Protein 7O6Q (pdb70)

Foldseek 3Di:
DQQALAEEEQEPQLDFLNVLLLVVCLVVHYQYEYEYQPVVSQQVSQVVRDDSYYYDYAQLLDLVRLLVSQVVSCVPSVAHAEYELEWADFFWADDPVPDDPVVLVVRLSTLAVSLVSSLVNNCVGVLVVLHHEYEYEAACLCQADRTGYPSNSVSSVNNLVVQQVCQVVSVVSQYAGEYEHEDQCVSVVVCCVQAPAHPDHHHSNVSSVVVVCCSGCVCSPPHSYHHYHGNCNSVDDCPVVVVVVVVD/DQQALAEEEQEPQLDFLNVLLLVVCLVVHYQYEYEYQPVVSQQVSQVVRDDSYYYDYAQLLDLVRLLVSQVVSCVVSVAHAEYELEWADFFWADDPVPDDPVVLVVRLSGLAVSLVSSLVNNCVGVLVVLHHEYEYEAALLCQADRGGYPSNSVSSVNNLVVQQVCQVVSVVSQYAGEYEHEDQCVSQVVCCVQAPAHPDHHHSNVSSVVVVCCSGCVCSPPHSYHHYDGNCNSVDDCPVVVVVVVVD/DQQALAEEEQEPQLDFLNVLLLVVCLVVHYQYEYEYQPVVSQQVSQVVSDDSYYYDYAQLLDLVRLLVSQVVSCVPSVAHAEYELEWADFFWADDPVPDDPVVLVVRLSGLAVSLVSSLVNNCVGCLVVLHHEYEYEAACLCQAPRTGYPSNSVSSVNNLVVQQVCQVVSVVSQYAGEYEHEDLSVVVCSVVVCCVQAPAHPDHDGSNVSSVVVVCCSGCVCSPPHSYHHYDGNCNSVDDCPVVVVVVVVD/DQQALAEEEQEPQLDFLNVLLLVVCLVVHYQYEYEYQPVVSQQVSQVVRDDSYYYDYAQLLDLVRLLVSQVVSCVPSVAHAEYELEWADFFWADDPVPDDPVVLVVRLSTLAVSLVSSLVNNCVGVLVVLHHEYEYEAACLCQAPRGGYPSNSVSSVNNLVVQQVCQVVSVVSQYAGEYEHEDQQPPVSQVVCCVQAPAHPDHHHSNVSSVVVVCCSGCVCSPPHSYHHYDGNCNSVDDCPVVVVVVVVD

Radius of gyration: 27.56 Å; Cα contacts (8 Å, |Δi|>4): 2451; chains: 4; bounding box: 62×74×65 Å

Structure (mmCIF, N/CA/C/O backbone):
data_7O6Q
#
_entry.id   7O6Q
#
_cell.length_a   1.00
_cell.length_b   1.00
_cell.length_c   1.00
_cell.angle_alpha   90.00
_cell.angle_beta   90.00
_cell.angle_gamma   90.00
#
_symmetry.space_group_name_H-M   'P 1'
#
loop_
_entity.id
_entity.type
_entity.pdbx_description
1 polymer 'borneol dehydrogenase'
2 water water
#
loop_
_atom_site.group_PDB
_atom_site.id
_atom_site.type_symbol
_atom_site.label_atom_id
_atom_site.label_alt_id
_atom_site.label_comp_id
_atom_site.label_asym_id
_atom_site.label_entity_id
_atom_site.label_seq_id
_atom_site.pdbx_PDB_ins_code
_atom_site.Cartn_x
_atom_site.Cartn_y
_atom_site.Cartn_z
_atom_site.occupancy
_atom_site.B_iso_or_equiv
_atom_site.auth_seq_id
_atom_site.auth_comp_id
_atom_site.auth_asym_id
_atom_site.auth_atom_id
_atom_site.pdbx_PDB_model_num
ATOM 1 N N . ARG A 1 29 ? 128.114 160.628 121.446 1.00 18.46 8 ARG A N 1
ATOM 2 C CA . ARG A 1 29 ? 128.660 160.085 120.210 1.00 18.46 8 ARG A CA 1
ATOM 3 C C . ARG A 1 29 ? 129.768 159.098 120.518 1.00 18.46 8 ARG A C 1
ATOM 4 O O . ARG A 1 29 ? 130.905 159.475 120.801 1.00 18.46 8 ARG A O 1
ATOM 12 N N . ARG A 1 30 ? 129.415 157.822 120.465 1.00 16.67 9 ARG A N 1
ATOM 13 C CA . ARG A 1 30 ? 130.286 156.773 120.954 1.00 16.67 9 ARG A CA 1
ATOM 14 C C . ARG A 1 30 ? 131.143 156.138 119.876 1.00 16.67 9 ARG A C 1
ATOM 15 O O . ARG A 1 30 ? 131.765 155.111 120.151 1.00 16.67 9 ARG A O 1
ATOM 23 N N . LEU A 1 31 ? 131.201 156.697 118.673 1.00 16.62 10 LEU A N 1
ATOM 24 C CA . LEU A 1 31 ? 132.049 156.135 117.624 1.00 16.62 10 LEU A CA 1
ATOM 25 C C . LEU A 1 31 ? 132.590 157.223 116.728 1.00 16.62 10 LEU A C 1
ATOM 26 O O . LEU A 1 31 ? 132.753 157.021 115.524 1.00 16.62 10 LEU A O 1
ATOM 31 N N . GLU A 1 32 ? 132.858 158.394 117.287 1.00 17.82 11 GLU A N 1
ATOM 32 C CA . GLU A 1 32 ? 133.272 159.517 116.462 1.00 17.82 11 GLU A CA 1
ATOM 33 C C . GLU A 1 32 ? 134.559 159.167 115.737 1.00 17.82 11 GLU A C 1
ATOM 34 O O . GLU A 1 32 ? 135.544 158.762 116.357 1.00 17.82 11 GLU A O 1
ATOM 40 N N . GLY A 1 33 ? 134.540 159.290 114.414 1.00 16.85 12 GLY A N 1
ATOM 41 C CA . GLY A 1 33 ? 135.682 158.923 113.609 1.00 16.85 12 GLY A CA 1
ATOM 42 C C . GLY A 1 33 ? 135.687 157.506 113.077 1.00 16.85 12 GLY A C 1
ATOM 43 O O . GLY A 1 33 ? 136.399 157.238 112.106 1.00 16.85 12 GLY A O 1
ATOM 44 N N . LYS A 1 34 ? 134.917 156.594 113.661 1.00 15.73 13 LYS A N 1
ATOM 45 C CA . LYS A 1 34 ? 134.935 155.210 113.222 1.00 15.73 13 LYS A CA 1
ATOM 46 C C . LYS A 1 34 ? 134.285 155.059 111.847 1.00 15.73 13 LYS A C 1
ATOM 47 O O . LYS A 1 34 ? 133.487 155.885 111.410 1.00 15.73 13 LYS A O 1
ATOM 53 N N . VAL A 1 35 ? 134.643 153.977 111.166 1.00 15.55 14 VAL A N 1
ATOM 54 C CA . VAL A 1 35 ? 134.139 153.667 109.832 1.00 15.55 14 VAL A CA 1
ATOM 55 C C . VAL A 1 35 ? 133.436 152.322 109.905 1.00 15.55 14 VAL A C 1
ATOM 56 O O . VAL A 1 35 ? 134.017 151.341 110.376 1.00 15.55 14 VAL A O 1
ATOM 60 N N . ALA A 1 36 ? 132.182 152.282 109.458 1.00 15.35 15 ALA A N 1
ATOM 61 C CA . ALA A 1 36 ? 131.344 151.100 109.566 1.00 15.35 15 ALA A CA 1
ATOM 62 C C . ALA A 1 36 ? 130.761 150.702 108.217 1.00 15.35 15 ALA A C 1
ATOM 63 O O . ALA A 1 36 ? 130.279 151.549 107.467 1.00 15.35 15 ALA A O 1
ATOM 65 N N . ILE A 1 37 ? 130.781 149.403 107.933 1.00 14.66 16 ILE A N 1
ATOM 66 C CA . ILE A 1 37 ? 130.086 148.825 106.794 1.00 14.66 16 ILE A CA 1
ATOM 67 C C . ILE A 1 37 ? 128.913 148.029 107.327 1.00 14.66 16 ILE A C 1
ATOM 68 O O . ILE A 1 37 ? 129.074 147.231 108.256 1.00 14.66 16 ILE A O 1
ATOM 73 N N . VAL A 1 38 ? 127.739 148.239 106.752 1.00 15.36 17 VAL A N 1
ATOM 74 C CA . VAL A 1 38 ? 126.536 147.542 107.179 1.00 15.36 17 VAL A CA 1
ATOM 75 C C . VAL A 1 38 ? 125.944 146.847 105.961 1.00 15.36 17 VAL A C 1
ATOM 76 O O . VAL A 1 38 ? 125.303 147.482 105.120 1.00 15.36 17 VAL A O 1
ATOM 80 N N . THR A 1 39 ? 126.137 145.540 105.870 1.00 13.81 18 THR A N 1
ATOM 81 C CA . THR A 1 39 ? 125.548 144.787 104.782 1.00 13.81 18 THR A CA 1
ATOM 82 C C . THR A 1 39 ? 124.120 144.413 105.130 1.00 13.81 18 THR A C 1
ATOM 83 O O . THR A 1 39 ? 123.831 143.980 106.246 1.00 13.81 18 THR A O 1
ATOM 87 N N . GLY A 1 40 ? 123.224 144.581 104.171 1.00 13.74 19 GLY A N 1
ATOM 88 C CA . GLY A 1 40 ? 121.824 144.364 104.454 1.00 13.74 19 GLY A CA 1
ATOM 89 C C . GLY A 1 40 ? 121.236 145.464 105.296 1.00 13.74 19 GLY A C 1
ATOM 90 O O . GLY A 1 40 ? 120.385 145.197 106.144 1.00 13.74 19 GLY A O 1
ATOM 91 N N . GLY A 1 41 ? 121.671 146.697 105.084 1.00 14.53 20 GLY A N 1
ATOM 92 C CA . GLY A 1 41 ? 121.315 147.788 105.957 1.00 14.53 20 GLY A CA 1
ATOM 93 C C . GLY A 1 41 ? 120.326 148.788 105.410 1.00 14.53 20 GLY A C 1
ATOM 94 O O . GLY A 1 41 ? 120.231 149.900 105.927 1.00 14.53 20 GLY A O 1
ATOM 95 N N . ALA A 1 42 ? 119.583 148.428 104.380 1.00 14.44 21 ALA A N 1
ATOM 96 C CA . ALA A 1 42 ? 118.582 149.332 103.841 1.00 14.44 21 ALA A CA 1
ATOM 97 C C . ALA A 1 42 ? 117.204 149.108 104.443 1.00 14.44 21 ALA A C 1
ATOM 98 O O . ALA A 1 42 ? 116.322 149.951 104.264 1.00 14.44 21 ALA A O 1
ATOM 100 N N . SER A 1 43 ? 116.997 148.000 105.144 1.00 15.08 22 SER A N 1
ATOM 101 C CA . SER A 1 43 ? 115.751 147.748 105.840 1.00 15.08 22 SER A CA 1
ATOM 102 C C . SER A 1 43 ? 116.050 147.099 107.183 1.00 15.08 22 SER A C 1
ATOM 103 O O . SER A 1 43 ? 117.170 146.666 107.452 1.00 15.08 22 SER A O 1
ATOM 106 N N . GLY A 1 44 ? 115.029 147.049 108.034 1.00 14.20 23 GLY A N 1
ATOM 107 C CA . GLY A 1 44 ? 115.064 146.175 109.194 1.00 14.20 23 GLY A CA 1
ATOM 108 C C . GLY A 1 44 ? 116.114 146.553 110.216 1.00 14.20 23 GLY A C 1
ATOM 109 O O . GLY A 1 44 ? 116.373 147.727 110.473 1.00 14.20 23 GLY A O 1
ATOM 110 N N . ILE A 1 45 ? 116.723 145.532 110.813 1.00 14.80 24 ILE A N 1
ATOM 111 C CA . ILE A 1 45 ? 117.771 145.741 111.807 1.00 14.80 24 ILE A CA 1
ATOM 112 C C . ILE A 1 45 ? 118.917 146.549 111.218 1.00 14.80 24 ILE A C 1
ATOM 113 O O . ILE A 1 45 ? 119.452 147.454 111.864 1.00 14.80 24 ILE A O 1
ATOM 118 N N . GLY A 1 46 ? 119.300 146.245 109.982 1.00 13.72 25 GLY A N 1
ATOM 119 C CA . GLY A 1 46 ? 120.400 146.950 109.365 1.00 13.72 25 GLY A CA 1
ATOM 120 C C . GLY A 1 46 ? 120.146 148.435 109.224 1.00 13.72 25 GLY A C 1
ATOM 121 O O . GLY A 1 46 ? 121.048 149.244 109.436 1.00 13.72 25 GLY A O 1
ATOM 122 N N . ALA A 1 47 ? 118.910 148.815 108.906 1.00 14.47 26 ALA A N 1
ATOM 123 C CA . ALA A 1 47 ? 118.600 150.220 108.683 1.00 14.47 26 ALA A CA 1
ATOM 124 C C . ALA A 1 47 ? 118.580 151.016 109.971 1.00 14.47 26 ALA A C 1
ATOM 125 O O . ALA A 1 47 ? 118.917 152.200 109.970 1.00 14.47 26 ALA A O 1
ATOM 127 N N . SER A 1 48 ? 118.159 150.401 111.066 1.00 15.67 27 SER A N 1
ATOM 128 C CA . SER A 1 48 ? 118.160 151.116 112.325 1.00 15.67 27 SER A CA 1
ATOM 129 C C . SER A 1 48 ? 119.556 151.210 112.906 1.00 15.67 27 SER A C 1
ATOM 130 O O . SER A 1 48 ? 119.890 152.208 113.545 1.00 15.67 27 SER A O 1
ATOM 133 N N . THR A 1 49 ? 120.390 150.212 112.656 1.00 15.54 28 THR A N 1
ATOM 134 C CA . THR A 1 49 ? 121.786 150.314 113.050 1.00 15.54 28 THR A CA 1
ATOM 135 C C . THR A 1 49 ? 122.498 151.411 112.279 1.00 15.54 28 THR A C 1
ATOM 136 O O . THR A 1 49 ? 123.326 152.130 112.842 1.00 15.54 28 THR A O 1
ATOM 140 N N . VAL A 1 50 ? 122.190 151.552 110.993 1.00 17.80 29 VAL A N 1
ATOM 141 C CA . VAL A 1 50 ? 122.762 152.628 110.191 1.00 17.80 29 VAL A CA 1
ATOM 142 C C . VAL A 1 50 ? 122.397 153.988 110.775 1.00 17.80 29 VAL A C 1
ATOM 143 O O . VAL A 1 50 ? 123.257 154.861 110.943 1.00 17.80 29 VAL A O 1
ATOM 147 N N . ARG A 1 51 ? 121.104 154.191 111.070 1.00 16.09 30 ARG A N 1
ATOM 148 C CA . ARG A 1 51 ? 120.662 155.444 111.674 1.00 16.09 30 ARG A CA 1
ATOM 149 C C . ARG A 1 51 ? 121.346 155.681 113.011 1.00 16.09 30 ARG A C 1
ATOM 150 O O . ARG A 1 51 ? 121.780 156.796 113.303 1.00 16.09 30 ARG A O 1
ATOM 158 N N . LEU A 1 52 ? 121.453 154.639 113.830 1.00 15.32 31 LEU A N 1
ATOM 159 C CA . LEU A 1 52 ? 122.058 154.771 115.146 1.00 15.32 31 LEU A CA 1
ATOM 160 C C . LEU A 1 52 ? 123.545 155.052 115.028 1.00 15.32 31 LEU A C 1
ATOM 161 O O . LEU A 1 52 ? 124.046 156.037 115.569 1.00 15.32 31 LEU A O 1
ATOM 166 N N . PHE A 1 53 ? 124.260 154.194 114.310 1.00 14.89 32 PHE A N 1
ATOM 167 C CA . PHE A 1 53 ? 125.652 154.410 113.943 1.00 14.89 32 PHE A CA 1
ATOM 168 C C . PHE A 1 53 ? 125.886 155.840 113.484 1.00 14.89 32 PHE A C 1
ATOM 169 O O . PHE A 1 53 ? 126.951 156.410 113.728 1.00 14.89 32 PHE A O 1
ATOM 177 N N . HIS A 1 54 ? 124.900 156.430 112.825 1.00 16.27 33 HIS A N 1
ATOM 178 C CA . HIS A 1 54 ? 125.039 157.785 112.310 1.00 16.27 33 HIS A CA 1
ATOM 179 C C . HIS A 1 54 ? 124.878 158.828 113.411 1.00 16.27 33 HIS A C 1
ATOM 180 O O . HIS A 1 54 ? 125.665 159.772 113.498 1.00 16.27 33 HIS A O 1
ATOM 187 N N . ASP A 1 55 ? 123.858 158.672 114.254 1.00 17.62 34 ASP A N 1
ATOM 188 C CA . ASP A 1 55 ? 123.647 159.592 115.364 1.00 17.62 34 ASP A CA 1
ATOM 189 C C . ASP A 1 55 ? 124.850 159.651 116.289 1.00 17.62 34 ASP A C 1
ATOM 190 O O . ASP A 1 55 ? 125.136 160.704 116.861 1.00 17.62 34 ASP A O 1
ATOM 195 N N . HIS A 1 56 ? 125.563 158.548 116.447 1.00 15.18 35 HIS A N 1
ATOM 196 C CA . HIS A 1 56 ? 126.735 158.503 117.306 1.00 15.18 35 HIS A CA 1
ATOM 197 C C . HIS A 1 56 ? 128.045 158.804 116.580 1.00 15.18 35 HIS A C 1
ATOM 198 O O . HIS A 1 56 ? 129.109 158.527 117.127 1.00 15.18 35 HIS A O 1
ATOM 205 N N . GLY A 1 57 ? 127.989 159.353 115.373 1.00 14.92 36 GLY A N 1
ATOM 206 C CA . GLY A 1 57 ? 129.149 159.931 114.733 1.00 14.92 36 GLY A CA 1
ATOM 207 C C . GLY A 1 57 ? 129.979 159.028 113.852 1.00 14.92 36 GLY A C 1
ATOM 208 O O . GLY A 1 57 ? 131.092 159.418 113.485 1.00 14.92 36 GLY A O 1
ATOM 209 N N . ALA A 1 58 ? 129.494 157.843 113.501 1.00 14.77 37 ALA A N 1
ATOM 210 C CA . ALA A 1 58 ? 130.263 156.984 112.618 1.00 14.77 37 ALA A CA 1
ATOM 211 C C . ALA A 1 58 ? 130.086 157.386 111.157 1.00 14.77 37 ALA A C 1
ATOM 212 O O . ALA A 1 58 ? 129.074 157.965 110.761 1.00 14.77 37 ALA A O 1
ATOM 214 N N . LYS A 1 59 ? 131.112 157.105 110.368 1.00 16.93 38 LYS A N 1
ATOM 215 C CA . LYS A 1 59 ? 130.965 157.017 108.922 1.00 16.93 38 LYS A CA 1
ATOM 216 C C . LYS A 1 59 ? 130.479 155.618 108.574 1.00 16.93 38 LYS A C 1
ATOM 217 O O . LYS A 1 59 ? 130.998 154.629 109.093 1.00 16.93 38 LYS A O 1
ATOM 223 N N . VAL A 1 60 ? 129.443 155.534 107.746 1.00 15.38 39 VAL A N 1
ATOM 224 C CA . VAL A 1 60 ? 128.780 154.269 107.468 1.00 15.38 39 VAL A CA 1
ATOM 225 C C . VAL A 1 60 ? 128.620 154.116 105.968 1.00 15.38 39 VAL A C 1
ATOM 226 O O . VAL A 1 60 ? 128.198 155.053 105.286 1.00 15.38 39 VAL A O 1
ATOM 230 N N . VAL A 1 61 ? 128.944 152.930 105.463 1.00 14.36 40 VAL A N 1
ATOM 231 C CA . VAL A 1 61 ? 128.684 152.529 104.089 1.00 14.36 40 VAL A CA 1
ATOM 232 C C . VAL A 1 61 ? 127.575 151.496 104.124 1.00 14.36 40 VAL A C 1
ATOM 233 O O . VAL A 1 61 ? 127.716 150.457 104.779 1.00 14.36 40 VAL A O 1
ATOM 237 N N . ILE A 1 62 ? 126.483 151.771 103.421 1.00 14.82 41 ILE A N 1
ATOM 238 C CA . ILE A 1 62 ? 125.364 150.841 103.319 1.00 14.82 41 ILE A CA 1
ATOM 239 C C . ILE A 1 62 ? 125.601 149.934 102.126 1.00 14.82 41 ILE A C 1
ATOM 240 O O . ILE A 1 62 ? 125.899 150.415 101.029 1.00 14.82 41 ILE A O 1
ATOM 245 N N . ALA A 1 63 ? 125.487 148.629 102.338 1.00 14.05 42 ALA A N 1
ATOM 246 C CA . ALA A 1 63 ? 125.683 147.631 101.292 1.00 14.05 42 ALA A CA 1
ATOM 247 C C . ALA A 1 63 ? 124.434 146.773 101.189 1.00 14.05 42 ALA A C 1
ATOM 248 O O . ALA A 1 63 ? 124.125 146.022 102.115 1.00 14.05 42 ALA A O 1
ATOM 250 N N . ASP A 1 64 ? 123.724 146.865 100.071 1.00 16.39 43 ASP A N 1
ATOM 251 C CA . ASP A 1 64 ? 122.483 146.121 99.933 1.00 16.39 43 ASP A CA 1
ATOM 252 C C . ASP A 1 64 ? 122.141 145.932 98.462 1.00 16.39 43 ASP A C 1
ATOM 253 O O . ASP A 1 64 ? 122.688 146.590 97.582 1.00 16.39 43 ASP A O 1
ATOM 258 N N . ILE A 1 65 ? 121.208 145.011 98.216 1.00 18.52 44 ILE A N 1
ATOM 259 C CA . ILE A 1 65 ? 120.608 144.822 96.898 1.00 18.52 44 ILE A CA 1
ATOM 260 C C . ILE A 1 65 ? 119.311 145.597 96.734 1.00 18.52 44 ILE A C 1
ATOM 261 O O . ILE A 1 65 ? 118.808 145.711 95.607 1.00 18.52 44 ILE A O 1
ATOM 266 N N . GLN A 1 66 ? 118.754 146.124 97.813 1.00 19.30 45 GLN A N 1
ATOM 267 C CA . GLN A 1 66 ? 117.597 147.008 97.762 1.00 19.30 45 GLN A CA 1
ATOM 268 C C . GLN A 1 66 ? 118.087 148.405 97.412 1.00 19.30 45 GLN A C 1
ATOM 269 O O . GLN A 1 66 ? 118.260 149.260 98.273 1.00 19.30 45 GLN A O 1
ATOM 275 N N . ASP A 1 67 ? 118.286 148.641 96.116 1.00 19.69 46 ASP A N 1
ATOM 276 C CA . ASP A 1 67 ? 118.971 149.847 95.667 1.00 19.69 46 ASP A CA 1
ATOM 277 C C . ASP A 1 67 ? 118.142 151.093 95.923 1.00 19.69 46 ASP A C 1
ATOM 278 O O . ASP A 1 67 ? 118.686 152.188 96.089 1.00 19.69 46 ASP A O 1
ATOM 283 N N . ASP A 1 68 ? 116.820 150.943 95.977 1.00 19.83 47 ASP A N 1
ATOM 284 C CA . ASP A 1 68 ? 115.943 152.099 96.118 1.00 19.83 47 ASP A CA 1
ATOM 285 C C . ASP A 1 68 ? 115.873 152.568 97.566 1.00 19.83 47 ASP A C 1
ATOM 286 O O . ASP A 1 68 ? 116.029 153.759 97.853 1.00 19.83 47 ASP A O 1
ATOM 291 N N . LEU A 1 69 ? 115.637 151.642 98.496 1.00 18.83 48 LEU A N 1
ATOM 292 C CA . LEU A 1 69 ? 115.699 151.977 99.913 1.00 18.83 48 LEU A CA 1
ATOM 293 C C . LEU A 1 69 ? 117.101 152.414 100.305 1.00 18.83 48 LEU A C 1
ATOM 294 O O . LEU A 1 69 ? 117.283 153.445 100.960 1.00 18.83 48 LEU A O 1
ATOM 299 N N . GLY A 1 70 ? 118.107 151.642 99.888 1.00 17.48 49 GLY A N 1
ATOM 300 C CA . GLY A 1 70 ? 119.475 151.931 100.284 1.00 17.48 49 GLY A CA 1
ATOM 301 C C . GLY A 1 70 ? 119.915 153.331 99.920 1.00 17.48 49 GLY A C 1
ATOM 302 O O . GLY A 1 70 ? 120.538 154.025 100.721 1.00 17.48 49 GLY A O 1
ATOM 303 N N . GLN A 1 71 ? 119.598 153.769 98.708 1.00 18.66 50 GLN A N 1
ATOM 304 C CA . GLN A 1 71 ? 120.081 155.072 98.278 1.00 18.66 50 GLN A CA 1
ATOM 305 C C . GLN A 1 71 ? 119.272 156.196 98.912 1.00 18.66 50 GLN A C 1
ATOM 306 O O . GLN A 1 71 ? 119.827 157.241 99.264 1.00 18.66 50 GLN A O 1
ATOM 312 N N . THR A 1 72 ? 117.963 155.992 99.074 1.00 19.73 51 THR A N 1
ATOM 313 C CA . THR A 1 72 ? 117.120 156.980 99.742 1.00 19.73 51 THR A CA 1
ATOM 314 C C . THR A 1 72 ? 117.555 157.188 101.186 1.00 19.73 51 THR A C 1
ATOM 315 O O . THR A 1 72 ? 117.603 158.318 101.676 1.00 19.73 51 THR A O 1
ATOM 319 N N . LEU A 1 73 ? 117.846 156.101 101.890 1.00 17.11 52 LEU A N 1
ATOM 320 C CA . LEU A 1 73 ? 118.295 156.199 103.272 1.00 17.11 52 LEU A CA 1
ATOM 321 C C . LEU A 1 73 ? 119.633 156.912 103.360 1.00 17.11 52 LEU A C 1
ATOM 322 O O . LEU A 1 73 ? 119.835 157.778 104.211 1.00 17.11 52 LEU A O 1
ATOM 327 N N . ALA A 1 74 ? 120.560 156.560 102.473 1.00 18.67 53 ALA A N 1
ATOM 328 C CA . ALA A 1 74 ? 121.866 157.191 102.492 1.00 18.67 53 ALA A CA 1
ATOM 329 C C . ALA A 1 74 ? 121.768 158.666 102.163 1.00 18.67 53 ALA A C 1
ATOM 330 O O . ALA A 1 74 ? 122.541 159.469 102.693 1.00 18.67 53 ALA A O 1
ATOM 332 N N . ASP A 1 75 ? 120.825 159.051 101.305 1.00 19.71 54 ASP A N 1
ATOM 333 C CA . ASP A 1 75 ? 120.697 160.461 100.965 1.00 19.71 54 ASP A CA 1
ATOM 334 C C . ASP A 1 75 ? 120.040 161.260 102.077 1.00 19.71 54 ASP A C 1
ATOM 335 O O . ASP A 1 75 ? 120.301 162.455 102.214 1.00 19.71 54 ASP A O 1
ATOM 340 N N . ARG A 1 76 ? 119.191 160.620 102.873 1.00 19.44 55 ARG A N 1
ATOM 341 C CA . ARG A 1 76 ? 118.475 161.327 103.923 1.00 19.44 55 ARG A CA 1
ATOM 342 C C . ARG A 1 76 ? 119.375 161.629 105.115 1.00 19.44 55 ARG A C 1
ATOM 343 O O . ARG A 1 76 ? 119.118 162.582 105.852 1.00 19.44 55 ARG A O 1
ATOM 351 N N . LEU A 1 77 ? 120.436 160.852 105.303 1.00 17.07 56 LEU A N 1
ATOM 352 C CA . LEU A 1 77 ? 121.236 160.904 106.517 1.00 17.07 56 LEU A CA 1
ATOM 353 C C . LEU A 1 77 ? 122.443 161.832 106.434 1.00 17.07 56 LEU A C 1
ATOM 354 O O . LEU A 1 77 ? 122.925 162.279 107.474 1.00 17.07 56 LEU A O 1
ATOM 359 N N . GLY A 1 78 ? 122.937 162.139 105.256 1.00 18.41 57 GLY A N 1
ATOM 360 C CA . GLY A 1 78 ? 123.984 163.124 105.127 1.00 18.41 57 GLY A CA 1
ATOM 361 C C . GLY A 1 78 ? 125.222 162.571 104.463 1.00 18.41 57 GLY A C 1
ATOM 362 O O . GLY A 1 78 ? 125.232 161.473 103.905 1.00 18.41 57 GLY A O 1
ATOM 363 N N A ARG A 1 79 ? 126.295 163.364 104.538 0.50 19.63 58 ARG A N 1
ATOM 364 N N B ARG A 1 79 ? 126.301 163.349 104.545 0.50 19.63 58 ARG A N 1
ATOM 365 C CA A ARG A 1 79 ? 127.501 163.077 103.771 0.50 19.63 58 ARG A CA 1
ATOM 366 C CA B ARG A 1 79 ? 127.476 163.044 103.739 0.50 19.63 58 ARG A CA 1
ATOM 367 C C A ARG A 1 79 ? 128.220 161.832 104.265 0.50 19.63 58 ARG A C 1
ATOM 368 C C B ARG A 1 79 ? 128.257 161.849 104.268 0.50 19.63 58 ARG A C 1
ATOM 369 O O A ARG A 1 79 ? 128.805 161.105 103.460 0.50 19.63 58 ARG A O 1
ATOM 370 O O B ARG A 1 79 ? 128.924 161.169 103.487 0.50 19.63 58 ARG A O 1
ATOM 385 N N . ASN A 1 80 ? 128.185 161.555 105.565 1.00 18.95 59 ASN A N 1
ATOM 386 C CA . ASN A 1 80 ? 128.937 160.421 106.094 1.00 18.95 59 ASN A CA 1
ATOM 387 C C . ASN A 1 80 ? 128.258 159.088 105.860 1.00 18.95 59 ASN A C 1
ATOM 388 O O . ASN A 1 80 ? 128.772 158.067 106.316 1.00 18.95 59 ASN A O 1
ATOM 393 N N . ILE A 1 81 ? 127.111 159.065 105.207 1.00 18.28 60 ILE A N 1
ATOM 394 C CA . ILE A 1 81 ? 126.387 157.834 104.961 1.00 18.28 60 ILE A CA 1
ATOM 395 C C . ILE A 1 81 ? 126.223 157.704 103.463 1.00 18.28 60 ILE A C 1
ATOM 396 O O . ILE A 1 81 ? 125.526 158.505 102.830 1.00 18.28 60 ILE A O 1
ATOM 401 N N A SER A 1 82 ? 126.863 156.702 102.891 0.50 16.70 61 SER A N 1
ATOM 402 N N B SER A 1 82 ? 126.872 156.696 102.898 0.50 16.70 61 SER A N 1
ATOM 403 C CA A SER A 1 82 ? 126.801 156.457 101.463 0.50 16.70 61 SER A CA 1
ATOM 404 C CA B SER A 1 82 ? 126.876 156.413 101.474 0.50 16.70 61 SER A CA 1
ATOM 405 C C A SER A 1 82 ? 126.400 155.019 101.209 0.50 16.70 61 SER A C 1
ATOM 406 C C B SER A 1 82 ? 126.377 155.003 101.225 0.50 16.70 61 SER A C 1
ATOM 407 O O A SER A 1 82 ? 126.635 154.136 102.034 0.50 16.70 61 SER A O 1
ATOM 408 O O B SER A 1 82 ? 126.535 154.119 102.067 0.50 16.70 61 SER A O 1
ATOM 413 N N . TYR A 1 83 ? 125.774 154.802 100.058 1.00 16.72 62 TYR A N 1
ATOM 414 C CA . TYR A 1 83 ? 125.247 153.511 99.665 1.00 16.72 62 TYR A CA 1
ATOM 415 C C . TYR A 1 83 ? 126.086 152.923 98.547 1.00 16.72 62 TYR A C 1
ATOM 416 O O . TYR A 1 83 ? 126.526 153.637 97.648 1.00 16.72 62 TYR A O 1
ATOM 425 N N . THR A 1 84 ? 126.288 151.615 98.604 1.00 16.17 63 THR A N 1
ATOM 426 C CA . THR A 1 84 ? 127.000 150.889 97.568 1.00 16.17 63 THR A CA 1
ATOM 427 C C . THR A 1 84 ? 126.291 149.572 97.342 1.00 16.17 63 THR A C 1
ATOM 428 O O . THR A 1 84 ? 126.109 148.801 98.284 1.00 16.17 63 THR A O 1
ATOM 432 N N . HIS A 1 85 ? 125.904 149.313 96.099 1.00 17.67 64 HIS A N 1
ATOM 433 C CA . HIS A 1 85 ? 125.238 148.063 95.762 1.00 17.67 64 HIS A CA 1
ATOM 434 C C . HIS A 1 85 ? 126.195 146.897 95.922 1.00 17.67 64 HIS A C 1
ATOM 435 O O . HIS A 1 85 ? 127.245 146.857 95.278 1.00 17.67 64 HIS A O 1
ATOM 442 N N . CYS A 1 86 ? 125.841 145.938 96.763 1.00 16.41 65 CYS A N 1
ATOM 443 C CA . CYS A 1 86 ? 126.679 144.766 96.937 1.00 16.41 65 CYS A CA 1
ATOM 444 C C . CYS A 1 86 ? 125.817 143.542 97.156 1.00 16.41 65 CYS A C 1
ATOM 445 O O . CYS A 1 86 ? 125.085 143.464 98.142 1.00 16.41 65 CYS A O 1
ATOM 448 N N . ASP A 1 87 ? 125.914 142.591 96.245 1.00 17.72 66 ASP A N 1
ATOM 449 C CA . ASP A 1 87 ? 125.407 141.255 96.503 1.00 17.72 66 ASP A CA 1
ATOM 450 C C . ASP A 1 87 ? 126.471 140.481 97.264 1.00 17.72 66 ASP A C 1
ATOM 451 O O . ASP A 1 87 ? 127.584 140.299 96.764 1.00 17.72 66 ASP A O 1
ATOM 456 N N . VAL A 1 88 ? 126.144 140.032 98.474 1.00 16.53 67 VAL A N 1
ATOM 457 C CA . VAL A 1 88 ? 127.146 139.441 99.353 1.00 16.53 67 VAL A CA 1
ATOM 458 C C . VAL A 1 88 ? 127.360 137.970 99.024 1.00 16.53 67 VAL A C 1
ATOM 459 O O . VAL A 1 88 ? 128.092 137.269 99.724 1.00 16.53 67 VAL A O 1
ATOM 463 N N . THR A 1 89 ? 126.725 137.487 97.973 1.00 16.67 68 THR A N 1
ATOM 464 C CA . THR A 1 89 ? 127.086 136.181 97.457 1.00 16.67 68 THR A CA 1
ATOM 465 C C . THR A 1 89 ? 128.211 136.263 96.440 1.00 16.67 68 THR A C 1
ATOM 466 O O . THR A 1 89 ? 128.758 135.229 96.056 1.00 16.67 68 THR A O 1
ATOM 470 N N . ASP A 1 90 ? 128.574 137.468 96.018 1.00 17.84 69 ASP A N 1
ATOM 471 C CA . ASP A 1 90 ? 129.550 137.705 94.963 1.00 17.84 69 ASP A CA 1
ATOM 472 C C . ASP A 1 90 ? 130.811 138.290 95.587 1.00 17.84 69 ASP A C 1
ATOM 473 O O . ASP A 1 90 ? 130.825 139.459 95.975 1.00 17.84 69 ASP A O 1
ATOM 478 N N . GLU A 1 91 ? 131.882 137.493 95.649 1.00 18.00 70 GLU A N 1
ATOM 479 C CA . GLU A 1 91 ? 133.087 137.952 96.334 1.00 18.00 70 GLU A CA 1
ATOM 480 C C . GLU A 1 91 ? 133.691 139.179 95.669 1.00 18.00 70 GLU A C 1
ATOM 481 O O . GLU A 1 91 ? 134.337 139.989 96.341 1.00 18.00 70 GLU A O 1
ATOM 487 N N A ASP A 1 92 ? 133.489 139.350 94.362 0.50 17.11 71 ASP A N 1
ATOM 488 N N B ASP A 1 92 ? 133.476 139.349 94.367 0.50 17.11 71 ASP A N 1
ATOM 489 C CA A ASP A 1 92 ? 134.068 140.506 93.688 0.50 17.11 71 ASP A CA 1
ATOM 490 C CA B ASP A 1 92 ? 134.055 140.495 93.681 0.50 17.11 71 ASP A CA 1
ATOM 491 C C A ASP A 1 92 ? 133.409 141.800 94.145 0.50 17.11 71 ASP A C 1
ATOM 492 C C B ASP A 1 92 ? 133.407 141.795 94.135 0.50 17.11 71 ASP A C 1
ATOM 493 O O A ASP A 1 92 ? 134.088 142.811 94.337 0.50 17.11 71 ASP A O 1
ATOM 494 O O B ASP A 1 92 ? 134.092 142.804 94.318 0.50 17.11 71 ASP A O 1
ATOM 503 N N . GLN A 1 93 ? 132.089 141.782 94.335 1.00 17.20 72 GLN A N 1
ATOM 504 C CA . GLN A 1 93 ? 131.400 142.961 94.837 1.00 17.20 72 GLN A CA 1
ATOM 505 C C . GLN A 1 93 ? 131.771 143.242 96.285 1.00 17.20 72 GLN A C 1
ATOM 506 O O . GLN A 1 93 ? 131.911 144.402 96.677 1.00 17.20 72 GLN A O 1
ATOM 512 N N . VAL A 1 94 ? 131.933 142.195 97.091 1.00 15.82 73 VAL A N 1
ATOM 513 C CA . VAL A 1 94 ? 132.332 142.380 98.483 1.00 15.82 73 VAL A CA 1
ATOM 514 C C . VAL A 1 94 ? 133.719 142.996 98.550 1.00 15.82 73 VAL A C 1
ATOM 515 O O . VAL A 1 94 ? 133.965 143.940 99.305 1.00 15.82 73 VAL A O 1
ATOM 519 N N A ARG A 1 95 ? 134.647 142.464 97.754 0.50 15.22 74 ARG A N 1
ATOM 520 N N B ARG A 1 95 ? 134.647 142.465 97.753 0.50 15.22 74 ARG A N 1
ATOM 521 C CA A ARG A 1 95 ? 135.999 142.998 97.705 0.50 15.22 74 ARG A CA 1
ATOM 522 C CA B ARG A 1 95 ? 135.999 142.998 97.708 0.50 15.22 74 ARG A CA 1
ATOM 523 C C A ARG A 1 95 ? 135.991 144.450 97.269 0.50 15.22 74 ARG A C 1
ATOM 524 C C B ARG A 1 95 ? 135.995 144.449 97.266 0.50 15.22 74 ARG A C 1
ATOM 525 O O A ARG A 1 95 ? 136.724 145.272 97.823 0.50 15.22 74 ARG A O 1
ATOM 526 O O B ARG A 1 95 ? 136.732 145.271 97.815 0.50 15.22 74 ARG A O 1
ATOM 541 N N . ALA A 1 96 ? 135.140 144.793 96.303 1.00 16.01 75 ALA A N 1
ATOM 542 C CA . ALA A 1 96 ? 135.052 146.179 95.861 1.00 16.01 75 ALA A CA 1
ATOM 543 C C . ALA A 1 96 ? 134.478 147.069 96.954 1.00 16.01 75 ALA A C 1
ATOM 544 O O . ALA A 1 96 ? 134.925 148.202 97.138 1.00 16.01 75 ALA A O 1
ATOM 546 N N . LEU A 1 97 ? 133.494 146.564 97.693 1.00 15.25 76 LEU A N 1
ATOM 547 C CA . LEU A 1 97 ? 132.879 147.338 98.761 1.00 15.25 76 LEU A CA 1
ATOM 548 C C . LEU A 1 97 ? 133.894 147.706 99.835 1.00 15.25 76 LEU A C 1
ATOM 549 O O . LEU A 1 97 ? 133.962 148.854 100.271 1.00 15.25 76 LEU A O 1
ATOM 554 N N . VAL A 1 98 ? 134.708 146.744 100.261 1.00 15.49 77 VAL A N 1
ATOM 555 C CA . VAL A 1 98 ? 135.703 147.032 101.286 1.00 15.49 77 VAL A CA 1
ATOM 556 C C . VAL A 1 98 ? 136.821 147.901 100.732 1.00 15.49 77 VAL A C 1
ATOM 557 O O . VAL A 1 98 ? 137.318 148.797 101.417 1.00 15.49 77 VAL A O 1
ATOM 561 N N . ASP A 1 99 ? 137.233 147.661 99.490 1.00 18.01 78 ASP A N 1
ATOM 562 C CA . ASP A 1 99 ? 138.305 148.455 98.910 1.00 18.01 78 ASP A CA 1
ATOM 563 C C . ASP A 1 99 ? 137.906 149.913 98.761 1.00 18.01 78 ASP A C 1
ATOM 564 O O . ASP A 1 99 ? 138.749 150.806 98.907 1.00 18.01 78 ASP A O 1
ATOM 569 N N . ALA A 1 100 ? 136.627 150.175 98.488 1.00 16.41 79 ALA A N 1
ATOM 570 C CA . ALA A 1 100 ? 136.185 151.535 98.231 1.00 16.41 79 ALA A CA 1
ATOM 571 C C . ALA A 1 100 ? 135.999 152.313 99.524 1.00 16.41 79 ALA A C 1
ATOM 572 O O . ALA A 1 100 ? 136.289 153.510 99.575 1.00 16.41 79 ALA A O 1
ATOM 574 N N . ALA A 1 101 ? 135.526 151.654 100.577 1.00 14.70 80 ALA A N 1
ATOM 575 C CA . ALA A 1 101 ? 135.476 152.302 101.879 1.00 14.70 80 ALA A CA 1
ATOM 576 C C . ALA A 1 101 ? 136.875 152.616 102.396 1.00 14.70 80 ALA A C 1
ATOM 577 O O . ALA A 1 101 ? 137.099 153.660 103.008 1.00 14.70 80 ALA A O 1
ATOM 579 N N . VAL A 1 102 ? 137.842 151.744 102.127 1.00 15.94 81 VAL A N 1
ATOM 580 C CA . VAL A 1 102 ? 139.215 152.053 102.500 1.00 15.94 81 VAL A CA 1
ATOM 581 C C . VAL A 1 102 ? 139.796 153.131 101.599 1.00 15.94 81 VAL A C 1
ATOM 582 O O . VAL A 1 102 ? 140.659 153.903 102.026 1.00 15.94 81 VAL A O 1
ATOM 586 N N . ALA A 1 103 ? 139.329 153.231 100.357 1.00 16.84 82 ALA A N 1
ATOM 587 C CA . ALA A 1 103 ? 139.786 154.328 99.512 1.00 16.84 82 ALA A CA 1
ATOM 588 C C . ALA A 1 103 ? 139.214 155.657 99.972 1.00 16.84 82 ALA A C 1
ATOM 589 O O . ALA A 1 103 ? 139.880 156.690 99.864 1.00 16.84 82 ALA A O 1
ATOM 591 N N . LYS A 1 104 ? 138.005 155.640 100.521 1.00 17.82 83 LYS A N 1
ATOM 592 C CA . LYS A 1 104 ? 137.234 156.837 100.811 1.00 17.82 83 LYS A CA 1
ATOM 593 C C . LYS A 1 104 ? 137.387 157.335 102.241 1.00 17.82 83 LYS A C 1
ATOM 594 O O . LYS A 1 104 ? 137.438 158.544 102.460 1.00 17.82 83 LYS A O 1
ATOM 600 N N . HIS A 1 105 ? 137.455 156.439 103.224 1.00 16.22 84 HIS A N 1
ATOM 601 C CA . HIS A 1 105 ? 137.551 156.840 104.618 1.00 16.22 84 HIS A CA 1
ATOM 602 C C . HIS A 1 105 ? 138.825 156.366 105.302 1.00 16.22 84 HIS A C 1
ATOM 603 O O . HIS A 1 105 ? 139.001 156.636 106.492 1.00 16.22 84 HIS A O 1
ATOM 610 N N . GLY A 1 106 ? 139.704 155.653 104.605 1.00 16.16 85 GLY A N 1
ATOM 611 C CA . GLY A 1 106 ? 141.013 155.313 105.120 1.00 16.16 85 GLY A CA 1
ATOM 612 C C . GLY A 1 106 ? 141.124 154.024 105.905 1.00 16.16 85 GLY A C 1
ATOM 613 O O . GLY A 1 106 ? 142.214 153.711 106.390 1.00 16.16 85 GLY A O 1
ATOM 614 N N . GLY A 1 107 ? 140.047 153.278 106.065 1.00 15.40 86 GLY A N 1
ATOM 615 C CA . GLY A 1 107 ? 140.091 152.064 106.852 1.00 15.40 86 GLY A CA 1
ATOM 616 C C . GLY A 1 107 ? 138.700 151.664 107.261 1.00 15.40 86 GLY A C 1
ATOM 617 O O . GLY A 1 107 ? 137.743 152.409 107.091 1.00 15.40 86 GLY A O 1
ATOM 618 N N . VAL A 1 108 ? 138.593 150.453 107.796 1.00 16.29 87 VAL A N 1
ATOM 619 C CA . VAL A 1 108 ? 137.313 149.923 108.249 1.00 16.29 87 VAL A CA 1
ATOM 620 C C . VAL A 1 108 ? 137.448 149.482 109.695 1.00 16.29 87 VAL A C 1
ATOM 621 O O . VAL A 1 108 ? 138.183 148.536 109.995 1.00 16.29 87 VAL A O 1
ATOM 625 N N . ASP A 1 109 ? 136.728 150.152 110.586 1.00 15.49 88 ASP A N 1
ATOM 626 C CA . ASP A 1 109 ? 136.713 149.799 111.997 1.00 15.49 88 ASP A CA 1
ATOM 627 C C . ASP A 1 109 ? 135.635 148.796 112.347 1.00 15.49 88 ASP A C 1
ATOM 628 O O . ASP A 1 109 ? 135.883 147.901 113.152 1.00 15.49 88 ASP A O 1
ATOM 633 N N . ILE A 1 110 ? 134.447 148.910 111.754 1.00 13.98 89 ILE A N 1
ATOM 634 C CA . ILE A 1 110 ? 133.324 148.040 112.081 1.00 13.98 89 ILE A CA 1
ATOM 635 C C . ILE A 1 110 ? 132.770 147.400 110.817 1.00 13.98 89 ILE A C 1
ATOM 636 O O . ILE A 1 110 ? 132.360 148.100 109.886 1.00 13.98 89 ILE A O 1
ATOM 641 N N . MET A 1 111 ? 132.699 146.080 110.808 1.00 14.44 90 MET A N 1
ATOM 642 C CA . MET A 1 111 ? 131.928 145.354 109.815 1.00 14.44 90 MET A CA 1
ATOM 643 C C . MET A 1 111 ? 130.708 144.754 110.500 1.00 14.44 90 MET A C 1
ATOM 644 O O . MET A 1 111 ? 130.851 143.918 111.394 1.00 14.44 90 MET A O 1
ATOM 649 N N . PHE A 1 112 ? 129.517 145.197 110.106 1.00 15.00 91 PHE A N 1
ATOM 650 C CA . PHE A 1 112 ? 128.255 144.626 110.584 1.00 15.00 91 PHE A CA 1
ATOM 651 C C . PHE A 1 112 ? 127.659 143.775 109.466 1.00 15.00 91 PHE A C 1
ATOM 652 O O . PHE A 1 112 ? 126.964 144.284 108.589 1.00 15.00 91 PHE A O 1
ATOM 660 N N . SER A 1 113 ? 127.921 142.476 109.513 1.00 14.38 92 SER A N 1
ATOM 661 C CA . SER A 1 113 ? 127.410 141.541 108.519 1.00 14.38 92 SER A CA 1
ATOM 662 C C . SER A 1 113 ? 125.978 141.188 108.892 1.00 14.38 92 SER A C 1
ATOM 663 O O . SER A 1 113 ? 125.724 140.295 109.693 1.00 14.38 92 SER A O 1
ATOM 666 N N . ASN A 1 114 ? 125.026 141.901 108.296 1.00 13.74 93 ASN A N 1
ATOM 667 C CA . ASN A 1 114 ? 123.617 141.781 108.634 1.00 13.74 93 ASN A CA 1
ATOM 668 C C . ASN A 1 114 ? 122.758 141.231 107.500 1.00 13.74 93 ASN A C 1
ATOM 669 O O . ASN A 1 114 ? 121.574 140.972 107.714 1.00 13.74 93 ASN A O 1
ATOM 674 N N . ALA A 1 115 ? 123.310 141.035 106.309 1.00 12.88 94 ALA A N 1
ATOM 675 C CA . ALA A 1 115 ? 122.511 140.538 105.192 1.00 12.88 94 ALA A CA 1
ATOM 676 C C . ALA A 1 115 ? 122.058 139.103 105.429 1.00 12.88 94 ALA A C 1
ATOM 677 O O . ALA A 1 115 ? 122.805 138.277 105.953 1.00 12.88 94 ALA A O 1
ATOM 679 N N . GLY A 1 116 ? 120.823 138.811 105.038 1.00 13.72 95 GLY A N 1
ATOM 680 C CA . GLY A 1 116 ? 120.280 137.476 105.180 1.00 13.72 95 GLY A CA 1
ATOM 681 C C . GLY A 1 116 ? 118.806 137.454 104.849 1.00 13.72 95 GLY A C 1
ATOM 682 O O . GLY A 1 116 ? 118.156 138.492 104.722 1.00 13.72 95 GLY A O 1
ATOM 683 N N . ILE A 1 117 ? 118.284 136.234 104.706 1.00 13.66 96 ILE A N 1
ATOM 684 C CA . ILE A 1 117 ? 116.871 135.999 104.438 1.00 13.66 96 ILE A CA 1
ATOM 685 C C . ILE A 1 117 ? 116.311 135.058 105.497 1.00 13.66 96 ILE A C 1
ATOM 686 O O . ILE A 1 117 ? 117.022 134.204 106.031 1.00 13.66 96 ILE A O 1
ATOM 691 N N . VAL A 1 118 ? 115.016 135.199 105.779 1.00 14.90 97 VAL A N 1
ATOM 692 C CA . VAL A 1 118 ? 114.413 134.563 106.941 1.00 14.90 97 VAL A CA 1
ATOM 693 C C . VAL A 1 118 ? 113.473 133.439 106.531 1.00 14.90 97 VAL A C 1
ATOM 694 O O . VAL A 1 118 ? 112.918 133.418 105.430 1.00 14.90 97 VAL A O 1
ATOM 698 N N A GLU A 1 119 ? 113.287 132.505 107.461 0.50 15.61 98 GLU A N 1
ATOM 699 N N B GLU A 1 119 ? 113.309 132.478 107.435 0.50 15.61 98 GLU A N 1
ATOM 700 C CA A GLU A 1 119 ? 112.387 131.367 107.313 0.50 15.61 98 GLU A CA 1
ATOM 701 C CA B GLU A 1 119 ? 112.345 131.396 107.263 0.50 15.61 98 GLU A CA 1
ATOM 702 C C A GLU A 1 119 ? 111.710 131.097 108.644 0.50 15.61 98 GLU A C 1
ATOM 703 C C B GLU A 1 119 ? 111.710 131.087 108.609 0.50 15.61 98 GLU A C 1
ATOM 704 O O A GLU A 1 119 ? 112.386 130.759 109.618 0.50 15.61 98 GLU A O 1
ATOM 705 O O B GLU A 1 119 ? 112.413 130.743 109.560 0.50 15.61 98 GLU A O 1
ATOM 716 N N . GLY A 1 120 ? 110.387 131.190 108.682 1.00 15.40 99 GLY A N 1
ATOM 717 C CA . GLY A 1 120 ? 109.658 130.810 109.865 1.00 15.40 99 GLY A CA 1
ATOM 718 C C . GLY A 1 120 ? 109.661 129.307 110.053 1.00 15.40 99 GLY A C 1
ATOM 719 O O . GLY A 1 120 ? 110.111 128.557 109.186 1.00 15.40 99 GLY A O 1
ATOM 720 N N . PRO A 1 121 ? 109.137 128.837 111.184 1.00 16.54 100 PRO A N 1
ATOM 721 C CA . PRO A 1 121 ? 109.202 127.404 111.485 1.00 16.54 100 PRO A CA 1
ATOM 722 C C . PRO A 1 121 ? 108.533 126.586 110.397 1.00 16.54 100 PRO A C 1
ATOM 723 O O . PRO A 1 121 ? 107.473 126.946 109.886 1.00 16.54 100 PRO A O 1
ATOM 727 N N . ASN A 1 122 ? 109.179 125.491 110.027 1.00 16.15 101 ASN A N 1
ATOM 728 C CA . ASN A 1 122 ? 108.684 124.666 108.947 1.00 16.15 101 ASN A CA 1
ATOM 729 C C . ASN A 1 122 ? 109.027 123.216 109.247 1.00 16.15 101 ASN A C 1
ATOM 730 O O . ASN A 1 122 ? 109.396 122.859 110.367 1.00 16.15 101 ASN A O 1
ATOM 735 N N . SER A 1 123 ? 108.883 122.382 108.238 1.00 17.15 102 SER A N 1
ATOM 736 C CA . SER A 1 123 ? 109.118 120.957 108.332 1.00 17.15 102 SER A CA 1
ATOM 737 C C . SER A 1 123 ? 110.384 120.607 107.565 1.00 17.15 102 SER A C 1
ATOM 738 O O . SER A 1 123 ? 110.757 121.303 106.618 1.00 17.15 102 SER A O 1
ATOM 741 N N . ILE A 1 124 ? 111.050 119.525 107.981 1.00 15.82 103 ILE A N 1
ATOM 742 C CA . ILE A 1 124 ? 112.155 118.985 107.198 1.00 15.82 103 ILE A CA 1
ATOM 743 C C . ILE A 1 124 ? 111.647 118.484 105.860 1.00 15.82 103 ILE A C 1
ATOM 744 O O . ILE A 1 124 ? 112.420 118.348 104.909 1.00 15.82 103 ILE A O 1
ATOM 749 N N A PHE A 1 125 ? 110.351 118.207 105.763 0.50 16.88 104 PHE A N 1
ATOM 750 N N B PHE A 1 125 ? 110.351 118.207 105.763 0.50 16.88 104 PHE A N 1
ATOM 751 C CA A PHE A 1 125 ? 109.761 117.824 104.490 0.50 16.88 104 PHE A CA 1
ATOM 752 C CA B PHE A 1 125 ? 109.761 117.824 104.490 0.50 16.88 104 PHE A CA 1
ATOM 753 C C A PHE A 1 125 ? 109.668 119.013 103.546 0.50 16.88 104 PHE A C 1
ATOM 754 C C B PHE A 1 125 ? 109.667 119.013 103.546 0.50 16.88 104 PHE A C 1
ATOM 755 O O A PHE A 1 125 ? 109.678 118.835 102.326 0.50 16.88 104 PHE A O 1
ATOM 756 O O B PHE A 1 125 ? 109.678 118.835 102.326 0.50 16.88 104 PHE A O 1
ATOM 771 N N . ASP A 1 126 ? 109.582 120.225 104.091 1.00 18.53 105 ASP A N 1
ATOM 772 C CA . ASP A 1 126 ? 109.495 121.424 103.278 1.00 18.53 105 ASP A CA 1
ATOM 773 C C . ASP A 1 126 ? 110.807 121.797 102.612 1.00 18.53 105 ASP A C 1
ATOM 774 O O . ASP A 1 126 ? 110.802 122.660 101.731 1.00 18.53 105 ASP A O 1
ATOM 779 N N . VAL A 1 127 ? 111.920 121.185 103.001 1.00 15.56 106 VAL A N 1
ATOM 780 C CA . VAL A 1 127 ? 113.235 121.676 102.609 1.00 15.56 106 VAL A CA 1
ATOM 781 C C . VAL A 1 127 ? 113.556 121.232 101.189 1.00 15.56 106 VAL A C 1
ATOM 782 O O . VAL A 1 127 ? 113.638 120.036 100.903 1.00 15.56 106 VAL A O 1
ATOM 786 N N . ASP A 1 128 ? 113.753 122.202 100.303 1.00 18.57 107 ASP A N 1
ATOM 787 C CA . ASP A 1 128 ? 114.159 121.955 98.928 1.00 18.57 107 ASP A CA 1
ATOM 788 C C . ASP A 1 128 ? 115.632 122.306 98.773 1.00 18.57 107 ASP A C 1
ATOM 789 O O . ASP A 1 128 ? 116.064 123.377 99.207 1.00 18.57 107 ASP A O 1
ATOM 794 N N . LYS A 1 129 ? 116.396 121.405 98.155 1.00 16.38 108 LYS A N 1
ATOM 795 C CA . LYS A 1 129 ? 117.843 121.584 98.074 1.00 16.38 108 LYS A CA 1
ATOM 796 C C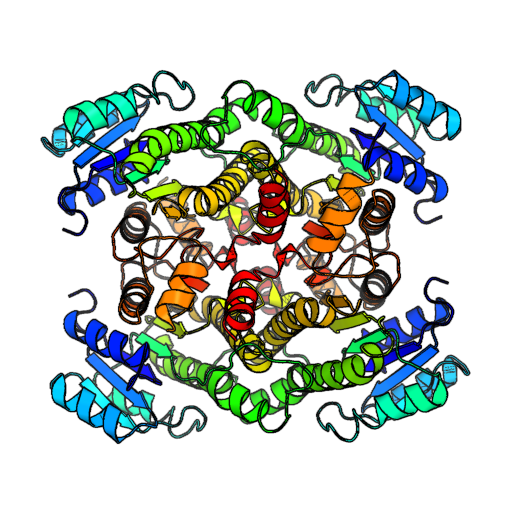 . LYS A 1 129 ? 118.216 122.915 97.436 1.00 16.38 108 LYS A C 1
ATOM 797 O O . LYS A 1 129 ? 119.145 123.588 97.892 1.00 16.38 108 LYS A O 1
ATOM 803 N N . ASP A 1 130 ? 117.505 123.316 96.385 1.00 17.82 109 ASP A N 1
ATOM 804 C CA . ASP A 1 130 ? 117.821 124.580 95.735 1.00 17.82 109 ASP A CA 1
ATOM 805 C C . ASP A 1 130 ? 117.603 125.753 96.678 1.00 17.82 109 ASP A C 1
ATOM 806 O O . ASP A 1 130 ? 118.436 126.661 96.749 1.00 17.82 109 ASP A O 1
ATOM 811 N N . GLU A 1 131 ? 116.488 125.749 97.411 1.00 17.38 110 GLU A N 1
ATOM 812 C CA . GLU A 1 131 ? 116.220 126.815 98.365 1.00 17.38 110 GLU A CA 1
ATOM 813 C C . GLU A 1 131 ? 117.225 126.798 99.502 1.00 17.38 110 GLU A C 1
ATOM 814 O O . GLU A 1 131 ? 117.661 127.855 99.966 1.00 17.38 110 GLU A O 1
ATOM 820 N N . LEU A 1 132 ? 117.603 125.609 99.960 1.00 14.81 111 LEU A N 1
ATOM 821 C CA . LEU A 1 132 ? 118.599 125.487 101.014 1.00 14.81 111 LEU A CA 1
ATOM 822 C C . LEU A 1 132 ? 119.921 126.116 100.594 1.00 14.81 111 LEU A C 1
ATOM 823 O O . LEU A 1 132 ? 120.525 126.878 101.351 1.00 14.81 111 LEU A O 1
ATOM 828 N N . GLU A 1 133 ? 120.375 125.817 99.379 1.00 17.04 112 GLU A N 1
ATOM 829 C CA . GLU A 1 133 ? 121.637 126.361 98.903 1.00 17.04 112 GLU A CA 1
ATOM 830 C C . GLU A 1 133 ? 121.545 127.855 98.638 1.00 17.04 112 GLU A C 1
ATOM 831 O O . GLU A 1 133 ? 122.535 128.568 98.796 1.00 17.04 112 GLU A O 1
ATOM 837 N N . ARG A 1 134 ? 120.378 128.343 98.236 1.00 15.87 113 ARG A N 1
ATOM 838 C CA . ARG A 1 134 ? 120.215 129.781 98.076 1.00 15.87 113 ARG A CA 1
ATOM 839 C C . ARG A 1 134 ? 120.303 130.488 99.418 1.00 15.87 113 ARG A C 1
ATOM 840 O O . ARG A 1 134 ? 120.888 131.569 99.520 1.00 15.87 113 ARG A O 1
ATOM 848 N N . LEU A 1 135 ? 119.741 129.882 100.457 1.00 14.89 114 LEU A N 1
ATOM 849 C CA . LEU A 1 135 ? 119.768 130.481 101.780 1.00 14.89 114 LEU A CA 1
ATOM 850 C C . LEU A 1 135 ? 121.160 130.396 102.397 1.00 14.89 114 LEU A C 1
ATOM 851 O O . LEU A 1 135 ? 121.653 131.371 102.967 1.00 14.89 114 LEU A O 1
ATOM 856 N N . MET A 1 136 ? 121.803 129.236 102.298 1.00 16.92 115 MET A N 1
ATOM 857 C CA . MET A 1 136 ? 123.177 129.104 102.774 1.00 16.92 115 MET A CA 1
ATOM 858 C C . MET A 1 136 ? 124.098 130.119 102.114 1.00 16.92 115 MET A C 1
ATOM 859 O O . MET A 1 136 ? 125.009 130.646 102.754 1.00 16.92 115 MET A O 1
ATOM 864 N N . GLY A 1 137 ? 123.861 130.419 100.839 1.00 14.54 116 GLY A N 1
ATOM 865 C CA . GLY A 1 137 ? 124.727 131.337 100.126 1.00 14.54 116 GLY A CA 1
ATOM 866 C C . GLY A 1 137 ? 124.602 132.768 100.607 1.00 14.54 116 GLY A C 1
ATOM 867 O O . GLY A 1 137 ? 125.588 133.501 100.651 1.00 14.54 116 GLY A O 1
ATOM 868 N N . ILE A 1 138 ? 123.396 133.183 100.981 1.00 14.15 117 ILE A N 1
ATOM 869 C CA . ILE A 1 138 ? 123.190 134.552 101.433 1.00 14.15 117 ILE A CA 1
ATOM 870 C C . ILE A 1 138 ? 123.535 134.689 102.903 1.00 14.15 117 ILE A C 1
ATOM 871 O O . ILE A 1 138 ? 124.232 135.622 103.308 1.00 14.15 117 ILE A O 1
ATOM 876 N N . ASN A 1 139 ? 123.043 133.769 103.725 1.00 13.57 118 ASN A N 1
ATOM 877 C CA . ASN A 1 139 ? 123.215 133.913 105.159 1.00 13.57 118 ASN A CA 1
ATOM 878 C C . ASN A 1 139 ? 124.640 133.586 105.579 1.00 13.57 118 ASN A C 1
ATOM 879 O O . ASN A 1 139 ? 125.300 134.397 106.232 1.00 13.57 118 ASN A O 1
ATOM 884 N N . LEU A 1 140 ? 125.145 132.432 105.170 1.00 13.43 119 LEU A N 1
ATOM 885 C CA . LEU A 1 140 ? 126.401 131.917 105.687 1.00 13.43 119 LEU A CA 1
ATOM 886 C C . LEU A 1 140 ? 127.597 132.305 104.826 1.00 13.43 119 LEU A C 1
ATOM 887 O O . LEU A 1 140 ? 128.550 132.894 105.327 1.00 13.43 119 LEU A O 1
ATOM 892 N N . VAL A 1 141 ? 127.555 132.008 103.528 1.00 13.47 120 VAL A N 1
ATOM 893 C CA . VAL A 1 141 ? 128.676 132.333 102.658 1.00 13.47 120 VAL A CA 1
ATOM 894 C C . VAL A 1 141 ? 128.855 133.846 102.535 1.00 13.47 120 VAL A C 1
ATOM 895 O O . VAL A 1 141 ? 129.982 134.331 102.425 1.00 13.47 120 VAL A O 1
ATOM 899 N N . GLY A 1 142 ? 127.774 134.615 102.594 1.00 12.53 121 GLY A N 1
ATOM 900 C CA . GLY A 1 142 ? 127.911 136.058 102.637 1.00 12.53 121 GLY A CA 1
ATOM 901 C C . GLY A 1 142 ? 128.650 136.552 103.865 1.00 12.53 121 GLY A C 1
ATOM 902 O O . GLY A 1 142 ? 129.352 137.556 103.806 1.00 12.53 121 GLY A O 1
ATOM 903 N N . ALA A 1 143 ? 128.511 135.846 104.987 1.00 12.38 122 ALA A N 1
ATOM 904 C CA . ALA A 1 143 ? 129.202 136.238 106.207 1.00 12.38 122 ALA A CA 1
ATOM 905 C C . ALA A 1 143 ? 130.691 135.925 106.132 1.00 12.38 122 ALA A C 1
ATOM 906 O O . ALA A 1 143 ? 131.516 136.713 106.594 1.00 12.38 122 ALA A O 1
ATOM 908 N N . PHE A 1 144 ? 131.050 134.785 105.548 1.00 12.75 123 PHE A N 1
ATOM 909 C CA . PHE A 1 144 ? 132.455 134.471 105.309 1.00 12.75 123 PHE A CA 1
ATOM 910 C C . PHE A 1 144 ? 133.135 135.555 104.493 1.00 12.75 123 PHE A C 1
ATOM 911 O O . PHE A 1 144 ? 134.235 135.999 104.828 1.00 12.75 123 PHE A O 1
ATOM 919 N N . LEU A 1 145 ? 132.496 135.991 103.414 1.00 13.31 124 LEU A N 1
ATOM 920 C CA . LEU A 1 145 ? 133.127 136.958 102.530 1.00 13.31 124 LEU A CA 1
ATOM 921 C C . LEU A 1 145 ? 133.223 138.320 103.192 1.00 13.31 124 LEU A C 1
ATOM 922 O O . LEU A 1 145 ? 134.246 138.999 103.079 1.00 13.31 124 LEU A O 1
ATOM 927 N N . ALA A 1 146 ? 132.163 138.733 103.886 1.00 12.63 125 ALA A N 1
ATOM 928 C CA . ALA A 1 146 ? 132.217 139.948 104.689 1.00 12.63 125 ALA A CA 1
ATOM 929 C C . ALA A 1 146 ? 133.371 139.892 105.682 1.00 12.63 125 ALA A C 1
ATOM 930 O O . ALA A 1 146 ? 134.172 140.824 105.777 1.00 12.63 125 ALA A O 1
ATOM 932 N N . ALA A 1 147 ? 133.484 138.783 106.408 1.00 12.79 126 ALA A N 1
ATOM 933 C CA . ALA A 1 147 ? 134.565 138.627 107.373 1.00 12.79 126 ALA A CA 1
ATOM 934 C C . ALA A 1 147 ? 135.925 138.627 106.688 1.00 12.79 126 ALA A C 1
ATOM 935 O O . ALA A 1 147 ? 136.833 139.353 107.091 1.00 12.79 126 ALA A O 1
ATOM 937 N N . LYS A 1 148 ? 136.069 137.829 105.634 1.00 14.71 127 LYS A N 1
ATOM 938 C CA . LYS A 1 148 ? 137.363 137.663 104.987 1.00 14.71 127 LYS A CA 1
ATOM 939 C C . LYS A 1 148 ? 137.914 138.980 104.465 1.00 14.71 127 LYS A C 1
ATOM 940 O O . LYS A 1 148 ? 139.125 139.206 104.504 1.00 14.71 127 LYS A O 1
ATOM 946 N N . HIS A 1 149 ? 137.053 139.858 103.974 1.00 15.01 128 HIS A N 1
ATOM 947 C CA . HIS A 1 149 ? 137.539 141.100 103.396 1.00 15.01 128 HIS A CA 1
ATOM 948 C C . HIS A 1 149 ? 137.667 142.217 104.417 1.00 15.01 128 HIS A C 1
ATOM 949 O O . HIS A 1 149 ? 138.551 143.063 104.277 1.00 15.01 128 HIS A O 1
ATOM 956 N N . ALA A 1 150 ? 136.854 142.217 105.469 1.00 13.37 129 ALA A N 1
ATOM 957 C CA . ALA A 1 150 ? 137.109 143.133 106.573 1.00 13.37 129 ALA A CA 1
ATOM 958 C C . ALA A 1 150 ? 138.433 142.803 107.259 1.00 13.37 129 ALA A C 1
ATOM 959 O O . ALA A 1 150 ? 139.264 143.685 107.478 1.00 13.37 129 ALA A O 1
ATOM 961 N N . ALA A 1 151 ? 138.640 141.534 107.609 1.00 13.43 130 ALA A N 1
ATOM 962 C CA . ALA A 1 151 ? 139.907 141.110 108.199 1.00 13.43 130 ALA A CA 1
ATOM 963 C C . ALA A 1 151 ? 141.095 141.527 107.341 1.00 13.43 130 ALA A C 1
ATOM 964 O O . ALA A 1 151 ? 142.141 141.912 107.861 1.00 13.43 130 ALA A O 1
ATOM 966 N N . ARG A 1 152 ? 140.933 141.483 106.022 1.00 15.12 131 ARG A N 1
ATOM 967 C CA . ARG A 1 152 ? 142.014 141.830 105.115 1.00 15.12 131 ARG A CA 1
ATOM 968 C C . ARG A 1 152 ? 142.451 143.270 105.288 1.00 15.12 131 ARG A C 1
ATOM 969 O O . ARG A 1 152 ? 143.632 143.579 105.115 1.00 15.12 131 ARG A O 1
ATOM 977 N N . VAL A 1 153 ? 141.532 144.160 105.643 1.00 15.23 132 VAL A N 1
ATOM 978 C CA . VAL A 1 153 ? 141.902 145.552 105.850 1.00 15.23 132 VAL A CA 1
ATOM 979 C C . VAL A 1 153 ? 142.171 145.873 107.315 1.00 15.23 132 VAL A C 1
ATOM 980 O O . VAL A 1 153 ? 142.921 146.815 107.594 1.00 15.23 132 VAL A O 1
ATOM 984 N N . MET A 1 154 ? 141.624 145.105 108.252 1.00 14.24 133 MET A N 1
ATOM 985 C CA . MET A 1 154 ? 141.777 145.411 109.668 1.00 14.24 133 MET A CA 1
ATOM 986 C C . MET A 1 154 ? 143.073 144.879 110.264 1.00 14.24 133 MET A C 1
ATOM 987 O O . MET A 1 154 ? 143.701 145.565 111.070 1.00 14.24 133 MET A O 1
ATOM 992 N N . VAL A 1 155 ? 143.489 143.680 109.884 1.00 14.04 134 VAL A N 1
ATOM 993 C CA . VAL A 1 155 ? 144.682 143.043 110.436 1.00 14.04 134 VAL A CA 1
ATOM 994 C C . VAL A 1 155 ? 145.910 143.945 110.330 1.00 14.04 134 VAL A C 1
ATOM 995 O O . VAL A 1 155 ? 146.572 144.162 111.348 1.00 14.04 134 VAL A O 1
ATOM 999 N N . PRO A 1 156 ? 146.259 144.506 109.156 1.00 14.11 135 PRO A N 1
ATOM 1000 C CA . PRO A 1 156 ? 147.372 145.461 109.112 1.00 14.11 135 PRO A CA 1
ATOM 1001 C C . PRO A 1 156 ? 147.153 146.748 109.897 1.00 14.11 135 PRO A C 1
ATOM 1002 O O . PRO A 1 156 ? 148.120 147.459 110.181 1.00 14.11 135 PRO A O 1
ATOM 1006 N N . ALA A 1 157 ? 145.914 147.074 110.255 1.00 13.83 136 ALA A N 1
ATOM 1007 C CA . ALA A 1 157 ? 145.674 148.240 111.098 1.00 13.83 136 ALA A CA 1
ATOM 1008 C C . ALA A 1 157 ? 145.701 147.898 112.575 1.00 13.83 136 ALA A C 1
ATOM 1009 O O . ALA A 1 157 ? 145.832 148.795 113.409 1.00 13.83 136 ALA A O 1
ATOM 1011 N N A LYS A 1 158 ? 145.570 146.618 112.905 0.50 14.02 137 LYS A N 1
ATOM 1012 N N B LYS A 1 158 ? 145.558 146.617 112.895 0.50 14.02 137 LYS A N 1
ATOM 1013 C CA A LYS A 1 158 ? 145.666 146.097 114.259 0.50 14.02 137 LYS A CA 1
ATOM 1014 C CA B LYS A 1 158 ? 145.646 146.072 114.239 0.50 14.02 137 LYS A CA 1
ATOM 1015 C C A LYS A 1 158 ? 144.493 146.520 115.129 0.50 14.02 137 LYS A C 1
ATOM 1016 C C B LYS A 1 158 ? 144.498 146.531 115.122 0.50 14.02 137 LYS A C 1
ATOM 1017 O O A LYS A 1 158 ? 144.601 146.524 116.357 0.50 14.02 137 LYS A O 1
ATOM 1018 O O B LYS A 1 158 ? 144.630 146.570 116.347 0.50 14.02 137 LYS A O 1
ATOM 1029 N N . LYS A 1 159 ? 143.365 146.856 114.517 1.00 13.36 138 LYS A N 1
ATOM 1030 C CA . LYS A 1 159 ? 142.155 147.168 115.244 1.00 13.36 138 LYS A CA 1
ATOM 1031 C C . LYS A 1 159 ? 140.959 146.808 114.383 1.00 13.36 138 LYS A C 1
ATOM 1032 O O . LYS A 1 159 ? 141.055 146.717 113.164 1.00 13.36 138 LYS A O 1
ATOM 1038 N N . GLY A 1 160 ? 139.827 146.599 115.025 1.00 12.51 139 GLY A N 1
ATOM 1039 C CA . GLY A 1 160 ? 138.568 146.518 114.318 1.00 12.51 139 GLY A CA 1
ATOM 1040 C C . GLY A 1 160 ? 137.573 145.655 115.058 1.00 12.51 139 GLY A C 1
ATOM 1041 O O . GLY A 1 160 ? 137.912 144.930 115.982 1.00 12.51 139 GLY A O 1
ATOM 1042 N N . CYS A 1 161 ? 136.326 145.735 114.604 1.00 15.95 140 CYS A N 1
ATOM 1043 C CA . CYS A 1 161 ? 135.241 144.920 115.128 1.00 15.95 140 CYS A CA 1
ATOM 1044 C C . CYS A 1 161 ? 134.433 144.307 113.991 1.00 15.95 140 CYS A C 1
ATOM 1045 O O . CYS A 1 161 ? 134.028 145.010 113.063 1.00 15.95 140 CYS A O 1
ATOM 1048 N N . ILE A 1 162 ? 134.176 143.005 114.075 1.00 12.92 141 ILE A N 1
ATOM 1049 C CA . ILE A 1 162 ? 133.230 142.341 113.190 1.00 12.92 141 ILE A CA 1
ATOM 1050 C C . ILE A 1 162 ? 132.037 141.886 114.023 1.00 12.92 141 ILE A C 1
ATOM 1051 O O . ILE A 1 162 ? 132.208 141.186 115.025 1.00 12.92 141 ILE A O 1
ATOM 1056 N N . ILE A 1 163 ? 130.832 142.283 113.621 1.00 13.28 142 ILE A N 1
ATOM 1057 C CA . ILE A 1 163 ? 129.598 141.851 114.274 1.00 13.28 142 ILE A CA 1
ATOM 1058 C C . ILE A 1 163 ? 128.724 141.132 113.258 1.00 13.28 142 ILE A C 1
ATOM 1059 O O . ILE A 1 163 ? 128.520 141.627 112.147 1.00 13.28 142 ILE A O 1
ATOM 1064 N N . PHE A 1 164 ? 128.202 139.972 113.635 1.00 13.26 143 PHE A N 1
ATOM 1065 C CA . PHE A 1 164 ? 127.240 139.248 112.821 1.00 13.26 143 PHE A CA 1
ATOM 1066 C C . PHE A 1 164 ? 125.858 139.284 113.461 1.00 13.26 143 PHE A C 1
ATOM 1067 O O . PHE A 1 164 ? 125.724 139.298 114.685 1.00 13.26 143 PHE A O 1
ATOM 1075 N N . THR A 1 165 ? 124.830 139.290 112.625 1.00 13.23 144 THR A N 1
ATOM 1076 C CA . THR A 1 165 ? 123.463 139.057 113.073 1.00 13.23 144 THR A CA 1
ATOM 1077 C C . THR A 1 165 ? 123.169 137.569 112.964 1.00 13.23 144 THR A C 1
ATOM 1078 O O . THR A 1 165 ? 123.064 137.030 111.864 1.00 13.23 144 THR A O 1
ATOM 1082 N N . ALA A 1 166 ? 123.057 136.904 114.102 1.00 12.18 145 ALA A N 1
ATOM 1083 C CA . ALA A 1 166 ? 122.640 135.511 114.169 1.00 12.18 145 ALA A CA 1
ATOM 1084 C C . ALA A 1 166 ? 121.134 135.482 114.452 1.00 12.18 145 ALA A C 1
ATOM 1085 O O . ALA A 1 166 ? 120.410 136.235 113.800 1.00 12.18 145 ALA A O 1
ATOM 1087 N N . SER A 1 167 ? 120.640 134.691 115.393 1.00 12.58 146 SER A N 1
ATOM 1088 C CA . SER A 1 167 ? 119.229 134.720 115.739 1.00 12.58 146 SER A CA 1
ATOM 1089 C C . SER A 1 167 ? 119.052 133.965 117.038 1.00 12.58 146 SER A C 1
ATOM 1090 O O . SER A 1 167 ? 119.852 133.088 117.366 1.00 12.58 146 SER A O 1
ATOM 1093 N N . ALA A 1 168 ? 117.990 134.300 117.765 1.00 12.97 147 ALA A N 1
ATOM 1094 C CA . ALA A 1 168 ? 117.685 133.562 118.981 1.00 12.97 147 ALA A CA 1
ATOM 1095 C C . ALA A 1 168 ? 117.536 132.073 118.725 1.00 12.97 147 ALA A C 1
ATOM 1096 O O . ALA A 1 168 ? 117.612 131.284 119.665 1.00 12.97 147 ALA A O 1
ATOM 1098 N N . CYS A 1 169 ? 117.320 131.673 117.476 1.00 13.45 148 CYS A N 1
ATOM 1099 C CA . CYS A 1 169 ? 117.215 130.261 117.160 1.00 13.45 148 CYS A CA 1
ATOM 1100 C C . CYS A 1 169 ? 118.517 129.518 117.412 1.00 13.45 148 CYS A C 1
ATOM 1101 O O . CYS A 1 169 ? 118.495 128.293 117.545 1.00 13.45 148 CYS A O 1
ATOM 1104 N N . THR A 1 170 ? 119.645 130.225 117.491 1.00 13.59 149 THR A N 1
ATOM 1105 C CA . THR A 1 170 ? 120.909 129.573 117.815 1.00 13.59 149 THR A CA 1
ATOM 1106 C C . THR A 1 170 ? 120.962 129.093 119.254 1.00 13.59 149 THR A C 1
ATOM 1107 O O . THR A 1 170 ? 121.913 128.405 119.622 1.00 13.59 149 THR A O 1
ATOM 1111 N N . GLU A 1 171 ? 119.970 129.429 120.062 1.00 16.61 150 GLU A N 1
ATOM 1112 C CA . GLU A 1 171 ? 119.927 129.032 121.455 1.00 16.61 150 GLU A CA 1
ATOM 1113 C C . GLU A 1 171 ? 118.743 128.159 121.803 1.00 16.61 150 GLU A C 1
ATOM 1114 O O . GLU A 1 171 ? 118.852 127.351 122.721 1.00 16.61 150 GLU A O 1
ATOM 1120 N N . ILE A 1 172 ? 117.624 128.289 121.099 1.00 15.01 151 ILE A N 1
ATOM 1121 C CA . ILE A 1 172 ? 116.440 127.490 121.374 1.00 15.01 151 ILE A CA 1
ATOM 1122 C C . ILE A 1 172 ? 115.756 127.146 120.060 1.00 15.01 151 ILE A C 1
ATOM 1123 O O . ILE A 1 172 ? 115.742 127.946 119.121 1.00 15.01 151 ILE A O 1
ATOM 1128 N N . ALA A 1 173 ? 115.214 125.940 119.987 1.00 15.69 152 ALA A N 1
ATOM 1129 C CA . ALA A 1 173 ? 114.474 125.509 118.820 1.00 15.69 152 ALA A CA 1
ATOM 1130 C C . ALA A 1 173 ? 113.048 126.055 118.839 1.00 15.69 152 ALA A C 1
ATOM 1131 O O . ALA A 1 173 ? 112.579 126.630 119.820 1.00 15.69 152 ALA A O 1
ATOM 1133 N N . GLY A 1 174 ? 112.361 125.870 117.715 1.00 18.67 153 GLY A N 1
ATOM 1134 C CA . GLY A 1 174 ? 110.958 126.200 117.607 1.00 18.67 153 GLY A CA 1
ATOM 1135 C C . GLY A 1 174 ? 110.628 127.630 117.257 1.00 18.67 153 GLY A C 1
ATOM 1136 O O . GLY A 1 174 ? 109.493 128.053 117.482 1.00 18.67 153 GLY A O 1
ATOM 1137 N N . ILE A 1 175 ? 111.564 128.399 116.713 1.00 16.45 154 ILE A N 1
ATOM 1138 C CA . ILE A 1 175 ? 111.213 129.761 116.329 1.00 16.45 154 ILE A CA 1
ATOM 1139 C C . ILE A 1 175 ? 111.740 130.118 114.949 1.00 16.45 154 ILE A C 1
ATOM 1140 O O . ILE A 1 175 ? 111.690 131.285 114.552 1.00 16.45 154 ILE A O 1
ATOM 1145 N N . ALA A 1 176 ? 112.253 129.139 114.212 1.00 14.63 155 ALA A N 1
ATOM 1146 C CA . ALA A 1 176 ? 112.806 129.433 112.899 1.00 14.63 155 ALA A CA 1
ATOM 1147 C C . ALA A 1 176 ? 112.880 128.163 112.071 1.00 14.63 155 ALA A C 1
ATOM 1148 O O . ALA A 1 176 ? 112.890 127.050 112.599 1.00 14.63 155 ALA A O 1
ATOM 1150 N N . GLY A 1 177 ? 112.928 128.350 110.758 1.00 15.28 156 GLY A N 1
ATOM 1151 C CA . GLY A 1 177 ? 112.978 127.223 109.857 1.00 15.28 156 GLY A CA 1
ATOM 1152 C C . GLY A 1 177 ? 114.289 126.473 109.942 1.00 15.28 156 GLY A C 1
ATOM 1153 O O . GLY A 1 177 ? 115.310 126.999 110.376 1.00 15.28 156 GLY A O 1
ATOM 1154 N N . HIS A 1 178 ? 114.243 125.213 109.502 1.00 15.16 157 HIS A N 1
ATOM 1155 C CA . HIS A 1 178 ? 115.407 124.340 109.596 1.00 15.16 157 HIS A CA 1
ATOM 1156 C C . HIS A 1 178 ? 116.610 124.926 108.871 1.00 15.16 157 HIS A C 1
ATOM 1157 O O . HIS A 1 178 ? 117.696 125.040 109.445 1.00 15.16 157 HIS A O 1
ATOM 1164 N N . SER A 1 179 ? 116.438 125.289 107.602 1.00 15.23 158 SER A N 1
ATOM 1165 C CA . SER A 1 179 ? 117.545 125.852 106.838 1.00 15.23 158 SER A CA 1
ATOM 1166 C C . SER A 1 179 ? 118.073 127.111 107.504 1.00 15.23 158 SER A C 1
ATOM 1167 O O . SER A 1 179 ? 119.284 127.296 107.638 1.00 15.23 158 SER A O 1
ATOM 1170 N N . TYR A 1 180 ? 117.174 127.983 107.938 1.00 14.59 159 TYR A N 1
ATOM 1171 C CA . TYR A 1 180 ? 117.603 129.222 108.573 1.00 14.59 159 TYR A CA 1
ATOM 1172 C C . TYR A 1 180 ? 118.381 128.948 109.849 1.00 14.59 159 TYR A C 1
ATOM 1173 O O . TYR A 1 180 ? 119.387 129.606 110.118 1.00 14.59 159 TYR A O 1
ATOM 1182 N N . THR A 1 181 ? 117.940 127.971 110.641 1.00 13.93 160 THR A N 1
ATOM 1183 C CA . THR A 1 181 ? 118.617 127.690 111.900 1.00 13.93 160 THR A CA 1
ATOM 1184 C C . THR A 1 181 ? 120.040 127.203 111.656 1.00 13.93 160 THR A C 1
ATOM 1185 O O . THR A 1 181 ? 120.984 127.666 112.301 1.00 13.93 160 THR A O 1
ATOM 1189 N N . ALA A 1 182 ? 120.209 126.275 110.715 1.00 12.80 161 ALA A N 1
ATOM 1190 C CA . ALA A 1 182 ? 121.535 125.752 110.412 1.00 12.80 161 ALA A CA 1
ATOM 1191 C C . ALA A 1 182 ? 122.474 126.858 109.956 1.00 12.80 161 ALA A C 1
ATOM 1192 O O . ALA A 1 182 ? 123.617 126.939 110.410 1.00 12.80 161 ALA A O 1
ATOM 1194 N N . SER A 1 183 ? 122.008 127.724 109.062 1.00 13.65 162 SER A N 1
ATOM 1195 C CA . SER A 1 183 ? 122.856 128.820 108.616 1.00 13.65 162 SER A CA 1
ATOM 1196 C C . SER A 1 183 ? 123.209 129.760 109.756 1.00 13.65 162 SER A C 1
ATOM 1197 O O . SER A 1 183 ? 124.306 130.315 109.775 1.00 13.65 162 SER A O 1
ATOM 1200 N N . LYS A 1 184 ? 122.309 129.946 110.716 1.00 15.26 163 LYS A N 1
ATOM 1201 C CA . LYS A 1 184 ? 122.619 130.851 111.814 1.00 15.26 163 LYS A CA 1
ATOM 1202 C C . LYS A 1 184 ? 123.537 130.215 112.845 1.00 15.26 163 LYS A C 1
ATOM 1203 O O . LYS A 1 184 ? 124.306 130.926 113.494 1.00 15.26 163 LYS A O 1
ATOM 1209 N N . TYR A 1 185 ? 123.486 128.893 113.008 1.00 15.00 164 TYR A N 1
ATOM 1210 C CA . TYR A 1 185 ? 124.494 128.231 113.821 1.00 15.00 164 TYR A CA 1
ATOM 1211 C C . TYR A 1 185 ? 125.867 128.358 113.179 1.00 15.00 164 TYR A C 1
ATOM 1212 O O . TYR A 1 185 ? 126.854 128.662 113.854 1.00 15.00 164 TYR A O 1
ATOM 1221 N N . GLY A 1 186 ? 125.947 128.115 111.874 1.00 12.81 165 GLY A N 1
ATOM 1222 C CA . GLY A 1 186 ? 127.204 128.297 111.174 1.00 12.81 165 GLY A CA 1
ATOM 1223 C C . GLY A 1 186 ? 127.817 129.656 111.425 1.00 12.81 165 GLY A C 1
ATOM 1224 O O . GLY A 1 186 ? 129.033 129.782 111.550 1.00 12.81 165 GLY A O 1
ATOM 1225 N N . ILE A 1 187 ? 126.988 130.690 111.525 1.00 14.20 166 ILE A N 1
ATOM 1226 C CA . ILE A 1 187 ? 127.529 132.020 111.767 1.00 14.20 166 ILE A CA 1
ATOM 1227 C C . ILE A 1 187 ? 128.151 132.105 113.153 1.00 14.20 166 ILE A C 1
ATOM 1228 O O . ILE A 1 187 ? 129.209 132.714 113.329 1.00 14.20 166 ILE A O 1
ATOM 1233 N N . VAL A 1 188 ? 127.522 131.487 114.154 1.00 15.00 167 VAL A N 1
ATOM 1234 C CA . VAL A 1 188 ? 128.098 131.494 115.496 1.00 15.00 167 VAL A CA 1
ATOM 1235 C C . VAL A 1 188 ? 129.470 130.840 115.480 1.00 15.00 167 VAL A C 1
ATOM 1236 O O . VAL A 1 188 ? 130.446 131.391 115.994 1.00 15.00 167 VAL A O 1
ATOM 1240 N N . GLY A 1 189 ? 129.562 129.665 114.855 1.00 12.83 168 GLY A N 1
ATOM 1241 C CA . GLY A 1 189 ? 130.840 128.986 114.746 1.00 12.83 168 GLY A CA 1
ATOM 1242 C C . GLY A 1 189 ? 131.885 129.797 114.010 1.00 12.83 168 GLY A C 1
ATOM 1243 O O . GLY A 1 189 ? 133.034 129.885 114.435 1.00 12.83 168 GLY A O 1
ATOM 1244 N N . LEU A 1 190 ? 131.505 130.392 112.887 1.00 13.18 169 LEU A N 1
ATOM 1245 C CA . LEU A 1 190 ? 132.432 131.275 112.200 1.00 13.18 169 LEU A CA 1
ATOM 1246 C C . LEU A 1 190 ? 132.860 132.430 113.098 1.00 13.18 169 LEU A C 1
ATOM 1247 O O . LEU A 1 190 ? 134.035 132.799 113.120 1.00 13.18 169 LEU A O 1
ATOM 1252 N N . MET A 1 191 ? 131.931 132.984 113.872 1.00 12.98 170 MET A N 1
ATOM 1253 C CA . MET A 1 191 ? 132.264 134.112 114.734 1.00 12.98 170 MET A CA 1
ATOM 1254 C C . MET A 1 191 ? 133.256 133.726 115.819 1.00 12.98 170 MET A C 1
ATOM 1255 O O . MET A 1 191 ? 134.084 134.551 116.219 1.00 12.98 170 MET A O 1
ATOM 1260 N N . LYS A 1 192 ? 133.181 132.490 116.315 1.00 13.41 171 LYS A N 1
ATOM 1261 C CA . LYS A 1 192 ? 134.050 132.104 117.414 1.00 13.41 171 LYS A CA 1
ATOM 1262 C C . LYS A 1 192 ? 135.445 131.749 116.916 1.00 13.41 171 LYS A C 1
ATOM 1263 O O . LYS A 1 192 ? 136.438 132.057 117.578 1.00 13.41 171 LYS A O 1
ATOM 1269 N N . SER A 1 193 ? 135.540 131.134 115.740 1.00 12.93 172 SER A N 1
ATOM 1270 C CA . SER A 1 193 ? 136.842 130.929 115.118 1.00 12.93 172 SER A CA 1
ATOM 1271 C C . SER A 1 193 ? 137.506 132.260 114.805 1.00 12.93 172 SER A C 1
ATOM 1272 O O . SER A 1 193 ? 138.700 132.443 115.048 1.00 12.93 172 SER A O 1
ATOM 1275 N N . LEU A 1 194 ? 136.746 133.199 114.256 1.00 13.14 173 LEU A N 1
ATOM 1276 C CA . LEU A 1 194 ? 137.287 134.526 114.006 1.00 13.14 173 LEU A CA 1
ATOM 1277 C C . LEU A 1 194 ? 137.799 135.169 115.283 1.00 13.14 173 LEU A C 1
ATOM 1278 O O . LEU A 1 194 ? 138.827 135.845 115.273 1.00 13.14 173 LEU A O 1
ATOM 1283 N N . ALA A 1 195 ? 137.090 134.969 116.392 1.00 12.81 174 ALA A N 1
ATOM 1284 C CA . ALA A 1 195 ? 137.474 135.620 117.636 1.00 12.81 174 ALA A CA 1
ATOM 1285 C C . ALA A 1 195 ? 138.845 135.165 118.093 1.00 12.81 174 ALA A C 1
ATOM 1286 O O . ALA A 1 195 ? 139.577 135.932 118.713 1.00 12.81 174 ALA A O 1
ATOM 1288 N N . VAL A 1 196 ? 139.201 133.929 117.768 1.00 14.10 175 VAL A N 1
ATOM 1289 C CA . VAL A 1 196 ? 140.503 133.390 118.116 1.00 14.10 175 VAL A CA 1
ATOM 1290 C C . VAL A 1 196 ? 141.566 133.887 117.153 1.00 14.10 175 VAL A C 1
ATOM 1291 O O . VAL A 1 196 ? 142.576 134.463 117.565 1.00 14.10 175 VAL A O 1
ATOM 1295 N N . GLU A 1 197 ? 141.358 133.653 115.857 1.00 15.99 176 GLU A N 1
ATOM 1296 C CA . GLU A 1 197 ? 142.345 134.052 114.864 1.00 15.99 176 GLU A CA 1
ATOM 1297 C C . GLU A 1 197 ? 142.632 135.543 114.937 1.00 15.99 176 GLU A C 1
ATOM 1298 O O . GLU A 1 197 ? 143.792 135.963 114.947 1.00 15.99 176 GLU A O 1
ATOM 1304 N N . LEU A 1 198 ? 141.592 136.358 114.991 1.00 14.36 177 LEU A N 1
ATOM 1305 C CA . LEU A 1 198 ? 141.784 137.799 114.915 1.00 14.36 177 LEU A CA 1
ATOM 1306 C C . LEU A 1 198 ? 142.109 138.441 116.252 1.00 14.36 177 LEU A C 1
ATOM 1307 O O . LEU A 1 198 ? 142.569 139.584 116.265 1.00 14.36 177 LEU A O 1
ATOM 1312 N N . GLY A 1 199 ? 141.880 137.757 117.371 1.00 14.16 178 GLY A N 1
ATOM 1313 C CA . GLY A 1 199 ? 142.259 138.334 118.648 1.00 14.16 178 GLY A CA 1
ATOM 1314 C C . GLY A 1 199 ? 143.740 138.627 118.708 1.00 14.16 178 GLY A C 1
ATOM 1315 O O . GLY A 1 199 ? 144.168 139.595 119.329 1.00 14.16 178 GLY A O 1
ATOM 1316 N N A SER A 1 200 ? 144.536 137.802 118.035 0.50 15.17 179 SER A N 1
ATOM 1317 N N B SER A 1 200 ? 144.538 137.802 118.031 0.50 15.17 179 SER A N 1
ATOM 1318 C CA A SER A 1 200 ? 145.977 137.975 117.993 0.50 15.17 179 SER A CA 1
ATOM 1319 C CA B SER A 1 200 ? 145.981 137.973 117.976 0.50 15.17 179 SER A CA 1
ATOM 1320 C C A SER A 1 200 ? 146.386 139.284 117.356 0.50 15.17 179 SER A C 1
ATOM 1321 C C B SER A 1 200 ? 146.383 139.291 117.361 0.50 15.17 179 SER A C 1
ATOM 1322 O O A SER A 1 200 ? 147.505 139.740 117.594 0.50 15.17 179 SER A O 1
ATOM 1323 O O B SER A 1 200 ? 147.501 139.750 117.603 0.50 15.17 179 SER A O 1
ATOM 1328 N N . HIS A 1 201 ? 145.498 139.915 116.580 1.00 14.89 180 HIS A N 1
ATOM 1329 C CA . HIS A 1 201 ? 145.765 141.195 115.938 1.00 14.89 180 HIS A CA 1
ATOM 1330 C C . HIS A 1 201 ? 144.936 142.337 116.525 1.00 14.89 180 HIS A C 1
ATOM 1331 O O . HIS A 1 201 ? 144.861 143.405 115.930 1.00 14.89 180 HIS A O 1
ATOM 1338 N N . GLY A 1 202 ? 144.295 142.123 117.664 1.00 15.78 181 GLY A N 1
ATOM 1339 C CA . GLY A 1 202 ? 143.505 143.158 118.284 1.00 15.78 181 GLY A CA 1
ATOM 1340 C C . GLY A 1 202 ? 142.069 143.239 117.835 1.00 15.78 181 GLY A C 1
ATOM 1341 O O . GLY A 1 202 ? 141.363 144.156 118.257 1.00 15.78 181 GLY A O 1
ATOM 1342 N N . ILE A 1 203 ? 141.609 142.318 117.019 1.00 15.00 182 ILE A N 1
ATOM 1343 C CA . ILE A 1 203 ? 140.318 142.438 116.364 1.00 15.00 182 ILE A CA 1
ATOM 1344 C C . ILE A 1 203 ? 139.283 141.597 117.095 1.00 15.00 182 ILE A C 1
ATOM 1345 O O . ILE A 1 203 ? 139.537 140.437 117.431 1.00 15.00 182 ILE A O 1
ATOM 1350 N N . ARG A 1 204 ? 138.103 142.169 117.314 1.00 15.00 183 ARG A N 1
ATOM 1351 C CA . ARG A 1 204 ? 137.017 141.483 117.993 1.00 15.00 183 ARG A CA 1
ATOM 1352 C C . ARG A 1 204 ? 135.958 140.997 117.015 1.00 15.00 183 ARG A C 1
ATOM 1353 O O . ARG A 1 204 ? 135.667 141.645 116.009 1.00 15.00 183 ARG A O 1
ATOM 1361 N N . ALA A 1 205 ? 135.360 139.858 117.343 1.00 13.36 184 ALA A N 1
ATOM 1362 C CA . ALA A 1 205 ? 134.209 139.350 116.620 1.00 13.36 184 ALA A CA 1
ATOM 1363 C C . ALA A 1 205 ? 133.117 138.953 117.603 1.00 13.36 184 ALA A C 1
ATOM 1364 O O . ALA A 1 205 ? 133.401 138.348 118.636 1.00 13.36 184 ALA A O 1
ATOM 1366 N N . ASN A 1 206 ? 131.871 139.284 117.281 1.00 13.42 185 ASN A N 1
ATOM 1367 C CA . ASN A 1 206 ? 130.731 138.927 118.116 1.00 13.42 185 ASN A CA 1
ATOM 1368 C C . ASN A 1 206 ? 129.480 138.808 117.256 1.00 13.42 185 ASN A C 1
ATOM 1369 O O . ASN A 1 206 ? 129.429 139.284 116.128 1.00 13.42 185 ASN A O 1
ATOM 1374 N N . CYS A 1 207 ? 128.463 138.180 117.825 1.00 13.76 186 CYS A N 1
ATOM 1375 C CA . CYS A 1 207 ? 127.156 137.992 117.215 1.00 13.76 186 CYS A CA 1
ATOM 1376 C C . CYS A 1 207 ? 126.104 138.632 118.102 1.00 13.76 186 CYS A C 1
ATOM 1377 O O . CYS A 1 207 ? 126.280 138.741 119.313 1.00 13.76 186 CYS A O 1
ATOM 1380 N N . VAL A 1 208 ? 124.995 139.033 117.504 1.00 12.44 187 VAL A N 1
ATOM 1381 C CA . VAL A 1 208 ? 123.818 139.437 118.255 1.00 12.44 187 VAL A CA 1
ATOM 1382 C C . VAL A 1 208 ? 122.641 138.627 117.739 1.00 12.44 187 VAL A C 1
ATOM 1383 O O . VAL A 1 208 ? 122.392 138.594 116.533 1.00 12.44 187 VAL A O 1
ATOM 1387 N N . SER A 1 209 ? 121.926 137.970 118.651 1.00 12.80 188 SER A N 1
ATOM 1388 C CA . SER A 1 209 ? 120.848 137.041 118.321 1.00 12.80 188 SER A CA 1
ATOM 1389 C C . SER A 1 209 ? 119.505 137.569 118.815 1.00 12.80 188 SER A C 1
ATOM 1390 O O . SER A 1 209 ? 119.113 137.313 119.959 1.00 12.80 188 SER A O 1
ATOM 1393 N N . PRO A 1 210 ? 118.754 138.280 117.991 1.00 15.09 189 PRO A N 1
ATOM 1394 C CA . PRO A 1 210 ? 117.471 138.827 118.439 1.00 15.09 189 PRO A CA 1
ATOM 1395 C C . PRO A 1 210 ? 116.350 137.802 118.332 1.00 15.09 189 PRO A C 1
ATOM 1396 O O . PRO A 1 210 ? 116.487 136.743 117.726 1.00 15.09 189 PRO A O 1
ATOM 1400 N N . PHE A 1 211 ? 115.226 138.140 118.957 1.00 21.26 190 PHE A N 1
ATOM 1401 C CA . PHE A 1 211 ? 114.050 137.281 118.968 1.00 21.26 190 PHE A CA 1
ATOM 1402 C C . PHE A 1 211 ? 112.793 138.110 118.807 1.00 21.26 190 PHE A C 1
ATOM 1403 O O . PHE A 1 211 ? 112.478 138.926 119.674 1.00 21.26 190 PHE A O 1
ATOM 1411 N N . GLY A 1 212 ? 112.053 137.861 117.736 1.00 27.55 191 GLY A N 1
ATOM 1412 C CA . GLY A 1 212 ? 110.776 138.524 117.556 1.00 27.55 191 GLY A CA 1
ATOM 1413 C C . GLY A 1 212 ? 110.894 139.987 117.198 1.00 27.55 191 GLY A C 1
ATOM 1414 O O . GLY A 1 212 ? 110.156 140.817 117.740 1.00 27.55 191 GLY A O 1
ATOM 1415 N N . VAL A 1 213 ? 111.798 140.321 116.289 1.00 27.98 192 VAL A N 1
ATOM 1416 C CA . VAL A 1 213 ? 112.056 141.701 115.920 1.00 27.98 192 VAL A CA 1
ATOM 1417 C C . VAL A 1 213 ? 110.899 142.309 115.133 1.00 27.98 192 VAL A C 1
ATOM 1418 O O . VAL A 1 213 ? 109.902 141.643 114.851 1.00 27.98 192 VAL A O 1
ATOM 1422 N N . MET A 1 227 ? 98.259 142.242 115.196 1.00 65.76 206 MET A N 1
ATOM 1423 C CA . MET A 1 227 ? 98.518 140.945 114.581 1.00 65.76 206 MET A CA 1
ATOM 1424 C C . MET A 1 227 ? 99.778 140.306 115.151 1.00 65.76 206 MET A C 1
ATOM 1425 O O . MET A 1 227 ? 99.714 139.275 115.814 1.00 65.76 206 MET A O 1
ATOM 1430 N N . PHE A 1 228 ? 100.927 140.931 114.894 1.00 55.24 207 PHE A N 1
ATOM 1431 C CA . PHE A 1 228 ? 102.200 140.380 115.340 1.00 55.24 207 PHE A CA 1
ATOM 1432 C C . PHE A 1 228 ? 102.562 140.790 116.760 1.00 55.24 207 PHE A C 1
ATOM 1433 O O . PHE A 1 228 ? 103.284 140.053 117.440 1.00 55.24 207 PHE A O 1
ATOM 1441 N N . GLU A 1 229 ? 102.094 141.950 117.224 1.00 52.12 208 GLU A N 1
ATOM 1442 C CA . GLU A 1 229 ? 102.369 142.344 118.601 1.00 52.12 208 GLU A CA 1
ATOM 1443 C C . GLU A 1 229 ? 101.671 141.420 119.585 1.00 52.12 208 GLU A C 1
ATOM 1444 O O . GLU A 1 229 ? 102.267 141.002 120.584 1.00 52.12 208 GLU A O 1
ATOM 1450 N N . GLY A 1 230 ? 100.400 141.104 119.328 1.00 50.87 209 GLY A N 1
ATOM 1451 C CA . GLY A 1 230 ? 99.672 140.224 120.224 1.00 50.87 209 GLY A CA 1
ATOM 1452 C C . GLY A 1 230 ? 100.312 138.856 120.330 1.00 50.87 209 GLY A C 1
ATOM 1453 O O . GLY A 1 230 ? 100.273 138.222 121.386 1.00 50.87 209 GLY A O 1
ATOM 1454 N N . ILE A 1 231 ? 100.909 138.384 119.235 1.00 45.85 210 ILE A N 1
ATOM 1455 C CA . ILE A 1 231 ? 101.739 137.185 119.297 1.00 45.85 210 ILE A CA 1
ATOM 1456 C C . ILE A 1 231 ? 102.835 137.370 120.336 1.00 45.85 210 ILE A C 1
ATOM 1457 O O . ILE A 1 231 ? 102.895 136.656 121.341 1.00 45.85 210 ILE A O 1
ATOM 1462 N N . MET A 1 232 ? 103.694 138.366 120.123 1.00 42.69 211 MET A N 1
ATOM 1463 C CA . MET A 1 232 ? 104.851 138.541 120.991 1.00 42.69 211 MET A CA 1
ATOM 1464 C C . MET A 1 232 ? 104.446 138.892 122.414 1.00 42.69 211 MET A C 1
ATOM 1465 O O . MET A 1 232 ? 105.167 138.557 123.356 1.00 42.69 211 MET A O 1
ATOM 1470 N N . SER A 1 233 ? 103.302 139.553 122.591 1.00 43.25 212 SER A N 1
ATOM 1471 C CA . SER A 1 233 ? 102.814 139.827 123.935 1.00 43.25 212 SER A CA 1
ATOM 1472 C C . SER A 1 233 ? 102.444 138.539 124.649 1.00 43.25 212 SER A C 1
ATOM 1473 O O . SER A 1 233 ? 102.620 138.419 125.865 1.00 43.25 212 SER A O 1
ATOM 1476 N N . LYS A 1 234 ? 101.930 137.562 123.908 1.00 39.65 213 LYS A N 1
ATOM 1477 C CA . LYS A 1 234 ? 101.625 136.265 124.490 1.00 39.65 213 LYS A CA 1
ATOM 1478 C C . LYS A 1 234 ? 102.848 135.371 124.573 1.00 39.65 213 LYS A C 1
ATOM 1479 O O . LYS A 1 234 ? 102.936 134.538 125.476 1.00 39.65 213 LYS A O 1
ATOM 1485 N N . VAL A 1 235 ? 103.797 135.536 123.662 1.00 32.21 214 VAL A N 1
ATOM 1486 C CA . VAL A 1 235 ? 104.896 134.591 123.547 1.00 32.21 214 VAL A CA 1
ATOM 1487 C C . VAL A 1 235 ? 106.092 134.966 124.421 1.00 32.21 214 VAL A C 1
ATOM 1488 O O . VAL A 1 235 ? 106.762 134.078 124.955 1.00 32.21 214 VAL A O 1
ATOM 1492 N N . GLY A 1 236 ? 106.348 136.258 124.609 1.00 27.37 215 GLY A N 1
ATOM 1493 C CA . GLY A 1 236 ? 107.564 136.682 125.277 1.00 27.37 215 GLY A CA 1
ATOM 1494 C C . GLY A 1 236 ? 107.612 136.267 126.737 1.00 27.37 215 GLY A C 1
ATOM 1495 O O . GLY A 1 236 ? 106.598 136.221 127.430 1.00 27.37 215 GLY A O 1
ATOM 1496 N N . ASN A 1 237 ? 108.820 135.956 127.201 1.00 20.42 216 ASN A N 1
ATOM 1497 C CA . ASN A 1 237 ? 109.027 135.645 128.608 1.00 20.42 216 ASN A CA 1
ATOM 1498 C C . ASN A 1 237 ? 109.016 136.910 129.454 1.00 20.42 216 ASN A C 1
ATOM 1499 O O . ASN A 1 237 ? 108.405 136.941 130.524 1.00 20.42 216 ASN A O 1
ATOM 1504 N N . LEU A 1 238 ? 109.664 137.963 128.984 1.00 20.18 217 LEU A N 1
ATOM 1505 C CA . LEU A 1 238 ? 109.679 139.244 129.674 1.00 20.18 217 LEU A CA 1
ATOM 1506 C C . LEU A 1 238 ? 108.502 140.086 129.199 1.00 20.18 217 LEU A C 1
ATOM 1507 O O . LEU A 1 238 ? 108.361 140.336 128.000 1.00 20.18 217 LEU A O 1
ATOM 1512 N N . LYS A 1 239 ? 107.680 140.541 130.136 1.00 19.96 218 LYS A N 1
ATOM 1513 C CA . LYS A 1 239 ? 106.410 141.179 129.836 1.00 19.96 218 LYS A CA 1
ATOM 1514 C C . LYS A 1 239 ? 106.501 142.690 129.978 1.00 19.96 218 LYS A C 1
ATOM 1515 O O . LYS A 1 239 ? 107.343 143.220 130.703 1.00 19.96 218 LYS A O 1
ATOM 1521 N N . GLY A 1 240 ? 105.611 143.380 129.281 1.00 21.72 219 GLY A N 1
ATOM 1522 C CA . GLY A 1 240 ? 105.603 144.824 129.324 1.00 21.72 219 GLY A CA 1
ATOM 1523 C C . GLY A 1 240 ? 106.697 145.465 128.513 1.00 21.72 219 GLY A C 1
ATOM 1524 O O . GLY A 1 240 ? 107.125 146.575 128.833 1.00 21.72 219 GLY A O 1
ATOM 1525 N N . LYS A 1 241 ? 107.164 144.793 127.466 1.00 21.18 220 LYS A N 1
ATOM 1526 C CA . LYS A 1 241 ? 108.248 145.307 126.635 1.00 21.18 220 LYS A CA 1
ATOM 1527 C C . LYS A 1 241 ? 108.260 144.520 125.335 1.00 21.18 220 LYS A C 1
ATOM 1528 O O . LYS A 1 241 ? 108.363 143.290 125.360 1.00 21.18 220 LYS A O 1
ATOM 1534 N N . ILE A 1 242 ? 108.136 145.221 124.211 1.00 22.31 221 ILE A N 1
ATOM 1535 C CA . ILE A 1 242 ? 108.117 144.619 122.882 1.00 22.31 221 ILE A CA 1
ATOM 1536 C C . ILE A 1 242 ? 109.444 144.910 122.202 1.00 22.31 221 ILE A C 1
ATOM 1537 O O . ILE A 1 242 ? 109.894 146.059 122.183 1.00 22.31 221 ILE A O 1
ATOM 1542 N N . LEU A 1 243 ? 110.065 143.879 121.641 1.00 19.65 222 LEU A N 1
ATOM 1543 C CA . LEU A 1 243 ? 111.340 144.066 120.966 1.00 19.65 222 LEU A CA 1
ATOM 1544 C C . LEU A 1 243 ? 111.132 144.754 119.627 1.00 19.65 222 LEU A C 1
ATOM 1545 O O . LEU A 1 243 ? 110.308 144.329 118.817 1.00 19.65 222 LEU A O 1
ATOM 1550 N N . THR A 1 244 ? 111.875 145.821 119.401 1.00 18.86 223 THR A N 1
ATOM 1551 C CA . THR A 1 244 ? 111.879 146.511 118.128 1.00 18.86 223 THR A CA 1
ATOM 1552 C C . THR A 1 244 ? 113.251 146.388 117.484 1.00 18.86 223 THR A C 1
ATOM 1553 O O . THR A 1 244 ? 114.220 145.938 118.096 1.00 18.86 223 THR A O 1
ATOM 1557 N N . ALA A 1 245 ? 113.320 146.783 116.216 1.00 17.27 224 ALA A N 1
ATOM 1558 C CA . ALA A 1 245 ? 114.609 146.830 115.545 1.00 17.27 224 ALA A CA 1
ATOM 1559 C C . ALA A 1 245 ? 115.524 147.835 116.216 1.00 17.27 224 ALA A C 1
ATOM 1560 O O . ALA A 1 245 ? 116.736 147.629 116.289 1.00 17.27 224 ALA A O 1
ATOM 1562 N N A GLU A 1 246 ? 114.953 148.930 116.715 0.50 18.30 225 GLU A N 1
ATOM 1563 N N B GLU A 1 246 ? 114.957 148.930 116.720 0.50 18.30 225 GLU A N 1
ATOM 1564 C CA A GLU A 1 246 ? 115.741 149.953 117.389 0.50 18.30 225 GLU A CA 1
ATOM 1565 C CA B GLU A 1 246 ? 115.761 149.949 117.382 0.50 18.30 225 GLU A CA 1
ATOM 1566 C C A GLU A 1 246 ? 116.462 149.394 118.607 0.50 18.30 225 GLU A C 1
ATOM 1567 C C B GLU A 1 246 ? 116.467 149.396 118.612 0.50 18.30 225 GLU A C 1
ATOM 1568 O O A GLU A 1 246 ? 117.596 149.791 118.901 0.50 18.30 225 GLU A O 1
ATOM 1569 O O B GLU A 1 246 ? 117.596 149.795 118.917 0.50 18.30 225 GLU A O 1
ATOM 1580 N N . ASP A 1 247 ? 115.832 148.464 119.321 1.00 19.66 226 ASP A N 1
ATOM 1581 C CA . ASP A 1 247 ? 116.482 147.863 120.475 1.00 19.66 226 ASP A CA 1
ATOM 1582 C C . ASP A 1 247 ? 117.706 147.060 120.063 1.00 19.66 226 ASP A C 1
ATOM 1583 O O . ASP A 1 247 ? 118.752 147.137 120.716 1.00 19.66 226 ASP A O 1
ATOM 1588 N N . VAL A 1 248 ? 117.603 146.296 118.976 1.00 15.03 227 VAL A N 1
ATOM 1589 C CA . VAL A 1 248 ? 118.752 145.531 118.504 1.00 15.03 227 VAL A CA 1
ATOM 1590 C C . VAL A 1 248 ? 119.887 146.461 118.108 1.00 15.03 227 VAL A C 1
ATOM 1591 O O . VAL A 1 248 ? 121.040 146.257 118.491 1.00 15.03 227 VAL A O 1
ATOM 1595 N N . ALA A 1 249 ? 119.572 147.510 117.352 1.00 14.70 228 ALA A N 1
ATOM 1596 C CA . ALA A 1 249 ? 120.589 148.471 116.956 1.00 14.70 228 ALA A CA 1
ATOM 1597 C C . ALA A 1 249 ? 121.387 148.966 118.157 1.00 14.70 228 ALA A C 1
ATOM 1598 O O . ALA A 1 249 ? 122.603 149.139 118.076 1.00 14.70 228 ALA A O 1
ATOM 1600 N N . VAL A 1 250 ? 120.721 149.139 119.296 1.00 14.85 229 VAL A N 1
ATOM 1601 C CA . VAL A 1 250 ? 121.404 149.589 120.500 1.00 14.85 229 VAL A CA 1
ATOM 1602 C C . VAL A 1 250 ? 122.383 148.533 120.999 1.00 14.85 229 VAL A C 1
ATOM 1603 O O . VAL A 1 250 ? 123.478 148.855 121.474 1.00 14.85 229 VAL A O 1
ATOM 1607 N N . THR A 1 251 ? 122.019 147.260 120.888 1.00 14.78 230 THR A N 1
ATOM 1608 C CA . THR A 1 251 ? 122.930 146.210 121.311 1.00 14.78 230 THR A CA 1
ATOM 1609 C C . THR A 1 251 ? 124.128 146.088 120.372 1.00 14.78 230 THR A C 1
ATOM 1610 O O . THR A 1 251 ? 125.249 145.857 120.831 1.00 14.78 230 THR A O 1
ATOM 1614 N N . VAL A 1 252 ? 123.927 146.290 119.071 1.00 14.05 231 VAL A N 1
ATOM 1615 C CA . VAL A 1 252 ? 125.058 146.327 118.154 1.00 14.05 231 VAL A CA 1
ATOM 1616 C C . VAL A 1 252 ? 125.952 147.513 118.469 1.00 14.05 231 VAL A C 1
ATOM 1617 O O . VAL A 1 252 ? 127.176 147.423 118.375 1.00 14.05 231 VAL A O 1
ATOM 1621 N N . LEU A 1 253 ? 125.358 148.638 118.858 1.00 14.43 232 LEU A N 1
ATOM 1622 C CA . LEU A 1 253 ? 126.143 149.798 119.250 1.00 14.43 232 LEU A CA 1
ATOM 1623 C C . LEU A 1 253 ? 127.077 149.465 120.400 1.00 14.43 232 LEU A C 1
ATOM 1624 O O . LEU A 1 253 ? 128.256 149.824 120.379 1.00 14.43 232 LEU A O 1
ATOM 1629 N N . TYR A 1 254 ? 126.562 148.775 121.415 1.00 15.27 233 TYR A N 1
ATOM 1630 C CA . TYR A 1 254 ? 127.397 148.321 122.517 1.00 15.27 233 TYR A CA 1
ATOM 1631 C C . TYR A 1 254 ? 128.565 147.478 122.016 1.00 15.27 233 TYR A C 1
ATOM 1632 O O . TYR A 1 254 ? 129.728 147.825 122.233 1.00 15.27 233 TYR A O 1
ATOM 1641 N N . LEU A 1 255 ? 128.272 146.385 121.301 1.00 15.42 234 LEU A N 1
ATOM 1642 C CA . LEU A 1 255 ? 129.340 145.478 120.888 1.00 15.42 234 LEU A CA 1
ATOM 1643 C C . LEU A 1 255 ? 130.336 146.155 119.957 1.00 15.42 234 LEU A C 1
ATOM 1644 O O . LEU A 1 255 ? 131.526 145.855 120.008 1.00 15.42 234 LEU A O 1
ATOM 1649 N N . ALA A 1 256 ? 129.877 147.090 119.132 1.00 13.73 235 ALA A N 1
ATOM 1650 C CA . ALA A 1 256 ? 130.761 147.776 118.204 1.00 13.73 235 ALA A CA 1
ATOM 1651 C C . ALA A 1 256 ? 131.660 148.794 118.881 1.00 13.73 235 ALA A C 1
ATOM 1652 O O . ALA A 1 256 ? 132.709 149.129 118.336 1.00 13.73 235 ALA A O 1
ATOM 1654 N N . SER A 1 257 ? 131.272 149.296 120.041 1.00 14.89 236 SER A N 1
ATOM 1655 C CA . SER A 1 257 ? 131.928 150.444 120.630 1.00 14.89 236 SER A CA 1
ATOM 1656 C C . SER A 1 257 ? 133.082 150.013 121.525 1.00 14.89 236 SER A C 1
ATOM 1657 O O . SER A 1 257 ? 133.355 148.828 121.719 1.00 14.89 236 SER A O 1
ATOM 1660 N N A GLU A 1 258 ? 133.781 150.997 122.081 0.50 17.28 237 GLU A N 1
ATOM 1661 N N B GLU A 1 258 ? 133.765 151.001 122.077 0.50 17.28 237 GLU A N 1
ATOM 1662 C CA A GLU A 1 258 ? 134.851 150.731 123.030 0.50 17.28 237 GLU A CA 1
ATOM 1663 C CA B GLU A 1 258 ? 134.845 150.768 123.015 0.50 17.28 237 GLU A CA 1
ATOM 1664 C C A GLU A 1 258 ? 134.341 150.467 124.435 0.50 17.28 237 GLU A C 1
ATOM 1665 C C B GLU A 1 258 ? 134.344 150.507 124.430 0.50 17.28 237 GLU A C 1
ATOM 1666 O O A GLU A 1 258 ? 135.148 150.350 125.353 0.50 17.28 237 GLU A O 1
ATOM 1667 O O B GLU A 1 258 ? 135.156 150.421 125.348 0.50 17.28 237 GLU A O 1
ATOM 1678 N N . GLU A 1 259 ? 133.029 150.393 124.623 1.00 17.93 238 GLU A N 1
ATOM 1679 C CA . GLU A 1 259 ? 132.461 149.912 125.873 1.00 17.93 238 GLU A CA 1
ATOM 1680 C C . GLU A 1 259 ? 132.458 148.397 125.942 1.00 17.93 238 GLU A C 1
ATOM 1681 O O . GLU A 1 259 ? 132.198 147.830 127.004 1.00 17.93 238 GLU A O 1
ATOM 1687 N N . ALA A 1 260 ? 132.714 147.741 124.819 1.00 13.54 239 ALA A N 1
ATOM 1688 C CA . ALA A 1 260 ? 132.903 146.306 124.748 1.00 13.54 239 ALA A CA 1
ATOM 1689 C C . ALA A 1 260 ? 134.317 145.977 124.300 1.00 13.54 239 ALA A C 1
ATOM 1690 O O . ALA A 1 260 ? 134.564 144.891 123.784 1.00 13.54 239 ALA A O 1
ATOM 1692 N N . SER A 1 261 ? 135.251 146.898 124.526 1.00 16.05 240 SER A N 1
ATOM 1693 C CA . SER A 1 261 ? 136.633 146.789 124.078 1.00 16.05 240 SER A CA 1
ATOM 1694 C C . SER A 1 261 ? 137.313 145.483 124.461 1.00 16.05 240 SER A C 1
ATOM 1695 O O . SER A 1 261 ? 138.352 145.152 123.897 1.00 16.05 240 SER A O 1
ATOM 1698 N N . TYR A 1 262 ? 136.763 144.741 125.415 1.00 16.56 241 TYR A N 1
ATOM 1699 C CA . TYR A 1 262 ? 137.313 143.444 125.778 1.00 16.56 241 TYR A CA 1
ATOM 1700 C C . TYR A 1 262 ? 136.316 142.319 125.586 1.00 16.56 241 TYR A C 1
ATOM 1701 O O . TYR A 1 262 ? 136.541 141.216 126.084 1.00 16.56 241 TYR A O 1
ATOM 1710 N N . VAL A 1 263 ? 135.225 142.569 124.879 1.00 15.39 242 VAL A N 1
ATOM 1711 C CA . VAL A 1 263 ? 134.196 141.577 124.622 1.00 15.39 242 VAL A CA 1
ATOM 1712 C C . VAL A 1 263 ? 134.457 140.973 123.255 1.00 15.39 242 VAL A C 1
ATOM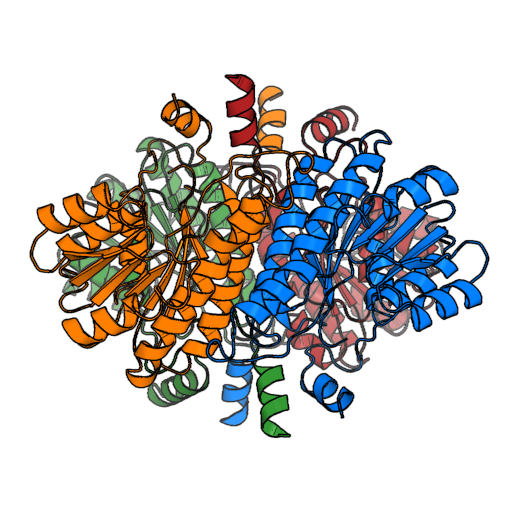 1713 O O . VAL A 1 263 ? 134.523 141.689 122.252 1.00 15.39 242 VAL A O 1
ATOM 1717 N N . SER A 1 264 ? 134.612 139.659 123.210 1.00 15.00 243 SER A N 1
ATOM 1718 C CA . SER A 1 264 ? 134.888 138.998 121.950 1.00 15.00 243 SER A CA 1
ATOM 1719 C C . SER A 1 264 ? 134.529 137.530 122.083 1.00 15.00 243 SER A C 1
ATOM 1720 O O . SER A 1 264 ? 134.685 136.942 123.149 1.00 15.00 243 SER A O 1
ATOM 1723 N N . GLY A 1 265 ? 134.028 136.963 120.993 1.00 12.11 244 GLY A N 1
ATOM 1724 C CA . GLY A 1 265 ? 133.549 135.604 120.975 1.00 12.11 244 GLY A CA 1
ATOM 1725 C C . GLY A 1 265 ? 132.162 135.403 121.536 1.00 12.11 244 GLY A C 1
ATOM 1726 O O . GLY A 1 265 ? 131.797 134.269 121.838 1.00 12.11 244 GLY A O 1
ATOM 1727 N N . VAL A 1 266 ? 131.364 136.454 121.668 1.00 12.34 245 VAL A N 1
ATOM 1728 C CA . VAL A 1 266 ? 130.102 136.384 122.397 1.00 12.34 245 VAL A CA 1
ATOM 1729 C C . VAL A 1 266 ? 128.928 136.419 121.427 1.00 12.34 245 VAL A C 1
ATOM 1730 O O . VAL A 1 266 ? 128.832 137.323 120.595 1.00 12.34 245 VAL A O 1
ATOM 1734 N N . ASN A 1 267 ? 128.027 135.450 121.554 1.00 12.66 246 ASN A N 1
ATOM 1735 C CA . ASN A 1 267 ? 126.722 135.474 120.888 1.00 12.66 246 ASN A CA 1
ATOM 1736 C C . ASN A 1 267 ? 125.714 136.042 121.875 1.00 12.66 246 ASN A C 1
ATOM 1737 O O . ASN A 1 267 ? 125.177 135.323 122.713 1.00 12.66 246 ASN A O 1
ATOM 1742 N N . LEU A 1 268 ? 125.461 137.336 121.783 1.00 13.18 247 LEU A N 1
ATOM 1743 C CA . LEU A 1 268 ? 124.645 138.040 122.758 1.00 13.18 247 LEU A CA 1
ATOM 1744 C C . LEU A 1 268 ? 123.169 137.970 122.375 1.00 13.18 247 LEU A C 1
ATOM 1745 O O . LEU A 1 268 ? 122.761 138.523 121.355 1.00 13.18 247 LEU A O 1
ATOM 1750 N N . LEU A 1 269 ? 122.377 137.319 123.216 1.00 13.67 248 LEU A N 1
ATOM 1751 C CA . LEU A 1 269 ? 120.957 137.102 122.963 1.00 13.67 248 LEU A CA 1
ATOM 1752 C C . LEU A 1 269 ? 120.141 138.312 123.379 1.00 13.67 248 LEU A C 1
ATOM 1753 O O . LEU A 1 269 ? 120.325 138.844 124.471 1.00 13.67 248 LEU A O 1
ATOM 1758 N N . VAL A 1 270 ? 119.209 138.721 122.528 1.00 15.86 249 VAL A N 1
ATOM 1759 C CA . VAL A 1 270 ? 118.269 139.768 122.897 1.00 15.86 249 VAL A CA 1
ATOM 1760 C C . VAL A 1 270 ? 116.866 139.198 122.790 1.00 15.86 249 VAL A C 1
ATOM 1761 O O . VAL A 1 270 ? 116.170 139.407 121.796 1.00 15.86 249 VAL A O 1
ATOM 1765 N N . ASP A 1 271 ? 116.448 138.461 123.809 1.00 17.59 250 ASP A N 1
ATOM 1766 C CA . ASP A 1 271 ? 115.255 137.639 123.692 1.00 17.59 250 ASP A CA 1
ATOM 1767 C C . ASP A 1 271 ? 114.366 137.687 124.926 1.00 17.59 250 ASP A C 1
ATOM 1768 O O . ASP A 1 271 ? 113.467 136.853 125.043 1.00 17.59 250 ASP A O 1
ATOM 1773 N N . GLY A 1 272 ? 114.609 138.608 125.857 1.00 18.45 251 GLY A N 1
ATOM 1774 C CA . GLY A 1 272 ? 113.794 138.739 127.049 1.00 18.45 251 GLY A CA 1
ATOM 1775 C C . GLY A 1 272 ? 113.720 137.481 127.881 1.00 18.45 251 GLY A C 1
ATOM 1776 O O . GLY A 1 272 ? 112.819 137.313 128.704 1.00 18.45 251 GLY A O 1
ATOM 1777 N N . GLY A 1 273 ? 114.668 136.594 127.669 1.00 15.81 252 GLY A N 1
ATOM 1778 C CA . GLY A 1 273 ? 114.745 135.357 128.390 1.00 15.81 252 GLY A CA 1
ATOM 1779 C C . GLY A 1 273 ? 114.099 134.195 127.692 1.00 15.81 252 GLY A C 1
ATOM 1780 O O . GLY A 1 273 ? 114.169 133.080 128.206 1.00 15.81 252 GLY A O 1
ATOM 1781 N N . TYR A 1 274 ? 113.499 134.425 126.519 1.00 18.38 253 TYR A N 1
ATOM 1782 C CA . TYR A 1 274 ? 112.719 133.386 125.855 1.00 18.38 253 TYR A CA 1
ATOM 1783 C C . TYR A 1 274 ? 113.489 132.079 125.757 1.00 18.38 253 TYR A C 1
ATOM 1784 O O . TYR A 1 274 ? 112.922 131.001 125.944 1.00 18.38 253 TYR A O 1
ATOM 1793 N N . THR A 1 275 ? 114.788 132.151 125.487 1.00 18.27 254 THR A N 1
ATOM 1794 C CA . THR A 1 275 ? 115.553 130.944 125.227 1.00 18.27 254 THR A CA 1
ATOM 1795 C C . THR A 1 275 ? 115.873 130.139 126.474 1.00 18.27 254 THR A C 1
ATOM 1796 O O . THR A 1 275 ? 116.289 128.987 126.345 1.00 18.27 254 THR A O 1
ATOM 1800 N N . VAL A 1 276 ? 115.682 130.693 127.672 1.00 16.73 255 VAL A N 1
ATOM 1801 C CA . VAL A 1 276 ? 116.128 129.986 128.868 1.00 16.73 255 VAL A CA 1
ATOM 1802 C C . VAL A 1 276 ? 115.045 129.120 129.489 1.00 16.73 255 VAL A C 1
ATOM 1803 O O . VAL A 1 276 ? 115.341 128.373 130.431 1.00 16.73 255 VAL A O 1
ATOM 1807 N N . VAL A 1 277 ? 113.817 129.156 128.974 1.00 17.58 256 VAL A N 1
ATOM 1808 C CA . VAL A 1 277 ? 112.690 128.478 129.603 1.00 17.58 256 VAL A CA 1
ATOM 1809 C C . VAL A 1 277 ? 111.933 127.621 128.598 1.00 17.58 256 VAL A C 1
ATOM 1810 O O . VAL A 1 277 ? 111.690 128.037 127.463 1.00 17.58 256 VAL A O 1
ATOM 1814 N N . ASN A 1 278 ? 111.579 126.414 129.021 1.00 18.59 257 ASN A N 1
ATOM 1815 C CA . ASN A 1 278 ? 110.508 125.632 128.419 1.00 18.59 257 ASN A CA 1
ATOM 1816 C C . ASN A 1 278 ? 109.333 125.626 129.390 1.00 18.59 257 ASN A C 1
ATOM 1817 O O . ASN A 1 278 ? 109.331 124.853 130.356 1.00 18.59 257 ASN A O 1
ATOM 1822 N N . PRO A 1 279 ? 108.312 126.454 129.171 1.00 20.86 258 PRO A N 1
ATOM 1823 C CA . PRO A 1 279 ? 107.234 126.610 130.155 1.00 20.86 258 PRO A CA 1
ATOM 1824 C C . PRO A 1 279 ? 106.157 125.548 130.099 1.00 20.86 258 PRO A C 1
ATOM 1825 O O . PRO A 1 279 ? 105.169 125.664 130.824 1.00 20.86 258 PRO A O 1
ATOM 1829 N N . THR A 1 280 ? 106.337 124.513 129.287 1.00 23.59 259 THR A N 1
ATOM 1830 C CA . THR A 1 280 ? 105.310 123.496 129.109 1.00 23.59 259 THR A CA 1
ATOM 1831 C C . THR A 1 280 ? 104.982 122.783 130.413 1.00 23.59 259 THR A C 1
ATOM 1832 O O . THR A 1 280 ? 103.811 122.577 130.743 1.00 23.59 259 THR A O 1
ATOM 1836 N N . PHE A 1 281 ? 106.005 122.377 131.158 1.00 26.52 260 PHE A N 1
ATOM 1837 C CA . PHE A 1 281 ? 105.773 121.640 132.394 1.00 26.52 260 PHE A CA 1
ATOM 1838 C C . PHE A 1 281 ? 104.964 122.457 133.385 1.00 26.52 260 PHE A C 1
ATOM 1839 O O . PHE A 1 281 ? 104.022 121.948 134.000 1.00 26.52 260 PHE A O 1
ATOM 1847 N N . ILE A 1 282 ? 105.321 123.731 133.554 1.00 27.72 261 ILE A N 1
ATOM 1848 C CA . ILE A 1 282 ? 104.616 124.585 134.492 1.00 27.72 261 ILE A CA 1
ATOM 1849 C C . ILE A 1 282 ? 103.195 124.830 134.026 1.00 27.72 261 ILE A C 1
ATOM 1850 O O . ILE A 1 282 ? 102.274 124.938 134.841 1.00 27.72 261 ILE A O 1
ATOM 1855 N N . ASN A 1 283 ? 102.984 124.901 132.714 1.00 29.91 262 ASN A N 1
ATOM 1856 C CA . ASN A 1 283 ? 101.641 125.112 132.200 1.00 29.91 262 ASN A CA 1
ATOM 1857 C C . ASN A 1 283 ? 100.741 123.912 132.463 1.00 29.91 262 ASN A C 1
ATOM 1858 O O . ASN A 1 283 ? 99.548 124.084 132.714 1.00 29.91 262 ASN A O 1
ATOM 1863 N N . VAL A 1 284 ? 101.288 122.699 132.437 1.00 33.82 263 VAL A N 1
ATOM 1864 C CA . VAL A 1 284 ? 100.476 121.506 132.648 1.00 33.82 263 VAL A CA 1
ATOM 1865 C C . VAL A 1 284 ? 100.159 121.307 134.126 1.00 33.82 263 VAL A C 1
ATOM 1866 O O . VAL A 1 284 ? 99.057 120.879 134.483 1.00 33.82 263 VAL A O 1
ATOM 1870 N N . ILE A 1 285 ? 101.107 121.609 135.009 1.00 37.00 264 ILE A N 1
ATOM 1871 C CA . ILE A 1 285 ? 100.819 121.525 136.436 1.00 37.00 264 ILE A CA 1
ATOM 1872 C C . ILE A 1 285 ? 99.747 122.539 136.810 1.00 37.00 264 ILE A C 1
ATOM 1873 O O . ILE A 1 285 ? 98.839 122.245 137.594 1.00 37.00 264 ILE A O 1
ATOM 1878 N N . THR A 1 286 ? 99.817 123.736 136.225 1.00 39.21 265 THR A N 1
ATOM 1879 C CA . THR A 1 286 ? 98.855 124.783 136.547 1.00 39.21 265 THR A CA 1
ATOM 1880 C C . THR A 1 286 ? 97.491 124.514 135.917 1.00 39.21 265 THR A C 1
ATOM 1881 O O . THR A 1 286 ? 96.453 124.810 136.519 1.00 39.21 265 THR A O 1
ATOM 1885 N N . ALA A 1 287 ? 97.468 123.961 134.704 1.00 43.59 266 ALA A N 1
ATOM 1886 C CA . ALA A 1 287 ? 96.200 123.712 134.028 1.00 43.59 266 ALA A CA 1
ATOM 1887 C C . ALA A 1 287 ? 95.365 122.685 134.784 1.00 43.59 266 ALA A C 1
ATOM 1888 O O . ALA A 1 287 ? 94.199 122.935 135.104 1.00 43.59 266 ALA A O 1
ATOM 1890 N N . GLY A 1 288 ? 95.947 121.523 135.077 1.00 50.14 267 GLY A N 1
ATOM 1891 C CA . GLY A 1 288 ? 95.265 120.506 135.853 1.00 50.14 267 GLY A CA 1
ATOM 1892 C C . GLY A 1 288 ? 95.138 120.801 137.331 1.00 50.14 267 GLY A C 1
ATOM 1893 O O . GLY A 1 288 ? 94.482 120.035 138.042 1.00 50.14 267 GLY A O 1
ATOM 1894 N N . GLN A 1 289 ? 95.745 121.882 137.812 1.00 48.14 268 GLN A N 1
ATOM 1895 C CA . GLN A 1 289 ? 95.643 122.273 139.214 1.00 48.14 268 GLN A CA 1
ATOM 1896 C C . GLN A 1 289 ? 95.569 123.794 139.357 1.00 48.14 268 GLN A C 1
ATOM 1897 O O . GLN A 1 289 ? 96.453 124.422 139.941 1.00 48.14 268 GLN A O 1
ATOM 1903 N N . ARG B 1 29 ? 124.189 91.615 121.348 1.00 17.77 8 ARG B N 1
ATOM 1904 C CA . ARG B 1 29 ? 123.597 92.163 120.136 1.00 17.77 8 ARG B CA 1
ATOM 1905 C C . ARG B 1 29 ? 122.504 93.153 120.490 1.00 17.77 8 ARG B C 1
ATOM 1906 O O . ARG B 1 29 ? 121.375 92.779 120.806 1.00 17.77 8 ARG B O 1
ATOM 1914 N N . ARG B 1 30 ? 122.860 94.431 120.436 1.00 16.65 9 ARG B N 1
ATOM 1915 C CA . ARG B 1 30 ? 122.015 95.493 120.943 1.00 16.65 9 ARG B CA 1
ATOM 1916 C C . ARG B 1 30 ? 121.157 96.144 119.876 1.00 16.65 9 ARG B C 1
ATOM 1917 O O . ARG B 1 30 ? 120.528 97.165 120.157 1.00 16.65 9 ARG B O 1
ATOM 1925 N N . LEU B 1 31 ? 121.109 95.595 118.665 1.00 16.57 10 LEU B N 1
ATOM 1926 C CA . LEU B 1 31 ? 120.264 96.174 117.624 1.00 16.57 10 LEU B CA 1
ATOM 1927 C C . LEU B 1 31 ? 119.704 95.091 116.730 1.00 16.57 10 LEU B C 1
ATOM 1928 O O . LEU B 1 31 ? 119.574 95.282 115.518 1.00 16.57 10 LEU B O 1
ATOM 1933 N N . GLU B 1 32 ? 119.383 93.941 117.302 1.00 17.61 11 GLU B N 1
ATOM 1934 C CA . GLU B 1 32 ? 118.921 92.825 116.495 1.00 17.61 11 GLU B CA 1
ATOM 1935 C C . GLU B 1 32 ? 117.676 93.231 115.727 1.00 17.61 11 GLU B C 1
ATOM 1936 O O . GLU B 1 32 ? 116.732 93.779 116.299 1.00 17.61 11 GLU B O 1
ATOM 1942 N N . GLY B 1 33 ? 117.688 92.995 114.419 1.00 16.40 12 GLY B N 1
ATOM 1943 C CA . GLY B 1 33 ? 116.579 93.366 113.572 1.00 16.40 12 GLY B CA 1
ATOM 1944 C C . GLY B 1 33 ? 116.588 94.789 113.054 1.00 16.40 12 GLY B C 1
ATOM 1945 O O . GLY B 1 33 ? 115.888 95.075 112.081 1.00 16.40 12 GLY B O 1
ATOM 1946 N N . LYS B 1 34 ? 117.359 95.690 113.657 1.00 15.39 13 LYS B N 1
ATOM 1947 C CA . LYS B 1 34 ? 117.353 97.076 113.225 1.00 15.39 13 LYS B CA 1
ATOM 1948 C C . LYS B 1 34 ? 118.004 97.229 111.850 1.00 15.39 13 LYS B C 1
ATOM 1949 O O . LYS B 1 34 ? 118.804 96.406 111.413 1.00 15.39 13 LYS B O 1
ATOM 1955 N N . VAL B 1 35 ? 117.642 98.309 111.167 1.00 15.08 14 VAL B N 1
ATOM 1956 C CA . VAL B 1 35 ? 118.150 98.622 109.837 1.00 15.08 14 VAL B CA 1
ATOM 1957 C C . VAL B 1 35 ? 118.854 99.967 109.906 1.00 15.08 14 VAL B C 1
ATOM 1958 O O . VAL B 1 35 ? 118.273 100.949 110.376 1.00 15.08 14 VAL B O 1
ATOM 1962 N N . ALA B 1 36 ? 120.107 100.005 109.456 1.00 14.27 15 ALA B N 1
ATOM 1963 C CA . ALA B 1 36 ? 120.944 101.188 109.565 1.00 14.27 15 ALA B CA 1
ATOM 1964 C C . ALA B 1 36 ? 121.527 101.586 108.217 1.00 14.27 15 ALA B C 1
ATOM 1965 O O . ALA B 1 36 ? 122.008 100.738 107.468 1.00 14.27 15 ALA B O 1
ATOM 1967 N N . ILE B 1 37 ? 121.508 102.885 107.933 1.00 14.95 16 ILE B N 1
ATOM 1968 C CA . ILE B 1 37 ? 122.202 103.463 106.794 1.00 14.95 16 ILE B CA 1
ATOM 1969 C C . ILE B 1 37 ? 123.375 104.259 107.327 1.00 14.95 16 ILE B C 1
ATOM 1970 O O . ILE B 1 37 ? 123.215 105.056 108.257 1.00 14.95 16 ILE B O 1
ATOM 1975 N N . VAL B 1 38 ? 124.549 104.049 106.751 1.00 17.36 17 VAL B N 1
ATOM 1976 C CA . VAL B 1 38 ? 125.752 104.746 107.178 1.00 17.36 17 VAL B CA 1
ATOM 1977 C C . VAL B 1 38 ? 126.345 105.441 105.960 1.00 17.36 17 VAL B C 1
ATOM 1978 O O . VAL B 1 38 ? 126.986 104.806 105.120 1.00 17.36 17 VAL B O 1
ATOM 1982 N N . THR B 1 39 ? 126.152 106.749 105.869 1.00 14.35 18 THR B N 1
ATOM 1983 C CA . THR B 1 39 ? 126.742 107.502 104.782 1.00 14.35 18 THR B CA 1
ATOM 1984 C C . THR B 1 39 ? 128.170 107.876 105.133 1.00 14.35 18 THR B C 1
ATOM 1985 O O . THR B 1 39 ? 128.457 108.307 106.250 1.00 14.35 18 THR B O 1
ATOM 1989 N N . GLY B 1 40 ? 129.068 107.711 104.174 1.00 14.01 19 GLY B N 1
ATOM 1990 C CA . GLY B 1 40 ? 130.468 107.923 104.462 1.00 14.01 19 GLY B CA 1
ATOM 1991 C C . GLY B 1 40 ? 131.043 106.825 105.315 1.00 14.01 19 GLY B C 1
ATOM 1992 O O . GLY B 1 40 ? 131.860 107.096 106.195 1.00 14.01 19 GLY B O 1
ATOM 1993 N N . GLY B 1 41 ? 130.630 105.588 105.082 1.00 15.44 20 GLY B N 1
ATOM 1994 C CA . GLY B 1 41 ? 130.974 104.495 105.957 1.00 15.44 20 GLY B CA 1
ATOM 1995 C C . GLY B 1 41 ? 131.963 103.494 105.410 1.00 15.44 20 GLY B C 1
ATOM 1996 O O . GLY B 1 41 ? 132.057 102.382 105.926 1.00 15.44 20 GLY B O 1
ATOM 1997 N N . ALA B 1 42 ? 132.706 103.856 104.381 1.00 15.35 21 ALA B N 1
ATOM 1998 C CA . ALA B 1 42 ? 133.708 102.955 103.839 1.00 15.35 21 ALA B CA 1
ATOM 1999 C C . ALA B 1 42 ? 135.085 103.178 104.441 1.00 15.35 21 ALA B C 1
ATOM 2000 O O . ALA B 1 42 ? 135.967 102.336 104.262 1.00 15.35 21 ALA B O 1
ATOM 2002 N N . SER B 1 43 ? 135.292 104.286 105.143 1.00 16.12 22 SER B N 1
ATOM 2003 C CA . SER B 1 43 ? 136.538 104.538 105.840 1.00 16.12 22 SER B CA 1
ATOM 2004 C C . SER B 1 43 ? 136.239 105.188 107.182 1.00 16.12 22 SER B C 1
ATOM 2005 O O . SER B 1 43 ? 135.119 105.622 107.451 1.00 16.12 22 SER B O 1
ATOM 2008 N N . GLY B 1 44 ? 137.259 105.238 108.033 1.00 14.94 23 GLY B N 1
ATOM 2009 C CA . GLY B 1 44 ? 137.224 106.113 109.193 1.00 14.94 23 GLY B CA 1
ATOM 2010 C C . GLY B 1 44 ? 136.174 105.734 110.216 1.00 14.94 23 GLY B C 1
ATOM 2011 O O . GLY B 1 44 ? 135.918 104.560 110.474 1.00 14.94 23 GLY B O 1
ATOM 2012 N N . ILE B 1 45 ? 135.563 106.755 110.811 1.00 15.23 24 ILE B N 1
ATOM 2013 C CA . ILE B 1 45 ? 134.517 106.545 111.806 1.00 15.23 24 ILE B CA 1
ATOM 2014 C C . ILE B 1 45 ? 133.371 105.735 111.220 1.00 15.23 24 ILE B C 1
ATOM 2015 O O . ILE B 1 45 ? 132.837 104.831 111.868 1.00 15.23 24 ILE B O 1
ATOM 2020 N N . GLY B 1 46 ? 132.987 106.036 109.983 1.00 14.18 25 GLY B N 1
ATOM 2021 C CA . GLY B 1 46 ? 131.887 105.329 109.369 1.00 14.18 25 GLY B CA 1
ATOM 2022 C C . GLY B 1 46 ? 132.143 103.845 109.227 1.00 14.18 25 GLY B C 1
ATOM 2023 O O . GLY B 1 46 ? 131.244 103.033 109.442 1.00 14.18 25 GLY B O 1
ATOM 2024 N N . ALA B 1 47 ? 133.379 103.468 108.904 1.00 14.84 26 ALA B N 1
ATOM 2025 C CA . ALA B 1 47 ? 133.691 102.063 108.681 1.00 14.84 26 ALA B CA 1
ATOM 2026 C C . ALA B 1 47 ? 133.710 101.268 109.971 1.00 14.84 26 ALA B C 1
ATOM 2027 O O . ALA B 1 47 ? 133.371 100.084 109.971 1.00 14.84 26 ALA B O 1
ATOM 2029 N N . SER B 1 48 ? 134.130 101.884 111.065 1.00 16.16 27 SER B N 1
ATOM 2030 C CA . SER B 1 48 ? 134.129 101.170 112.325 1.00 16.16 27 SER B CA 1
ATOM 2031 C C . SER B 1 48 ? 132.733 101.077 112.906 1.00 16.16 27 SER B C 1
ATOM 2032 O O . SER B 1 48 ? 132.398 100.079 113.545 1.00 16.16 27 SER B O 1
ATOM 2035 N N . THR B 1 49 ? 131.899 102.075 112.657 1.00 15.33 28 THR B N 1
ATOM 2036 C CA . THR B 1 49 ? 130.502 101.973 113.050 1.00 15.33 28 THR B CA 1
ATOM 2037 C C . THR B 1 49 ? 129.791 100.876 112.279 1.00 15.33 28 THR B C 1
ATOM 2038 O O . THR B 1 49 ? 128.964 100.156 112.843 1.00 15.33 28 THR B O 1
ATOM 2042 N N . VAL B 1 50 ? 130.098 100.735 110.993 1.00 16.00 29 VAL B N 1
ATOM 2043 C CA . VAL B 1 50 ? 129.526 99.659 110.191 1.00 16.00 29 VAL B CA 1
ATOM 2044 C C . VAL B 1 50 ? 129.892 98.299 110.775 1.00 16.00 29 VAL B C 1
ATOM 2045 O O . VAL B 1 50 ? 129.031 97.426 110.942 1.00 16.00 29 VAL B O 1
ATOM 2049 N N . ARG B 1 51 ? 131.185 98.096 111.070 1.00 16.14 30 ARG B N 1
ATOM 2050 C CA . ARG B 1 51 ? 131.626 96.843 111.674 1.00 16.14 30 ARG B CA 1
ATOM 2051 C C . ARG B 1 51 ? 130.942 96.606 113.010 1.00 16.14 30 ARG B C 1
ATOM 2052 O O . ARG B 1 51 ? 130.505 95.491 113.301 1.00 16.14 30 ARG B O 1
ATOM 2060 N N . LEU B 1 52 ? 130.838 97.648 113.830 1.00 15.37 31 LEU B N 1
ATOM 2061 C CA . LEU B 1 52 ? 130.232 97.515 115.146 1.00 15.37 31 LEU B CA 1
ATOM 2062 C C . LEU B 1 52 ? 128.745 97.236 115.027 1.00 15.37 31 LEU B C 1
ATOM 2063 O O . LEU B 1 52 ? 128.243 96.252 115.569 1.00 15.37 31 LEU B O 1
ATOM 2068 N N . PHE B 1 53 ? 128.032 98.094 114.307 1.00 14.67 32 PHE B N 1
ATOM 2069 C CA . PHE B 1 53 ? 126.640 97.879 113.941 1.00 14.67 32 PHE B CA 1
ATOM 2070 C C . PHE B 1 53 ? 126.404 96.450 113.484 1.00 14.67 32 PHE B C 1
ATOM 2071 O O . PHE B 1 53 ? 125.337 95.883 113.730 1.00 14.67 32 PHE B O 1
ATOM 2079 N N . HIS B 1 54 ? 127.386 95.857 112.823 1.00 15.75 33 HIS B N 1
ATOM 2080 C CA . HIS B 1 54 ? 127.237 94.500 112.316 1.00 15.75 33 HIS B CA 1
ATOM 2081 C C . HIS B 1 54 ? 127.405 93.461 113.419 1.00 15.75 33 HIS B C 1
ATOM 2082 O O . HIS B 1 54 ? 126.626 92.510 113.506 1.00 15.75 33 HIS B O 1
ATOM 2089 N N . ASP B 1 55 ? 128.422 93.627 114.263 1.00 17.90 34 ASP B N 1
ATOM 2090 C CA . ASP B 1 55 ? 128.642 92.703 115.369 1.00 17.90 34 ASP B CA 1
ATOM 2091 C C . ASP B 1 55 ? 127.435 92.637 116.289 1.00 17.90 34 ASP B C 1
ATOM 2092 O O . ASP B 1 55 ? 127.138 91.583 116.854 1.00 17.90 34 ASP B O 1
ATOM 2097 N N . HIS B 1 56 ? 126.727 93.742 116.449 1.00 14.98 35 HIS B N 1
ATOM 2098 C CA . HIS B 1 56 ? 125.554 93.787 117.307 1.00 14.98 35 HIS B CA 1
ATOM 2099 C C . HIS B 1 56 ? 124.244 93.486 116.580 1.00 14.98 35 HIS B C 1
ATOM 2100 O O . HIS B 1 56 ? 123.180 93.763 117.125 1.00 14.98 35 HIS B O 1
ATOM 2107 N N . GLY B 1 57 ? 124.301 92.937 115.373 1.00 14.20 36 GLY B N 1
ATOM 2108 C CA . GLY B 1 57 ? 123.142 92.358 114.733 1.00 14.20 36 GLY B CA 1
ATOM 2109 C C . GLY B 1 57 ? 122.310 93.260 113.852 1.00 14.20 36 GLY B C 1
ATOM 2110 O O . GLY B 1 57 ? 121.197 92.870 113.486 1.00 14.20 36 GLY B O 1
ATOM 2111 N N . ALA B 1 58 ? 122.795 94.446 113.501 1.00 14.00 37 ALA B N 1
ATOM 2112 C CA . ALA B 1 58 ? 122.025 95.304 112.618 1.00 14.00 37 ALA B CA 1
ATOM 2113 C C . ALA B 1 58 ? 122.202 94.902 111.157 1.00 14.00 37 ALA B C 1
ATOM 2114 O O . ALA B 1 58 ? 123.213 94.323 110.761 1.00 14.00 37 ALA B O 1
ATOM 2116 N N . LYS B 1 59 ? 121.176 95.183 110.368 1.00 15.80 38 LYS B N 1
ATOM 2117 C CA . LYS B 1 59 ? 121.323 95.271 108.923 1.00 15.80 38 LYS B CA 1
ATOM 2118 C C . LYS B 1 59 ? 121.809 96.670 108.574 1.00 15.80 38 LYS B C 1
ATOM 2119 O O . LYS B 1 59 ? 121.289 97.660 109.093 1.00 15.80 38 LYS B O 1
ATOM 2125 N N . VAL B 1 60 ? 122.844 96.755 107.746 1.00 14.92 39 VAL B N 1
ATOM 2126 C CA . VAL B 1 60 ? 123.507 98.019 107.468 1.00 14.92 39 VAL B CA 1
ATOM 2127 C C . VAL B 1 60 ? 123.667 98.173 105.968 1.00 14.92 39 VAL B C 1
ATOM 2128 O O . VAL B 1 60 ? 124.087 97.235 105.286 1.00 14.92 39 VAL B O 1
ATOM 2132 N N . VAL B 1 61 ? 123.345 99.359 105.463 1.00 14.26 40 VAL B N 1
ATOM 2133 C CA . VAL B 1 61 ? 123.605 99.759 104.089 1.00 14.26 40 VAL B CA 1
ATOM 2134 C C . VAL B 1 61 ? 124.714 100.792 104.124 1.00 14.26 40 VAL B C 1
ATOM 2135 O O . VAL B 1 61 ? 124.573 101.831 104.779 1.00 14.26 40 VAL B O 1
ATOM 2139 N N . ILE B 1 62 ? 125.806 100.519 103.420 1.00 14.84 41 ILE B N 1
ATOM 2140 C CA . ILE B 1 62 ? 126.924 101.448 103.318 1.00 14.84 41 ILE B CA 1
ATOM 2141 C C . ILE B 1 62 ? 126.688 102.356 102.126 1.00 14.84 41 ILE B C 1
ATOM 2142 O O . ILE B 1 62 ? 126.392 101.876 101.028 1.00 14.84 41 ILE B O 1
ATOM 2147 N N . ALA B 1 63 ? 126.801 103.661 102.340 1.00 14.40 42 ALA B N 1
ATOM 2148 C CA . ALA B 1 63 ? 126.610 104.660 101.293 1.00 14.40 42 ALA B CA 1
ATOM 2149 C C . ALA B 1 63 ? 127.859 105.518 101.196 1.00 14.40 42 ALA B C 1
ATOM 2150 O O . ALA B 1 63 ? 128.161 106.274 102.120 1.00 14.40 42 ALA B O 1
ATOM 2152 N N . ASP B 1 64 ? 128.578 105.420 100.084 1.00 16.56 43 ASP B N 1
ATOM 2153 C CA . ASP B 1 64 ? 129.817 106.169 99.946 1.00 16.56 43 ASP B CA 1
ATOM 2154 C C . ASP B 1 64 ? 130.157 106.356 98.475 1.00 16.56 43 ASP B C 1
ATOM 2155 O O . ASP B 1 64 ? 129.612 105.692 97.597 1.00 16.56 43 ASP B O 1
ATOM 2160 N N . ILE B 1 65 ? 131.086 107.280 98.226 1.00 18.39 44 ILE B N 1
ATOM 2161 C CA . ILE B 1 65 ? 131.684 107.466 96.906 1.00 18.39 44 ILE B CA 1
ATOM 2162 C C . ILE B 1 65 ? 132.981 106.691 96.741 1.00 18.39 44 ILE B C 1
ATOM 2163 O O . ILE B 1 65 ? 133.481 106.574 95.613 1.00 18.39 44 ILE B O 1
ATOM 2168 N N . GLN B 1 66 ? 133.541 106.167 97.820 1.00 19.41 45 GLN B N 1
ATOM 2169 C CA . GLN B 1 66 ? 134.696 105.282 97.769 1.00 19.41 45 GLN B CA 1
ATOM 2170 C C . GLN B 1 66 ? 134.204 103.886 97.416 1.00 19.41 45 GLN B C 1
ATOM 2171 O O . GLN B 1 66 ? 134.028 103.030 98.275 1.00 19.41 45 GLN B O 1
ATOM 2177 N N . ASP B 1 67 ? 134.006 103.654 96.119 1.00 19.43 46 ASP B N 1
ATOM 2178 C CA . ASP B 1 67 ? 133.319 102.448 95.668 1.00 19.43 46 ASP B CA 1
ATOM 2179 C C . ASP B 1 67 ? 134.147 101.201 95.923 1.00 19.43 46 ASP B C 1
ATOM 2180 O O . ASP B 1 67 ? 133.601 100.106 96.084 1.00 19.43 46 ASP B O 1
ATOM 2185 N N . ASP B 1 68 ? 135.469 101.349 95.978 1.00 19.45 47 ASP B N 1
ATOM 2186 C CA . ASP B 1 68 ? 136.344 100.192 96.117 1.00 19.45 47 ASP B CA 1
ATOM 2187 C C . ASP B 1 68 ? 136.416 99.722 97.566 1.00 19.45 47 ASP B C 1
ATOM 2188 O O . ASP B 1 68 ? 136.261 98.531 97.853 1.00 19.45 47 ASP B O 1
ATOM 2193 N N . LEU B 1 69 ? 136.652 100.649 98.495 1.00 18.76 48 LEU B N 1
ATOM 2194 C CA . LEU B 1 69 ? 136.590 100.314 99.912 1.00 18.76 48 LEU B CA 1
ATOM 2195 C C . LEU B 1 69 ? 135.189 99.877 100.305 1.00 18.76 48 LEU B C 1
ATOM 2196 O O . LEU B 1 69 ? 135.007 98.846 100.960 1.00 18.76 48 LEU B O 1
ATOM 2201 N N . GLY B 1 70 ? 134.182 100.647 99.887 1.00 17.23 49 GLY B N 1
ATOM 2202 C CA . GLY B 1 70 ? 132.814 100.358 100.283 1.00 17.23 49 GLY B CA 1
ATOM 2203 C C . GLY B 1 70 ? 132.375 98.958 99.919 1.00 17.23 49 GLY B C 1
ATOM 2204 O O . GLY B 1 70 ? 131.752 98.263 100.721 1.00 17.23 49 GLY B O 1
ATOM 2205 N N . GLN B 1 71 ? 132.690 98.521 98.707 1.00 18.62 50 GLN B N 1
ATOM 2206 C CA . GLN B 1 71 ? 132.207 97.217 98.277 1.00 18.62 50 GLN B CA 1
ATOM 2207 C C . GLN B 1 71 ? 133.016 96.093 98.910 1.00 18.62 50 GLN B C 1
ATOM 2208 O O . GLN B 1 71 ? 132.461 95.050 99.266 1.00 18.62 50 GLN B O 1
ATOM 2214 N N . THR B 1 72 ? 134.327 96.296 99.068 1.00 19.92 51 THR B N 1
ATOM 2215 C CA . THR B 1 72 ? 135.166 95.310 99.741 1.00 19.92 51 THR B CA 1
ATOM 2216 C C . THR B 1 72 ? 134.732 95.105 101.185 1.00 19.92 51 THR B C 1
ATOM 2217 O O . THR B 1 72 ? 134.683 93.973 101.672 1.00 19.92 51 THR B O 1
ATOM 2221 N N . LEU B 1 73 ? 134.443 96.191 101.892 1.00 17.51 52 LEU B N 1
ATOM 2222 C CA . LEU B 1 73 ? 133.993 96.090 103.273 1.00 17.51 52 LEU B CA 1
ATOM 2223 C C . LEU B 1 73 ? 132.656 95.377 103.360 1.00 17.51 52 LEU B C 1
ATOM 2224 O O . LEU B 1 73 ? 132.453 94.510 104.211 1.00 17.51 52 LEU B O 1
ATOM 2229 N N . ALA B 1 74 ? 131.728 95.728 102.473 1.00 18.55 53 ALA B N 1
ATOM 2230 C CA . ALA B 1 74 ? 130.422 95.098 102.492 1.00 18.55 53 ALA B CA 1
ATOM 2231 C C . ALA B 1 74 ? 130.520 93.622 102.163 1.00 18.55 53 ALA B C 1
ATOM 2232 O O . ALA B 1 74 ? 129.747 92.819 102.693 1.00 18.55 53 ALA B O 1
ATOM 2234 N N . ASP B 1 75 ? 131.463 93.237 101.306 1.00 20.39 54 ASP B N 1
ATOM 2235 C CA . ASP B 1 75 ? 131.591 91.827 100.966 1.00 20.39 54 ASP B CA 1
ATOM 2236 C C . ASP B 1 75 ? 132.248 91.028 102.078 1.00 20.39 54 ASP B C 1
ATOM 2237 O O . ASP B 1 75 ? 131.986 89.833 102.215 1.00 20.39 54 ASP B O 1
ATOM 2242 N N . ARG B 1 76 ? 133.097 91.668 102.874 1.00 19.81 55 ARG B N 1
ATOM 2243 C CA . ARG B 1 76 ? 133.812 90.960 103.925 1.00 19.81 55 ARG B CA 1
ATOM 2244 C C . ARG B 1 76 ? 132.911 90.661 105.117 1.00 19.81 55 ARG B C 1
ATOM 2245 O O . ARG B 1 76 ? 133.164 89.706 105.853 1.00 19.81 55 ARG B O 1
ATOM 2253 N N . LEU B 1 77 ? 131.854 91.442 105.305 1.00 16.95 56 LEU B N 1
ATOM 2254 C CA . LEU B 1 77 ? 131.052 91.392 106.519 1.00 16.95 56 LEU B CA 1
ATOM 2255 C C . LEU B 1 77 ? 129.840 90.473 106.434 1.00 16.95 56 LEU B C 1
ATOM 2256 O O . LEU B 1 77 ? 129.325 90.064 107.475 1.00 16.95 56 LEU B O 1
ATOM 2261 N N . GLY B 1 78 ? 129.376 90.131 105.256 1.00 18.16 57 GLY B N 1
ATOM 2262 C CA . GLY B 1 78 ? 128.309 89.168 105.138 1.00 18.16 57 GLY B CA 1
ATOM 2263 C C . GLY B 1 78 ? 127.077 89.734 104.463 1.00 18.16 57 GLY B C 1
ATOM 2264 O O . GLY B 1 78 ? 127.081 90.825 103.894 1.00 18.16 57 GLY B O 1
ATOM 2265 N N A ARG B 1 79 ? 125.997 88.954 104.547 0.50 19.31 58 ARG B N 1
ATOM 2266 N N B ARG B 1 79 ? 125.992 88.966 104.553 0.50 19.31 58 ARG B N 1
ATOM 2267 C CA A ARG B 1 79 ? 124.802 89.246 103.765 0.50 19.31 58 ARG B CA 1
ATOM 2268 C CA B ARG B 1 79 ? 124.820 89.268 103.742 0.50 19.31 58 ARG B CA 1
ATOM 2269 C C A ARG B 1 79 ? 124.058 90.471 104.272 0.50 19.31 58 ARG B C 1
ATOM 2270 C C B ARG B 1 79 ? 124.030 90.457 104.273 0.50 19.31 58 ARG B C 1
ATOM 2271 O O A ARG B 1 79 ? 123.440 91.178 103.474 0.50 19.31 58 ARG B O 1
ATOM 2272 O O B ARG B 1 79 ? 123.350 91.127 103.494 0.50 19.31 58 ARG B O 1
ATOM 2287 N N . ASN B 1 80 ? 124.109 90.756 105.568 1.00 18.63 59 ASN B N 1
ATOM 2288 C CA . ASN B 1 80 ? 123.350 91.885 106.099 1.00 18.63 59 ASN B CA 1
ATOM 2289 C C . ASN B 1 80 ? 124.020 93.224 105.865 1.00 18.63 59 ASN B C 1
ATOM 2290 O O . ASN B 1 80 ? 123.516 94.237 106.346 1.00 18.63 59 ASN B O 1
ATOM 2295 N N . ILE B 1 81 ? 125.150 93.256 105.182 1.00 17.93 60 ILE B N 1
ATOM 2296 C CA . ILE B 1 81 ? 125.871 94.488 104.929 1.00 17.93 60 ILE B CA 1
ATOM 2297 C C . ILE B 1 81 ? 126.053 94.596 103.431 1.00 17.93 60 ILE B C 1
ATOM 2298 O O . ILE B 1 81 ? 126.770 93.792 102.825 1.00 17.93 60 ILE B O 1
ATOM 2303 N N . SER B 1 82 ? 125.403 95.575 102.837 1.00 17.63 61 SER B N 1
ATOM 2304 C CA . SER B 1 82 ? 125.487 95.820 101.413 1.00 17.63 61 SER B CA 1
ATOM 2305 C C . SER B 1 82 ? 125.893 97.258 101.169 1.00 17.63 61 SER B C 1
ATOM 2306 O O . SER B 1 82 ? 125.655 98.135 102.000 1.00 17.63 61 SER B O 1
ATOM 2309 N N . TYR B 1 83 ? 126.525 97.481 100.025 1.00 16.93 62 TYR B N 1
ATOM 2310 C CA . TYR B 1 83 ? 127.047 98.778 99.650 1.00 16.93 62 TYR B CA 1
ATOM 2311 C C . TYR B 1 83 ? 126.208 99.375 98.537 1.00 16.93 62 TYR B C 1
ATOM 2312 O O . TYR B 1 83 ? 125.766 98.667 97.633 1.00 16.93 62 TYR B O 1
ATOM 2321 N N . THR B 1 84 ? 126.005 100.682 98.605 1.00 16.38 63 THR B N 1
ATOM 2322 C CA . THR B 1 84 ? 125.289 101.417 97.577 1.00 16.38 63 THR B CA 1
ATOM 2323 C C . THR B 1 84 ? 126.007 102.728 97.347 1.00 16.38 63 THR B C 1
ATOM 2324 O O . THR B 1 84 ? 126.194 103.501 98.286 1.00 16.38 63 THR B O 1
ATOM 2328 N N . HIS B 1 85 ? 126.394 102.982 96.103 1.00 18.06 64 HIS B N 1
ATOM 2329 C CA . HIS B 1 85 ? 127.058 104.231 95.762 1.00 18.06 64 HIS B CA 1
ATOM 2330 C C . HIS B 1 85 ? 126.098 105.395 95.922 1.00 18.06 64 HIS B C 1
ATOM 2331 O O . HIS B 1 85 ? 125.050 105.436 95.275 1.00 18.06 64 HIS B O 1
ATOM 2338 N N . CYS B 1 86 ? 126.448 106.352 96.767 1.00 15.94 65 CYS B N 1
ATOM 2339 C CA . CYS B 1 86 ? 125.609 107.523 96.940 1.00 15.94 65 CYS B CA 1
ATOM 2340 C C . CYS B 1 86 ? 126.471 108.747 97.158 1.00 15.94 65 CYS B C 1
ATOM 2341 O O . CYS B 1 86 ? 127.202 108.828 98.145 1.00 15.94 65 CYS B O 1
ATOM 2344 N N . ASP B 1 87 ? 126.375 109.697 96.246 1.00 17.61 66 ASP B N 1
ATOM 2345 C CA . ASP B 1 87 ? 126.882 111.033 96.502 1.00 17.61 66 ASP B CA 1
ATOM 2346 C C . ASP B 1 87 ? 125.817 111.807 97.264 1.00 17.61 66 ASP B C 1
ATOM 2347 O O . ASP B 1 87 ? 124.704 111.989 96.763 1.00 17.61 66 ASP B O 1
ATOM 2352 N N . VAL B 1 88 ? 126.144 112.255 98.474 1.00 16.49 67 VAL B N 1
ATOM 2353 C CA . VAL B 1 88 ? 125.142 112.848 99.353 1.00 16.49 67 VAL B CA 1
ATOM 2354 C C . VAL B 1 88 ? 124.929 114.318 99.022 1.00 16.49 67 VAL B C 1
ATOM 2355 O O . VAL B 1 88 ? 124.206 115.023 99.729 1.00 16.49 67 VAL B O 1
ATOM 2359 N N . THR B 1 89 ? 125.553 114.796 97.962 1.00 16.75 68 THR B N 1
ATOM 2360 C CA . THR B 1 89 ? 125.189 116.100 97.446 1.00 16.75 68 THR B CA 1
ATOM 2361 C C . THR B 1 89 ? 124.068 116.015 96.424 1.00 16.75 68 THR B C 1
ATOM 2362 O O . THR B 1 89 ? 123.521 117.049 96.038 1.00 16.75 68 THR B O 1
ATOM 2366 N N . ASP B 1 90 ? 123.707 114.810 96.002 1.00 17.29 69 ASP B N 1
ATOM 2367 C CA . ASP B 1 90 ? 122.736 114.571 94.942 1.00 17.29 69 ASP B CA 1
ATOM 2368 C C . ASP B 1 90 ? 121.474 113.979 95.558 1.00 17.29 69 ASP B C 1
ATOM 2369 O O . ASP B 1 90 ? 121.476 112.825 95.987 1.00 17.29 69 ASP B O 1
ATOM 2374 N N . GLU B 1 91 ? 120.384 114.750 95.563 1.00 17.13 70 GLU B N 1
ATOM 2375 C CA . GLU B 1 91 ? 119.177 114.281 96.236 1.00 17.13 70 GLU B CA 1
ATOM 2376 C C . GLU B 1 91 ? 118.576 113.059 95.554 1.00 17.13 70 GLU B C 1
ATOM 2377 O O . GLU B 1 91 ? 117.947 112.234 96.223 1.00 17.13 70 GLU B O 1
ATOM 2383 N N . ASP B 1 92 ? 118.768 112.903 94.245 1.00 16.84 71 ASP B N 1
ATOM 2384 C CA . ASP B 1 92 ? 118.233 111.721 93.577 1.00 16.84 71 ASP B CA 1
ATOM 2385 C C . ASP B 1 92 ? 118.869 110.449 94.116 1.00 16.84 71 ASP B C 1
ATOM 2386 O O . ASP B 1 92 ? 118.179 109.459 94.367 1.00 16.84 71 ASP B O 1
ATOM 2391 N N . GLN B 1 93 ? 120.187 110.467 94.309 1.00 16.20 72 GLN B N 1
ATOM 2392 C CA . GLN B 1 93 ? 120.888 109.307 94.837 1.00 16.20 72 GLN B CA 1
ATOM 2393 C C . GLN B 1 93 ? 120.511 109.041 96.286 1.00 16.20 72 GLN B C 1
ATOM 2394 O O . GLN B 1 93 ? 120.353 107.885 96.685 1.00 16.20 72 GLN B O 1
ATOM 2400 N N . VAL B 1 94 ? 120.367 110.094 97.088 1.00 14.47 73 VAL B N 1
ATOM 2401 C CA . VAL B 1 94 ? 119.971 109.918 98.481 1.00 14.47 73 VAL B CA 1
ATOM 2402 C C . VAL B 1 94 ? 118.585 109.299 98.554 1.00 14.47 73 VAL B C 1
ATOM 2403 O O . VAL B 1 94 ? 118.343 108.358 99.315 1.00 14.47 73 VAL B O 1
ATOM 2407 N N A ARG B 1 95 ? 117.654 109.822 97.755 0.50 14.92 74 ARG B N 1
ATOM 2408 N N B ARG B 1 95 ? 117.656 109.821 97.755 0.50 14.92 74 ARG B N 1
ATOM 2409 C CA A ARG B 1 95 ? 116.303 109.285 97.717 0.50 14.92 74 ARG B CA 1
ATOM 2410 C CA B ARG B 1 95 ? 116.307 109.283 97.722 0.50 14.92 74 ARG B CA 1
ATOM 2411 C C A ARG B 1 95 ? 116.307 107.835 97.273 0.50 14.92 74 ARG B C 1
ATOM 2412 C C B ARG B 1 95 ? 116.310 107.834 97.276 0.50 14.92 74 ARG B C 1
ATOM 2413 O O A ARG B 1 95 ? 115.575 107.011 97.825 0.50 14.92 74 ARG B O 1
ATOM 2414 O O B ARG B 1 95 ? 115.580 107.008 97.830 0.50 14.92 74 ARG B O 1
ATOM 2429 N N . ALA B 1 96 ? 117.155 107.495 96.302 1.00 14.56 75 ALA B N 1
ATOM 2430 C CA . ALA B 1 96 ? 117.243 106.110 95.859 1.00 14.56 75 ALA B CA 1
ATOM 2431 C C . ALA B 1 96 ? 117.815 105.219 96.951 1.00 14.56 75 ALA B C 1
ATOM 2432 O O . ALA B 1 96 ? 117.368 104.086 97.135 1.00 14.56 75 ALA B O 1
ATOM 2434 N N . LEU B 1 97 ? 118.797 105.724 97.693 1.00 14.19 76 LEU B N 1
ATOM 2435 C CA . LEU B 1 97 ? 119.411 104.950 98.762 1.00 14.19 76 LEU B CA 1
ATOM 2436 C C . LEU B 1 97 ? 118.394 104.582 99.835 1.00 14.19 76 LEU B C 1
ATOM 2437 O O . LEU B 1 97 ? 118.324 103.433 100.269 1.00 14.19 76 LEU B O 1
ATOM 2442 N N . VAL B 1 98 ? 117.581 105.544 100.262 1.00 14.31 77 VAL B N 1
ATOM 2443 C CA . VAL B 1 98 ? 116.586 105.256 101.286 1.00 14.31 77 VAL B CA 1
ATOM 2444 C C . VAL B 1 98 ? 115.468 104.388 100.731 1.00 14.31 77 VAL B C 1
ATOM 2445 O O . VAL B 1 98 ? 114.970 103.492 101.416 1.00 14.31 77 VAL B O 1
ATOM 2449 N N . ASP B 1 99 ? 115.056 104.628 99.490 1.00 16.48 78 ASP B N 1
ATOM 2450 C CA . ASP B 1 99 ? 113.984 103.835 98.909 1.00 16.48 78 ASP B CA 1
ATOM 2451 C C . ASP B 1 99 ? 114.383 102.376 98.761 1.00 16.48 78 ASP B C 1
ATOM 2452 O O . ASP B 1 99 ? 113.539 101.484 98.907 1.00 16.48 78 ASP B O 1
ATOM 2457 N N . ALA B 1 100 ? 115.662 102.115 98.488 1.00 14.81 79 ALA B N 1
ATOM 2458 C CA . ALA B 1 100 ? 116.104 100.754 98.230 1.00 14.81 79 ALA B CA 1
ATOM 2459 C C . ALA B 1 100 ? 116.289 99.976 99.523 1.00 14.81 79 ALA B C 1
ATOM 2460 O O . ALA B 1 100 ? 115.999 98.779 99.574 1.00 14.81 79 ALA B O 1
ATOM 2462 N N . ALA B 1 101 ? 116.762 100.635 100.577 1.00 14.19 80 ALA B N 1
ATOM 2463 C CA . ALA B 1 101 ? 116.812 99.986 101.878 1.00 14.19 80 ALA B CA 1
ATOM 2464 C C . ALA B 1 101 ? 115.413 99.672 102.396 1.00 14.19 80 ALA B C 1
ATOM 2465 O O . ALA B 1 101 ? 115.190 98.629 103.010 1.00 14.19 80 ALA B O 1
ATOM 2467 N N . VAL B 1 102 ? 114.446 100.543 102.125 1.00 15.09 81 VAL B N 1
ATOM 2468 C CA . VAL B 1 102 ? 113.073 100.233 102.499 1.00 15.09 81 VAL B CA 1
ATOM 2469 C C . VAL B 1 102 ? 112.492 99.155 101.600 1.00 15.09 81 VAL B C 1
ATOM 2470 O O . VAL B 1 102 ? 111.628 98.384 102.027 1.00 15.09 81 VAL B O 1
ATOM 2474 N N . ALA B 1 103 ? 112.959 99.053 100.357 1.00 16.00 82 ALA B N 1
ATOM 2475 C CA . ALA B 1 103 ? 112.503 97.955 99.514 1.00 16.00 82 ALA B CA 1
ATOM 2476 C C . ALA B 1 103 ? 113.079 96.627 99.972 1.00 16.00 82 ALA B C 1
ATOM 2477 O O . ALA B 1 103 ? 112.417 95.592 99.864 1.00 16.00 82 ALA B O 1
ATOM 2479 N N . LYS B 1 104 ? 114.288 96.648 100.521 1.00 16.68 83 LYS B N 1
ATOM 2480 C CA . LYS B 1 104 ? 115.066 95.455 100.809 1.00 16.68 83 LYS B CA 1
ATOM 2481 C C . LYS B 1 104 ? 114.914 94.955 102.239 1.00 16.68 83 LYS B C 1
ATOM 2482 O O . LYS B 1 104 ? 114.881 93.745 102.457 1.00 16.68 83 LYS B O 1
ATOM 2488 N N . HIS B 1 105 ? 114.828 95.849 103.222 1.00 15.10 84 HIS B N 1
ATOM 2489 C CA . HIS B 1 105 ? 114.732 95.448 104.615 1.00 15.10 84 HIS B CA 1
ATOM 2490 C C . HIS B 1 105 ? 113.458 95.922 105.300 1.00 15.10 84 HIS B C 1
ATOM 2491 O O . HIS B 1 105 ? 113.283 95.652 106.490 1.00 15.10 84 HIS B O 1
ATOM 2498 N N . GLY B 1 106 ? 112.580 96.636 104.604 1.00 15.27 85 GLY B N 1
ATOM 2499 C CA . GLY B 1 106 ? 111.271 96.976 105.120 1.00 15.27 85 GLY B CA 1
ATOM 2500 C C . GLY B 1 106 ? 111.162 98.266 105.906 1.00 15.27 85 GLY B C 1
ATOM 2501 O O . GLY B 1 106 ? 110.073 98.579 106.392 1.00 15.27 85 GLY B O 1
ATOM 2502 N N . GLY B 1 107 ? 112.239 99.011 106.065 1.00 15.48 86 GLY B N 1
ATOM 2503 C CA . GLY B 1 107 ? 112.196 100.225 106.852 1.00 15.48 86 GLY B CA 1
ATOM 2504 C C . GLY B 1 107 ? 113.587 100.624 107.261 1.00 15.48 86 GL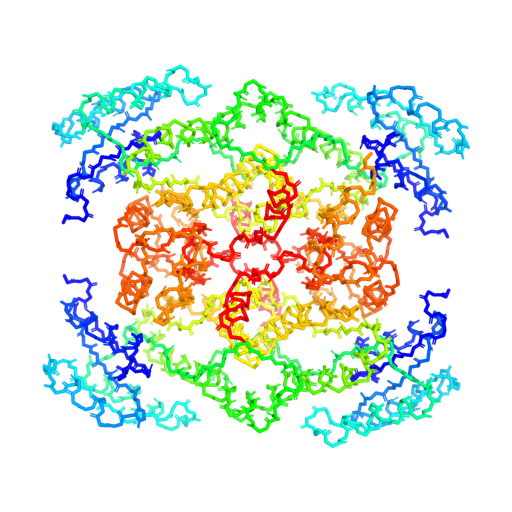Y B C 1
ATOM 2505 O O . GLY B 1 107 ? 114.544 99.878 107.091 1.00 15.48 86 GLY B O 1
ATOM 2506 N N . VAL B 1 108 ? 113.695 101.835 107.796 1.00 15.87 87 VAL B N 1
ATOM 2507 C CA . VAL B 1 108 ? 114.975 102.365 108.249 1.00 15.87 87 VAL B CA 1
ATOM 2508 C C . VAL B 1 108 ? 114.840 102.806 109.695 1.00 15.87 87 VAL B C 1
ATOM 2509 O O . VAL B 1 108 ? 114.105 103.752 109.995 1.00 15.87 87 VAL B O 1
ATOM 2513 N N . ASP B 1 109 ? 115.560 102.136 110.586 1.00 14.85 88 ASP B N 1
ATOM 2514 C CA . ASP B 1 109 ? 115.574 102.489 111.997 1.00 14.85 88 ASP B CA 1
ATOM 2515 C C . ASP B 1 109 ? 116.652 103.493 112.347 1.00 14.85 88 ASP B C 1
ATOM 2516 O O . ASP B 1 109 ? 116.404 104.388 113.152 1.00 14.85 88 ASP B O 1
ATOM 2521 N N . ILE B 1 110 ? 117.841 103.378 111.755 1.00 14.20 89 ILE B N 1
ATOM 2522 C CA . ILE B 1 110 ? 118.964 104.248 112.081 1.00 14.20 89 ILE B CA 1
ATOM 2523 C C . ILE B 1 110 ? 119.518 104.888 110.817 1.00 14.20 89 ILE B C 1
ATOM 2524 O O . ILE B 1 110 ? 119.927 104.188 109.886 1.00 14.20 89 ILE B O 1
ATOM 2529 N N . MET B 1 111 ? 119.590 106.208 110.809 1.00 16.31 90 MET B N 1
ATOM 2530 C CA . MET B 1 111 ? 120.360 106.934 109.815 1.00 16.31 90 MET B CA 1
ATOM 2531 C C . MET B 1 111 ? 121.581 107.534 110.499 1.00 16.31 90 MET B C 1
ATOM 2532 O O . MET B 1 111 ? 121.438 108.369 111.394 1.00 16.31 90 MET B O 1
ATOM 2537 N N . PHE B 1 112 ? 122.772 107.091 110.105 1.00 15.00 91 PHE B N 1
ATOM 2538 C CA . PHE B 1 112 ? 124.033 107.662 110.583 1.00 15.00 91 PHE B CA 1
ATOM 2539 C C . PHE B 1 112 ? 124.631 108.511 109.465 1.00 15.00 91 PHE B C 1
ATOM 2540 O O . PHE B 1 112 ? 125.323 108.000 108.586 1.00 15.00 91 PHE B O 1
ATOM 2548 N N . SER B 1 113 ? 124.374 109.811 109.513 1.00 14.59 92 SER B N 1
ATOM 2549 C CA . SER B 1 113 ? 124.887 110.745 108.517 1.00 14.59 92 SER B CA 1
ATOM 2550 C C . SER B 1 113 ? 126.319 111.097 108.890 1.00 14.59 92 SER B C 1
ATOM 2551 O O . SER B 1 113 ? 126.573 111.994 109.688 1.00 14.59 92 SER B O 1
ATOM 2554 N N . ASN B 1 114 ? 127.271 110.382 108.298 1.00 14.01 93 ASN B N 1
ATOM 2555 C CA . ASN B 1 114 ? 128.681 110.505 108.633 1.00 14.01 93 ASN B CA 1
ATOM 2556 C C . ASN B 1 114 ? 129.535 111.061 107.499 1.00 14.01 93 ASN B C 1
ATOM 2557 O O . ASN B 1 114 ? 130.718 111.326 107.712 1.00 14.01 93 ASN B O 1
ATOM 2562 N N . ALA B 1 115 ? 128.983 111.255 106.308 1.00 13.49 94 ALA B N 1
ATOM 2563 C CA . ALA B 1 115 ? 129.779 111.754 105.191 1.00 13.49 94 ALA B CA 1
ATOM 2564 C C . ALA B 1 115 ? 130.232 113.190 105.429 1.00 13.49 94 ALA B C 1
ATOM 2565 O O . ALA B 1 115 ? 129.483 114.015 105.952 1.00 13.49 94 ALA B O 1
ATOM 2567 N N . GLY B 1 116 ? 131.467 113.482 105.039 1.00 15.09 95 GLY B N 1
ATOM 2568 C CA . GLY B 1 116 ? 132.008 114.818 105.181 1.00 15.09 95 GLY B CA 1
ATOM 2569 C C . GLY B 1 116 ? 133.484 114.841 104.853 1.00 15.09 95 GLY B C 1
ATOM 2570 O O . GLY B 1 116 ? 134.133 113.803 104.721 1.00 15.09 95 GLY B O 1
ATOM 2571 N N . ILE B 1 117 ? 134.007 116.061 104.720 1.00 15.39 96 ILE B N 1
ATOM 2572 C CA . ILE B 1 117 ? 135.421 116.298 104.457 1.00 15.39 96 ILE B CA 1
ATOM 2573 C C . ILE B 1 117 ? 135.978 117.240 105.517 1.00 15.39 96 ILE B C 1
ATOM 2574 O O . ILE B 1 117 ? 135.267 118.100 106.042 1.00 15.39 96 ILE B O 1
ATOM 2579 N N . VAL B 1 118 ? 137.269 117.094 105.810 1.00 16.17 97 VAL B N 1
ATOM 2580 C CA . VAL B 1 118 ? 137.867 117.720 106.980 1.00 16.17 97 VAL B CA 1
ATOM 2581 C C . VAL B 1 118 ? 138.781 118.871 106.582 1.00 16.17 97 VAL B C 1
ATOM 2582 O O . VAL B 1 118 ? 139.284 118.954 105.461 1.00 16.17 97 VAL B O 1
ATOM 2586 N N . GLU B 1 119 ? 139.005 119.760 107.546 1.00 18.60 98 GLU B N 1
ATOM 2587 C CA . GLU B 1 119 ? 139.889 120.910 107.398 1.00 18.60 98 GLU B CA 1
ATOM 2588 C C . GLU B 1 119 ? 140.563 121.193 108.728 1.00 18.60 98 GLU B C 1
ATOM 2589 O O . GLU B 1 119 ? 139.886 121.545 109.696 1.00 18.60 98 GLU B O 1
ATOM 2595 N N . GLY B 1 120 ? 141.884 121.087 108.767 1.00 16.18 99 GLY B N 1
ATOM 2596 C CA . GLY B 1 120 ? 142.628 121.490 109.932 1.00 16.18 99 GLY B CA 1
ATOM 2597 C C . GLY B 1 120 ? 142.629 122.994 110.095 1.00 16.18 99 GLY B C 1
ATOM 2598 O O . GLY B 1 120 ? 142.178 123.733 109.218 1.00 16.18 99 GLY B O 1
ATOM 2599 N N . PRO B 1 121 ? 143.158 123.477 111.217 1.00 18.35 100 PRO B N 1
ATOM 2600 C CA . PRO B 1 121 ? 143.094 124.913 111.503 1.00 18.35 100 PRO B CA 1
ATOM 2601 C C . PRO B 1 121 ? 143.759 125.718 110.403 1.00 18.35 100 PRO B C 1
ATOM 2602 O O . PRO B 1 121 ? 144.822 125.357 109.898 1.00 18.35 100 PRO B O 1
ATOM 2606 N N . ASN B 1 122 ? 143.106 126.802 110.015 1.00 16.94 101 ASN B N 1
ATOM 2607 C CA . ASN B 1 122 ? 143.601 127.624 108.935 1.00 16.94 101 ASN B CA 1
ATOM 2608 C C . ASN B 1 122 ? 143.262 129.074 109.236 1.00 16.94 101 ASN B C 1
ATOM 2609 O O . ASN B 1 122 ? 142.890 129.429 110.356 1.00 16.94 101 ASN B O 1
ATOM 2614 N N . SER B 1 123 ? 143.412 129.911 108.231 1.00 17.12 102 SER B N 1
ATOM 2615 C CA . SER B 1 123 ? 143.173 131.335 108.327 1.00 17.12 102 SER B CA 1
ATOM 2616 C C . SER B 1 123 ? 141.903 131.682 107.564 1.00 17.12 102 SER B C 1
ATOM 2617 O O . SER B 1 123 ? 141.527 130.984 106.621 1.00 17.12 102 SER B O 1
ATOM 2620 N N . ILE B 1 124 ? 141.238 132.765 107.980 1.00 15.86 103 ILE B N 1
ATOM 2621 C CA . ILE B 1 124 ? 140.133 133.304 107.198 1.00 15.86 103 ILE B CA 1
ATOM 2622 C C . ILE B 1 124 ? 140.640 133.805 105.860 1.00 15.86 103 ILE B C 1
ATOM 2623 O O . ILE B 1 124 ? 139.868 133.942 104.909 1.00 15.86 103 ILE B O 1
ATOM 2628 N N A PHE B 1 125 ? 141.937 134.080 105.762 0.50 16.73 104 PHE B N 1
ATOM 2629 N N B PHE B 1 125 ? 141.937 134.080 105.762 0.50 16.73 104 PHE B N 1
ATOM 2630 C CA A PHE B 1 125 ? 142.526 134.463 104.488 0.50 16.73 104 PHE B CA 1
ATOM 2631 C CA B PHE B 1 125 ? 142.526 134.463 104.488 0.50 16.73 104 PHE B CA 1
ATOM 2632 C C A PHE B 1 125 ? 142.620 133.275 103.544 0.50 16.73 104 PHE B C 1
ATOM 2633 C C B PHE B 1 125 ? 142.620 133.275 103.544 0.50 16.73 104 PHE B C 1
ATOM 2634 O O A PHE B 1 125 ? 142.613 133.453 102.324 0.50 16.73 104 PHE B O 1
ATOM 2635 O O B PHE B 1 125 ? 142.613 133.453 102.324 0.50 16.73 104 PHE B O 1
ATOM 2650 N N . ASP B 1 126 ? 142.701 132.063 104.088 1.00 18.58 105 ASP B N 1
ATOM 2651 C CA . ASP B 1 126 ? 142.790 130.864 103.276 1.00 18.58 105 ASP B CA 1
ATOM 2652 C C . ASP B 1 126 ? 141.479 130.489 102.608 1.00 18.58 105 ASP B C 1
ATOM 2653 O O . ASP B 1 126 ? 141.485 129.619 101.733 1.00 18.58 105 ASP B O 1
ATOM 2658 N N . VAL B 1 127 ? 140.367 131.107 102.988 1.00 15.91 106 VAL B N 1
ATOM 2659 C CA . VAL B 1 127 ? 139.051 130.615 102.597 1.00 15.91 106 VAL B CA 1
ATOM 2660 C C . VAL B 1 127 ? 138.727 131.060 101.178 1.00 15.91 106 VAL B C 1
ATOM 2661 O O . VAL B 1 127 ? 138.658 132.257 100.891 1.00 15.91 106 VAL B O 1
ATOM 2665 N N . ASP B 1 128 ? 138.512 130.091 100.294 1.00 19.39 107 ASP B N 1
ATOM 2666 C CA . ASP B 1 128 ? 138.111 130.336 98.917 1.00 19.39 107 ASP B CA 1
ATOM 2667 C C . ASP B 1 128 ? 136.640 129.980 98.757 1.00 19.39 107 ASP B C 1
ATOM 2668 O O . ASP B 1 128 ? 136.205 128.920 99.213 1.00 19.39 107 ASP B O 1
ATOM 2673 N N . LYS B 1 129 ? 135.882 130.862 98.106 1.00 17.37 108 LYS B N 1
ATOM 2674 C CA . LYS B 1 129 ? 134.432 130.697 98.037 1.00 17.37 108 LYS B CA 1
ATOM 2675 C C . LYS B 1 129 ? 134.041 129.367 97.402 1.00 17.37 108 LYS B C 1
ATOM 2676 O O . LYS B 1 129 ? 133.151 128.672 97.899 1.00 17.37 108 LYS B O 1
ATOM 2682 N N . ASP B 1 130 ? 134.685 129.001 96.295 1.00 19.00 109 ASP B N 1
ATOM 2683 C CA . ASP B 1 130 ? 134.367 127.729 95.658 1.00 19.00 109 ASP B CA 1
ATOM 2684 C C . ASP B 1 130 ? 134.629 126.572 96.605 1.00 19.00 109 ASP B C 1
ATOM 2685 O O . ASP B 1 130 ? 133.846 125.620 96.672 1.00 19.00 109 ASP B O 1
ATOM 2690 N N A GLU B 1 131 ? 135.732 126.637 97.354 0.50 18.09 110 GLU B N 1
ATOM 2691 N N B GLU B 1 131 ? 135.728 126.648 97.347 0.50 18.09 110 GLU B N 1
ATOM 2692 C CA A GLU B 1 131 ? 136.047 125.584 98.308 0.50 18.09 110 GLU B CA 1
ATOM 2693 C CA B GLU B 1 131 ? 136.078 125.619 98.309 0.50 18.09 110 GLU B CA 1
ATOM 2694 C C A GLU B 1 131 ? 135.069 125.582 99.470 0.50 18.09 110 GLU B C 1
ATOM 2695 C C B GLU B 1 131 ? 135.093 125.591 99.468 0.50 18.09 110 GLU B C 1
ATOM 2696 O O A GLU B 1 131 ? 134.661 124.516 99.936 0.50 18.09 110 GLU B O 1
ATOM 2697 O O B GLU B 1 131 ? 134.685 124.516 99.914 0.50 18.09 110 GLU B O 1
ATOM 2708 N N . LEU B 1 132 ? 134.685 126.762 99.951 1.00 15.78 111 LEU B N 1
ATOM 2709 C CA . LEU B 1 132 ? 133.699 126.831 101.019 1.00 15.78 111 LEU B CA 1
ATOM 2710 C C . LEU B 1 132 ? 132.379 126.196 100.599 1.00 15.78 111 LEU B C 1
ATOM 2711 O O . LEU B 1 132 ? 131.780 125.437 101.362 1.00 15.78 111 LEU B O 1
ATOM 2716 N N . GLU B 1 133 ? 131.925 126.481 99.380 1.00 17.87 112 GLU B N 1
ATOM 2717 C CA . GLU B 1 133 ? 130.659 125.936 98.911 1.00 17.87 112 GLU B CA 1
ATOM 2718 C C . GLU B 1 133 ? 130.748 124.442 98.648 1.00 17.87 112 GLU B C 1
ATOM 2719 O O . GLU B 1 133 ? 129.754 123.732 98.800 1.00 17.87 112 GLU B O 1
ATOM 2725 N N . ARG B 1 134 ? 131.915 123.949 98.251 1.00 17.19 113 ARG B N 1
ATOM 2726 C CA . ARG B 1 134 ? 132.074 122.511 98.091 1.00 17.19 113 ARG B CA 1
ATOM 2727 C C . ARG B 1 134 ? 131.991 121.803 99.433 1.00 17.19 113 ARG B C 1
ATOM 2728 O O . ARG B 1 134 ? 131.400 120.726 99.538 1.00 17.19 113 ARG B O 1
ATOM 2736 N N . LEU B 1 135 ? 132.567 122.403 100.469 1.00 15.95 114 LEU B N 1
ATOM 2737 C CA . LEU B 1 135 ? 132.541 121.804 101.792 1.00 15.95 114 LEU B CA 1
ATOM 2738 C C . LEU B 1 135 ? 131.149 121.893 102.410 1.00 15.95 114 LEU B C 1
ATOM 2739 O O . LEU B 1 135 ? 130.657 120.923 102.989 1.00 15.95 114 LEU B O 1
ATOM 2744 N N . MET B 1 136 ? 130.503 123.050 102.296 1.00 17.74 115 MET B N 1
ATOM 2745 C CA . MET B 1 136 ? 129.129 123.184 102.774 1.00 17.74 115 MET B CA 1
ATOM 2746 C C . MET B 1 136 ? 128.205 122.169 102.117 1.00 17.74 115 MET B C 1
ATOM 2747 O O . MET B 1 136 ? 127.297 121.642 102.760 1.00 17.74 115 MET B O 1
ATOM 2752 N N . GLY B 1 137 ? 128.437 121.870 100.841 1.00 15.27 116 GLY B N 1
ATOM 2753 C CA . GLY B 1 137 ? 127.566 120.956 100.130 1.00 15.27 116 GLY B CA 1
ATOM 2754 C C . GLY B 1 137 ? 127.690 119.523 100.608 1.00 15.27 116 GLY B C 1
ATOM 2755 O O . GLY B 1 137 ? 126.703 118.791 100.650 1.00 15.27 116 GLY B O 1
ATOM 2756 N N . ILE B 1 138 ? 128.895 119.106 100.982 1.00 15.10 117 ILE B N 1
ATOM 2757 C CA . ILE B 1 138 ? 129.099 117.737 101.433 1.00 15.10 117 ILE B CA 1
ATOM 2758 C C . ILE B 1 138 ? 128.754 117.600 102.903 1.00 15.10 117 ILE B C 1
ATOM 2759 O O . ILE B 1 138 ? 128.057 116.667 103.307 1.00 15.10 117 ILE B O 1
ATOM 2764 N N . ASN B 1 139 ? 129.245 118.520 103.725 1.00 14.17 118 ASN B N 1
ATOM 2765 C CA . ASN B 1 139 ? 129.073 118.376 105.159 1.00 14.17 118 ASN B CA 1
ATOM 2766 C C . ASN B 1 139 ? 127.648 118.702 105.579 1.00 14.17 118 ASN B C 1
ATOM 2767 O O . ASN B 1 139 ? 126.988 117.890 106.232 1.00 14.17 118 ASN B O 1
ATOM 2772 N N . LEU B 1 140 ? 127.143 119.856 105.170 1.00 14.17 119 LEU B N 1
ATOM 2773 C CA . LEU B 1 140 ? 125.887 120.371 105.687 1.00 14.17 119 LEU B CA 1
ATOM 2774 C C . LEU B 1 140 ? 124.691 119.984 104.826 1.00 14.17 119 LEU B C 1
ATOM 2775 O O . LEU B 1 140 ? 123.738 119.394 105.327 1.00 14.17 119 LEU B O 1
ATOM 2780 N N . VAL B 1 141 ? 124.733 120.281 103.528 1.00 13.73 120 VAL B N 1
ATOM 2781 C CA . VAL B 1 141 ? 123.612 119.955 102.658 1.00 13.73 120 VAL B CA 1
ATOM 2782 C C . VAL B 1 141 ? 123.433 118.442 102.535 1.00 13.73 120 VAL B C 1
ATOM 2783 O O . VAL B 1 141 ? 122.306 117.957 102.425 1.00 13.73 120 VAL B O 1
ATOM 2787 N N . GLY B 1 142 ? 124.514 117.673 102.594 1.00 12.82 121 GLY B N 1
ATOM 2788 C CA . GLY B 1 142 ? 124.378 116.230 102.638 1.00 12.82 121 GLY B CA 1
ATOM 2789 C C . GLY B 1 142 ? 123.638 115.737 103.865 1.00 12.82 121 GLY B C 1
ATOM 2790 O O . GLY B 1 142 ? 122.935 114.733 103.806 1.00 12.82 121 GLY B O 1
ATOM 2791 N N . ALA B 1 143 ? 123.778 116.442 104.987 1.00 12.68 122 ALA B N 1
ATOM 2792 C CA . ALA B 1 143 ? 123.086 116.050 106.208 1.00 12.68 122 ALA B CA 1
ATOM 2793 C C . ALA B 1 143 ? 121.597 116.363 106.132 1.00 12.68 122 ALA B C 1
ATOM 2794 O O . ALA B 1 143 ? 120.771 115.576 106.594 1.00 12.68 122 ALA B O 1
ATOM 2796 N N . PHE B 1 144 ? 121.238 117.503 105.548 1.00 12.81 123 PHE B N 1
ATOM 2797 C CA . PHE B 1 144 ? 119.833 117.818 105.308 1.00 12.81 123 PHE B CA 1
ATOM 2798 C C . PHE B 1 144 ? 119.154 116.733 104.492 1.00 12.81 123 PHE B C 1
ATOM 2799 O O . PHE B 1 144 ? 118.054 116.289 104.827 1.00 12.81 123 PHE B O 1
ATOM 2807 N N . LEU B 1 145 ? 119.793 116.298 103.413 1.00 13.20 124 LEU B N 1
ATOM 2808 C CA . LEU B 1 145 ? 119.162 115.330 102.528 1.00 13.20 124 LEU B CA 1
ATOM 2809 C C . LEU B 1 145 ? 119.066 113.969 103.192 1.00 13.20 124 LEU B C 1
ATOM 2810 O O . LEU B 1 145 ? 118.042 113.291 103.079 1.00 13.20 124 LEU B O 1
ATOM 2815 N N . ALA B 1 146 ? 120.125 113.555 103.886 1.00 12.45 125 ALA B N 1
ATOM 2816 C CA . ALA B 1 146 ? 120.071 112.341 104.689 1.00 12.45 125 ALA B CA 1
ATOM 2817 C C . ALA B 1 146 ? 118.917 112.396 105.682 1.00 12.45 125 ALA B C 1
ATOM 2818 O O . ALA B 1 146 ? 118.116 111.464 105.777 1.00 12.45 125 ALA B O 1
ATOM 2820 N N . ALA B 1 147 ? 118.804 113.505 106.408 1.00 12.71 126 ALA B N 1
ATOM 2821 C CA . ALA B 1 147 ? 117.723 113.661 107.373 1.00 12.71 126 ALA B CA 1
ATOM 2822 C C . ALA B 1 147 ? 116.363 113.661 106.688 1.00 12.71 126 ALA B C 1
ATOM 2823 O O . ALA B 1 147 ? 115.455 112.935 107.091 1.00 12.71 126 ALA B O 1
ATOM 2825 N N . LYS B 1 148 ? 116.219 114.459 105.634 1.00 14.28 127 LYS B N 1
ATOM 2826 C CA . LYS B 1 148 ? 114.925 114.625 104.987 1.00 14.28 127 LYS B CA 1
ATOM 2827 C C . LYS B 1 148 ? 114.374 113.308 104.466 1.00 14.28 127 LYS B C 1
ATOM 2828 O O . LYS B 1 148 ? 113.163 113.082 104.504 1.00 14.28 127 LYS B O 1
ATOM 2834 N N . HIS B 1 149 ? 115.235 112.430 103.974 1.00 14.22 128 HIS B N 1
ATOM 2835 C CA . HIS B 1 149 ? 114.750 111.188 103.397 1.00 14.22 128 HIS B CA 1
ATOM 2836 C C . HIS B 1 149 ? 114.622 110.071 104.417 1.00 14.22 128 HIS B C 1
ATOM 2837 O O . HIS B 1 149 ? 113.737 109.225 104.278 1.0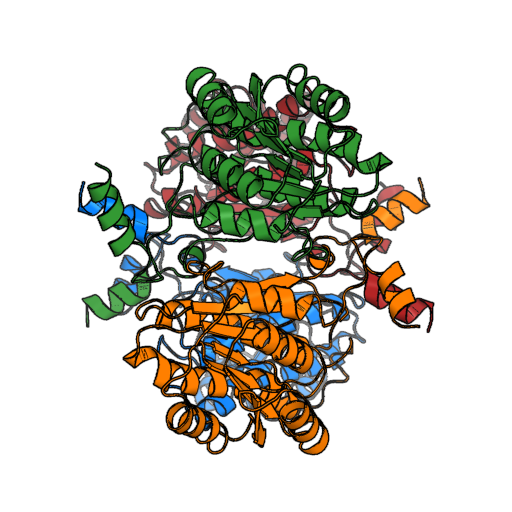0 14.22 128 HIS B O 1
ATOM 2844 N N . ALA B 1 150 ? 115.434 110.071 105.470 1.00 13.31 129 ALA B N 1
ATOM 2845 C CA . ALA B 1 150 ? 115.179 109.154 106.573 1.00 13.31 129 ALA B CA 1
ATOM 2846 C C . ALA B 1 150 ? 113.855 109.485 107.259 1.00 13.31 129 ALA B C 1
ATOM 2847 O O . ALA B 1 150 ? 113.024 108.603 107.477 1.00 13.31 129 ALA B O 1
ATOM 2849 N N . ALA B 1 151 ? 113.648 110.754 107.609 1.00 13.28 130 ALA B N 1
ATOM 2850 C CA . ALA B 1 151 ? 112.381 111.178 108.199 1.00 13.28 130 ALA B CA 1
ATOM 2851 C C . ALA B 1 151 ? 111.193 110.761 107.341 1.00 13.28 130 ALA B C 1
ATOM 2852 O O . ALA B 1 151 ? 110.147 110.376 107.861 1.00 13.28 130 ALA B O 1
ATOM 2854 N N . ARG B 1 152 ? 111.355 110.806 106.022 1.00 14.73 131 ARG B N 1
ATOM 2855 C CA . ARG B 1 152 ? 110.274 110.459 105.115 1.00 14.73 131 ARG B CA 1
ATOM 2856 C C . ARG B 1 152 ? 109.837 109.019 105.288 1.00 14.73 131 ARG B C 1
ATOM 2857 O O . ARG B 1 152 ? 108.656 108.710 105.115 1.00 14.73 131 ARG B O 1
ATOM 2865 N N . VAL B 1 153 ? 110.756 108.129 105.642 1.00 14.88 132 VAL B N 1
ATOM 2866 C CA . VAL B 1 153 ? 110.387 106.736 105.850 1.00 14.88 132 VAL B CA 1
ATOM 2867 C C . VAL B 1 153 ? 110.118 106.417 107.315 1.00 14.88 132 VAL B C 1
ATOM 2868 O O . VAL B 1 153 ? 109.368 105.475 107.595 1.00 14.88 132 VAL B O 1
ATOM 2872 N N . MET B 1 154 ? 110.665 107.185 108.251 1.00 14.08 133 MET B N 1
ATOM 2873 C CA . MET B 1 154 ? 110.509 106.882 109.667 1.00 14.08 133 MET B CA 1
ATOM 2874 C C . MET B 1 154 ? 109.215 107.421 110.261 1.00 14.08 133 MET B C 1
ATOM 2875 O O . MET B 1 154 ? 108.585 106.741 111.069 1.00 14.08 133 MET B O 1
ATOM 2880 N N . VAL B 1 155 ? 108.803 108.621 109.876 1.00 13.89 134 VAL B N 1
ATOM 2881 C CA . VAL B 1 155 ? 107.610 109.259 110.427 1.00 13.89 134 VAL B CA 1
ATOM 2882 C C . VAL B 1 155 ? 106.380 108.362 110.312 1.00 13.89 134 VAL B C 1
ATOM 2883 O O . VAL B 1 155 ? 105.723 108.128 111.329 1.00 13.89 134 VAL B O 1
ATOM 2887 N N . PRO B 1 156 ? 106.023 107.830 109.136 1.00 14.00 135 PRO B N 1
ATOM 2888 C CA . PRO B 1 156 ? 104.916 106.867 109.082 1.00 14.00 135 PRO B CA 1
ATOM 2889 C C . PRO B 1 156 ? 105.150 105.588 109.868 1.00 14.00 135 PRO B C 1
ATOM 2890 O O . PRO B 1 156 ? 104.181 104.864 110.125 1.00 14.00 135 PRO B O 1
ATOM 2894 N N . ALA B 1 157 ? 106.381 105.277 110.262 1.00 13.77 136 ALA B N 1
ATOM 2895 C CA . ALA B 1 157 ? 106.605 104.108 111.097 1.00 13.77 136 ALA B CA 1
ATOM 2896 C C . ALA B 1 157 ? 106.569 104.432 112.579 1.00 13.77 136 ALA B C 1
ATOM 2897 O O . ALA B 1 157 ? 106.433 103.520 113.395 1.00 13.77 136 ALA B O 1
ATOM 2899 N N . LYS B 1 158 ? 106.691 105.700 112.935 1.00 14.68 137 LYS B N 1
ATOM 2900 C CA . LYS B 1 158 ? 106.624 106.252 114.275 1.00 14.68 137 LYS B CA 1
ATOM 2901 C C . LYS B 1 158 ? 107.767 105.777 115.153 1.00 14.68 137 LYS B C 1
ATOM 2902 O O . LYS B 1 158 ? 107.623 105.760 116.372 1.00 14.68 137 LYS B O 1
ATOM 2908 N N . LYS B 1 159 ? 108.901 105.415 114.575 1.00 12.89 138 LYS B N 1
ATOM 2909 C CA . LYS B 1 159 ? 110.115 105.120 115.301 1.00 12.89 138 LYS B CA 1
ATOM 2910 C C . LYS B 1 159 ? 111.301 105.482 114.426 1.00 12.89 138 LYS B C 1
ATOM 2911 O O . LYS B 1 159 ? 111.188 105.579 113.209 1.00 12.89 138 LYS B O 1
ATOM 2917 N N . GLY B 1 160 ? 112.443 105.682 115.049 1.00 12.16 139 GLY B N 1
ATOM 2918 C CA . GLY B 1 160 ? 113.688 105.776 114.318 1.00 12.16 139 GLY B CA 1
ATOM 2919 C C . GLY B 1 160 ? 114.693 106.632 115.053 1.00 12.16 139 GLY B C 1
ATOM 2920 O O . GLY B 1 160 ? 114.368 107.339 115.995 1.00 12.16 139 GLY B O 1
ATOM 2921 N N . CYS B 1 161 ? 115.931 106.565 114.575 1.00 15.34 140 CYS B N 1
ATOM 2922 C CA . CYS B 1 161 ? 117.025 107.359 115.112 1.00 15.34 140 CYS B CA 1
ATOM 2923 C C . CYS B 1 161 ? 117.848 107.972 113.987 1.00 15.34 140 CYS B C 1
ATOM 2924 O O . CYS B 1 161 ? 118.260 107.270 113.062 1.00 15.34 140 CYS B O 1
ATOM 2927 N N . ILE B 1 162 ? 118.108 109.274 114.075 1.00 12.75 141 ILE B N 1
ATOM 2928 C CA . ILE B 1 162 ? 119.055 109.942 113.193 1.00 12.75 141 ILE B CA 1
ATOM 2929 C C . ILE B 1 162 ? 120.246 110.396 114.028 1.00 12.75 141 ILE B C 1
ATOM 2930 O O . ILE B 1 162 ? 120.073 111.088 115.036 1.00 12.75 141 ILE B O 1
ATOM 2935 N N . ILE B 1 163 ? 121.454 110.011 113.621 1.00 13.59 142 ILE B N 1
ATOM 2936 C CA . ILE B 1 163 ? 122.689 110.435 114.276 1.00 13.59 142 ILE B CA 1
ATOM 2937 C C . ILE B 1 163 ? 123.563 111.154 113.258 1.00 13.59 142 ILE B C 1
ATOM 2938 O O . ILE B 1 163 ? 123.764 110.657 112.148 1.00 13.59 142 ILE B O 1
ATOM 2943 N N . PHE B 1 164 ? 124.086 112.314 113.635 1.00 13.84 143 PHE B N 1
ATOM 2944 C CA . PHE B 1 164 ? 125.047 113.038 112.822 1.00 13.84 143 PHE B CA 1
ATOM 2945 C C . PHE B 1 164 ? 126.430 113.004 113.462 1.00 13.84 143 PHE B C 1
ATOM 2946 O O . PHE B 1 164 ? 126.564 112.991 114.685 1.00 13.84 143 PHE B O 1
ATOM 2954 N N . THR B 1 165 ? 127.458 112.998 112.625 1.00 13.88 144 THR B N 1
ATOM 2955 C CA . THR B 1 165 ? 128.825 113.231 113.074 1.00 13.88 144 THR B CA 1
ATOM 2956 C C . THR B 1 165 ? 129.118 114.720 112.964 1.00 13.88 144 THR B C 1
ATOM 2957 O O . THR B 1 165 ? 129.223 115.258 111.864 1.00 13.88 144 THR B O 1
ATOM 2961 N N . ALA B 1 166 ? 129.232 115.385 114.103 1.00 12.99 145 ALA B N 1
ATOM 2962 C CA . ALA B 1 166 ? 129.648 116.777 114.169 1.00 12.99 145 ALA B CA 1
ATOM 2963 C C . ALA B 1 166 ? 131.154 116.807 114.453 1.00 12.99 145 ALA B C 1
ATOM 2964 O O . ALA B 1 166 ? 131.879 116.054 113.800 1.00 12.99 145 ALA B O 1
ATOM 2966 N N . SER B 1 167 ? 131.648 117.597 115.394 1.00 13.11 146 SER B N 1
ATOM 2967 C CA . SER B 1 167 ? 133.059 117.569 115.740 1.00 13.11 146 SER B CA 1
ATOM 2968 C C . SER B 1 167 ? 133.234 118.324 117.039 1.00 13.11 146 SER B C 1
ATOM 2969 O O . SER B 1 167 ? 132.435 119.203 117.365 1.00 13.11 146 SER B O 1
ATOM 2972 N N . ALA B 1 168 ? 134.295 117.988 117.768 1.00 13.29 147 ALA B N 1
ATOM 2973 C CA . ALA B 1 168 ? 134.599 118.727 118.983 1.00 13.29 147 ALA B CA 1
ATOM 2974 C C . ALA B 1 168 ? 134.752 120.215 118.725 1.00 13.29 147 ALA B C 1
ATOM 2975 O O . ALA B 1 168 ? 134.676 121.007 119.664 1.00 13.29 147 ALA B O 1
ATOM 2977 N N . CYS B 1 169 ? 134.971 120.613 117.475 1.00 13.84 148 CYS B N 1
ATOM 2978 C CA . CYS B 1 169 ? 135.077 122.026 117.159 1.00 13.84 148 CYS B CA 1
ATOM 2979 C C . CYS B 1 169 ? 133.772 122.765 117.408 1.00 13.84 148 CYS B C 1
ATOM 2980 O O . CYS B 1 169 ? 133.790 123.989 117.549 1.00 13.84 148 CYS B O 1
ATOM 2983 N N . THR B 1 170 ? 132.645 122.055 117.476 1.00 13.76 149 THR B N 1
ATOM 2984 C CA . THR B 1 170 ? 1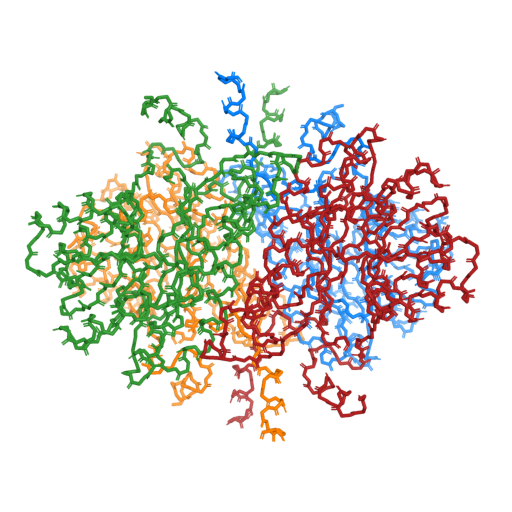31.379 122.705 117.793 1.00 13.76 149 THR B CA 1
ATOM 2985 C C . THR B 1 170 ? 131.322 123.191 119.228 1.00 13.76 149 THR B C 1
ATOM 2986 O O . THR B 1 170 ? 130.368 123.878 119.590 1.00 13.76 149 THR B O 1
ATOM 2990 N N . GLU B 1 171 ? 132.311 122.864 120.041 1.00 16.73 150 GLU B N 1
ATOM 2991 C CA . GLU B 1 171 ? 132.333 123.278 121.429 1.00 16.73 150 GLU B CA 1
ATOM 2992 C C . GLU B 1 171 ? 133.540 124.111 121.804 1.00 16.73 150 GLU B C 1
ATOM 2993 O O . GLU B 1 171 ? 133.451 124.889 122.749 1.00 16.73 150 GLU B O 1
ATOM 2999 N N . ILE B 1 172 ? 134.653 123.986 121.089 1.00 15.05 151 ILE B N 1
ATOM 3000 C CA . ILE B 1 172 ? 135.840 124.779 121.367 1.00 15.05 151 ILE B CA 1
ATOM 3001 C C . ILE B 1 172 ? 136.525 125.130 120.054 1.00 15.05 151 ILE B C 1
ATOM 3002 O O . ILE B 1 172 ? 136.537 124.336 119.111 1.00 15.05 151 ILE B O 1
ATOM 3007 N N . ALA B 1 173 ? 137.069 126.336 119.989 1.00 15.33 152 ALA B N 1
ATOM 3008 C CA . ALA B 1 173 ? 137.810 126.772 118.824 1.00 15.33 152 ALA B CA 1
ATOM 3009 C C . ALA B 1 173 ? 139.237 126.229 118.842 1.00 15.33 152 ALA B C 1
ATOM 3010 O O . ALA B 1 173 ? 139.708 125.656 119.823 1.00 15.33 152 ALA B O 1
ATOM 3012 N N . GLY B 1 174 ? 139.924 126.416 117.718 1.00 18.82 153 GLY B N 1
ATOM 3013 C CA . GLY B 1 174 ? 141.327 126.089 117.609 1.00 18.82 153 GLY B CA 1
ATOM 3014 C C . GLY B 1 174 ? 141.658 124.659 117.257 1.00 18.82 153 GLY B C 1
ATOM 3015 O O . GLY B 1 174 ? 142.795 124.237 117.481 1.00 18.82 153 GLY B O 1
ATOM 3016 N N . ILE B 1 175 ? 140.723 123.889 116.714 1.00 16.61 154 ILE B N 1
ATOM 3017 C CA . ILE B 1 175 ? 141.075 122.528 116.329 1.00 16.61 154 ILE B CA 1
ATOM 3018 C C . ILE B 1 175 ? 140.549 122.170 114.949 1.00 16.61 154 ILE B C 1
ATOM 3019 O O . ILE B 1 175 ? 140.598 121.003 114.553 1.00 16.61 154 ILE B O 1
ATOM 3024 N N . ALA B 1 176 ? 140.036 123.150 114.212 1.00 14.83 155 ALA B N 1
ATOM 3025 C CA . ALA B 1 176 ? 139.483 122.855 112.899 1.00 14.83 155 ALA B CA 1
ATOM 3026 C C . ALA B 1 176 ? 139.409 124.126 112.071 1.00 14.83 155 ALA B C 1
ATOM 3027 O O . ALA B 1 176 ? 139.398 125.238 112.599 1.00 14.83 155 ALA B O 1
ATOM 3029 N N . GLY B 1 177 ? 139.359 123.938 110.758 1.00 15.16 156 GLY B N 1
ATOM 3030 C CA . GLY B 1 177 ? 139.310 125.065 109.857 1.00 15.16 156 GLY B CA 1
ATOM 3031 C C . GLY B 1 177 ? 137.999 125.815 109.942 1.00 15.16 156 GLY B C 1
ATOM 3032 O O . GLY B 1 177 ? 136.978 125.289 110.376 1.00 15.16 156 GLY B O 1
ATOM 3033 N N . HIS B 1 178 ? 138.044 127.075 109.502 1.00 15.32 157 HIS B N 1
ATOM 3034 C CA . HIS B 1 178 ? 136.880 127.948 109.596 1.00 15.32 157 HIS B CA 1
ATOM 3035 C C . HIS B 1 178 ? 135.677 127.362 108.871 1.00 15.32 157 HIS B C 1
ATOM 3036 O O . HIS B 1 178 ? 134.592 127.248 109.444 1.00 15.32 157 HIS B O 1
ATOM 3043 N N . SER B 1 179 ? 135.849 126.998 107.602 1.00 15.32 158 SER B N 1
ATOM 3044 C CA . SER B 1 179 ? 134.743 126.435 106.838 1.00 15.32 158 SER B CA 1
ATOM 3045 C C . SER B 1 179 ? 134.215 125.177 107.504 1.00 15.32 158 SER B C 1
ATOM 3046 O O . SER B 1 179 ? 133.004 124.992 107.638 1.00 15.32 158 SER B O 1
ATOM 3049 N N . TYR B 1 180 ? 135.114 124.304 107.938 1.00 14.90 159 TYR B N 1
ATOM 3050 C CA . TYR B 1 180 ? 134.685 123.066 108.573 1.00 14.90 159 TYR B CA 1
ATOM 3051 C C . TYR B 1 180 ? 133.907 123.340 109.849 1.00 14.90 159 TYR B C 1
ATOM 3052 O O . TYR B 1 180 ? 132.900 122.682 110.118 1.00 14.90 159 TYR B O 1
ATOM 3061 N N . THR B 1 181 ? 134.348 124.317 110.642 1.00 13.96 160 THR B N 1
ATOM 3062 C CA . THR B 1 181 ? 133.671 124.598 111.900 1.00 13.96 160 THR B CA 1
ATOM 3063 C C . THR B 1 181 ? 132.248 125.085 111.657 1.00 13.96 160 THR B C 1
ATOM 3064 O O . THR B 1 181 ? 131.304 124.622 112.301 1.00 13.96 160 THR B O 1
ATOM 3068 N N . ALA B 1 182 ? 132.079 126.013 110.716 1.00 13.15 161 ALA B N 1
ATOM 3069 C CA . ALA B 1 182 ? 130.753 126.536 110.412 1.00 13.15 161 ALA B CA 1
ATOM 3070 C C . ALA B 1 182 ? 129.814 125.430 109.956 1.00 13.15 161 ALA B C 1
ATOM 3071 O O . ALA B 1 182 ? 128.671 125.349 110.409 1.00 13.15 161 ALA B O 1
ATOM 3073 N N . SER B 1 183 ? 130.280 124.564 109.062 1.00 13.95 162 SER B N 1
ATOM 3074 C CA . SER B 1 183 ? 129.434 123.468 108.615 1.00 13.95 162 SER B CA 1
ATOM 3075 C C . SER B 1 183 ? 129.080 122.528 109.755 1.00 13.95 162 SER B C 1
ATOM 3076 O O . SER B 1 183 ? 127.982 121.972 109.773 1.00 13.95 162 SER B O 1
ATOM 3079 N N . LYS B 1 184 ? 129.979 122.342 110.716 1.00 15.56 163 LYS B N 1
ATOM 3080 C CA . LYS B 1 184 ? 129.669 121.437 111.814 1.00 15.56 163 LYS B CA 1
ATOM 3081 C C . LYS B 1 184 ? 128.750 122.073 112.845 1.00 15.56 163 LYS B C 1
ATOM 3082 O O . LYS B 1 184 ? 127.981 121.362 113.493 1.00 15.56 163 LYS B O 1
ATOM 3088 N N . TYR B 1 185 ? 128.802 123.395 113.008 1.00 15.00 164 TYR B N 1
ATOM 3089 C CA . TYR B 1 185 ? 127.794 124.057 113.821 1.00 15.00 164 TYR B CA 1
ATOM 3090 C C . TYR B 1 185 ? 126.421 123.930 113.179 1.00 15.00 164 TYR B C 1
ATOM 3091 O O . TYR B 1 185 ? 125.434 123.626 113.854 1.00 15.00 164 TYR B O 1
ATOM 3100 N N . GLY B 1 186 ? 126.341 124.173 111.874 1.00 13.52 165 GLY B N 1
ATOM 3101 C CA . GLY B 1 186 ? 125.084 123.991 111.175 1.00 13.52 165 GLY B CA 1
ATOM 3102 C C . GLY B 1 186 ? 124.471 122.632 111.425 1.00 13.52 165 GLY B C 1
ATOM 3103 O O . GLY B 1 186 ? 123.255 122.506 111.550 1.00 13.52 165 GLY B O 1
ATOM 3104 N N . ILE B 1 187 ? 125.300 121.598 111.525 1.00 15.00 166 ILE B N 1
ATOM 3105 C CA . ILE B 1 187 ? 124.759 120.267 111.767 1.00 15.00 166 ILE B CA 1
ATOM 3106 C C . ILE B 1 187 ? 124.137 120.183 113.153 1.00 15.00 166 ILE B C 1
ATOM 3107 O O . ILE B 1 187 ? 123.079 119.574 113.330 1.00 15.00 166 ILE B O 1
ATOM 3112 N N . VAL B 1 188 ? 124.766 120.801 114.154 1.00 15.00 167 VAL B N 1
ATOM 3113 C CA . VAL B 1 188 ? 124.190 120.794 115.497 1.00 15.00 167 VAL B CA 1
ATOM 3114 C C . VAL B 1 188 ? 122.818 121.448 115.480 1.00 15.00 167 VAL B C 1
ATOM 3115 O O . VAL B 1 188 ? 121.842 120.896 115.994 1.00 15.00 167 VAL B O 1
ATOM 3119 N N . GLY B 1 189 ? 122.726 122.623 114.856 1.00 13.89 168 GLY B N 1
ATOM 3120 C CA . GLY B 1 189 ? 121.448 123.303 114.747 1.00 13.89 168 GLY B CA 1
ATOM 3121 C C . GLY B 1 189 ? 120.403 122.491 114.010 1.00 13.89 168 GLY B C 1
ATOM 3122 O O . GLY B 1 189 ? 119.254 122.403 114.436 1.00 13.89 168 GLY B O 1
ATOM 3123 N N . LEU B 1 190 ? 120.783 121.896 112.888 1.00 13.50 169 LEU B N 1
ATOM 3124 C CA . LEU B 1 190 ? 119.856 121.013 112.201 1.00 13.50 169 LEU B CA 1
ATOM 3125 C C . LEU B 1 190 ? 119.428 119.858 113.098 1.00 13.50 169 LEU B C 1
ATOM 3126 O O . LEU B 1 190 ? 118.253 119.489 113.120 1.00 13.50 169 LEU B O 1
ATOM 3131 N N . MET B 1 191 ? 120.356 119.304 113.872 1.00 13.06 170 MET B N 1
ATOM 3132 C CA . MET B 1 191 ? 120.024 118.176 114.734 1.00 13.06 170 MET B CA 1
ATOM 3133 C C . MET B 1 191 ? 119.032 118.562 115.819 1.00 13.06 170 MET B C 1
ATOM 3134 O O . MET B 1 191 ? 118.204 117.737 116.219 1.00 13.06 170 MET B O 1
ATOM 3139 N N . LYS B 1 192 ? 119.106 119.798 116.315 1.00 13.35 171 LYS B N 1
ATOM 3140 C CA . LYS B 1 192 ? 118.238 120.184 117.414 1.00 13.35 171 LYS B CA 1
ATOM 3141 C C . LYS B 1 192 ? 116.842 120.539 116.916 1.00 13.35 171 LYS B C 1
ATOM 3142 O O . LYS B 1 192 ? 115.850 120.231 117.579 1.00 13.35 171 LYS B O 1
ATOM 3148 N N . SER B 1 193 ? 116.747 121.154 115.740 1.00 13.23 172 SER B N 1
ATOM 3149 C CA . SER B 1 193 ? 115.446 121.358 115.118 1.00 13.23 172 SER B CA 1
ATOM 3150 C C . SER B 1 193 ? 114.782 120.028 114.806 1.00 13.23 172 SER B C 1
ATOM 3151 O O . SER B 1 193 ? 113.588 119.845 115.048 1.00 13.23 172 SER B O 1
ATOM 3154 N N . LEU B 1 194 ? 115.542 119.089 114.256 1.00 13.30 173 LEU B N 1
ATOM 3155 C CA . LEU B 1 194 ? 115.000 117.762 114.006 1.00 13.30 173 LEU B CA 1
ATOM 3156 C C . LEU B 1 194 ? 114.489 117.119 115.284 1.00 13.30 173 LEU B C 1
ATOM 3157 O O . LEU B 1 194 ? 113.460 116.442 115.273 1.00 13.30 173 LEU B O 1
ATOM 3162 N N . ALA B 1 195 ? 115.198 117.319 116.392 1.00 13.20 174 ALA B N 1
ATOM 3163 C CA . ALA B 1 195 ? 114.814 116.668 117.636 1.00 13.20 174 ALA B CA 1
ATOM 3164 C C . ALA B 1 195 ? 113.443 117.122 118.093 1.00 13.20 174 ALA B C 1
ATOM 3165 O O . ALA B 1 195 ? 112.711 116.356 118.713 1.00 13.20 174 ALA B O 1
ATOM 3167 N N . VAL B 1 196 ? 113.087 118.359 117.768 1.00 14.44 175 VAL B N 1
ATOM 3168 C CA . VAL B 1 196 ? 111.785 118.898 118.116 1.00 14.44 175 VAL B CA 1
ATOM 3169 C C . VAL B 1 196 ? 110.722 118.400 117.153 1.00 14.44 175 VAL B C 1
ATOM 3170 O O . VAL B 1 196 ? 109.712 117.824 117.565 1.00 14.44 175 VAL B O 1
ATOM 3174 N N . GLU B 1 197 ? 110.930 118.634 115.857 1.00 16.17 176 GLU B N 1
ATOM 3175 C CA . GLU B 1 197 ? 109.943 118.235 114.864 1.00 16.17 176 GLU B CA 1
ATOM 3176 C C . GLU B 1 197 ? 109.656 116.744 114.937 1.00 16.17 176 GLU B C 1
ATOM 3177 O O . GLU B 1 197 ? 108.496 116.325 114.946 1.00 16.17 176 GLU B O 1
ATOM 3183 N N . LEU B 1 198 ? 110.696 115.929 114.991 1.00 14.32 177 LEU B N 1
ATOM 3184 C CA . LEU B 1 198 ? 110.504 114.489 114.916 1.00 14.32 177 LEU B CA 1
ATOM 3185 C C . LEU B 1 198 ? 110.179 113.846 116.253 1.00 14.32 177 LEU B C 1
ATOM 3186 O O . LEU B 1 198 ? 109.719 112.704 116.265 1.00 14.32 177 LEU B O 1
ATOM 3191 N N . GLY B 1 199 ? 110.408 114.530 117.372 1.00 14.31 178 GLY B N 1
ATOM 3192 C CA . GLY B 1 199 ? 110.029 113.953 118.648 1.00 14.31 178 GLY B CA 1
ATOM 3193 C C . GLY B 1 199 ? 108.547 113.661 118.708 1.00 14.31 178 GLY B C 1
ATOM 3194 O O . GLY B 1 199 ? 108.118 112.693 119.329 1.00 14.31 178 GLY B O 1
ATOM 3195 N N A SER B 1 200 ? 107.752 114.487 118.036 0.50 15.00 179 SER B N 1
ATOM 3196 N N B SER B 1 200 ? 107.750 114.487 118.031 0.50 15.00 179 SER B N 1
ATOM 3197 C CA A SER B 1 200 ? 106.311 114.314 117.991 0.50 15.00 179 SER B CA 1
ATOM 3198 C CA B SER B 1 200 ? 106.307 114.317 117.975 0.50 15.00 179 SER B CA 1
ATOM 3199 C C A SER B 1 200 ? 105.903 113.004 117.357 0.50 15.00 179 SER B C 1
ATOM 3200 C C B SER B 1 200 ? 105.905 112.998 117.361 0.50 15.00 179 SER B C 1
ATOM 3201 O O A SER B 1 200 ? 104.784 112.546 117.599 0.50 15.00 179 SER B O 1
ATOM 3202 O O B SER B 1 200 ? 104.788 112.539 117.603 0.50 15.00 179 SER B O 1
ATOM 3207 N N . HIS B 1 201 ? 106.789 112.375 116.579 1.00 14.91 180 HIS B N 1
ATOM 3208 C CA . HIS B 1 201 ? 106.523 111.093 115.944 1.00 14.91 180 HIS B CA 1
ATOM 3209 C C . HIS B 1 201 ? 107.351 109.951 116.527 1.00 14.91 180 HIS B C 1
ATOM 3210 O O . HIS B 1 201 ? 107.420 108.887 115.927 1.00 14.91 180 HIS B O 1
ATOM 3217 N N . GLY B 1 202 ? 107.997 110.157 117.665 1.00 15.80 181 GLY B N 1
ATOM 3218 C CA . GLY B 1 202 ? 108.787 109.118 118.279 1.00 15.80 181 GLY B CA 1
ATOM 3219 C C . GLY B 1 202 ? 110.224 109.043 117.834 1.00 15.80 181 GLY B C 1
ATOM 3220 O O . GLY B 1 202 ? 110.933 108.130 118.258 1.00 15.80 181 GLY B O 1
ATOM 3221 N N . ILE B 1 203 ? 110.682 109.966 117.017 1.00 15.00 182 ILE B N 1
ATOM 3222 C CA . ILE B 1 203 ? 111.973 109.849 116.362 1.00 15.00 182 ILE B CA 1
ATOM 3223 C C . ILE B 1 203 ? 113.006 110.691 117.094 1.00 15.00 182 ILE B C 1
ATOM 3224 O O . ILE B 1 203 ? 112.749 111.850 117.433 1.00 15.00 182 ILE B O 1
ATOM 3229 N N . ARG B 1 204 ? 114.188 110.121 117.313 1.00 15.00 183 ARG B N 1
ATOM 3230 C CA . ARG B 1 204 ? 115.273 110.807 117.996 1.00 15.00 183 ARG B CA 1
ATOM 3231 C C . ARG B 1 204 ? 116.331 111.294 117.018 1.00 15.00 183 ARG B C 1
ATOM 3232 O O . ARG B 1 204 ? 116.614 110.639 116.014 1.00 15.00 183 ARG B O 1
ATOM 3240 N N . ALA B 1 205 ? 116.932 112.432 117.339 1.00 13.27 184 ALA B N 1
ATOM 3241 C CA . ALA B 1 205 ? 118.086 112.937 116.618 1.00 13.27 184 ALA B CA 1
ATOM 3242 C C . ALA B 1 205 ? 119.177 113.336 117.603 1.00 13.27 184 ALA B C 1
ATOM 3243 O O . ALA B 1 205 ? 118.893 113.942 118.635 1.00 13.27 184 ALA B O 1
ATOM 3245 N N . ASN B 1 206 ? 120.423 113.004 117.286 1.00 13.66 185 ASN B N 1
ATOM 3246 C CA . ASN B 1 206 ? 121.561 113.354 118.131 1.00 13.66 185 ASN B CA 1
ATOM 3247 C C . ASN B 1 206 ? 122.809 113.481 117.266 1.00 13.66 185 ASN B C 1
ATOM 3248 O O . ASN B 1 206 ? 122.859 113.004 116.135 1.00 13.66 185 ASN B O 1
ATOM 3253 N N . CYS B 1 207 ? 123.829 114.112 117.831 1.00 14.35 186 CYS B N 1
ATOM 3254 C CA . CYS B 1 207 ? 125.132 114.301 117.211 1.00 14.35 186 CYS B CA 1
ATOM 3255 C C . CYS B 1 207 ? 126.180 113.659 118.100 1.00 14.35 186 CYS B C 1
ATOM 3256 O O . CYS B 1 207 ? 126.004 113.544 119.310 1.00 14.35 186 CYS B O 1
ATOM 3259 N N . VAL B 1 208 ? 127.290 113.263 117.500 1.00 12.65 187 VAL B N 1
ATOM 3260 C CA . VAL B 1 208 ? 128.466 112.855 118.251 1.00 12.65 187 VAL B CA 1
ATOM 3261 C C . VAL B 1 208 ? 129.646 113.661 117.736 1.00 12.65 187 VAL B C 1
ATOM 3262 O O . VAL B 1 208 ? 129.897 113.692 116.531 1.00 12.65 187 VAL B O 1
ATOM 3266 N N . SER B 1 209 ? 130.361 114.318 118.649 1.00 12.99 188 SER B N 1
ATOM 3267 C CA . SER B 1 209 ? 131.440 115.247 118.321 1.00 12.99 188 SER B CA 1
ATOM 3268 C C . SER B 1 209 ? 132.783 114.718 118.814 1.00 12.99 188 SER B C 1
ATOM 3269 O O . SER B 1 209 ? 133.175 114.975 119.958 1.00 12.99 188 SER B O 1
ATOM 3272 N N . PRO B 1 210 ? 133.535 114.008 117.991 1.00 14.83 189 PRO B N 1
ATOM 3273 C CA . PRO B 1 210 ? 134.817 113.461 118.439 1.00 14.83 189 PRO B CA 1
ATOM 3274 C C . PRO B 1 210 ? 135.939 114.485 118.333 1.00 14.83 189 PRO B C 1
ATOM 3275 O O . PRO B 1 210 ? 135.801 115.545 117.728 1.00 14.83 189 PRO B O 1
ATOM 3279 N N . PHE B 1 211 ? 137.063 114.146 118.955 1.00 21.65 190 PHE B N 1
ATOM 3280 C CA . PHE B 1 211 ? 138.240 115.003 118.966 1.00 21.65 190 PHE B CA 1
ATOM 3281 C C . PHE B 1 211 ? 139.497 114.173 118.815 1.00 21.65 190 PHE B C 1
ATOM 3282 O O . PHE B 1 211 ? 139.804 113.356 119.685 1.00 21.65 190 PHE B O 1
ATOM 3290 N N . GLY B 1 212 ? 140.249 114.422 117.752 1.00 28.98 191 GLY B N 1
ATOM 3291 C CA . GLY B 1 212 ? 141.529 113.763 117.586 1.00 28.98 191 GLY B CA 1
ATOM 3292 C C . GLY B 1 212 ? 141.418 112.301 117.222 1.00 28.98 191 GLY B C 1
ATOM 3293 O O . GLY B 1 212 ? 142.141 111.470 117.781 1.00 28.98 191 GLY B O 1
ATOM 3294 N N . VAL B 1 213 ? 140.538 111.970 116.289 1.00 29.34 192 VAL B N 1
ATOM 3295 C CA . VAL B 1 213 ? 140.284 110.591 115.918 1.00 29.34 192 VAL B CA 1
ATOM 3296 C C . VAL B 1 213 ? 141.408 110.015 115.062 1.00 29.34 192 VAL B C 1
ATOM 3297 O O . VAL B 1 213 ? 142.485 110.601 114.947 1.00 29.34 192 VAL B O 1
ATOM 3301 N N . MET B 1 227 ? 153.863 109.982 115.487 1.00 61.88 206 MET B N 1
ATOM 3302 C CA . MET B 1 227 ? 153.787 111.328 114.931 1.00 61.88 206 MET B CA 1
ATOM 3303 C C . MET B 1 227 ? 152.516 112.045 115.369 1.00 61.88 206 MET B C 1
ATOM 3304 O O . MET B 1 227 ? 152.572 113.065 116.050 1.00 61.88 206 MET B O 1
ATOM 3309 N N . PHE B 1 228 ? 151.364 111.506 114.970 1.00 54.34 207 PHE B N 1
ATOM 3310 C CA . PHE B 1 228 ? 150.090 112.113 115.326 1.00 54.34 207 PHE B CA 1
ATOM 3311 C C . PHE B 1 228 ? 149.585 111.678 116.694 1.00 54.34 207 PHE B C 1
ATOM 3312 O O . PHE B 1 228 ? 148.822 112.420 117.320 1.00 54.34 207 PHE B O 1
ATOM 3320 N N . GLU B 1 229 ? 149.984 110.501 117.171 1.00 51.51 208 GLU B N 1
ATOM 3321 C CA . GLU B 1 229 ? 149.559 110.077 118.498 1.00 51.51 208 GLU B CA 1
ATOM 3322 C C . GLU B 1 229 ? 150.422 110.684 119.590 1.00 51.51 208 GLU B C 1
ATOM 3323 O O . GLU B 1 229 ? 149.942 110.884 120.710 1.00 51.51 208 GLU B O 1
ATOM 3329 N N . GLY B 1 230 ? 151.691 110.967 119.293 1.00 50.69 209 GLY B N 1
ATOM 3330 C CA . GLY B 1 230 ? 152.498 111.726 120.229 1.00 50.69 209 GLY B CA 1
ATOM 3331 C C . GLY B 1 230 ? 151.964 113.131 120.408 1.00 50.69 209 GLY B C 1
ATOM 3332 O O . GLY B 1 230 ? 151.971 113.671 121.516 1.00 50.69 209 GLY B O 1
ATOM 3333 N N . ILE B 1 231 ? 151.483 113.733 119.321 1.00 46.59 210 ILE B N 1
ATOM 3334 C CA . ILE B 1 231 ? 150.779 115.006 119.421 1.00 46.59 210 ILE B CA 1
ATOM 3335 C C . ILE B 1 231 ? 149.575 114.870 120.342 1.00 46.59 210 ILE B C 1
ATOM 3336 O O . ILE B 1 231 ? 149.418 115.632 121.300 1.00 46.59 210 ILE B O 1
ATOM 3341 N N . MET B 1 232 ? 148.724 113.876 120.086 1.00 43.49 211 MET B N 1
ATOM 3342 C CA . MET B 1 232 ? 147.528 113.714 120.904 1.00 43.49 211 MET B CA 1
ATOM 3343 C C . MET B 1 232 ? 147.873 113.378 122.346 1.00 43.49 211 MET B C 1
ATOM 3344 O O . MET B 1 232 ? 147.127 113.744 123.256 1.00 43.49 211 MET B O 1
ATOM 3349 N N . SER B 1 233 ? 148.995 112.695 122.575 1.00 42.91 212 SER B N 1
ATOM 3350 C CA . SER B 1 233 ? 149.441 112.445 123.938 1.00 42.91 212 SER B CA 1
ATOM 3351 C C . SER B 1 233 ? 149.820 113.738 124.636 1.00 42.91 212 SER B C 1
ATOM 3352 O O . SER B 1 233 ? 149.635 113.869 125.849 1.00 42.91 212 SER B O 1
ATOM 3355 N N . LYS B 1 234 ? 150.351 114.699 123.888 1.00 39.04 213 LYS B N 1
ATOM 3356 C CA . LYS B 1 234 ? 150.673 116.002 124.448 1.00 39.04 213 LYS B CA 1
ATOM 3357 C C . LYS B 1 234 ? 149.451 116.898 124.552 1.00 39.04 213 LYS B C 1
ATOM 3358 O O . LYS B 1 234 ? 149.379 117.731 125.456 1.00 39.04 213 LYS B O 1
ATOM 3364 N N . VAL B 1 235 ? 148.487 116.732 123.658 1.00 32.05 214 VAL B N 1
ATOM 3365 C CA . VAL B 1 235 ? 147.388 117.679 123.555 1.00 32.05 214 VAL B CA 1
ATOM 3366 C C . VAL B 1 235 ? 146.192 117.298 124.428 1.00 32.05 214 VAL B C 1
ATOM 3367 O O . VAL B 1 235 ? 145.516 118.182 124.962 1.00 32.05 214 VAL B O 1
ATOM 3371 N N . GLY B 1 236 ? 145.942 116.005 124.615 1.00 27.17 215 GLY B N 1
ATOM 3372 C CA . GLY B 1 236 ? 144.732 115.573 125.291 1.00 27.17 215 GLY B CA 1
ATOM 3373 C C . GLY B 1 236 ? 144.683 116.006 126.746 1.00 27.17 215 GLY B C 1
ATOM 3374 O O . GLY B 1 236 ? 145.696 116.058 127.440 1.00 27.17 215 GLY B O 1
ATOM 3375 N N . ASN B 1 237 ? 143.476 116.329 127.204 1.00 20.23 216 ASN B N 1
ATOM 3376 C CA . ASN B 1 237 ? 143.265 116.642 128.611 1.00 20.23 216 ASN B CA 1
ATOM 3377 C C . ASN B 1 237 ? 143.272 115.374 129.454 1.00 20.23 216 ASN B C 1
ATOM 3378 O O . ASN B 1 237 ? 143.883 115.333 130.524 1.00 20.23 216 ASN B O 1
ATOM 3383 N N . LEU B 1 238 ? 142.616 114.329 128.979 1.00 19.71 217 LEU B N 1
ATOM 3384 C CA . LEU B 1 238 ? 142.616 113.048 129.667 1.00 19.71 217 LEU B CA 1
ATOM 3385 C C . LEU B 1 238 ? 143.787 112.200 129.190 1.00 19.71 217 LEU B C 1
ATOM 3386 O O . LEU B 1 238 ? 143.930 111.948 127.992 1.00 19.71 217 LEU B O 1
ATOM 3391 N N . LYS B 1 239 ? 144.608 111.743 130.129 1.00 19.13 218 LYS B N 1
ATOM 3392 C CA . LYS B 1 239 ? 145.881 111.111 129.835 1.00 19.13 218 LYS B CA 1
ATOM 3393 C C . LYS B 1 239 ? 145.792 109.600 129.976 1.00 19.13 218 LYS B C 1
ATOM 3394 O O . LYS B 1 239 ? 144.944 109.070 130.694 1.00 19.13 218 LYS B O 1
ATOM 3400 N N . GLY B 1 240 ? 146.690 108.912 129.286 1.00 20.85 219 GLY B N 1
ATOM 3401 C CA . GLY B 1 240 ? 146.703 107.467 129.330 1.00 20.85 219 GLY B CA 1
ATOM 3402 C C . GLY B 1 240 ? 145.607 106.824 128.523 1.00 20.85 219 GLY B C 1
ATOM 3403 O O . GLY B 1 240 ? 145.166 105.724 128.860 1.00 20.85 219 GLY B O 1
ATOM 3404 N N . LYS B 1 241 ? 145.156 107.481 127.460 1.00 20.84 220 LYS B N 1
ATOM 3405 C CA . LYS B 1 241 ? 144.066 106.980 126.637 1.00 20.84 220 LYS B CA 1
ATOM 3406 C C . LYS B 1 241 ? 144.040 107.771 125.337 1.00 20.84 220 LYS B C 1
ATOM 3407 O O . LYS B 1 241 ? 143.930 108.999 125.360 1.00 20.84 220 LYS B O 1
ATOM 3413 N N . ILE B 1 242 ? 144.162 107.064 124.215 1.00 22.14 221 ILE B N 1
ATOM 3414 C CA . ILE B 1 242 ? 144.175 107.666 122.886 1.00 22.14 221 ILE B CA 1
ATOM 3415 C C . ILE B 1 242 ? 142.848 107.378 122.205 1.00 22.14 221 ILE B C 1
ATOM 3416 O O . ILE B 1 242 ? 142.396 106.229 122.182 1.00 22.14 221 ILE B O 1
ATOM 3421 N N . LEU B 1 243 ? 142.227 108.409 121.645 1.00 19.96 222 LEU B N 1
ATOM 3422 C CA . LEU B 1 243 ? 140.952 108.222 120.971 1.00 19.96 222 LEU B CA 1
ATOM 3423 C C . LEU B 1 243 ? 141.159 107.538 119.630 1.00 19.96 222 LEU B C 1
ATOM 3424 O O . LEU B 1 243 ? 141.971 107.975 118.814 1.00 19.96 222 LEU B O 1
ATOM 3429 N N . THR B 1 244 ? 140.430 106.461 119.409 1.00 19.55 223 THR B N 1
ATOM 3430 C CA . THR B 1 244 ? 140.419 105.777 118.132 1.00 19.55 223 THR B CA 1
ATOM 3431 C C . THR B 1 244 ? 139.046 105.902 117.490 1.00 19.55 223 THR B C 1
ATOM 3432 O O . THR B 1 244 ? 138.073 106.337 118.107 1.00 19.55 223 THR B O 1
ATOM 3436 N N . ALA B 1 245 ? 138.982 105.528 116.217 1.00 17.42 224 ALA B N 1
ATOM 3437 C CA . ALA B 1 245 ? 137.693 105.463 115.553 1.00 17.42 224 ALA B CA 1
ATOM 3438 C C . ALA B 1 245 ? 136.778 104.458 116.218 1.00 17.42 224 ALA B C 1
ATOM 3439 O O . ALA B 1 245 ? 135.572 104.691 116.289 1.00 17.42 224 ALA B O 1
ATOM 3441 N N A GLU B 1 246 ? 137.328 103.351 116.713 0.50 18.50 225 GLU B N 1
ATOM 3442 N N B GLU B 1 246 ? 137.327 103.347 116.708 0.50 18.50 225 GLU B N 1
ATOM 3443 C CA A GLU B 1 246 ? 136.516 102.342 117.375 0.50 18.50 225 GLU B CA 1
ATOM 3444 C CA B GLU B 1 246 ? 136.519 102.339 117.379 0.50 18.50 225 GLU B CA 1
ATOM 3445 C C A GLU B 1 246 ? 135.821 102.892 118.613 0.50 18.50 225 GLU B C 1
ATOM 3446 C C B GLU B 1 246 ? 135.820 102.894 118.612 0.50 18.50 225 GLU B C 1
ATOM 3447 O O A GLU B 1 246 ? 134.692 102.492 118.913 0.50 18.50 225 GLU B O 1
ATOM 3448 O O B GLU B 1 246 ? 134.691 102.492 118.912 0.50 18.50 225 GLU B O 1
ATOM 3459 N N . ASP B 1 247 ? 136.456 103.820 119.325 1.00 20.15 226 ASP B N 1
ATOM 3460 C CA . ASP B 1 247 ? 135.807 104.422 120.480 1.00 20.15 226 ASP B CA 1
ATOM 3461 C C . ASP B 1 247 ? 134.583 105.225 120.068 1.00 20.15 226 ASP B C 1
ATOM 3462 O O . ASP B 1 247 ? 133.537 105.149 120.720 1.00 20.15 226 ASP B O 1
ATOM 3467 N N . VAL B 1 248 ? 134.685 105.987 118.980 1.00 15.56 227 VAL B N 1
ATOM 3468 C CA . VAL B 1 248 ? 133.538 106.754 118.508 1.00 15.56 227 VAL B CA 1
ATOM 3469 C C . VAL B 1 248 ? 132.402 105.825 118.110 1.00 15.56 227 VAL B C 1
ATOM 3470 O O . VAL B 1 248 ? 131.249 106.031 118.492 1.00 15.56 227 VAL B O 1
ATOM 3474 N N . ALA B 1 249 ? 132.716 104.777 117.353 1.00 15.12 228 ALA B N 1
ATOM 3475 C CA . ALA B 1 249 ? 131.699 103.817 116.957 1.00 15.12 228 ALA B CA 1
ATOM 3476 C C . ALA B 1 249 ? 130.901 103.321 118.158 1.00 15.12 228 ALA B C 1
ATOM 3477 O O . ALA B 1 249 ? 129.684 103.149 118.077 1.00 15.12 228 ALA B O 1
ATOM 3479 N N . VAL B 1 250 ? 131.567 103.149 119.297 1.00 15.51 229 VAL B N 1
ATOM 3480 C CA . VAL B 1 250 ? 130.883 102.698 120.500 1.00 15.51 229 VAL B CA 1
ATOM 3481 C C . VAL B 1 250 ? 129.904 103.755 120.999 1.00 15.51 229 VAL B C 1
ATOM 3482 O O . VAL B 1 250 ? 128.809 103.432 121.474 1.00 15.51 229 VAL B O 1
ATOM 3486 N N . THR B 1 251 ? 130.268 105.028 120.888 1.00 14.93 230 THR B N 1
ATOM 3487 C CA . THR B 1 251 ? 129.357 106.078 121.311 1.00 14.93 230 THR B CA 1
ATOM 3488 C C . THR B 1 251 ? 128.159 106.199 120.372 1.00 14.93 230 THR B C 1
ATOM 3489 O O . THR B 1 251 ? 127.038 106.431 120.831 1.00 14.93 230 THR B O 1
ATOM 3493 N N . VAL B 1 252 ? 128.360 105.997 119.071 1.00 14.01 231 VAL B N 1
ATOM 3494 C CA . VAL B 1 252 ? 127.229 105.961 118.154 1.00 14.01 231 VAL B CA 1
ATOM 3495 C C . VAL B 1 252 ? 126.334 104.773 118.469 1.00 14.01 231 VAL B C 1
ATOM 3496 O O . VAL B 1 252 ? 125.111 104.862 118.371 1.00 14.01 231 VAL B O 1
ATOM 3500 N N . LEU B 1 253 ? 126.929 103.649 118.860 1.00 14.63 232 LEU B N 1
ATOM 3501 C CA . LEU B 1 253 ? 126.144 102.489 119.251 1.00 14.63 232 LEU B CA 1
ATOM 3502 C C . LEU B 1 253 ? 125.210 102.821 120.401 1.00 14.63 232 LEU B C 1
ATOM 3503 O O . LEU B 1 253 ? 124.031 102.461 120.380 1.00 14.63 232 LEU B O 1
ATOM 3508 N N . TYR B 1 254 ? 125.725 103.512 121.415 1.00 15.00 233 TYR B N 1
ATOM 3509 C CA . TYR B 1 254 ? 124.890 103.964 122.518 1.00 15.00 233 TYR B CA 1
ATOM 3510 C C . TYR B 1 254 ? 123.722 104.807 122.018 1.00 15.00 233 TYR B C 1
ATOM 3511 O O . TYR B 1 254 ? 122.558 104.463 122.241 1.00 15.00 233 TYR B O 1
ATOM 3520 N N . LEU B 1 255 ? 124.013 105.895 121.298 1.00 14.41 234 LEU B N 1
ATOM 3521 C CA . LEU B 1 255 ? 122.945 106.804 120.888 1.00 14.41 234 LEU B CA 1
ATOM 3522 C C . LEU B 1 255 ? 121.942 106.127 119.965 1.00 14.41 234 LEU B C 1
ATOM 3523 O O . LEU B 1 255 ? 120.754 106.434 120.020 1.00 14.41 234 LEU B O 1
ATOM 3528 N N . ALA B 1 256 ? 122.389 105.181 119.147 1.00 13.65 235 ALA B N 1
ATOM 3529 C CA . ALA B 1 256 ? 121.498 104.502 118.219 1.00 13.65 235 ALA B CA 1
ATOM 3530 C C . ALA B 1 256 ? 120.592 103.487 118.896 1.00 13.65 235 ALA B C 1
ATOM 3531 O O . ALA B 1 256 ? 119.526 103.180 118.364 1.00 13.65 235 ALA B O 1
ATOM 3533 N N . SER B 1 257 ? 120.989 102.959 120.042 1.00 14.67 236 SER B N 1
ATOM 3534 C CA . SER B 1 257 ? 120.325 101.820 120.641 1.00 14.67 236 SER B CA 1
ATOM 3535 C C . SER B 1 257 ? 119.182 102.265 121.545 1.00 14.67 236 SER B C 1
ATOM 3536 O O . SER B 1 257 ? 118.917 103.454 121.725 1.00 14.67 236 SER B O 1
ATOM 3539 N N A GLU B 1 258 ? 118.492 101.291 122.125 0.50 16.47 237 GLU B N 1
ATOM 3540 N N B GLU B 1 258 ? 118.496 101.288 122.126 0.50 16.47 237 GLU B N 1
ATOM 3541 C CA A GLU B 1 258 ? 117.447 101.571 123.096 0.50 16.47 237 GLU B CA 1
ATOM 3542 C CA B GLU B 1 258 ? 117.450 101.546 123.102 0.50 16.47 237 GLU B CA 1
ATOM 3543 C C A GLU B 1 258 ? 117.991 101.821 124.493 0.50 16.47 237 GLU B C 1
ATOM 3544 C C B GLU B 1 258 ? 117.992 101.825 124.492 0.50 16.47 237 GLU B C 1
ATOM 3545 O O A GLU B 1 258 ? 117.204 101.941 125.428 0.50 16.47 237 GLU B O 1
ATOM 3546 O O B GLU B 1 258 ? 117.204 101.969 125.424 0.50 16.47 237 GLU B O 1
ATOM 3557 N N . GLU B 1 259 ? 119.310 101.884 124.657 1.00 17.62 238 GLU B N 1
ATOM 3558 C CA . GLU B 1 259 ? 119.898 102.373 125.891 1.00 17.62 238 GLU B CA 1
ATOM 3559 C C . GLU B 1 259 ? 119.882 103.889 125.952 1.00 17.62 238 GLU B C 1
ATOM 3560 O O . GLU B 1 259 ? 120.163 104.463 127.004 1.00 17.62 238 GLU B O 1
ATOM 3566 N N . ALA B 1 260 ? 119.574 104.535 124.834 1.00 13.76 239 ALA B N 1
ATOM 3567 C CA . ALA B 1 260 ? 119.374 105.968 124.759 1.00 13.76 239 ALA B CA 1
ATOM 3568 C C . ALA B 1 260 ? 117.959 106.288 124.305 1.00 13.76 239 ALA B C 1
ATOM 3569 O O . ALA B 1 260 ? 117.713 107.362 123.763 1.00 13.76 239 ALA B O 1
ATOM 3571 N N . SER B 1 261 ? 117.021 105.373 124.557 1.00 15.86 240 SER B N 1
ATOM 3572 C CA . SER B 1 261 ? 115.649 105.497 124.079 1.00 15.86 240 SER B CA 1
ATOM 3573 C C . SER B 1 261 ? 114.975 106.801 124.472 1.00 15.86 240 SER B C 1
ATOM 3574 O O . SER B 1 261 ? 113.930 107.126 123.913 1.00 15.86 240 SER B O 1
ATOM 3577 N N . TYR B 1 262 ? 115.526 107.549 125.421 1.00 16.76 241 TYR B N 1
ATOM 3578 C CA . TYR B 1 262 ? 114.975 108.846 125.781 1.00 16.76 241 TYR B CA 1
ATOM 3579 C C . TYR B 1 262 ? 115.972 109.971 125.587 1.00 16.76 241 TYR B C 1
ATOM 3580 O O . TYR B 1 262 ? 115.747 111.074 126.083 1.00 16.76 241 TYR B O 1
ATOM 3589 N N . VAL B 1 263 ? 117.062 109.719 124.880 1.00 15.00 242 VAL B N 1
ATOM 3590 C CA . VAL B 1 263 ? 118.093 110.710 124.623 1.00 15.00 242 VAL B CA 1
ATOM 3591 C C . VAL B 1 263 ? 117.831 111.314 123.255 1.00 15.00 242 VAL B C 1
ATOM 3592 O O . VAL B 1 263 ? 117.765 110.598 122.252 1.00 15.00 242 VAL B O 1
ATOM 3596 N N . SER B 1 264 ? 117.676 112.628 123.210 1.00 15.00 243 SER B N 1
ATOM 3597 C CA . SER B 1 264 ? 117.399 113.289 121.950 1.00 15.00 243 SER B CA 1
ATOM 3598 C C . SER B 1 264 ? 117.759 114.757 122.083 1.00 15.00 243 SER B C 1
ATOM 3599 O O . SER B 1 264 ? 117.603 115.345 123.149 1.00 15.00 243 SER B O 1
ATOM 3602 N N . GLY B 1 265 ? 118.260 115.324 120.994 1.00 12.35 244 GLY B N 1
ATOM 3603 C CA . GLY B 1 265 ? 118.739 116.683 120.975 1.00 12.35 244 GLY B CA 1
ATOM 3604 C C . GLY B 1 265 ? 120.125 116.885 121.536 1.00 12.35 244 GLY B C 1
ATOM 3605 O O . GLY B 1 265 ? 120.490 118.019 121.838 1.00 12.35 244 GLY B O 1
ATOM 3606 N N . VAL B 1 266 ? 120.924 115.834 121.668 1.00 13.39 245 VAL B N 1
ATOM 3607 C CA . VAL B 1 266 ? 122.187 115.906 122.397 1.00 13.39 245 VAL B CA 1
ATOM 3608 C C . VAL B 1 266 ? 123.361 115.871 121.428 1.00 13.39 245 VAL B C 1
ATOM 3609 O O . VAL B 1 266 ? 123.458 114.966 120.597 1.00 13.39 245 VAL B O 1
ATOM 3613 N N . ASN B 1 267 ? 124.260 116.842 121.553 1.00 13.09 246 ASN B N 1
ATOM 3614 C CA . ASN B 1 267 ? 125.565 116.818 120.888 1.00 13.09 246 ASN B CA 1
ATOM 3615 C C . ASN B 1 267 ? 126.574 116.252 121.876 1.00 13.09 246 ASN B C 1
ATOM 3616 O O . ASN B 1 267 ? 127.107 116.970 122.716 1.00 13.09 246 ASN B O 1
ATOM 3621 N N . LEU B 1 268 ? 126.832 114.959 121.779 1.00 13.37 247 LEU B N 1
ATOM 3622 C CA . LEU B 1 268 ? 127.647 114.250 122.754 1.00 13.37 247 LEU B CA 1
ATOM 3623 C C . LEU B 1 268 ? 129.119 114.312 122.352 1.00 13.37 247 LEU B C 1
ATOM 3624 O O . LEU B 1 268 ? 129.515 113.744 121.336 1.00 13.37 247 LEU B O 1
ATOM 3629 N N . LEU B 1 269 ? 129.926 114.974 123.170 1.00 14.72 248 LEU B N 1
ATOM 3630 C CA . LEU B 1 269 ? 131.347 115.147 122.899 1.00 14.72 248 LEU B CA 1
ATOM 3631 C C . LEU B 1 269 ? 132.151 113.941 123.343 1.00 14.72 248 LEU B C 1
ATOM 3632 O O . LEU B 1 269 ? 131.955 113.420 124.437 1.00 14.72 248 LEU B O 1
ATOM 3637 N N . VAL B 1 270 ? 133.095 113.530 122.509 1.00 16.31 249 VAL B N 1
ATOM 3638 C CA . VAL B 1 270 ? 134.035 112.490 122.895 1.00 16.31 249 VAL B CA 1
ATOM 3639 C C . VAL B 1 270 ? 135.434 113.068 122.791 1.00 16.31 249 VAL B C 1
ATOM 3640 O O . VAL B 1 270 ? 136.138 112.852 121.804 1.00 16.31 249 VAL B O 1
ATOM 3644 N N . ASP B 1 271 ? 135.840 113.820 123.804 1.00 17.80 250 ASP B N 1
ATOM 3645 C CA . ASP B 1 271 ? 137.032 114.645 123.689 1.00 17.80 250 ASP B CA 1
ATOM 3646 C C . ASP B 1 271 ? 137.920 114.598 124.923 1.00 17.80 250 ASP B C 1
ATOM 3647 O O . ASP B 1 271 ? 138.819 115.432 125.039 1.00 17.80 250 ASP B O 1
ATOM 3652 N N . GLY B 1 272 ? 137.677 113.679 125.856 1.00 18.60 251 GLY B N 1
ATOM 3653 C CA . GLY B 1 272 ? 138.491 113.549 127.047 1.00 18.60 251 GLY B CA 1
ATOM 3654 C C . GLY B 1 272 ? 138.567 114.808 127.879 1.00 18.60 251 GLY B C 1
ATOM 3655 O O . GLY B 1 272 ? 139.467 114.975 128.702 1.00 18.60 251 GLY B O 1
ATOM 3656 N N . GLY B 1 273 ? 137.620 115.697 127.666 1.00 15.63 252 GLY B N 1
ATOM 3657 C CA . GLY B 1 273 ? 137.544 116.933 128.388 1.00 15.63 252 GLY B CA 1
ATOM 3658 C C . GLY B 1 273 ? 138.19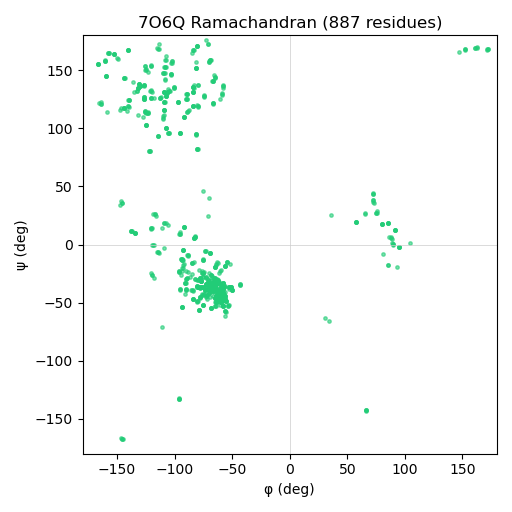1 118.095 127.690 1.00 15.63 252 GLY B C 1
ATOM 3659 O O . GLY B 1 273 ? 138.120 119.210 128.205 1.00 15.63 252 GLY B O 1
ATOM 3660 N N . TYR B 1 274 ? 138.791 117.866 126.518 1.00 18.29 253 TYR B N 1
ATOM 3661 C CA . TYR B 1 274 ? 139.572 118.905 125.854 1.00 18.29 253 TYR B CA 1
ATOM 3662 C C . TYR B 1 274 ? 138.804 120.213 125.757 1.00 18.29 253 TYR B C 1
ATOM 3663 O O . TYR B 1 274 ? 139.371 121.290 125.946 1.00 18.29 253 TYR B O 1
ATOM 3672 N N . THR B 1 275 ? 137.505 120.142 125.487 1.00 18.43 254 THR B N 1
ATOM 3673 C CA . THR B 1 275 ? 136.737 121.349 125.229 1.00 18.43 254 THR B CA 1
ATOM 3674 C C . THR B 1 275 ? 136.418 122.152 126.477 1.00 18.43 254 THR B C 1
ATOM 3675 O O . THR B 1 275 ? 135.999 123.303 126.349 1.00 18.43 254 THR B O 1
ATOM 3679 N N . VAL B 1 276 ? 136.608 121.597 127.674 1.00 17.21 255 VAL B N 1
ATOM 3680 C CA . VAL B 1 276 ? 136.161 122.303 128.870 1.00 17.21 255 VAL B CA 1
ATOM 3681 C C . VAL B 1 276 ? 137.243 123.170 129.491 1.00 17.21 255 VAL B C 1
ATOM 3682 O O . VAL B 1 276 ? 136.947 123.918 130.432 1.00 17.21 255 VAL B O 1
ATOM 3686 N N . VAL B 1 277 ? 138.472 123.133 128.976 1.00 17.70 256 VAL B N 1
ATOM 3687 C CA . VAL B 1 277 ? 139.599 123.811 129.605 1.00 17.70 256 VAL B CA 1
ATOM 3688 C C . VAL B 1 277 ? 140.356 124.668 128.599 1.00 17.70 256 VAL B C 1
ATOM 3689 O O . VAL B 1 277 ? 140.598 124.252 127.464 1.00 17.70 256 VAL B O 1
ATOM 3693 N N . ASN B 1 278 ? 140.709 125.875 129.022 1.00 18.53 257 ASN B N 1
ATOM 3694 C CA . ASN B 1 278 ? 141.780 126.657 128.419 1.00 18.53 257 ASN B CA 1
ATOM 3695 C C . ASN B 1 278 ? 142.955 126.662 129.390 1.00 18.53 257 ASN B C 1
ATOM 3696 O O . ASN B 1 278 ? 142.958 127.435 130.355 1.00 18.53 257 ASN B O 1
ATOM 3701 N N . PRO B 1 279 ? 143.976 125.833 129.171 1.00 21.26 258 PRO B N 1
ATOM 3702 C CA . PRO B 1 279 ? 145.054 125.677 130.155 1.00 21.26 258 PRO B CA 1
ATOM 3703 C C . PRO B 1 279 ? 146.131 126.739 130.099 1.00 21.26 258 PRO B C 1
ATOM 3704 O O . PRO B 1 279 ? 147.119 126.623 130.824 1.00 21.26 258 PRO B O 1
ATOM 3708 N N . THR B 1 280 ? 145.950 127.775 129.288 1.00 24.36 259 THR B N 1
ATOM 3709 C CA . THR B 1 280 ? 146.977 128.791 129.108 1.00 24.36 259 THR B CA 1
ATOM 3710 C C . THR B 1 280 ? 147.305 129.506 130.412 1.00 24.36 259 THR B C 1
ATOM 3711 O O . THR B 1 280 ? 148.476 129.709 130.743 1.00 24.36 259 THR B O 1
ATOM 3715 N N . PHE B 1 281 ? 146.282 129.916 131.154 1.00 26.74 260 PHE B N 1
ATOM 3716 C CA . PHE B 1 281 ? 146.514 130.654 132.389 1.00 26.74 260 PHE B CA 1
ATOM 3717 C C . PHE B 1 281 ? 147.318 129.836 133.383 1.00 26.74 260 PHE B C 1
ATOM 3718 O O . PHE B 1 281 ? 148.257 130.346 134.003 1.00 26.74 260 PHE B O 1
ATOM 3726 N N . ILE B 1 282 ? 146.961 128.563 133.549 1.00 27.66 261 ILE B N 1
ATOM 3727 C CA . ILE B 1 282 ? 147.663 127.710 134.490 1.00 27.66 261 ILE B CA 1
ATOM 3728 C C . ILE B 1 282 ? 149.085 127.465 134.026 1.00 27.66 261 ILE B C 1
ATOM 3729 O O . ILE B 1 282 ? 150.004 127.366 134.844 1.00 27.66 261 ILE B O 1
ATOM 3734 N N . ASN B 1 283 ? 149.300 127.389 132.716 1.00 29.94 262 ASN B N 1
ATOM 3735 C CA . ASN B 1 283 ? 150.643 127.169 132.206 1.00 29.94 262 ASN B CA 1
ATOM 3736 C C . ASN B 1 283 ? 151.554 128.360 132.478 1.00 29.94 262 ASN B C 1
ATOM 3737 O O . ASN B 1 283 ? 152.748 128.175 132.714 1.00 29.94 262 ASN B O 1
ATOM 3742 N N . VAL B 1 284 ? 151.015 129.576 132.477 1.00 34.47 263 VAL B N 1
ATOM 3743 C CA . VAL B 1 284 ? 151.841 130.756 132.705 1.00 34.47 263 VAL B CA 1
ATOM 3744 C C . VAL B 1 284 ? 152.100 130.967 134.193 1.00 34.47 263 VAL B C 1
ATOM 3745 O O . VAL B 1 284 ? 153.186 131.400 134.591 1.00 34.47 263 VAL B O 1
ATOM 3749 N N . ILE B 1 285 ? 151.116 130.673 135.040 1.00 37.97 264 ILE B N 1
ATOM 3750 C CA . ILE B 1 285 ? 151.352 130.710 136.479 1.00 37.97 264 ILE B CA 1
ATOM 3751 C C . ILE B 1 285 ? 152.395 129.668 136.862 1.00 37.97 264 ILE B C 1
ATOM 3752 O O . ILE B 1 285 ? 153.355 129.960 137.584 1.00 37.97 264 ILE B O 1
ATOM 3757 N N . THR B 1 286 ? 152.234 128.443 136.354 1.00 40.12 265 THR B N 1
ATOM 3758 C CA . THR B 1 286 ? 153.064 127.325 136.790 1.00 40.12 265 THR B CA 1
ATOM 3759 C C . THR B 1 286 ? 154.529 127.529 136.424 1.00 40.12 265 THR B C 1
ATOM 3760 O O . THR B 1 286 ? 155.424 127.220 137.220 1.00 40.12 265 THR B O 1
ATOM 3764 N N . ALA B 1 287 ? 154.795 128.045 135.225 1.00 45.24 266 ALA B N 1
ATOM 3765 C CA . ALA B 1 287 ? 156.172 128.279 134.813 1.00 45.24 266 ALA B CA 1
ATOM 3766 C C . ALA B 1 287 ? 156.874 129.272 135.731 1.00 45.24 266 ALA B C 1
ATOM 3767 O O . ALA B 1 287 ? 158.105 129.253 135.839 1.00 45.24 266 ALA B O 1
ATOM 3769 N N . GLY B 1 288 ? 156.117 130.139 136.397 1.00 51.63 267 GLY B N 1
ATOM 3770 C CA . GLY B 1 288 ? 156.689 131.104 137.316 1.00 51.63 267 GLY B CA 1
ATOM 3771 C C . GLY B 1 288 ? 156.675 130.609 138.745 1.00 51.63 267 GLY B C 1
ATOM 3772 O O . GLY B 1 288 ? 157.498 131.025 139.565 1.00 51.63 267 GLY B O 1
ATOM 3773 N N . GLN B 1 289 ? 155.736 129.722 139.053 1.00 51.00 268 GLN B N 1
ATOM 3774 C CA . GLN B 1 289 ? 155.669 129.089 140.363 1.00 51.00 268 GLN B CA 1
ATOM 3775 C C . GLN B 1 289 ? 156.042 127.617 140.255 1.00 51.00 268 GLN B C 1
ATOM 3776 O O . GLN B 1 289 ? 157.148 127.283 139.835 1.00 51.00 268 GLN B O 1
ATOM 3782 N N . ARG C 1 29 ? 128.097 91.615 130.943 1.00 18.19 8 ARG C N 1
ATOM 3783 C CA . ARG C 1 29 ? 128.690 92.162 132.155 1.00 18.19 8 ARG C CA 1
ATOM 3784 C C . ARG C 1 29 ? 129.782 93.153 131.801 1.00 18.19 8 ARG C C 1
ATOM 3785 O O . ARG C 1 29 ? 130.910 92.778 131.480 1.00 18.19 8 ARG C O 1
ATOM 3793 N N . ARG C 1 30 ? 129.429 94.431 131.860 1.00 17.10 9 ARG C N 1
ATOM 3794 C CA . ARG C 1 30 ? 130.274 95.492 131.352 1.00 17.10 9 ARG C CA 1
ATOM 3795 C C . ARG C 1 30 ? 131.135 96.144 132.417 1.00 17.10 9 ARG C C 1
ATOM 3796 O O . ARG C 1 30 ? 131.763 97.165 132.134 1.00 17.10 9 ARG C O 1
ATOM 3804 N N . LEU C 1 31 ? 131.186 95.596 133.628 1.00 17.11 10 LEU C N 1
ATOM 3805 C CA . LEU C 1 31 ? 132.036 96.173 134.665 1.00 17.11 10 LEU C CA 1
ATOM 3806 C C . LEU C 1 31 ? 132.593 95.090 135.562 1.00 17.11 10 LEU C C 1
ATOM 3807 O O . LEU C 1 31 ? 132.714 95.278 136.775 1.00 17.11 10 LEU C O 1
ATOM 3812 N N . GLU C 1 32 ? 132.924 93.943 134.988 1.00 17.84 11 GLU C N 1
ATOM 3813 C CA . GLU C 1 32 ? 133.362 92.817 135.795 1.00 17.84 11 GLU C CA 1
ATOM 3814 C C . GLU C 1 32 ? 134.585 93.207 136.606 1.00 17.84 11 GLU C C 1
ATOM 3815 O O . GLU C 1 32 ? 135.535 93.785 136.077 1.00 17.84 11 GLU C O 1
ATOM 3821 N N . GLY C 1 33 ? 134.544 92.923 137.904 1.00 17.02 12 GLY C N 1
ATOM 3822 C CA . GLY C 1 33 ? 135.645 93.246 138.782 1.00 17.02 12 GLY C CA 1
ATOM 3823 C C . GLY C 1 33 ? 135.713 94.681 139.264 1.00 17.02 12 GLY C C 1
ATOM 3824 O O . GLY C 1 33 ? 136.527 94.975 140.142 1.00 17.02 12 GLY C O 1
ATOM 3825 N N . LYS C 1 34 ? 134.886 95.578 138.741 1.00 16.07 13 LYS C N 1
ATOM 3826 C CA . LYS C 1 34 ? 134.960 96.970 139.143 1.00 16.07 13 LYS C CA 1
ATOM 3827 C C . LYS C 1 34 ? 134.233 97.206 140.466 1.00 16.07 13 LYS C C 1
ATOM 3828 O O . LYS C 1 34 ? 133.350 96.451 140.868 1.00 16.07 13 LYS C O 1
ATOM 3834 N N . VAL C 1 35 ? 134.631 98.273 141.149 1.00 15.62 14 VAL C N 1
ATOM 3835 C CA . VAL C 1 35 ? 134.124 98.612 142.473 1.00 15.62 14 VAL C CA 1
ATOM 3836 C C . VAL C 1 35 ? 133.425 99.958 142.386 1.00 15.62 14 VAL C C 1
ATOM 3837 O O . VAL C 1 35 ? 134.012 100.934 141.912 1.00 15.62 14 VAL C O 1
ATOM 3841 N N . ALA C 1 36 ? 132.170 100.003 142.830 1.00 15.05 15 ALA C N 1
ATOM 3842 C CA . ALA C 1 36 ? 131.339 101.189 142.720 1.00 15.05 15 ALA C CA 1
ATOM 3843 C C . ALA C 1 36 ? 130.758 101.587 144.068 1.00 15.05 15 ALA C C 1
ATOM 3844 O O . ALA C 1 36 ? 130.275 100.740 144.817 1.00 15.05 15 ALA C O 1
ATOM 3846 N N . ILE C 1 37 ? 130.780 102.885 144.354 1.00 14.78 16 ILE C N 1
ATOM 3847 C CA . ILE C 1 37 ? 130.086 103.463 145.493 1.00 14.78 16 ILE C CA 1
ATOM 3848 C C . ILE C 1 37 ? 128.912 104.259 144.961 1.00 14.78 16 ILE C C 1
ATOM 3849 O O . ILE C 1 37 ? 129.073 105.059 144.034 1.00 14.78 16 ILE C O 1
ATOM 3854 N N . VAL C 1 38 ? 127.738 104.046 145.536 1.00 14.37 17 VAL C N 1
ATOM 3855 C CA . VAL C 1 38 ? 126.535 104.746 145.116 1.00 14.37 17 VAL C CA 1
ATOM 3856 C C . VAL C 1 38 ? 125.936 105.436 146.332 1.00 14.37 17 VAL C C 1
ATOM 3857 O O . VAL C 1 38 ? 125.290 104.791 147.165 1.00 14.37 17 VAL C O 1
ATOM 3861 N N . THR C 1 39 ? 126.130 106.741 146.428 1.00 14.16 18 THR C N 1
ATOM 3862 C CA . THR C 1 39 ? 125.547 107.503 147.513 1.00 14.16 18 THR C CA 1
ATOM 3863 C C . THR C 1 39 ? 124.121 107.879 147.159 1.00 14.16 18 THR C C 1
ATOM 3864 O O . THR C 1 39 ? 123.839 108.308 146.040 1.00 14.16 18 THR C O 1
ATOM 3868 N N . GLY C 1 40 ? 123.221 107.716 148.116 1.00 14.19 19 GLY C N 1
ATOM 3869 C CA . GLY C 1 40 ? 121.822 107.933 147.826 1.00 14.19 19 GLY C CA 1
ATOM 3870 C C . GLY C 1 40 ? 121.243 106.837 146.973 1.00 14.19 19 GLY C C 1
ATOM 3871 O O . GLY C 1 40 ? 120.410 107.109 146.108 1.00 14.19 19 GLY C O 1
ATOM 3872 N N . GLY C 1 41 ? 121.671 105.602 147.190 1.00 15.00 20 GLY C N 1
ATOM 3873 C CA . GLY C 1 41 ? 121.329 104.487 146.342 1.00 15.00 20 GLY C CA 1
ATOM 3874 C C . GLY C 1 41 ? 120.323 103.505 146.889 1.00 15.00 20 GLY C C 1
ATOM 3875 O O . GLY C 1 41 ? 120.225 102.395 146.359 1.00 15.00 20 GLY C O 1
ATOM 3876 N N . ALA C 1 42 ? 119.576 103.857 147.919 1.00 15.89 21 ALA C N 1
ATOM 3877 C CA . ALA C 1 42 ? 118.574 102.951 148.451 1.00 15.89 21 ALA C CA 1
ATOM 3878 C C . ALA C 1 42 ? 117.198 103.175 147.846 1.00 15.89 21 ALA C C 1
ATOM 3879 O O . ALA C 1 42 ? 116.315 102.333 148.022 1.00 15.89 21 ALA C O 1
ATOM 3881 N N . SER C 1 43 ? 116.993 104.284 147.145 1.00 16.36 22 SER C N 1
ATOM 3882 C CA . SER C 1 43 ? 115.748 104.538 146.447 1.00 16.36 22 SER C CA 1
ATOM 3883 C C . SER C 1 43 ? 116.049 105.188 145.106 1.00 16.36 22 SER C C 1
ATOM 3884 O O . SER C 1 43 ? 117.169 105.621 144.838 1.00 16.36 22 SER C O 1
ATOM 3887 N N . GLY C 1 44 ? 115.028 105.240 144.254 1.00 15.09 23 GLY C N 1
ATOM 3888 C CA . GLY C 1 44 ? 115.065 106.115 143.095 1.00 15.09 23 GLY C CA 1
ATOM 3889 C C . GLY C 1 44 ? 116.114 105.736 142.072 1.00 15.09 23 GLY C C 1
ATOM 3890 O O . GLY C 1 44 ? 116.370 104.562 141.814 1.00 15.09 23 GLY C O 1
ATOM 3891 N N . ILE C 1 45 ? 116.726 106.757 141.477 1.00 15.19 24 ILE C N 1
ATOM 3892 C CA . ILE C 1 45 ? 117.772 106.546 140.482 1.00 15.19 24 ILE C CA 1
ATOM 3893 C C . ILE C 1 45 ? 118.917 105.735 141.068 1.00 15.19 24 ILE C C 1
ATOM 3894 O O . ILE C 1 45 ? 119.451 104.831 140.421 1.00 15.19 24 ILE C O 1
ATOM 3899 N N . GLY C 1 46 ? 119.301 106.037 142.306 1.00 14.21 25 GLY C N 1
ATOM 3900 C CA . GLY C 1 46 ? 120.401 105.329 142.920 1.00 14.21 25 GLY C CA 1
ATOM 3901 C C . GLY C 1 46 ? 120.144 103.845 143.062 1.00 14.21 25 GLY C C 1
ATOM 3902 O O . GLY C 1 46 ? 121.044 103.033 142.847 1.00 14.21 25 GLY C O 1
ATOM 3903 N N . ALA C 1 47 ? 118.909 103.467 143.384 1.00 14.96 26 ALA C N 1
ATOM 3904 C CA . ALA C 1 47 ? 118.596 102.062 143.606 1.00 14.96 26 ALA C CA 1
ATOM 3905 C C . ALA C 1 47 ? 118.578 101.268 142.317 1.00 14.96 26 ALA C C 1
ATOM 3906 O O . ALA C 1 47 ? 118.917 100.084 142.317 1.00 14.96 26 ALA C O 1
ATOM 3908 N N . SER C 1 48 ? 118.159 101.884 141.222 1.00 16.15 27 SER C N 1
ATOM 3909 C CA . SER C 1 48 ? 118.160 101.170 139.962 1.00 16.15 27 SER C CA 1
ATOM 3910 C C . SER C 1 48 ? 119.556 101.077 139.382 1.00 16.15 27 SER C C 1
ATOM 3911 O O . SER C 1 48 ? 119.891 100.079 138.743 1.00 16.15 27 SER C O 1
ATOM 3914 N N . THR C 1 49 ? 120.390 102.075 139.631 1.00 15.09 28 THR C N 1
ATOM 3915 C CA . THR C 1 49 ? 121.786 101.974 139.238 1.00 15.09 28 THR C CA 1
ATOM 3916 C C . THR C 1 49 ? 122.498 100.877 140.009 1.00 15.09 28 THR C C 1
ATOM 3917 O O . THR C 1 49 ? 123.326 100.158 139.446 1.00 15.09 28 THR C O 1
ATOM 3921 N N . VAL C 1 50 ? 122.190 100.735 141.295 1.00 15.59 29 VAL C N 1
ATOM 3922 C CA . VAL C 1 50 ? 122.762 99.659 142.097 1.00 15.59 29 VAL C CA 1
ATOM 3923 C C . VAL C 1 50 ? 122.397 98.300 141.513 1.00 15.59 29 VAL C C 1
ATOM 3924 O O . VAL C 1 50 ? 123.257 97.427 141.345 1.00 15.59 29 VAL C O 1
ATOM 3928 N N . ARG C 1 51 ? 121.104 98.096 141.218 1.00 15.84 30 ARG C N 1
ATOM 3929 C CA . ARG C 1 51 ? 120.662 96.844 140.613 1.00 15.84 30 ARG C CA 1
ATOM 3930 C C . ARG C 1 51 ? 121.347 96.607 139.277 1.00 15.84 30 ARG C C 1
ATOM 3931 O O . ARG C 1 51 ? 121.783 95.492 138.985 1.00 15.84 30 ARG C O 1
ATOM 3939 N N . LEU C 1 52 ? 121.452 97.649 138.458 1.00 15.36 31 LEU C N 1
ATOM 3940 C CA . LEU C 1 52 ? 122.058 97.516 137.142 1.00 15.36 31 LEU C CA 1
ATOM 3941 C C . LEU C 1 52 ? 123.545 97.236 137.260 1.00 15.36 31 LEU C C 1
ATOM 3942 O O . LEU C 1 52 ? 124.046 96.251 136.718 1.00 15.36 31 LEU C O 1
ATOM 3947 N N . PHE C 1 53 ? 124.259 98.093 137.980 1.00 15.01 32 PHE C N 1
ATOM 3948 C CA . PHE C 1 53 ? 125.651 97.877 138.346 1.00 15.01 32 PHE C CA 1
ATOM 3949 C C . PHE C 1 53 ? 125.887 96.447 138.803 1.00 15.01 32 PHE C C 1
ATOM 3950 O O . PHE C 1 53 ? 126.954 95.880 138.559 1.00 15.01 32 PHE C O 1
ATOM 3958 N N . HIS C 1 54 ? 124.903 95.855 139.461 1.00 16.40 33 HIS C N 1
ATOM 3959 C CA . HIS C 1 54 ? 125.047 94.501 139.975 1.00 16.40 33 HIS C CA 1
ATOM 3960 C C . HIS C 1 54 ? 124.879 93.456 138.877 1.00 16.40 33 HIS C C 1
ATOM 3961 O O . HIS C 1 54 ? 125.663 92.509 138.789 1.00 16.40 33 HIS C O 1
ATOM 3968 N N . ASP C 1 55 ? 123.858 93.615 138.035 1.00 18.17 34 ASP C N 1
ATOM 3969 C CA . ASP C 1 55 ? 123.645 92.697 136.924 1.00 18.17 34 ASP C CA 1
ATOM 3970 C C . ASP C 1 55 ? 124.848 92.637 135.999 1.00 18.17 34 ASP C C 1
ATOM 3971 O O . ASP C 1 55 ? 125.134 91.584 135.427 1.00 18.17 34 ASP C O 1
ATOM 3976 N N . HIS C 1 56 ? 125.562 93.739 135.841 1.00 15.65 35 HIS C N 1
ATOM 3977 C CA . HIS C 1 56 ? 126.734 93.784 134.982 1.00 15.65 35 HIS C CA 1
ATOM 3978 C C . HIS C 1 56 ? 128.044 93.483 135.709 1.00 15.65 35 HIS C C 1
ATOM 3979 O O . HIS C 1 56 ? 129.108 93.760 135.162 1.00 15.65 35 HIS C O 1
ATOM 3986 N N . GLY C 1 57 ? 127.988 92.935 136.915 1.00 14.87 36 GLY C N 1
ATOM 3987 C CA . GLY C 1 57 ? 129.148 92.357 137.556 1.00 14.87 36 GLY C CA 1
ATOM 3988 C C . GLY C 1 57 ? 129.979 93.260 138.436 1.00 14.87 36 GLY C C 1
ATOM 3989 O O . GLY C 1 57 ? 131.092 92.870 138.803 1.00 14.87 36 GLY C O 1
ATOM 3990 N N . ALA C 1 58 ? 129.494 94.445 138.787 1.00 14.68 37 ALA C N 1
ATOM 3991 C CA . ALA C 1 58 ? 130.263 95.304 139.670 1.00 14.68 37 ALA C CA 1
ATOM 3992 C C . ALA C 1 58 ? 130.086 94.902 141.131 1.00 14.68 37 ALA C C 1
ATOM 3993 O O . ALA C 1 58 ? 129.075 94.323 141.527 1.00 14.68 37 ALA C O 1
ATOM 3995 N N . LYS C 1 59 ? 131.112 95.183 141.921 1.00 16.80 38 LYS C N 1
ATOM 3996 C CA . LYS C 1 59 ? 130.965 95.271 143.366 1.00 16.80 38 LYS C CA 1
ATOM 3997 C C . LYS C 1 59 ? 130.479 96.670 143.714 1.00 16.80 38 LYS C C 1
ATOM 3998 O O . LYS C 1 59 ? 130.997 97.659 143.194 1.00 16.80 38 LYS C O 1
ATOM 4004 N N . VAL C 1 60 ? 129.443 96.755 144.543 1.00 15.18 39 VAL C N 1
ATOM 4005 C CA . VAL C 1 60 ? 128.780 98.019 144.820 1.00 15.18 39 VAL C CA 1
ATOM 4006 C C . VAL C 1 60 ? 128.622 98.173 146.321 1.00 15.18 39 VAL C C 1
ATOM 4007 O O . VAL C 1 60 ? 128.203 97.236 147.003 1.00 15.18 39 VAL C O 1
ATOM 4011 N N . VAL C 1 61 ? 128.943 99.360 146.825 1.00 14.53 40 VAL C N 1
ATOM 4012 C CA . VAL C 1 61 ? 128.682 99.760 148.199 1.00 14.53 40 VAL C CA 1
ATOM 4013 C C . VAL C 1 61 ? 127.574 100.793 148.164 1.00 14.53 40 VAL C C 1
ATOM 4014 O O . VAL C 1 61 ? 127.715 101.832 147.509 1.00 14.53 40 VAL C O 1
ATOM 4018 N N . ILE C 1 62 ? 126.482 100.519 148.868 1.00 15.47 41 ILE C N 1
ATOM 4019 C CA . ILE C 1 62 ? 125.363 101.449 148.970 1.00 15.47 41 ILE C CA 1
ATOM 4020 C C . ILE C 1 62 ? 125.600 102.356 150.162 1.00 15.47 41 ILE C C 1
ATOM 4021 O O . ILE C 1 62 ? 125.895 101.876 151.260 1.00 15.47 41 ILE C O 1
ATOM 4026 N N . ALA C 1 63 ? 125.487 103.661 149.948 1.00 14.95 42 ALA C N 1
ATOM 4027 C CA . ALA C 1 63 ? 125.678 104.660 150.995 1.00 14.95 42 ALA C CA 1
ATOM 4028 C C . ALA C 1 63 ? 124.429 105.518 151.093 1.00 14.95 42 ALA C C 1
ATOM 4029 O O . ALA C 1 63 ? 124.126 106.274 150.168 1.00 14.95 42 ALA C O 1
ATOM 4031 N N . ASP C 1 64 ? 123.710 105.421 152.206 1.00 17.32 43 ASP C N 1
ATOM 4032 C CA . ASP C 1 64 ? 122.470 106.168 152.343 1.00 17.32 43 ASP C CA 1
ATOM 4033 C C . ASP C 1 64 ? 122.131 106.356 153.814 1.00 17.32 43 ASP C C 1
ATOM 4034 O O . ASP C 1 64 ? 122.674 105.690 154.692 1.00 17.32 43 ASP C O 1
ATOM 4039 N N . ILE C 1 65 ? 121.206 107.283 154.064 1.00 19.04 44 ILE C N 1
ATOM 4040 C CA . ILE C 1 65 ? 120.607 107.470 155.383 1.00 19.04 44 ILE C CA 1
ATOM 4041 C C . ILE C 1 65 ? 119.311 106.693 155.548 1.00 19.04 44 ILE C C 1
ATOM 4042 O O . ILE C 1 65 ? 118.815 106.568 156.677 1.00 19.04 44 ILE C O 1
ATOM 4047 N N . GLN C 1 66 ? 118.745 106.176 154.464 1.00 19.99 45 GLN C N 1
ATOM 4048 C CA . GLN C 1 66 ? 117.594 105.285 154.518 1.00 19.99 45 GLN C CA 1
ATOM 4049 C C . GLN C 1 66 ? 118.090 103.885 154.864 1.00 19.99 45 GLN C C 1
ATOM 4050 O O . GLN C 1 66 ? 118.260 103.018 154.009 1.00 19.99 45 GLN C O 1
ATOM 4056 N N . ASP C 1 67 ? 118.304 103.664 156.161 1.00 20.29 46 ASP C N 1
ATOM 4057 C CA . ASP C 1 67 ? 118.974 102.448 156.608 1.00 20.29 46 ASP C CA 1
ATOM 4058 C C . ASP C 1 67 ? 118.144 101.204 156.357 1.00 20.29 46 ASP C C 1
ATOM 4059 O O . ASP C 1 67 ? 118.704 100.118 156.190 1.00 20.29 46 ASP C O 1
ATOM 4064 N N . ASP C 1 68 ? 116.822 101.340 156.312 1.00 20.47 47 ASP C N 1
ATOM 4065 C CA . ASP C 1 68 ? 115.946 100.186 156.165 1.00 20.47 47 ASP C CA 1
ATOM 4066 C C . ASP C 1 68 ? 115.870 99.720 154.715 1.00 20.47 47 ASP C C 1
ATOM 4067 O O . ASP C 1 68 ? 116.024 98.529 154.431 1.00 20.47 47 ASP C O 1
ATOM 4072 N N . LEU C 1 69 ? 115.633 100.646 153.785 1.00 19.19 48 LEU C N 1
ATOM 4073 C CA . LEU C 1 69 ? 115.697 100.310 152.369 1.00 19.19 48 LEU C CA 1
ATOM 4074 C C . LEU C 1 69 ? 117.099 99.872 151.979 1.00 19.19 48 LEU C C 1
ATOM 4075 O O . LEU C 1 69 ? 117.284 98.839 151.328 1.00 19.19 48 LEU C O 1
ATOM 4080 N N . GLY C 1 70 ? 118.103 100.646 152.395 1.00 18.14 49 GLY C N 1
ATOM 4081 C CA . GLY C 1 70 ? 119.474 100.356 152.007 1.00 18.14 49 GLY C CA 1
ATOM 4082 C C . GLY C 1 70 ? 119.913 98.958 152.373 1.00 18.14 49 GLY C C 1
ATOM 4083 O O . GLY C 1 70 ? 120.535 98.262 151.573 1.00 18.14 49 GLY C O 1
ATOM 4084 N N . GLN C 1 71 ? 119.599 98.524 153.585 1.00 19.23 50 GLN C N 1
ATOM 4085 C CA . GLN C 1 71 ? 120.080 97.219 154.010 1.00 19.23 50 GLN C CA 1
ATOM 4086 C C . GLN C 1 71 ? 119.270 96.094 153.378 1.00 19.23 50 GLN C C 1
ATOM 4087 O O . GLN C 1 71 ? 119.828 95.053 153.023 1.00 19.23 50 GLN C O 1
ATOM 4093 N N . THR C 1 72 ? 117.959 96.296 153.220 1.00 20.24 51 THR C N 1
ATOM 4094 C CA . THR C 1 72 ? 117.121 95.310 152.545 1.00 20.24 51 THR C CA 1
ATOM 4095 C C . THR C 1 72 ? 117.555 95.107 151.101 1.00 20.24 51 THR C C 1
ATOM 4096 O O . THR C 1 72 ? 117.607 93.975 150.614 1.00 20.24 51 THR C O 1
ATOM 4100 N N . LEU C 1 73 ? 117.840 96.194 150.395 1.00 17.79 52 LEU C N 1
ATOM 4101 C CA . LEU C 1 73 ? 118.291 96.095 149.013 1.00 17.79 52 LEU C CA 1
ATOM 4102 C C . LEU C 1 73 ? 119.630 95.384 148.928 1.00 17.79 52 LEU C C 1
ATOM 4103 O O . LEU C 1 73 ? 119.831 94.510 148.084 1.00 17.79 52 LEU C O 1
ATOM 4108 N N . ALA C 1 74 ? 120.560 95.745 149.808 1.00 19.69 53 ALA C N 1
ATOM 4109 C CA . ALA C 1 74 ? 121.864 95.112 149.796 1.00 19.69 53 ALA C CA 1
ATOM 4110 C C . ALA C 1 74 ? 121.762 93.640 150.136 1.00 19.69 53 ALA C C 1
ATOM 4111 O O . ALA C 1 74 ? 122.561 92.836 149.645 1.00 19.69 53 ALA C O 1
ATOM 4113 N N . ASP C 1 75 ? 120.787 93.258 150.956 1.00 20.92 54 ASP C N 1
ATOM 4114 C CA . ASP C 1 75 ? 120.674 91.856 151.332 1.00 20.92 54 ASP C CA 1
ATOM 4115 C C . ASP C 1 75 ? 120.062 91.010 150.228 1.00 20.92 54 ASP C C 1
ATOM 4116 O O . ASP C 1 75 ? 120.398 89.832 150.101 1.00 20.92 54 ASP C O 1
ATOM 4121 N N . ARG C 1 76 ? 119.169 91.580 149.430 1.00 20.10 55 ARG C N 1
ATOM 4122 C CA . ARG C 1 76 ? 118.517 90.818 148.378 1.00 20.10 55 ARG C CA 1
ATOM 4123 C C . ARG C 1 76 ? 119.419 90.582 147.176 1.00 20.10 55 ARG C C 1
ATOM 4124 O O . ARG C 1 76 ? 119.196 89.626 146.434 1.00 20.10 55 ARG C O 1
ATOM 4132 N N . LEU C 1 77 ? 120.431 91.416 146.979 1.00 17.72 56 LEU C N 1
ATOM 4133 C CA . LEU C 1 77 ? 121.235 91.383 145.769 1.00 17.72 56 LEU C CA 1
ATOM 4134 C C . LEU C 1 77 ? 122.450 90.465 145.854 1.00 17.72 56 LEU C C 1
ATOM 4135 O O . LEU C 1 77 ? 122.937 90.021 144.814 1.00 17.72 56 LEU C O 1
ATOM 4140 N N . GLY C 1 78 ? 122.944 90.159 147.032 1.00 19.24 57 GLY C N 1
ATOM 4141 C CA . GLY C 1 78 ? 123.995 89.178 147.161 1.00 19.24 57 GLY C CA 1
ATOM 4142 C C . GLY C 1 78 ? 125.232 89.735 147.825 1.00 19.24 57 GLY C C 1
ATOM 4143 O O . GLY C 1 78 ? 125.234 90.828 148.393 1.00 19.24 57 GLY C O 1
ATOM 4144 N N A ARG C 1 79 ? 126.309 88.950 147.741 0.50 20.55 58 ARG C N 1
ATOM 4145 N N B ARG C 1 79 ? 126.317 88.968 147.729 0.50 20.55 58 ARG C N 1
ATOM 4146 C CA A ARG C 1 79 ? 127.516 89.240 148.506 0.50 20.55 58 ARG C CA 1
ATOM 4147 C CA B ARG C 1 79 ? 127.492 89.272 148.536 0.50 20.55 58 ARG C CA 1
ATOM 4148 C C A ARG C 1 79 ? 128.241 90.479 148.005 0.50 20.55 58 ARG C C 1
ATOM 4149 C C B ARG C 1 79 ? 128.279 90.463 148.003 0.50 20.55 58 ARG C C 1
ATOM 4150 O O A ARG C 1 79 ? 128.819 91.212 148.810 0.50 20.55 58 ARG C O 1
ATOM 4151 O O B ARG C 1 79 ? 128.937 91.149 148.785 0.50 20.55 58 ARG C O 1
ATOM 4166 N N . ASN C 1 80 ? 128.218 90.747 146.703 1.00 19.43 59 ASN C N 1
ATOM 4167 C CA . ASN C 1 80 ? 128.978 91.871 146.160 1.00 19.43 59 ASN C CA 1
ATOM 4168 C C . ASN C 1 80 ? 128.322 93.211 146.404 1.00 19.43 59 ASN C C 1
ATOM 4169 O O . ASN C 1 80 ? 128.786 94.214 145.866 1.00 19.43 59 ASN C O 1
ATOM 4174 N N . ILE C 1 81 ? 127.239 93.259 147.160 1.00 19.02 60 ILE C N 1
ATOM 4175 C CA . ILE C 1 81 ? 126.492 94.484 147.364 1.00 19.02 60 ILE C CA 1
ATOM 4176 C C . ILE C 1 81 ? 126.255 94.608 148.853 1.00 19.02 60 ILE C C 1
ATOM 4177 O O . ILE C 1 81 ? 125.505 93.818 149.436 1.00 19.02 60 ILE C O 1
ATOM 4182 N N . SER C 1 82 ? 126.901 95.579 149.465 1.00 18.27 61 SER C N 1
ATOM 4183 C CA . SER C 1 82 ? 126.807 95.813 150.889 1.00 18.27 61 SER C CA 1
ATOM 4184 C C . SER C 1 82 ? 126.398 97.250 151.129 1.00 18.27 61 SER C C 1
ATOM 4185 O O . SER C 1 82 ? 126.636 98.125 150.298 1.00 18.27 61 SER C O 1
ATOM 4188 N N . TYR C 1 83 ? 125.762 97.475 152.271 1.00 17.75 62 TYR C N 1
ATOM 4189 C CA . TYR C 1 83 ? 125.241 98.774 152.642 1.00 17.75 62 TYR C CA 1
ATOM 4190 C C . TYR C 1 83 ? 126.080 99.372 153.754 1.00 17.75 62 TYR C C 1
ATOM 4191 O O . TYR C 1 83 ? 126.523 98.665 154.658 1.00 17.75 62 TYR C O 1
ATOM 4200 N N . THR C 1 84 ? 126.282 100.681 153.686 1.00 17.34 63 THR C N 1
ATOM 4201 C CA . THR C 1 84 ? 127.004 101.415 154.713 1.00 17.34 63 THR C CA 1
ATOM 4202 C C . THR C 1 84 ? 126.282 102.725 154.943 1.00 17.34 63 THR C C 1
ATOM 4203 O O . THR C 1 84 ? 126.091 103.495 154.003 1.00 17.34 63 THR C O 1
ATOM 4207 N N . HIS C 1 85 ? 125.894 102.980 156.186 1.00 19.42 64 HIS C N 1
ATOM 4208 C CA . HIS C 1 85 ? 125.229 104.229 156.526 1.00 19.42 64 HIS C CA 1
ATOM 4209 C C . HIS C 1 85 ? 126.189 105.394 156.366 1.00 19.42 64 HIS C C 1
ATOM 4210 O O . HIS C 1 85 ? 127.236 105.435 157.014 1.00 19.42 64 HIS C O 1
ATOM 4217 N N . CYS C 1 86 ? 125.838 106.351 155.521 1.00 17.27 65 CYS C N 1
ATOM 4218 C CA . CYS C 1 86 ? 126.678 107.522 155.348 1.00 17.27 65 CYS C CA 1
ATOM 4219 C C . CYS C 1 86 ? 125.816 108.747 155.130 1.00 17.27 65 CYS C C 1
ATOM 4220 O O . CYS C 1 86 ? 125.085 108.827 154.144 1.00 17.27 65 CYS C O 1
ATOM 4223 N N . ASP C 1 87 ? 125.913 109.697 156.042 1.00 18.67 66 ASP C N 1
ATOM 4224 C CA . ASP C 1 87 ? 125.406 111.033 155.786 1.00 18.67 66 ASP C CA 1
ATOM 4225 C C . ASP C 1 87 ? 126.471 111.807 155.024 1.00 18.67 66 ASP C C 1
ATOM 4226 O O . ASP C 1 87 ? 127.584 111.990 155.525 1.00 18.67 66 ASP C O 1
ATOM 4231 N N . VAL C 1 88 ? 126.144 112.254 153.814 1.00 17.01 67 VAL C N 1
ATOM 4232 C CA . VAL C 1 88 ? 127.146 112.846 152.934 1.00 17.01 67 VAL C CA 1
ATOM 4233 C C . VAL C 1 88 ? 127.359 114.317 153.264 1.00 17.01 67 VAL C C 1
ATOM 4234 O O . VAL C 1 88 ? 128.090 115.019 152.564 1.00 17.01 67 VAL C O 1
ATOM 4238 N N . THR C 1 89 ? 126.725 114.798 154.317 1.00 17.30 68 THR C N 1
ATOM 4239 C CA . THR C 1 89 ? 127.088 116.102 154.835 1.00 17.30 68 THR C CA 1
ATOM 4240 C C . THR C 1 89 ? 128.210 116.017 155.854 1.00 17.30 68 THR C C 1
ATOM 4241 O O . THR C 1 89 ? 128.757 117.051 156.242 1.00 17.30 68 THR C O 1
ATOM 4245 N N . ASP C 1 90 ? 128.573 114.812 156.275 1.00 18.87 69 ASP C N 1
ATOM 4246 C CA . ASP C 1 90 ? 129.548 114.574 157.330 1.00 18.87 69 ASP C CA 1
ATOM 4247 C C . ASP C 1 90 ? 130.809 113.987 156.706 1.00 18.87 69 ASP C C 1
ATOM 4248 O O . ASP C 1 90 ? 130.819 112.822 156.308 1.00 18.87 69 ASP C O 1
ATOM 4253 N N . GLU C 1 91 ? 131.884 114.778 156.657 1.00 19.04 70 GLU C N 1
ATOM 4254 C CA . GLU C 1 91 ? 133.090 114.318 155.975 1.00 19.04 70 GLU C CA 1
ATOM 4255 C C . GLU C 1 91 ? 133.692 113.089 156.641 1.00 19.04 70 GLU C C 1
ATOM 4256 O O . GLU C 1 91 ? 134.345 112.284 155.971 1.00 19.04 70 GLU C O 1
ATOM 4262 N N A ASP C 1 92 ? 133.483 112.918 157.947 0.50 17.66 71 ASP C N 1
ATOM 4263 N N B ASP C 1 92 ? 133.470 112.916 157.941 0.50 17.66 71 ASP C N 1
ATOM 4264 C CA A ASP C 1 92 ? 134.033 111.749 158.625 0.50 17.66 71 ASP C CA 1
ATOM 4265 C CA B ASP C 1 92 ? 134.028 111.758 158.626 0.50 17.66 71 ASP C CA 1
ATOM 4266 C C A ASP C 1 92 ? 133.398 110.463 158.118 0.50 17.66 71 ASP C C 1
ATOM 4267 C C B ASP C 1 92 ? 133.397 110.465 158.132 0.50 17.66 71 ASP C C 1
ATOM 4268 O O A ASP C 1 92 ? 134.095 109.473 157.885 0.50 17.66 71 ASP C O 1
ATOM 4269 O O B ASP C 1 92 ? 134.095 109.472 157.916 0.50 17.66 71 ASP C O 1
ATOM 4278 N N . GLN C 1 93 ? 132.077 110.464 157.943 1.00 17.64 72 GLN C N 1
ATOM 4279 C CA . GLN C 1 93 ? 131.399 109.284 157.429 1.00 17.64 72 GLN C CA 1
ATOM 4280 C C . GLN C 1 93 ? 131.773 109.020 155.980 1.00 17.64 72 GLN C C 1
ATOM 4281 O O . GLN C 1 93 ? 131.924 107.864 155.577 1.00 17.64 72 GLN C O 1
ATOM 4287 N N . VAL C 1 94 ? 131.928 110.075 155.182 1.00 16.21 73 VAL C N 1
ATOM 4288 C CA . VAL C 1 94 ? 132.334 109.904 153.792 1.00 16.21 73 VAL C CA 1
ATOM 4289 C C . VAL C 1 94 ? 133.723 109.290 153.728 1.00 16.21 73 VAL C C 1
ATOM 4290 O O . VAL C 1 94 ? 133.973 108.348 152.972 1.00 16.21 73 VAL C O 1
ATOM 4294 N N A ARG C 1 95 ? 134.647 109.821 154.529 0.50 16.44 74 ARG C N 1
ATOM 4295 N N B ARG C 1 95 ? 134.646 109.820 154.530 0.50 16.44 74 ARG C N 1
ATOM 4296 C CA A ARG C 1 95 ? 135.999 109.288 154.582 0.50 16.44 74 ARG C CA 1
ATOM 4297 C CA B ARG C 1 95 ? 135.999 109.288 154.578 0.50 16.44 74 ARG C CA 1
ATOM 4298 C C A ARG C 1 95 ? 135.991 107.837 155.018 0.50 16.44 74 ARG C C 1
ATOM 4299 C C B ARG C 1 95 ? 135.995 107.838 155.021 0.50 16.44 74 ARG C C 1
ATOM 4300 O O A ARG C 1 95 ? 136.724 107.014 154.465 0.50 16.44 74 ARG C O 1
ATOM 4301 O O B ARG C 1 95 ? 136.732 107.015 154.473 0.50 16.44 74 ARG C O 1
ATOM 4316 N N . ALA C 1 96 ? 135.140 107.494 155.985 1.00 15.99 75 ALA C N 1
ATOM 4317 C CA . ALA C 1 96 ? 135.051 106.108 156.427 1.00 15.99 75 ALA C CA 1
ATOM 4318 C C . ALA C 1 96 ? 134.477 105.218 155.334 1.00 15.99 75 ALA C C 1
ATOM 4319 O O . ALA C 1 96 ? 134.924 104.086 155.149 1.00 15.99 75 ALA C O 1
ATOM 4321 N N . LEU C 1 97 ? 133.493 105.724 154.595 1.00 15.71 76 LEU C N 1
ATOM 4322 C CA . LEU C 1 97 ? 132.878 104.950 153.527 1.00 15.71 76 LEU C CA 1
ATOM 4323 C C . LEU C 1 97 ? 133.893 104.582 152.453 1.00 15.71 76 LEU C C 1
ATOM 4324 O O . LEU C 1 97 ? 133.962 103.433 152.018 1.00 15.71 76 LEU C O 1
ATOM 4329 N N . VAL C 1 98 ? 134.707 105.544 152.027 1.00 16.12 77 VAL C N 1
ATOM 4330 C CA . VAL C 1 98 ? 135.702 105.255 151.002 1.00 16.12 77 VAL C CA 1
ATOM 4331 C C . VAL C 1 98 ? 136.819 104.385 151.556 1.00 16.12 77 VAL C C 1
ATOM 4332 O O . VAL C 1 98 ? 137.316 103.489 150.871 1.00 16.12 77 VAL C O 1
ATOM 4336 N N . ASP C 1 99 ? 137.231 104.625 152.798 1.00 18.79 78 ASP C N 1
ATOM 4337 C CA . ASP C 1 99 ? 138.304 103.831 153.377 1.00 18.79 78 ASP C CA 1
ATOM 4338 C C . ASP C 1 99 ? 137.908 102.372 153.523 1.00 18.79 78 ASP C C 1
ATOM 4339 O O . ASP C 1 99 ? 138.754 101.482 153.380 1.00 18.79 78 ASP C O 1
ATOM 4344 N N . ALA C 1 100 ? 136.628 102.107 153.790 1.00 16.98 79 ALA C N 1
ATOM 4345 C CA . ALA C 1 100 ? 136.189 100.746 154.046 1.00 16.98 79 ALA C CA 1
ATOM 4346 C C . ALA C 1 100 ? 135.999 99.970 152.752 1.00 16.98 79 ALA C C 1
ATOM 4347 O O . ALA C 1 100 ? 136.285 98.772 152.698 1.00 16.98 79 ALA C O 1
ATOM 4349 N N . ALA C 1 101 ? 135.524 100.631 151.700 1.00 15.42 80 ALA C N 1
ATOM 4350 C CA . ALA C 1 101 ? 135.472 99.987 150.397 1.00 15.42 80 ALA C CA 1
ATOM 4351 C C . ALA C 1 101 ? 136.871 99.658 149.885 1.00 15.42 80 ALA C C 1
ATOM 4352 O O . ALA C 1 101 ? 137.094 98.594 149.310 1.00 15.42 80 ALA C O 1
ATOM 4354 N N . VAL C 1 102 ? 137.836 100.543 150.118 1.00 17.02 81 VAL C N 1
ATOM 4355 C CA . VAL C 1 102 ? 139.214 100.220 149.782 1.00 17.02 81 VAL C CA 1
ATOM 4356 C C . VAL C 1 102 ? 139.782 99.149 150.699 1.00 17.02 81 VAL C C 1
ATOM 4357 O O . VAL C 1 102 ? 140.689 98.416 150.299 1.00 17.02 81 VAL C O 1
ATOM 4361 N N . ALA C 1 103 ? 139.252 99.004 151.912 1.00 18.01 82 ALA C N 1
ATOM 4362 C CA . ALA C 1 103 ? 139.707 97.917 152.770 1.00 18.01 82 ALA C CA 1
ATOM 4363 C C . ALA C 1 103 ? 139.183 96.573 152.287 1.00 18.01 82 ALA C C 1
ATOM 4364 O O . ALA C 1 103 ? 139.904 95.572 152.327 1.00 18.01 82 ALA C O 1
ATOM 4366 N N . LYS C 1 104 ? 137.942 96.533 151.806 1.00 17.64 83 LYS C N 1
ATOM 4367 C CA . LYS C 1 104 ? 137.313 95.265 151.464 1.00 17.64 83 LYS C CA 1
ATOM 4368 C C . LYS C 1 104 ? 137.534 94.851 150.015 1.00 17.64 83 LYS C C 1
ATOM 4369 O O . LYS C 1 104 ? 137.803 93.677 149.751 1.00 17.64 83 LYS C O 1
ATOM 4375 N N . HIS C 1 105 ? 137.434 95.778 149.065 1.00 16.38 84 HIS C N 1
ATOM 4376 C CA . HIS C 1 105 ? 137.522 95.436 147.653 1.00 16.38 84 HIS C CA 1
ATOM 4377 C C . HIS C 1 105 ? 138.801 95.922 146.985 1.00 16.38 84 HIS C C 1
ATOM 4378 O O . HIS C 1 105 ? 138.993 95.659 145.798 1.00 16.38 84 HIS C O 1
ATOM 4385 N N . GLY C 1 106 ? 139.665 96.638 147.696 1.00 16.73 85 GLY C N 1
ATOM 4386 C CA . GLY C 1 106 ? 140.981 96.981 147.198 1.00 16.73 85 GLY C CA 1
ATOM 4387 C C . GLY C 1 106 ? 141.098 98.262 146.400 1.00 16.73 85 GLY C C 1
ATOM 4388 O O . GLY C 1 106 ? 142.193 98.573 145.927 1.00 16.73 85 GLY C O 1
ATOM 4389 N N . GLY C 1 107 ? 140.022 99.003 146.218 1.00 16.07 86 GLY C N 1
ATOM 4390 C CA . GLY C 1 107 ? 140.075 100.212 145.423 1.00 16.07 86 GLY C CA 1
ATOM 4391 C C . GLY C 1 107 ? 138.686 100.626 145.020 1.00 16.07 86 GLY C C 1
ATOM 4392 O O . GLY C 1 107 ? 137.721 99.892 145.197 1.00 16.07 86 GLY C O 1
ATOM 4393 N N . VAL C 1 108 ? 138.591 101.835 144.477 1.00 17.03 87 VAL C N 1
ATOM 4394 C CA . VAL C 1 108 ? 137.313 102.382 144.041 1.00 17.03 87 VAL C CA 1
ATOM 4395 C C . VAL C 1 108 ? 137.438 102.809 142.589 1.00 17.03 87 VAL C C 1
ATOM 4396 O O . VAL C 1 108 ? 138.171 103.751 142.276 1.00 17.03 87 VAL C O 1
ATOM 4400 N N . ASP C 1 109 ? 136.712 102.134 141.705 1.00 15.68 88 ASP C N 1
ATOM 4401 C CA . ASP C 1 109 ? 136.716 102.483 140.294 1.00 15.68 88 ASP C CA 1
ATOM 4402 C C . ASP C 1 109 ? 135.639 103.489 139.941 1.00 15.68 88 ASP C C 1
ATOM 4403 O O . ASP C 1 109 ? 135.886 104.385 139.134 1.00 15.68 88 ASP C O 1
ATOM 4408 N N . ILE C 1 110 ? 134.452 103.374 140.537 1.00 14.62 89 ILE C N 1
ATOM 4409 C CA . ILE C 1 110 ? 133.329 104.242 140.207 1.00 14.62 89 ILE C CA 1
ATOM 4410 C C . ILE C 1 110 ? 132.773 104.886 141.468 1.00 14.62 89 ILE C C 1
ATOM 4411 O O . ILE C 1 110 ? 132.364 104.184 142.397 1.00 14.62 89 ILE C O 1
ATOM 4416 N N . MET C 1 111 ? 132.700 106.206 141.476 1.00 14.69 90 MET C N 1
ATOM 4417 C CA . MET C 1 111 ? 131.930 106.932 142.470 1.00 14.69 90 MET C CA 1
ATOM 4418 C C . MET C 1 111 ? 130.709 107.533 141.787 1.00 14.69 90 MET C C 1
ATOM 4419 O O . MET C 1 111 ? 130.852 108.369 140.893 1.00 14.69 90 MET C O 1
ATOM 4424 N N . PHE C 1 112 ? 129.518 107.091 142.181 1.00 15.00 91 PHE C N 1
ATOM 4425 C CA . PHE C 1 112 ? 128.256 107.662 141.703 1.00 15.00 91 PHE C CA 1
ATOM 4426 C C . PHE C 1 112 ? 127.660 108.514 142.820 1.00 15.00 91 PHE C C 1
ATOM 4427 O O . PHE C 1 112 ? 126.967 108.006 143.699 1.00 15.00 91 PHE C O 1
ATOM 4435 N N . SER C 1 113 ? 127.922 109.813 142.771 1.00 15.65 92 SER C N 1
ATOM 4436 C CA . SER C 1 113 ? 127.411 110.748 143.766 1.00 15.65 92 SER C CA 1
ATOM 4437 C C . SER C 1 113 ? 125.978 111.100 143.396 1.00 15.65 92 SER C C 1
ATOM 4438 O O . SER C 1 113 ? 125.721 112.001 142.605 1.00 15.65 92 SER C O 1
ATOM 4441 N N . ASN C 1 114 ? 125.029 110.376 143.985 1.00 14.54 93 ASN C N 1
ATOM 4442 C CA . ASN C 1 114 ? 123.619 110.503 143.656 1.00 14.54 93 ASN C CA 1
ATOM 4443 C C . ASN C 1 114 ? 122.764 111.058 144.788 1.00 14.54 93 ASN C C 1
ATOM 4444 O O . ASN C 1 114 ? 121.585 111.333 144.568 1.00 14.54 93 ASN C O 1
ATOM 4449 N N . ALA C 1 115 ? 123.313 111.242 145.983 1.00 13.71 94 ALA C N 1
ATOM 4450 C CA . ALA C 1 115 ? 122.517 111.744 147.099 1.00 13.71 94 ALA C CA 1
ATOM 4451 C C . ALA C 1 115 ? 122.066 113.179 146.859 1.00 13.71 94 ALA C C 1
ATOM 4452 O O . ALA C 1 115 ? 122.813 114.002 146.330 1.00 13.71 94 ALA C O 1
ATOM 4454 N N . GLY C 1 116 ? 120.833 113.474 147.253 1.00 15.60 95 GLY C N 1
ATOM 4455 C CA . GLY C 1 116 ? 120.290 114.808 147.109 1.00 15.60 95 GLY C CA 1
ATOM 4456 C C . GLY C 1 116 ? 118.816 114.825 147.439 1.00 15.60 95 GLY C C 1
ATOM 4457 O O . GLY C 1 116 ? 118.167 113.784 147.554 1.00 15.60 95 GLY C O 1
ATOM 4458 N N . ILE C 1 117 ? 118.293 116.041 147.597 1.00 14.98 96 ILE C N 1
ATOM 4459 C CA . ILE C 1 117 ? 116.879 116.265 147.871 1.00 14.98 96 ILE C CA 1
ATOM 4460 C C . ILE C 1 117 ? 116.302 117.184 146.802 1.00 14.98 96 ILE C C 1
ATOM 4461 O O . ILE C 1 117 ? 116.986 118.069 146.283 1.00 14.98 96 ILE C O 1
ATOM 4466 N N . VAL C 1 118 ? 115.022 116.986 146.494 1.00 15.98 97 VAL C N 1
ATOM 4467 C CA . VAL C 1 118 ? 114.411 117.606 145.329 1.00 15.98 97 VAL C CA 1
ATOM 4468 C C . VAL C 1 118 ? 113.474 118.727 145.744 1.00 15.98 97 VAL C C 1
ATOM 4469 O O . VAL C 1 118 ? 113.014 118.817 146.884 1.00 15.98 97 VAL C O 1
ATOM 4473 N N . GLU C 1 119 ? 113.162 119.575 144.773 1.00 17.40 98 GLU C N 1
ATOM 4474 C CA . GLU C 1 119 ? 112.347 120.755 145.022 1.00 17.40 98 GLU C CA 1
ATOM 4475 C C . GLU C 1 119 ? 111.740 121.213 143.706 1.00 17.40 98 GLU C C 1
ATOM 4476 O O . GLU C 1 119 ? 112.468 121.623 142.800 1.00 17.40 98 GLU C O 1
ATOM 4482 N N . GLY C 1 120 ? 110.414 121.126 143.595 1.00 16.93 99 GLY C N 1
ATOM 4483 C CA . GLY C 1 120 ? 109.733 121.527 142.400 1.00 16.93 99 GLY C CA 1
ATOM 4484 C C . GLY C 1 120 ? 109.702 123.034 142.242 1.00 16.93 99 GLY C C 1
ATOM 4485 O O . GLY C 1 120 ? 110.132 123.784 143.123 1.00 16.93 99 GLY C O 1
ATOM 4486 N N . PRO C 1 121 ? 109.165 123.489 141.112 1.00 18.10 100 PRO C N 1
ATOM 4487 C CA . PRO C 1 121 ? 109.201 124.920 140.803 1.00 18.10 100 PRO C CA 1
ATOM 4488 C C . PRO C 1 121 ? 108.529 125.729 141.894 1.00 18.10 100 PRO C C 1
ATOM 4489 O O . PRO C 1 121 ? 107.459 125.375 142.389 1.00 18.10 100 PRO C O 1
ATOM 4493 N N . ASN C 1 122 ? 109.184 126.809 142.288 1.00 16.76 101 ASN C N 1
ATOM 4494 C CA . ASN C 1 122 ? 108.686 127.632 143.366 1.00 16.76 101 ASN C CA 1
ATOM 4495 C C . ASN C 1 122 ? 109.024 129.081 143.062 1.00 16.76 101 ASN C C 1
ATOM 4496 O O . ASN C 1 122 ? 109.399 129.433 141.942 1.00 16.76 101 ASN C O 1
ATOM 4501 N N . SER C 1 123 ? 108.868 129.921 144.063 1.00 17.47 102 SER C N 1
ATOM 4502 C CA . SER C 1 123 ? 109.112 131.344 143.965 1.00 17.47 102 SER C CA 1
ATOM 4503 C C . SER C 1 123 ? 110.385 131.687 144.724 1.00 17.47 102 SER C C 1
ATOM 4504 O O . SER C 1 123 ? 110.762 130.985 145.664 1.00 17.47 102 SER C O 1
ATOM 4507 N N . ILE C 1 124 ? 111.051 132.769 144.308 1.00 16.06 103 ILE C N 1
ATOM 4508 C CA . ILE C 1 124 ? 112.156 133.306 145.091 1.00 16.06 103 ILE C CA 1
ATOM 4509 C C . ILE C 1 124 ? 111.649 133.807 146.429 1.00 16.06 103 ILE C C 1
ATOM 4510 O O . ILE C 1 124 ? 112.421 133.943 147.380 1.00 16.06 103 ILE C O 1
ATOM 4515 N N A PHE C 1 125 ? 110.352 134.082 146.527 0.50 17.13 104 PHE C N 1
ATOM 4516 N N B PHE C 1 125 ? 110.352 134.082 146.527 0.50 17.13 104 PHE C N 1
ATOM 4517 C CA A PHE C 1 125 ? 109.762 134.464 147.801 0.50 17.13 104 PHE C CA 1
ATOM 4518 C CA B PHE C 1 125 ? 109.762 134.464 147.801 0.50 17.13 104 PHE C CA 1
ATOM 4519 C C A PHE C 1 125 ? 109.668 133.275 148.744 0.50 17.13 104 PHE C C 1
ATOM 4520 C C B PHE C 1 125 ? 109.668 133.275 148.744 0.50 17.13 104 PHE C C 1
ATOM 4521 O O A PHE C 1 125 ? 109.678 133.451 149.964 0.50 17.13 104 PHE C O 1
ATOM 4522 O O B PHE C 1 125 ? 109.678 133.451 149.964 0.50 17.13 104 PHE C O 1
ATOM 4537 N N . ASP C 1 126 ? 109.583 132.063 148.198 1.00 18.64 105 ASP C N 1
ATOM 4538 C CA . ASP C 1 126 ? 109.495 130.863 149.010 1.00 18.64 105 ASP C CA 1
ATOM 4539 C C . ASP C 1 126 ? 110.807 130.490 149.677 1.00 18.64 105 ASP C C 1
ATOM 4540 O O . ASP C 1 126 ? 110.801 129.625 150.557 1.00 18.64 105 ASP C O 1
ATOM 4545 N N . VAL C 1 127 ? 111.920 131.102 149.290 1.00 16.17 106 VAL C N 1
ATOM 4546 C CA . VAL C 1 127 ? 113.235 130.610 149.681 1.00 16.17 106 VAL C CA 1
ATOM 4547 C C . VAL C 1 127 ? 113.557 131.055 151.101 1.00 16.17 106 VAL C C 1
ATOM 4548 O O . VAL C 1 127 ? 113.640 132.251 151.386 1.00 16.17 106 VAL C O 1
ATOM 4552 N N . ASP C 1 128 ? 113.753 130.086 151.989 1.00 19.02 107 ASP C N 1
ATOM 4553 C CA . ASP C 1 128 ? 114.159 130.335 153.363 1.00 19.02 107 ASP C CA 1
ATOM 4554 C C . ASP C 1 128 ? 115.632 129.986 153.519 1.00 19.02 107 ASP C C 1
ATOM 4555 O O . ASP C 1 128 ? 116.067 128.919 153.081 1.00 19.02 107 ASP C O 1
ATOM 4560 N N . LYS C 1 129 ? 116.393 130.886 154.143 1.00 17.07 108 LYS C N 1
ATOM 4561 C CA . LYS C 1 129 ? 117.841 130.714 154.220 1.00 17.07 108 LYS C CA 1
ATOM 4562 C C . LYS C 1 129 ? 118.224 129.389 154.866 1.00 17.07 108 LYS C C 1
ATOM 4563 O O . LYS C 1 129 ? 119.137 128.705 154.395 1.00 17.07 108 LYS C O 1
ATOM 4569 N N . ASP C 1 130 ? 117.543 129.009 155.945 1.00 18.49 109 ASP C N 1
ATOM 4570 C CA . ASP C 1 130 ? 117.871 127.752 156.604 1.00 18.49 109 ASP C CA 1
ATOM 4571 C C . ASP C 1 130 ? 117.653 126.573 155.671 1.00 18.49 109 ASP C C 1
ATOM 4572 O O . ASP C 1 130 ? 118.468 125.648 155.628 1.00 18.49 109 ASP C O 1
ATOM 4577 N N A GLU C 1 131 ? 116.562 126.591 154.910 0.51 17.24 110 GLU C N 1
ATOM 4578 N N B GLU C 1 131 ? 116.553 126.593 154.915 0.49 17.24 110 GLU C N 1
ATOM 4579 C CA A GLU C 1 131 ? 116.299 125.497 153.993 0.51 17.24 110 GLU C CA 1
ATOM 4580 C CA B GLU C 1 131 ? 116.268 125.523 153.971 0.49 17.24 110 GLU C CA 1
ATOM 4581 C C A GLU C 1 131 ? 117.230 125.537 152.792 0.51 17.24 110 GLU C C 1
ATOM 4582 C C B GLU C 1 131 ? 117.244 125.541 152.808 0.49 17.24 110 GLU C C 1
ATOM 4583 O O A GLU C 1 131 ? 117.616 124.483 152.283 0.51 17.24 110 GLU C O 1
ATOM 4584 O O B GLU C 1 131 ? 117.662 124.482 152.332 0.49 17.24 110 GLU C O 1
ATOM 4595 N N . LEU C 1 132 ? 117.613 126.728 152.338 1.00 15.34 111 LEU C N 1
ATOM 4596 C CA . LEU C 1 132 ? 118.594 126.831 151.267 1.00 15.34 111 LEU C CA 1
ATOM 4597 C C . LEU C 1 132 ? 119.922 126.207 151.679 1.00 15.34 111 LEU C C 1
ATOM 4598 O O . LEU C 1 132 ? 120.508 125.423 150.930 1.00 15.34 111 LEU C O 1
ATOM 4603 N N . GLU C 1 133 ? 120.398 126.532 152.880 1.00 17.81 112 GLU C N 1
ATOM 4604 C CA . GLU C 1 133 ? 121.662 125.987 153.352 1.00 17.81 112 GLU C CA 1
ATOM 4605 C C . GLU C 1 133 ? 121.567 124.495 153.620 1.00 17.81 112 GLU C C 1
ATOM 4606 O O . GLU C 1 133 ? 122.558 123.779 153.481 1.00 17.81 112 GLU C O 1
ATOM 4612 N N . ARG C 1 134 ? 120.395 124.013 154.007 1.00 17.00 113 ARG C N 1
ATOM 4613 C CA . ARG C 1 134 ? 120.231 122.581 154.195 1.00 17.00 113 ARG C CA 1
ATOM 4614 C C . ARG C 1 134 ? 120.299 121.846 152.865 1.00 17.00 113 ARG C C 1
ATOM 4615 O O . ARG C 1 134 ? 120.888 120.767 152.774 1.00 17.00 113 ARG C O 1
ATOM 4623 N N . LEU C 1 135 ? 119.714 122.428 151.823 1.00 15.75 114 LEU C N 1
ATOM 4624 C CA . LEU C 1 135 ? 119.741 121.813 150.507 1.00 15.75 114 LEU C CA 1
ATOM 4625 C C . LEU C 1 135 ? 121.132 121.898 149.887 1.00 15.75 114 LEU C C 1
ATOM 4626 O O . LEU C 1 135 ? 121.621 120.925 149.309 1.00 15.75 114 LEU C O 1
ATOM 4631 N N . MET C 1 136 ? 121.782 123.053 149.998 1.00 17.49 115 MET C N 1
ATOM 4632 C CA . MET C 1 136 ? 123.155 123.184 149.517 1.00 17.49 115 MET C CA 1
ATOM 4633 C C . MET C 1 136 ? 124.079 122.168 150.172 1.00 17.49 115 MET C C 1
ATOM 4634 O O . MET C 1 136 ? 124.985 121.640 149.527 1.00 17.49 115 MET C O 1
ATOM 4639 N N . GLY C 1 137 ? 123.850 121.870 151.448 1.00 14.93 116 GLY C N 1
ATOM 4640 C CA . GLY C 1 137 ? 124.722 120.955 152.158 1.00 14.93 116 GLY C CA 1
ATOM 4641 C C . GLY C 1 137 ? 124.598 119.523 151.680 1.00 14.93 116 GLY C C 1
ATOM 4642 O O . GLY C 1 137 ? 125.585 118.791 151.640 1.00 14.93 116 GLY C O 1
ATOM 4643 N N . ILE C 1 138 ? 123.393 119.106 151.305 1.00 14.56 117 ILE C N 1
ATOM 4644 C CA . ILE C 1 138 ? 123.190 117.736 150.855 1.00 14.56 117 ILE C CA 1
ATOM 4645 C C . ILE C 1 138 ? 123.535 117.599 149.385 1.00 14.56 117 ILE C C 1
ATOM 4646 O O . ILE C 1 138 ? 124.232 116.666 148.981 1.00 14.56 117 ILE C O 1
ATOM 4651 N N . ASN C 1 139 ? 123.043 118.519 148.563 1.00 14.13 118 ASN C N 1
ATOM 4652 C CA . ASN C 1 139 ? 123.215 118.375 147.129 1.00 14.13 118 ASN C CA 1
ATOM 4653 C C . ASN C 1 139 ? 124.639 118.702 146.708 1.00 14.13 118 ASN C C 1
ATOM 4654 O O . ASN C 1 139 ? 125.300 117.890 146.056 1.00 14.13 118 ASN C O 1
ATOM 4659 N N . LEU C 1 140 ? 125.145 119.856 147.118 1.00 13.60 119 LEU C N 1
ATOM 4660 C CA . LEU C 1 140 ? 126.400 120.371 146.601 1.00 13.60 119 LEU C CA 1
ATOM 4661 C C . LEU C 1 140 ? 127.597 119.983 147.462 1.00 13.60 119 LEU C C 1
ATOM 4662 O O . LEU C 1 140 ? 128.549 119.393 146.961 1.00 13.60 119 LEU C O 1
ATOM 4667 N N . VAL C 1 141 ? 127.555 120.280 148.760 1.00 13.65 120 VAL C N 1
ATOM 4668 C CA . VAL C 1 141 ? 128.676 119.955 149.630 1.00 13.65 120 VAL C CA 1
ATOM 4669 C C . VAL C 1 141 ? 128.855 118.442 149.753 1.00 13.65 120 VAL C C 1
ATOM 4670 O O . VAL C 1 141 ? 129.983 117.957 149.863 1.00 13.65 120 VAL C O 1
ATOM 4674 N N . GLY C 1 142 ? 127.774 117.673 149.694 1.00 12.93 121 GLY C N 1
ATOM 4675 C CA . GLY C 1 142 ? 127.911 116.229 149.651 1.00 12.93 121 GLY C CA 1
ATOM 4676 C C . GLY C 1 142 ? 128.650 115.736 148.423 1.00 12.93 121 GLY C C 1
ATOM 4677 O O . GLY C 1 142 ? 129.353 114.732 148.482 1.00 12.93 121 GLY C O 1
ATOM 4678 N N . ALA C 1 143 ? 128.509 116.441 147.301 1.00 13.16 122 ALA C N 1
ATOM 4679 C CA . ALA C 1 143 ? 129.201 116.049 146.080 1.00 13.16 122 ALA C CA 1
ATOM 4680 C C . ALA C 1 143 ? 130.690 116.363 146.156 1.00 13.16 122 ALA C C 1
ATOM 4681 O O . ALA C 1 143 ? 131.516 115.575 145.693 1.00 13.16 122 ALA C O 1
ATOM 4683 N N . PHE C 1 144 ? 131.048 117.503 146.739 1.00 13.31 123 PHE C N 1
ATOM 4684 C CA . PHE C 1 144 ? 132.453 117.818 146.978 1.00 13.31 123 PHE C CA 1
ATOM 4685 C C . PHE C 1 144 ? 133.133 116.734 147.794 1.00 13.31 123 PHE C C 1
ATOM 4686 O O . PHE C 1 144 ? 134.233 116.289 147.457 1.00 13.31 123 PHE C O 1
ATOM 4694 N N . LEU C 1 145 ? 132.495 116.299 148.874 1.00 13.69 124 LEU C N 1
ATOM 4695 C CA . LEU C 1 145 ? 133.126 115.331 149.758 1.00 13.69 124 LEU C CA 1
ATOM 4696 C C . LEU C 1 145 ? 133.221 113.969 149.094 1.00 13.69 124 LEU C C 1
ATOM 4697 O O . LEU C 1 145 ? 134.244 113.289 149.209 1.00 13.69 124 LEU C O 1
ATOM 4702 N N . ALA C 1 146 ? 132.163 113.557 148.398 1.00 12.81 125 ALA C N 1
ATOM 4703 C CA . ALA C 1 146 ? 132.216 112.343 147.596 1.00 12.81 125 ALA C CA 1
ATOM 4704 C C . ALA C 1 146 ? 133.371 112.396 146.604 1.00 12.81 125 ALA C C 1
ATOM 4705 O O . ALA C 1 146 ? 134.171 111.464 146.511 1.00 12.81 125 ALA C O 1
ATOM 4707 N N . ALA C 1 147 ? 133.487 113.505 145.878 1.00 13.49 126 ALA C N 1
ATOM 4708 C CA . ALA C 1 147 ? 134.569 113.660 144.913 1.00 13.49 126 ALA C CA 1
ATOM 4709 C C . ALA C 1 147 ? 135.929 113.661 145.598 1.00 13.49 126 ALA C C 1
ATOM 4710 O O . ALA C 1 147 ? 136.837 112.935 145.197 1.00 13.49 126 ALA C O 1
ATOM 4712 N N . LYS C 1 148 ? 136.072 114.465 146.648 1.00 15.41 127 LYS C N 1
ATOM 4713 C CA . LYS C 1 148 ? 137.362 114.638 147.303 1.00 15.41 127 LYS C CA 1
ATOM 4714 C C . LYS C 1 148 ? 137.916 113.324 147.825 1.00 15.41 127 LYS C C 1
ATOM 4715 O O . LYS C 1 148 ? 139.130 113.108 147.801 1.00 15.41 127 LYS C O 1
ATOM 4721 N N . HIS C 1 149 ? 137.056 112.437 148.305 1.00 15.46 128 HIS C N 1
ATOM 4722 C CA . HIS C 1 149 ? 137.541 111.196 148.886 1.00 15.46 128 HIS C CA 1
ATOM 4723 C C . HIS C 1 149 ? 137.669 110.077 147.868 1.00 15.46 128 HIS C C 1
ATOM 4724 O O . HIS C 1 149 ? 138.553 109.232 148.009 1.00 15.46 128 HIS C O 1
ATOM 4731 N N . ALA C 1 150 ? 136.854 110.073 146.817 1.00 14.03 129 ALA C N 1
ATOM 4732 C CA . ALA C 1 150 ? 137.110 109.155 145.715 1.00 14.03 129 ALA C CA 1
ATOM 4733 C C . ALA C 1 150 ? 138.434 109.486 145.029 1.00 14.03 129 ALA C C 1
ATOM 4734 O O . ALA C 1 150 ? 139.265 108.604 144.810 1.00 14.03 129 ALA C O 1
ATOM 4736 N N . ALA C 1 151 ? 138.641 110.754 144.679 1.00 14.37 130 ALA C N 1
ATOM 4737 C CA . ALA C 1 151 ? 139.908 111.179 144.089 1.00 14.37 130 ALA C CA 1
ATOM 4738 C C . ALA C 1 151 ? 141.096 110.762 144.947 1.00 14.37 130 ALA C C 1
ATOM 4739 O O . ALA C 1 151 ? 142.142 110.376 144.427 1.00 14.37 130 ALA C O 1
ATOM 4741 N N . ARG C 1 152 ? 140.934 110.807 146.267 1.00 15.86 131 ARG C N 1
ATOM 4742 C CA . ARG C 1 152 ? 142.014 110.459 147.174 1.00 15.86 131 ARG C CA 1
ATOM 4743 C C . ARG C 1 152 ? 142.450 109.019 147.000 1.00 15.86 131 ARG C C 1
ATOM 4744 O O . ARG C 1 152 ? 143.631 108.709 147.171 1.00 15.86 131 ARG C O 1
ATOM 4752 N N . VAL C 1 153 ? 141.530 108.130 146.645 1.00 15.48 132 VAL C N 1
ATOM 4753 C CA . VAL C 1 153 ? 141.898 106.738 146.430 1.00 15.48 132 VAL C CA 1
ATOM 4754 C C . VAL C 1 153 ? 142.158 106.424 144.962 1.00 15.48 132 VAL C C 1
ATOM 4755 O O . VAL C 1 153 ? 142.893 105.473 144.673 1.00 15.48 132 VAL C O 1
ATOM 4759 N N . MET C 1 154 ? 141.621 107.208 144.032 1.00 14.62 133 MET C N 1
ATOM 4760 C CA . MET C 1 154 ? 141.774 106.884 142.620 1.00 14.62 133 MET C CA 1
ATOM 4761 C C . MET C 1 154 ? 143.073 107.416 142.027 1.00 14.62 133 MET C C 1
ATOM 4762 O O . MET C 1 154 ? 143.706 106.731 141.223 1.00 14.62 133 MET C O 1
ATOM 4767 N N . VAL C 1 155 ? 143.483 108.617 142.409 1.00 14.78 134 VAL C N 1
ATOM 4768 C CA . VAL C 1 155 ? 144.675 109.257 141.859 1.00 14.78 134 VAL C CA 1
ATOM 4769 C C . VAL C 1 155 ? 145.905 108.359 141.971 1.00 14.78 134 VAL C C 1
ATOM 4770 O O . VAL C 1 155 ? 146.563 108.130 140.953 1.00 14.78 134 VAL C O 1
ATOM 4774 N N . PRO C 1 156 ? 146.262 107.817 143.152 1.00 15.21 135 PRO C N 1
ATOM 4775 C CA . PRO C 1 156 ? 147.378 106.866 143.204 1.00 15.21 135 PRO C CA 1
ATOM 4776 C C . PRO C 1 156 ? 147.158 105.584 142.415 1.00 15.21 135 PRO C C 1
ATOM 4777 O O . PRO C 1 156 ? 148.118 104.852 142.158 1.00 15.21 135 PRO C O 1
ATOM 4781 N N . ALA C 1 157 ? 145.924 105.289 142.020 1.00 14.05 136 ALA C N 1
ATOM 4782 C CA . ALA C 1 157 ? 145.690 104.125 141.179 1.00 14.05 136 ALA C CA 1
ATOM 4783 C C . ALA C 1 157 ? 145.716 104.457 139.698 1.00 14.05 136 ALA C C 1
ATOM 4784 O O . ALA C 1 157 ? 145.854 103.549 138.877 1.00 14.05 136 ALA C O 1
ATOM 4786 N N . LYS C 1 158 ? 145.581 105.725 139.349 1.00 14.76 137 LYS C N 1
ATOM 4787 C CA . LYS C 1 158 ? 145.644 106.268 138.011 1.00 14.76 137 LYS C CA 1
ATOM 4788 C C . LYS C 1 158 ? 144.494 105.777 137.146 1.00 14.76 137 LYS C C 1
ATOM 4789 O O . LYS C 1 158 ? 144.634 105.736 135.925 1.00 14.76 137 LYS C O 1
ATOM 4795 N N . LYS C 1 159 ? 143.358 105.426 137.736 1.00 13.28 138 LYS C N 1
ATOM 4796 C CA . LYS C 1 159 ? 142.147 105.120 137.006 1.00 13.28 138 LYS C CA 1
ATOM 4797 C C . LYS C 1 159 ? 140.954 105.484 137.874 1.00 13.28 138 LYS C C 1
ATOM 4798 O O . LYS C 1 159 ? 141.068 105.618 139.087 1.00 13.28 138 LYS C O 1
ATOM 4804 N N . GLY C 1 160 ? 139.806 105.642 137.242 1.00 12.38 139 GLY C N 1
ATOM 4805 C CA . GLY C 1 160 ? 138.548 105.758 137.951 1.00 12.38 139 GLY C CA 1
ATOM 4806 C C . GLY C 1 160 ? 137.592 106.665 137.214 1.00 12.38 139 GLY C C 1
ATOM 4807 O O . GLY C 1 160 ? 137.970 107.407 136.318 1.00 12.38 139 GLY C O 1
ATOM 4808 N N . CYS C 1 161 ? 136.324 106.607 137.620 1.00 15.14 140 CYS C N 1
ATOM 4809 C CA . CYS C 1 161 ? 135.348 107.570 137.131 1.00 15.14 140 CYS C CA 1
ATOM 4810 C C . CYS C 1 161 ? 134.466 108.069 138.267 1.00 15.14 140 CYS C C 1
ATOM 4811 O O . CYS C 1 161 ? 134.041 107.310 139.137 1.00 15.14 140 CYS C O 1
ATOM 4814 N N . ILE C 1 162 ? 134.184 109.367 138.236 1.00 13.44 141 ILE C N 1
ATOM 4815 C CA . ILE C 1 162 ? 133.213 109.986 139.122 1.00 13.44 141 ILE C CA 1
ATOM 4816 C C . ILE C 1 162 ? 132.024 110.433 138.283 1.00 13.44 141 ILE C C 1
ATOM 4817 O O . ILE C 1 162 ? 132.197 111.143 137.288 1.00 13.44 141 ILE C O 1
ATOM 4822 N N . ILE C 1 163 ? 130.822 110.017 138.670 1.00 15.90 142 ILE C N 1
ATOM 4823 C CA . ILE C 1 163 ? 129.589 110.436 138.011 1.00 15.90 142 ILE C CA 1
ATOM 4824 C C . ILE C 1 163 ? 128.710 111.152 139.025 1.00 15.90 142 ILE C C 1
ATOM 4825 O O . ILE C 1 163 ? 128.492 110.647 140.128 1.00 15.90 142 ILE C O 1
ATOM 4830 N N . PHE C 1 164 ? 128.204 112.320 138.653 1.00 20.91 143 PHE C N 1
ATOM 4831 C CA . PHE C 1 164 ? 127.239 113.041 139.465 1.00 20.91 143 PHE C CA 1
ATOM 4832 C C . PHE C 1 164 ? 125.856 113.004 138.823 1.00 20.91 143 PHE C C 1
ATOM 4833 O O . PHE C 1 164 ? 125.721 112.992 137.600 1.00 20.91 143 PHE C O 1
ATOM 4841 N N . THR C 1 165 ? 124.830 112.997 139.662 1.00 14.89 144 THR C N 1
ATOM 4842 C CA . THR C 1 165 ? 123.463 113.230 139.215 1.00 14.89 144 THR C CA 1
ATOM 4843 C C . THR C 1 165 ? 123.170 114.719 139.325 1.00 14.89 144 THR C C 1
ATOM 4844 O O . THR C 1 165 ? 123.065 115.257 140.425 1.00 14.89 144 THR C O 1
ATOM 4848 N N . ALA C 1 166 ? 123.056 115.383 138.187 1.00 13.00 145 ALA C N 1
ATOM 4849 C CA . ALA C 1 166 ? 122.640 116.776 138.121 1.00 13.00 145 ALA C CA 1
ATOM 4850 C C . ALA C 1 166 ? 121.135 116.806 137.837 1.00 13.00 145 ALA C C 1
ATOM 4851 O O . ALA C 1 166 ? 120.409 116.054 138.489 1.00 13.00 145 ALA C O 1
ATOM 4853 N N . SER C 1 167 ? 120.641 117.596 136.894 1.00 13.46 146 SER C N 1
ATOM 4854 C CA . SER C 1 167 ? 119.231 117.568 136.547 1.00 13.46 146 SER C CA 1
ATOM 4855 C C . SER C 1 167 ? 119.058 118.323 135.248 1.00 13.46 146 SER C C 1
ATOM 4856 O O . SER C 1 167 ? 119.860 119.200 134.921 1.00 13.46 146 SER C O 1
ATOM 4859 N N . ALA C 1 168 ? 117.996 117.991 134.519 1.00 13.27 147 ALA C N 1
ATOM 4860 C CA . ALA C 1 168 ? 117.696 118.731 133.303 1.00 13.27 147 ALA C CA 1
ATOM 4861 C C . ALA C 1 168 ? 117.541 120.219 133.562 1.00 13.27 147 ALA C C 1
ATOM 4862 O O . ALA C 1 168 ? 117.612 121.010 132.623 1.00 13.27 147 ALA C O 1
ATOM 4864 N N . CYS C 1 169 ? 117.323 120.616 134.812 1.00 13.99 148 CYS C N 1
ATOM 4865 C CA . CYS C 1 169 ? 117.215 122.028 135.129 1.00 13.99 148 CYS C CA 1
ATOM 4866 C C . CYS C 1 169 ? 118.518 122.769 134.880 1.00 13.99 148 CYS C C 1
ATOM 4867 O O . CYS C 1 169 ? 118.499 123.994 134.740 1.00 13.99 148 CYS C O 1
ATOM 4870 N N . THR C 1 170 ? 119.646 122.061 134.809 1.00 14.38 149 THR C N 1
ATOM 4871 C CA . THR C 1 170 ? 120.912 122.711 134.488 1.00 14.38 149 THR C CA 1
ATOM 4872 C C . THR C 1 170 ? 120.968 123.193 133.052 1.00 14.38 149 THR C C 1
ATOM 4873 O O . THR C 1 170 ? 121.919 123.880 132.686 1.00 14.38 149 THR C O 1
ATOM 4877 N N . GLU C 1 171 ? 119.977 122.859 132.242 1.00 16.94 150 GLU C N 1
ATOM 4878 C CA . GLU C 1 171 ? 119.947 123.254 130.848 1.00 16.94 150 GLU C CA 1
ATOM 4879 C C . GLU C 1 171 ? 118.751 124.105 130.481 1.00 16.94 150 GLU C C 1
ATOM 4880 O O . GLU C 1 171 ? 118.850 124.893 129.544 1.00 16.94 150 GLU C O 1
ATOM 4886 N N . ILE C 1 172 ? 117.636 123.984 131.193 1.00 15.10 151 ILE C N 1
ATOM 4887 C CA . ILE C 1 172 ? 116.452 124.783 130.916 1.00 15.10 151 ILE C CA 1
ATOM 4888 C C . ILE C 1 172 ? 115.767 125.132 132.230 1.00 15.10 151 ILE C C 1
ATOM 4889 O O . ILE C 1 172 ? 115.756 124.336 133.172 1.00 15.10 151 ILE C O 1
ATOM 4894 N N . ALA C 1 173 ? 115.220 126.336 132.296 1.00 15.98 152 ALA C N 1
ATOM 4895 C CA . ALA C 1 173 ? 114.479 126.770 133.462 1.00 15.98 152 ALA C CA 1
ATOM 4896 C C . ALA C 1 173 ? 113.052 126.228 133.443 1.00 15.98 152 ALA C C 1
ATOM 4897 O O . ALA C 1 173 ? 112.582 125.655 132.462 1.00 15.98 152 ALA C O 1
ATOM 4899 N N . GLY C 1 174 ? 112.365 126.413 134.567 1.00 19.47 153 GLY C N 1
ATOM 4900 C CA . GLY C 1 174 ? 110.962 126.086 134.676 1.00 19.47 153 GLY C CA 1
ATOM 4901 C C . GLY C 1 174 ? 110.629 124.658 135.029 1.00 19.47 153 GLY C C 1
ATOM 4902 O O . GLY C 1 174 ? 109.492 124.237 134.808 1.00 19.47 153 GLY C O 1
ATOM 4903 N N . ILE C 1 175 ? 111.565 123.887 135.571 1.00 16.74 154 ILE C N 1
ATOM 4904 C CA . ILE C 1 175 ? 111.213 122.526 135.956 1.00 16.74 154 ILE C CA 1
ATOM 4905 C C . ILE C 1 175 ? 111.739 122.169 137.336 1.00 16.74 154 ILE C C 1
ATOM 4906 O O . ILE C 1 175 ? 111.690 121.002 137.734 1.00 16.74 154 ILE C O 1
ATOM 4911 N N . ALA C 1 176 ? 112.253 123.149 138.072 1.00 15.12 155 ALA C N 1
ATOM 4912 C CA . ALA C 1 176 ? 112.805 122.857 139.386 1.00 15.12 155 ALA C CA 1
ATOM 4913 C C . ALA C 1 176 ? 112.880 124.130 140.210 1.00 15.12 155 ALA C C 1
ATOM 4914 O O . ALA C 1 176 ? 112.890 125.241 139.679 1.00 15.12 155 ALA C O 1
ATOM 4916 N N . GLY C 1 177 ? 112.930 123.946 141.523 1.00 14.88 156 GLY C N 1
ATOM 4917 C CA . GLY C 1 177 ? 112.977 125.076 142.420 1.00 14.88 156 GLY C CA 1
ATOM 4918 C C . GLY C 1 177 ? 114.291 125.821 142.341 1.00 14.88 156 GLY C C 1
ATOM 4919 O O . GLY C 1 177 ? 115.312 125.292 141.912 1.00 14.88 156 GLY C O 1
ATOM 4920 N N . HIS C 1 178 ? 114.247 127.081 142.782 1.00 14.58 157 HIS C N 1
ATOM 4921 C CA . HIS C 1 178 ? 115.413 127.952 142.690 1.00 14.58 157 HIS C CA 1
ATOM 4922 C C . HIS C 1 178 ? 116.614 127.364 143.417 1.00 14.58 157 HIS C C 1
ATOM 4923 O O . HIS C 1 178 ? 117.700 127.248 142.845 1.00 14.58 157 HIS C O 1
ATOM 4930 N N . SER C 1 179 ? 116.439 127.000 144.686 1.00 14.91 158 SER C N 1
ATOM 4931 C CA . SER C 1 179 ? 117.544 126.436 145.451 1.00 14.91 158 SER C CA 1
ATOM 4932 C C . SER C 1 179 ? 118.072 125.178 144.786 1.00 14.91 158 SER C C 1
ATOM 4933 O O . SER C 1 179 ? 119.283 124.993 144.652 1.00 14.91 158 SER C O 1
ATOM 4936 N N . TYR C 1 180 ? 117.173 124.305 144.351 1.00 15.29 159 TYR C N 1
ATOM 4937 C CA . TYR C 1 180 ? 117.603 123.067 143.717 1.00 15.29 159 TYR C CA 1
ATOM 4938 C C . TYR C 1 180 ? 118.381 123.340 142.441 1.00 15.29 159 TYR C C 1
ATOM 4939 O O . TYR C 1 180 ? 119.387 122.682 142.171 1.00 15.29 159 TYR C O 1
ATOM 4948 N N . THR C 1 181 ? 117.940 124.317 141.648 1.00 13.85 160 THR C N 1
ATOM 4949 C CA . THR C 1 181 ? 118.617 124.598 140.389 1.00 13.85 160 THR C CA 1
ATOM 4950 C C . THR C 1 181 ? 120.040 125.084 140.632 1.00 13.85 160 THR C C 1
ATOM 4951 O O . THR C 1 181 ? 120.984 124.622 139.988 1.00 13.85 160 THR C O 1
ATOM 4955 N N . ALA C 1 182 ? 120.209 126.013 141.573 1.00 13.01 161 ALA C N 1
ATOM 4956 C CA . ALA C 1 182 ? 121.535 126.536 141.876 1.00 13.01 161 ALA C CA 1
ATOM 4957 C C . ALA C 1 182 ? 122.474 125.430 142.332 1.00 13.01 161 ALA C C 1
ATOM 4958 O O . ALA C 1 182 ? 123.617 125.349 141.879 1.00 13.01 161 ALA C O 1
ATOM 4960 N N . SER C 1 183 ? 122.007 124.564 143.226 1.00 14.70 162 SER C N 1
ATOM 4961 C CA . SER C 1 183 ? 122.854 123.468 143.673 1.00 14.70 162 SER C CA 1
ATOM 4962 C C . SER C 1 183 ? 123.208 122.529 142.533 1.00 14.70 162 SER C C 1
ATOM 4963 O O . SER C 1 183 ? 124.306 121.973 142.514 1.00 14.70 162 SER C O 1
ATOM 4966 N N . LYS C 1 184 ? 122.309 122.342 141.572 1.00 20.35 163 LYS C N 1
ATOM 4967 C CA . LYS C 1 184 ? 122.619 121.437 140.474 1.00 20.35 163 LYS C CA 1
ATOM 4968 C C . LYS C 1 184 ? 123.538 122.073 139.443 1.00 20.35 163 LYS C C 1
ATOM 4969 O O . LYS C 1 184 ? 124.307 121.362 138.795 1.00 20.35 163 LYS C O 1
ATOM 4975 N N . TYR C 1 185 ? 123.486 123.395 139.281 1.00 15.00 164 TYR C N 1
ATOM 4976 C CA . TYR C 1 185 ? 124.494 124.057 138.467 1.00 15.00 164 TYR C CA 1
ATOM 4977 C C . TYR C 1 185 ? 125.867 123.930 139.109 1.00 15.00 164 TYR C C 1
ATOM 4978 O O . TYR C 1 185 ? 126.854 123.626 138.434 1.00 15.00 164 TYR C O 1
ATOM 4987 N N . GLY C 1 186 ? 125.947 124.173 140.414 1.00 12.80 165 GLY C N 1
ATOM 4988 C CA . GLY C 1 186 ? 127.204 123.991 141.114 1.00 12.80 165 GLY C CA 1
ATOM 4989 C C . GLY C 1 186 ? 127.817 122.632 140.864 1.00 12.80 165 GLY C C 1
ATOM 4990 O O . GLY C 1 186 ? 129.033 122.506 140.739 1.00 12.80 165 GLY C O 1
ATOM 4991 N N . ILE C 1 187 ? 126.988 121.598 140.763 1.00 14.72 166 ILE C N 1
ATOM 4992 C CA . ILE C 1 187 ? 127.529 120.268 140.521 1.00 14.72 166 ILE C CA 1
ATOM 4993 C C . ILE C 1 187 ? 128.152 120.183 139.135 1.00 14.72 166 ILE C C 1
ATOM 4994 O O . ILE C 1 187 ? 129.210 119.574 138.959 1.00 14.72 166 ILE C O 1
ATOM 4999 N N . VAL C 1 188 ? 127.523 120.801 138.134 1.00 15.00 167 VAL C N 1
ATOM 5000 C CA . VAL C 1 188 ? 128.098 120.794 136.791 1.00 15.00 167 VAL C CA 1
ATOM 5001 C C . VAL C 1 188 ? 129.470 121.448 136.808 1.00 15.00 167 VAL C C 1
ATOM 5002 O O . VAL C 1 188 ? 130.447 120.897 136.294 1.00 15.00 167 VAL C O 1
ATOM 5006 N N . GLY C 1 189 ? 129.563 122.623 137.432 1.00 11.95 168 GLY C N 1
ATOM 5007 C CA . GLY C 1 189 ? 130.840 123.302 137.542 1.00 11.95 168 GLY C CA 1
ATOM 5008 C C . GLY C 1 189 ? 131.885 122.490 138.278 1.00 11.95 168 GLY C C 1
ATOM 5009 O O . GLY C 1 189 ? 133.034 122.403 137.853 1.00 11.95 168 GLY C O 1
ATOM 5010 N N . LEU C 1 190 ? 131.505 121.895 139.401 1.00 13.02 169 LEU C N 1
ATOM 5011 C CA . LEU C 1 190 ? 132.432 121.012 140.088 1.00 13.02 169 LEU C CA 1
ATOM 5012 C C . LEU C 1 190 ? 132.860 119.858 139.191 1.00 13.02 169 LEU C C 1
ATOM 5013 O O . LEU C 1 190 ? 134.036 119.490 139.168 1.00 13.02 169 LEU C O 1
ATOM 5018 N N . MET C 1 191 ? 131.932 119.302 138.418 1.00 13.89 170 MET C N 1
ATOM 5019 C CA . MET C 1 191 ? 132.265 118.175 137.555 1.00 13.89 170 MET C CA 1
ATOM 5020 C C . MET C 1 191 ? 133.259 118.560 136.472 1.00 13.89 170 MET C C 1
ATOM 5021 O O . MET C 1 191 ? 134.083 117.733 136.067 1.00 13.89 170 MET C O 1
ATOM 5026 N N . LYS C 1 192 ? 133.192 119.800 135.985 1.00 13.29 171 LYS C N 1
ATOM 5027 C CA . LYS C 1 192 ? 134.060 120.190 134.887 1.00 13.29 171 LYS C CA 1
ATOM 5028 C C . LYS C 1 192 ? 135.456 120.542 135.383 1.00 13.29 171 LYS C C 1
ATOM 5029 O O . LYS C 1 192 ? 136.448 120.231 134.720 1.00 13.29 171 LYS C O 1
ATOM 5035 N N . SER C 1 193 ? 135.553 121.161 136.557 1.00 13.30 172 SER C N 1
ATOM 5036 C CA . SER C 1 193 ? 136.854 121.361 137.180 1.00 13.30 172 SER C CA 1
ATOM 5037 C C . SER C 1 193 ? 137.514 120.027 137.488 1.00 13.30 172 SER C C 1
ATOM 5038 O O . SER C 1 193 ? 138.708 119.842 137.244 1.00 13.30 172 SER C O 1
ATOM 5041 N N . LEU C 1 194 ? 136.752 119.089 138.034 1.00 13.75 173 LEU C N 1
ATOM 5042 C CA . LEU C 1 194 ? 137.290 117.760 138.283 1.00 13.75 173 LEU C CA 1
ATOM 5043 C C . LEU C 1 194 ? 137.800 117.118 137.004 1.00 13.75 173 LEU C C 1
ATOM 5044 O O . LEU C 1 194 ? 138.829 116.441 137.014 1.00 13.75 173 LEU C O 1
ATOM 5049 N N . ALA C 1 195 ? 137.091 117.318 135.896 1.00 13.31 174 ALA C N 1
ATOM 5050 C CA . ALA C 1 195 ? 137.474 116.667 134.651 1.00 13.31 174 ALA C CA 1
ATOM 5051 C C . ALA C 1 195 ? 138.845 117.122 134.195 1.00 13.31 174 ALA C C 1
ATOM 5052 O O . ALA C 1 195 ? 139.577 116.356 133.574 1.00 13.31 174 ALA C O 1
ATOM 5054 N N . VAL C 1 196 ? 139.201 118.359 134.520 1.00 14.69 175 VAL C N 1
ATOM 5055 C CA . VAL C 1 196 ? 140.503 118.898 134.172 1.00 14.69 175 VAL C CA 1
ATOM 5056 C C . VAL C 1 196 ? 141.566 118.401 135.135 1.00 14.69 175 VAL C C 1
ATOM 5057 O O . VAL C 1 196 ? 142.576 117.825 134.724 1.00 14.69 175 VAL C O 1
ATOM 5061 N N . GLU C 1 197 ? 141.357 118.634 136.431 1.00 16.48 176 GLU C N 1
ATOM 5062 C CA . GLU C 1 197 ? 142.345 118.237 137.425 1.00 16.48 176 GLU C CA 1
ATOM 5063 C C . GLU C 1 197 ? 142.635 116.746 137.351 1.00 16.48 176 GLU C C 1
ATOM 5064 O O . GLU C 1 197 ? 143.796 116.330 137.343 1.00 16.48 176 GLU C O 1
ATOM 5070 N N . LEU C 1 198 ? 141.598 115.930 137.296 1.00 14.73 177 LEU C N 1
ATOM 5071 C CA . LEU C 1 198 ? 141.785 114.490 137.373 1.00 14.73 177 LEU C CA 1
ATOM 5072 C C . LEU C 1 198 ? 142.108 113.842 136.039 1.00 14.73 177 LEU C C 1
ATOM 5073 O O . LEU C 1 198 ? 142.569 112.699 136.027 1.00 14.73 177 LEU C O 1
ATOM 5078 N N . GLY C 1 199 ? 141.875 114.524 134.920 1.00 14.45 178 GLY C N 1
ATOM 5079 C CA . GLY C 1 199 ? 142.259 113.949 133.645 1.00 14.45 178 GLY C CA 1
ATOM 5080 C C . GLY C 1 199 ? 143.739 113.661 133.584 1.00 14.45 178 GLY C C 1
ATOM 5081 O O . GLY C 1 199 ? 144.163 112.692 132.962 1.00 14.45 178 GLY C O 1
ATOM 5082 N N A SER C 1 200 ? 144.537 114.487 134.253 0.50 15.82 179 SER C N 1
ATOM 5083 N N B SER C 1 200 ? 144.539 114.487 134.257 0.50 15.82 179 SER C N 1
ATOM 5084 C CA A SER C 1 200 ? 145.978 114.313 134.294 0.50 15.82 179 SER C CA 1
ATOM 5085 C CA B SER C 1 200 ? 145.982 114.315 134.310 0.50 15.82 179 SER C CA 1
ATOM 5086 C C A SER C 1 200 ? 146.386 113.004 134.930 0.50 15.82 179 SER C C 1
ATOM 5087 C C B SER C 1 200 ? 146.384 112.998 134.926 0.50 15.82 179 SER C C 1
ATOM 5088 O O A SER C 1 200 ? 147.505 112.546 134.690 0.50 15.82 179 SER C O 1
ATOM 5089 O O B SER C 1 200 ? 147.502 112.538 134.685 0.50 15.82 179 SER C O 1
ATOM 5094 N N . HIS C 1 201 ? 145.500 112.375 135.708 1.00 15.54 180 HIS C N 1
ATOM 5095 C CA . HIS C 1 201 ? 145.766 111.094 136.345 1.00 15.54 180 HIS C CA 1
ATOM 5096 C C . HIS C 1 201 ? 144.938 109.951 135.762 1.00 15.54 180 HIS C C 1
ATOM 5097 O O . HIS C 1 201 ? 144.868 108.888 136.364 1.00 15.54 180 HIS C O 1
ATOM 5104 N N . GLY C 1 202 ? 144.294 110.155 134.624 1.00 16.16 181 GLY C N 1
ATOM 5105 C CA . GLY C 1 202 ? 143.505 109.123 134.000 1.00 16.16 181 GLY C CA 1
ATOM 5106 C C . GLY C 1 202 ? 142.069 109.038 134.449 1.00 16.16 181 GLY C C 1
ATOM 5107 O O . GLY C 1 202 ? 141.366 108.118 134.028 1.00 16.16 181 GLY C O 1
ATOM 5108 N N . ILE C 1 203 ? 141.603 109.962 135.267 1.00 15.00 182 ILE C N 1
ATOM 5109 C CA . ILE C 1 203 ? 140.315 109.848 135.929 1.00 15.00 182 ILE C CA 1
ATOM 5110 C C . ILE C 1 203 ? 139.284 110.689 135.196 1.00 15.00 182 ILE C C 1
ATOM 5111 O O . ILE C 1 203 ? 139.543 111.850 134.860 1.00 15.00 182 ILE C O 1
ATOM 5116 N N . ARG C 1 204 ? 138.103 110.120 134.973 1.00 15.00 183 ARG C N 1
ATOM 5117 C CA . ARG C 1 204 ? 137.019 110.809 134.294 1.00 15.00 183 ARG C CA 1
ATOM 5118 C C . ARG C 1 204 ? 135.962 111.298 135.273 1.00 15.00 183 ARG C C 1
ATOM 5119 O O . ARG C 1 204 ? 135.674 110.653 136.281 1.00 15.00 183 ARG C O 1
ATOM 5127 N N . ALA C 1 205 ? 135.365 112.436 134.945 1.00 13.42 184 ALA C N 1
ATOM 5128 C CA . ALA C 1 205 ? 134.214 112.942 135.669 1.00 13.42 184 ALA C CA 1
ATOM 5129 C C . ALA C 1 205 ? 133.123 113.338 134.685 1.00 13.42 184 ALA C C 1
ATOM 5130 O O . ALA C 1 205 ? 133.407 113.944 133.652 1.00 13.42 184 ALA C O 1
ATOM 5132 N N . ASN C 1 206 ? 131.878 113.004 135.004 1.00 14.65 185 ASN C N 1
ATOM 5133 C CA . ASN C 1 206 ? 130.741 113.358 134.164 1.00 14.65 185 ASN C CA 1
ATOM 5134 C C . ASN C 1 206 ? 129.487 113.478 135.017 1.00 14.65 185 ASN C C 1
ATOM 5135 O O . ASN C 1 206 ? 129.429 113.004 136.146 1.00 14.65 185 ASN C O 1
ATOM 5140 N N . CYS C 1 207 ? 128.473 114.102 134.441 1.00 14.84 186 CYS C N 1
ATOM 5141 C CA . CYS C 1 207 ? 127.165 114.285 135.048 1.00 14.84 186 CYS C CA 1
ATOM 5142 C C . CYS C 1 207 ? 126.108 113.661 134.156 1.00 14.84 186 CYS C C 1
ATOM 5143 O O . CYS C 1 207 ? 126.278 113.556 132.944 1.00 14.84 186 CYS C O 1
ATOM 5146 N N A VAL C 1 208 ? 125.005 113.253 134.762 0.50 16.35 187 VAL C N 1
ATOM 5147 N N B VAL C 1 208 ? 125.004 113.265 134.778 0.50 16.35 187 VAL C N 1
ATOM 5148 C CA A VAL C 1 208 ? 123.822 112.842 134.025 0.50 16.35 187 VAL C CA 1
ATOM 5149 C CA B VAL C 1 208 ? 123.798 112.823 134.092 0.50 16.35 187 VAL C CA 1
ATOM 5150 C C A VAL C 1 208 ? 122.650 113.660 134.535 0.50 16.35 187 VAL C C 1
ATOM 5151 C C B VAL C 1 208 ? 122.655 113.701 134.560 0.50 16.35 187 VAL C C 1
ATOM 5152 O O A VAL C 1 208 ? 122.397 113.699 135.741 0.50 16.35 187 VAL C O 1
ATOM 5153 O O B VAL C 1 208 ? 122.405 113.796 135.763 0.50 16.35 187 VAL C O 1
ATOM 5160 N N . SER C 1 209 ? 121.944 114.320 133.617 1.00 11.64 188 SER C N 1
ATOM 5161 C CA . SER C 1 209 ? 120.860 115.246 133.940 1.00 11.64 188 SER C CA 1
ATOM 5162 C C . SER C 1 209 ? 119.515 114.723 133.449 1.00 11.64 188 SER C C 1
ATOM 5163 O O . SER C 1 209 ? 119.124 114.975 132.304 1.00 11.64 188 SER C O 1
ATOM 5166 N N . PRO C 1 210 ? 118.756 114.028 134.279 1.00 14.56 189 PRO C N 1
ATOM 5167 C CA . PRO C 1 210 ? 117.471 113.481 133.841 1.00 14.56 189 PRO C CA 1
ATOM 5168 C C . PRO C 1 210 ? 116.337 114.494 133.947 1.00 14.56 189 PRO C C 1
ATOM 5169 O O . PRO C 1 210 ? 116.453 115.540 134.582 1.00 14.56 189 PRO C O 1
ATOM 5173 N N . PHE C 1 211 ? 115.234 114.161 133.284 1.00 20.28 190 PHE C N 1
ATOM 5174 C CA . PHE C 1 211 ? 114.025 114.972 133.288 1.00 20.28 190 PHE C CA 1
ATOM 5175 C C . PHE C 1 211 ? 112.815 114.061 133.326 1.00 20.28 190 PHE C C 1
ATOM 5176 O O . PHE C 1 211 ? 112.559 113.340 132.360 1.00 20.28 190 PHE C O 1
ATOM 5184 N N . GLY C 1 212 ? 112.057 114.121 134.410 1.00 24.80 191 GLY C N 1
ATOM 5185 C CA . GLY C 1 212 ? 110.890 113.283 134.560 1.00 24.80 191 GLY C CA 1
ATOM 5186 C C . GLY C 1 212 ? 111.052 112.116 135.505 1.00 24.80 191 GLY C C 1
ATOM 5187 O O . GLY C 1 212 ? 110.110 111.333 135.659 1.00 24.80 191 GLY C O 1
ATOM 5188 N N . VAL C 1 213 ? 112.212 111.966 136.133 1.00 22.73 192 VAL C N 1
ATOM 5189 C CA . VAL C 1 213 ? 112.390 110.972 137.180 1.00 22.73 192 VAL C CA 1
ATOM 5190 C C . VAL C 1 213 ? 112.958 111.647 138.418 1.00 22.73 192 VAL C C 1
ATOM 5191 O O .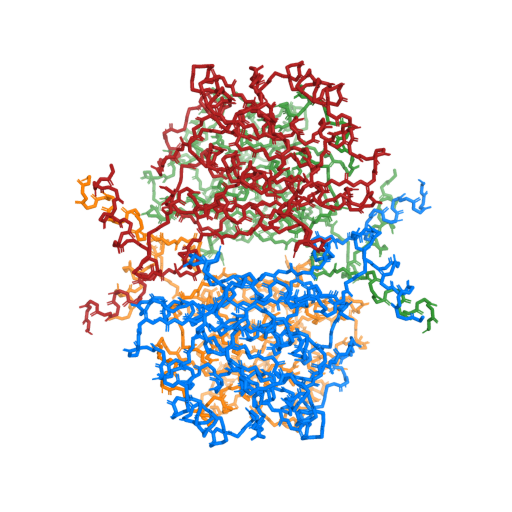 VAL C 1 213 ? 113.462 112.764 138.342 1.00 22.73 192 VAL C O 1
ATOM 5195 N N . SER C 1 224 ? 99.207 108.518 143.225 1.00 67.61 203 SER C N 1
ATOM 5196 C CA . SER C 1 224 ? 99.131 109.478 142.130 1.00 67.61 203 SER C CA 1
ATOM 5197 C C . SER C 1 224 ? 100.203 109.210 141.079 1.00 67.61 203 SER C C 1
ATOM 5198 O O . SER C 1 224 ? 100.618 110.120 140.362 1.00 67.61 203 SER C O 1
ATOM 5201 N N . LYS C 1 225 ? 100.646 107.952 141.000 1.00 66.19 204 LYS C N 1
ATOM 5202 C CA . LYS C 1 225 ? 101.658 107.574 140.016 1.00 66.19 204 LYS C CA 1
ATOM 5203 C C . LYS C 1 225 ? 101.194 107.868 138.595 1.00 66.19 204 LYS C C 1
ATOM 5204 O O . LYS C 1 225 ? 101.989 108.298 137.751 1.00 66.19 204 LYS C O 1
ATOM 5210 N N . LEU C 1 226 ? 99.910 107.639 138.310 1.00 64.55 205 LEU C N 1
ATOM 5211 C CA . LEU C 1 226 ? 99.395 107.885 136.968 1.00 64.55 205 LEU C CA 1
ATOM 5212 C C . LEU C 1 226 ? 99.152 109.368 136.713 1.00 64.55 205 LEU C C 1
ATOM 5213 O O . LEU C 1 226 ? 99.374 109.848 135.596 1.00 64.55 205 LEU C O 1
ATOM 5218 N N . MET C 1 227 ? 98.687 110.104 137.728 1.00 62.09 206 MET C N 1
ATOM 5219 C CA . MET C 1 227 ? 98.510 111.547 137.578 1.00 62.09 206 MET C CA 1
ATOM 5220 C C . MET C 1 227 ? 99.789 112.210 137.086 1.00 62.09 206 MET C C 1
ATOM 5221 O O . MET C 1 227 ? 99.748 113.125 136.258 1.00 62.09 206 MET C O 1
ATOM 5226 N N . PHE C 1 228 ? 100.940 111.745 137.572 1.00 55.58 207 PHE C N 1
ATOM 5227 C CA . PHE C 1 228 ? 102.219 112.264 137.114 1.00 55.58 207 PHE C CA 1
ATOM 5228 C C . PHE C 1 228 ? 102.637 111.696 135.763 1.00 55.58 207 PHE C C 1
ATOM 5229 O O . PHE C 1 228 ? 103.447 112.318 135.069 1.00 55.58 207 PHE C O 1
ATOM 5237 N N . GLU C 1 229 ? 102.106 110.537 135.371 1.00 53.59 208 GLU C N 1
ATOM 5238 C CA . GLU C 1 229 ? 102.463 109.968 134.077 1.00 53.59 208 GLU C CA 1
ATOM 5239 C C . GLU C 1 229 ? 101.763 110.691 132.936 1.00 53.59 208 GLU C C 1
ATOM 5240 O O . GLU C 1 229 ? 102.384 110.974 131.907 1.00 53.59 208 GLU C O 1
ATOM 5246 N N . GLY C 1 230 ? 100.470 110.983 133.094 1.00 51.10 209 GLY C N 1
ATOM 5247 C CA . GLY C 1 230 ? 99.762 111.735 132.076 1.00 51.10 209 GLY C CA 1
ATOM 5248 C C . GLY C 1 230 ? 100.291 113.142 131.921 1.00 51.10 209 GLY C C 1
ATOM 5249 O O . GLY C 1 230 ? 100.225 113.717 130.831 1.00 51.10 209 GLY C O 1
ATOM 5250 N N . ILE C 1 231 ? 100.822 113.715 133.000 1.00 46.12 210 ILE C N 1
ATOM 5251 C CA . ILE C 1 231 ? 101.515 114.992 132.898 1.00 46.12 210 ILE C CA 1
ATOM 5252 C C . ILE C 1 231 ? 102.713 114.866 131.968 1.00 46.12 210 ILE C C 1
ATOM 5253 O O . ILE C 1 231 ? 102.860 115.632 131.011 1.00 46.12 210 ILE C O 1
ATOM 5258 N N . MET C 1 232 ? 103.568 113.872 132.212 1.00 42.31 211 MET C N 1
ATOM 5259 C CA . MET C 1 232 ? 104.760 113.719 131.387 1.00 42.31 211 MET C CA 1
ATOM 5260 C C . MET C 1 232 ? 104.410 113.389 129.944 1.00 42.31 211 MET C C 1
ATOM 5261 O O . MET C 1 232 ? 105.163 113.742 129.034 1.00 42.31 211 MET C O 1
ATOM 5266 N N . SER C 1 233 ? 103.276 112.726 129.715 1.00 41.75 212 SER C N 1
ATOM 5267 C CA . SER C 1 233 ? 102.830 112.478 128.353 1.00 41.75 212 SER C CA 1
ATOM 5268 C C . SER C 1 233 ? 102.458 113.770 127.650 1.00 41.75 212 SER C C 1
ATOM 5269 O O . SER C 1 233 ? 102.660 113.898 126.439 1.00 41.75 212 SER C O 1
ATOM 5272 N N . LYS C 1 234 ? 101.916 114.734 128.388 1.00 37.69 213 LYS C N 1
ATOM 5273 C CA . LYS C 1 234 ? 101.615 116.038 127.816 1.00 37.69 213 LYS C CA 1
ATOM 5274 C C . LYS C 1 234 ? 102.848 116.918 127.718 1.00 37.69 213 LYS C C 1
ATOM 5275 O O . LYS C 1 234 ? 102.938 117.744 126.809 1.00 37.69 213 LYS C O 1
ATOM 5281 N N . VAL C 1 235 ? 103.802 116.747 128.621 1.00 31.46 214 VAL C N 1
ATOM 5282 C CA . VAL C 1 235 ? 104.906 117.687 128.732 1.00 31.46 214 VAL C CA 1
ATOM 5283 C C . VAL C 1 235 ? 106.102 117.302 127.861 1.00 31.46 214 VAL C C 1
ATOM 5284 O O . VAL C 1 235 ? 106.777 118.185 127.325 1.00 31.46 214 VAL C O 1
ATOM 5288 N N . GLY C 1 236 ? 106.351 116.008 127.678 1.00 26.51 215 GLY C N 1
ATOM 5289 C CA . GLY C 1 236 ? 107.559 115.575 127.000 1.00 26.51 215 GLY C CA 1
ATOM 5290 C C . GLY C 1 236 ? 107.603 116.001 125.543 1.00 26.51 215 GLY C C 1
ATOM 5291 O O . GLY C 1 236 ? 106.588 116.034 124.849 1.00 26.51 215 GLY C O 1
ATOM 5292 N N . ASN C 1 237 ? 108.804 116.338 125.083 1.00 19.63 216 ASN C N 1
ATOM 5293 C CA . ASN C 1 237 ? 109.021 116.643 123.676 1.00 19.63 216 ASN C CA 1
ATOM 5294 C C . ASN C 1 237 ? 109.014 115.377 122.831 1.00 19.63 216 ASN C C 1
ATOM 5295 O O . ASN C 1 237 ? 108.405 115.349 121.760 1.00 19.63 216 ASN C O 1
ATOM 5300 N N . LEU C 1 238 ? 109.659 114.324 123.303 1.00 19.13 217 LEU C N 1
ATOM 5301 C CA . LEU C 1 238 ? 109.667 113.043 122.617 1.00 19.13 217 LEU C CA 1
ATOM 5302 C C . LEU C 1 238 ? 108.496 112.195 123.094 1.00 19.13 217 LEU C C 1
ATOM 5303 O O . LEU C 1 238 ? 108.357 111.941 124.292 1.00 19.13 217 LEU C O 1
ATOM 5308 N N . LYS C 1 239 ? 107.675 111.741 122.155 1.00 18.78 218 LYS C N 1
ATOM 5309 C CA . LYS C 1 239 ? 106.406 111.099 122.451 1.00 18.78 218 LYS C CA 1
ATOM 5310 C C . LYS C 1 239 ? 106.502 109.588 122.304 1.00 18.78 218 LYS C C 1
ATOM 5311 O O . LYS C 1 239 ? 107.364 109.062 121.601 1.00 18.78 218 LYS C O 1
ATOM 5317 N N . GLY C 1 240 ? 105.590 108.894 122.970 1.00 20.55 219 GLY C N 1
ATOM 5318 C CA . GLY C 1 240 ? 105.593 107.449 122.930 1.00 20.55 219 GLY C CA 1
ATOM 5319 C C . GLY C 1 240 ? 106.682 106.824 123.761 1.00 20.55 219 GLY C C 1
ATOM 5320 O O . GLY C 1 240 ? 107.120 105.712 123.460 1.00 20.55 219 GLY C O 1
ATOM 5321 N N . LYS C 1 241 ? 107.130 107.511 124.806 1.00 21.03 220 LYS C N 1
ATOM 5322 C CA . LYS C 1 241 ? 108.225 107.036 125.637 1.00 21.03 220 LYS C CA 1
ATOM 5323 C C . LYS C 1 241 ? 108.252 107.805 126.953 1.00 21.03 220 LYS C C 1
ATOM 5324 O O . LYS C 1 241 ? 108.356 109.035 126.956 1.00 21.03 220 LYS C O 1
ATOM 5330 N N . ILE C 1 242 ? 108.138 107.091 128.070 1.00 22.40 221 ILE C N 1
ATOM 5331 C CA . ILE C 1 242 ? 108.118 107.680 129.405 1.00 22.40 221 ILE C CA 1
ATOM 5332 C C . ILE C 1 242 ? 109.443 107.382 130.086 1.00 22.40 221 ILE C C 1
ATOM 5333 O O . ILE C 1 242 ? 109.886 106.230 130.106 1.00 22.40 221 ILE C O 1
ATOM 5338 N N . LEU C 1 243 ? 110.069 108.410 130.647 1.00 19.31 222 LEU C N 1
ATOM 5339 C CA . LEU C 1 243 ? 111.344 108.215 131.320 1.00 19.31 222 LEU C CA 1
ATOM 5340 C C . LEU C 1 243 ? 111.136 107.524 132.656 1.00 19.31 222 LEU C C 1
ATOM 5341 O O . LEU C 1 243 ? 110.320 107.954 133.472 1.00 19.31 222 LEU C O 1
ATOM 5346 N N . THR C 1 244 ? 111.868 106.448 132.874 1.00 19.35 223 THR C N 1
ATOM 5347 C CA . THR C 1 244 ? 111.878 105.757 134.147 1.00 19.35 223 THR C CA 1
ATOM 5348 C C . THR C 1 244 ? 113.252 105.870 134.787 1.00 19.35 223 THR C C 1
ATOM 5349 O O . THR C 1 244 ? 114.227 106.303 134.171 1.00 19.35 223 THR C O 1
ATOM 5353 N N . ALA C 1 245 ? 113.315 105.494 136.060 1.00 17.12 224 ALA C N 1
ATOM 5354 C CA . ALA C 1 245 ? 114.601 105.454 136.737 1.00 17.12 224 ALA C CA 1
ATOM 5355 C C . ALA C 1 245 ? 115.524 104.453 136.071 1.00 17.12 224 ALA C C 1
ATOM 5356 O O . ALA C 1 245 ? 116.735 104.668 135.999 1.00 17.12 224 ALA C O 1
ATOM 5358 N N A GLU C 1 246 ? 114.965 103.351 135.575 0.50 18.17 225 GLU C N 1
ATOM 5359 N N B GLU C 1 246 ? 114.963 103.352 135.571 0.50 18.17 225 GLU C N 1
ATOM 5360 C CA A GLU C 1 246 ? 115.773 102.338 134.913 0.50 18.17 225 GLU C CA 1
ATOM 5361 C CA B GLU C 1 246 ? 115.767 102.335 134.906 0.50 18.17 225 GLU C CA 1
ATOM 5362 C C A GLU C 1 246 ? 116.471 102.888 133.678 0.50 18.17 225 GLU C C 1
ATOM 5363 C C B GLU C 1 246 ? 116.475 102.892 133.679 0.50 18.17 225 GLU C C 1
ATOM 5364 O O A GLU C 1 246 ? 117.603 102.492 133.378 0.50 18.17 225 GLU C O 1
ATOM 5365 O O B GLU C 1 246 ? 117.608 102.498 133.378 0.50 18.17 225 GLU C O 1
ATOM 5376 N N . ASP C 1 247 ? 115.835 103.815 132.966 1.00 19.80 226 ASP C N 1
ATOM 5377 C CA . ASP C 1 247 ? 116.483 104.417 131.810 1.00 19.80 226 ASP C CA 1
ATOM 5378 C C . ASP C 1 247 ? 117.705 105.224 132.221 1.00 19.80 226 ASP C C 1
ATOM 5379 O O . ASP C 1 247 ? 118.750 105.150 131.567 1.00 19.80 226 ASP C O 1
ATOM 5384 N N . VAL C 1 248 ? 117.602 105.987 133.309 1.00 15.68 227 VAL C N 1
ATOM 5385 C CA . VAL C 1 248 ? 118.750 106.754 133.780 1.00 15.68 227 VAL C CA 1
ATOM 5386 C C . VAL C 1 248 ? 119.886 105.826 134.178 1.00 15.68 227 VAL C C 1
ATOM 5387 O O . VAL C 1 248 ? 121.039 106.032 133.796 1.00 15.68 227 VAL C O 1
ATOM 5391 N N . ALA C 1 249 ? 119.571 104.778 134.935 1.00 15.71 228 ALA C N 1
ATOM 5392 C CA . ALA C 1 249 ? 120.589 103.818 135.331 1.00 15.71 228 ALA C CA 1
ATOM 5393 C C . ALA C 1 249 ? 121.387 103.322 134.130 1.00 15.71 228 ALA C C 1
ATOM 5394 O O . ALA C 1 249 ? 122.603 103.149 134.211 1.00 15.71 228 ALA C O 1
ATOM 5396 N N . VAL C 1 250 ? 120.721 103.149 132.991 1.00 15.82 229 VAL C N 1
ATOM 5397 C CA . VAL C 1 250 ? 121.404 102.698 131.787 1.00 15.82 229 VAL C CA 1
ATOM 5398 C C . VAL C 1 250 ? 122.383 103.755 131.288 1.00 15.82 229 VAL C C 1
ATOM 5399 O O . VAL C 1 250 ? 123.478 103.432 130.814 1.00 15.82 229 VAL C O 1
ATOM 5403 N N . THR C 1 251 ? 122.020 105.028 131.400 1.00 15.20 230 THR C N 1
ATOM 5404 C CA . THR C 1 251 ? 122.931 106.078 130.977 1.00 15.20 230 THR C CA 1
ATOM 5405 C C . THR C 1 251 ? 124.129 106.199 131.916 1.00 15.20 230 THR C C 1
ATOM 5406 O O . THR C 1 251 ? 125.250 106.431 131.457 1.00 15.20 230 THR C O 1
ATOM 5410 N N . VAL C 1 252 ? 123.929 105.996 133.217 1.00 14.96 231 VAL C N 1
ATOM 5411 C CA . VAL C 1 252 ? 125.060 105.960 134.133 1.00 14.96 231 VAL C CA 1
ATOM 5412 C C . VAL C 1 252 ? 125.954 104.772 133.820 1.00 14.96 231 VAL C C 1
ATOM 5413 O O . VAL C 1 252 ? 127.177 104.861 133.917 1.00 14.96 231 VAL C O 1
ATOM 5417 N N . LEU C 1 253 ? 125.360 103.649 133.428 1.00 18.27 232 LEU C N 1
ATOM 5418 C CA . LEU C 1 253 ? 126.144 102.488 133.037 1.00 18.27 232 LEU C CA 1
ATOM 5419 C C . LEU C 1 253 ? 127.078 102.820 131.887 1.00 18.27 232 LEU C C 1
ATOM 5420 O O . LEU C 1 253 ? 128.257 102.461 131.909 1.00 18.27 232 LEU C O 1
ATOM 5425 N N . TYR C 1 254 ? 126.563 103.510 130.872 1.00 16.38 233 TYR C N 1
ATOM 5426 C CA . TYR C 1 254 ? 127.398 103.961 129.769 1.00 16.38 233 TYR C CA 1
ATOM 5427 C C . TYR C 1 254 ? 128.566 104.804 130.269 1.00 16.38 233 TYR C C 1
ATOM 5428 O O . TYR C 1 254 ? 129.729 104.462 130.043 1.00 16.38 233 TYR C O 1
ATOM 5437 N N . LEU C 1 255 ? 128.275 105.890 130.991 1.00 15.00 234 LEU C N 1
ATOM 5438 C CA . LEU C 1 255 ? 129.343 106.799 131.400 1.00 15.00 234 LEU C CA 1
ATOM 5439 C C . LEU C 1 255 ? 130.344 106.125 132.328 1.00 15.00 234 LEU C C 1
ATOM 5440 O O . LEU C 1 255 ? 131.532 106.434 132.278 1.00 15.00 234 LEU C O 1
ATOM 5445 N N . ALA C 1 256 ? 129.896 105.176 133.143 1.00 14.19 235 ALA C N 1
ATOM 5446 C CA . ALA C 1 256 ? 130.788 104.495 134.068 1.00 14.19 235 ALA C CA 1
ATOM 5447 C C . ALA C 1 256 ? 131.693 103.481 133.389 1.00 14.19 235 ALA C C 1
ATOM 5448 O O . ALA C 1 256 ? 132.759 103.175 133.920 1.00 14.19 235 ALA C O 1
ATOM 5450 N N . SER C 1 257 ? 131.296 102.956 132.242 1.00 15.29 236 SER C N 1
ATOM 5451 C CA . SER C 1 257 ? 131.960 101.819 131.640 1.00 15.29 236 SER C CA 1
ATOM 5452 C C . SER C 1 257 ? 133.109 102.267 130.743 1.00 15.29 236 SER C C 1
ATOM 5453 O O . SER C 1 257 ? 133.369 103.456 130.560 1.00 15.29 236 SER C O 1
ATOM 5456 N N A GLU C 1 258 ? 133.810 101.294 130.174 0.50 16.67 237 GLU C N 1
ATOM 5457 N N B GLU C 1 258 ? 133.810 101.294 130.177 0.50 16.67 237 GLU C N 1
ATOM 5458 C CA A GLU C 1 258 ? 134.864 101.570 129.212 0.50 16.67 237 GLU C CA 1
ATOM 5459 C CA B GLU C 1 258 ? 134.866 101.573 129.220 0.50 16.67 237 GLU C CA 1
ATOM 5460 C C A GLU C 1 258 ? 134.332 101.825 127.813 0.50 16.67 237 GLU C C 1
ATOM 5461 C C B GLU C 1 258 ? 134.334 101.815 127.815 0.50 16.67 237 GLU C C 1
ATOM 5462 O O A GLU C 1 258 ? 135.126 101.941 126.883 0.50 16.67 237 GLU C O 1
ATOM 5463 O O B GLU C 1 258 ? 135.129 101.913 126.883 0.50 16.67 237 GLU C O 1
ATOM 5474 N N . GLU C 1 259 ? 133.016 101.896 127.643 1.00 18.09 238 GLU C N 1
ATOM 5475 C CA . GLU C 1 259 ? 132.431 102.377 126.403 1.00 18.09 238 GLU C CA 1
ATOM 5476 C C . GLU C 1 259 ? 132.434 103.893 126.338 1.00 18.09 238 GLU C C 1
ATOM 5477 O O . GLU C 1 259 ? 132.162 104.463 125.280 1.00 18.09 238 GLU C O 1
ATOM 5483 N N . ALA C 1 260 ? 132.714 104.544 127.458 1.00 13.83 239 ALA C N 1
ATOM 5484 C CA . ALA C 1 260 ? 132.913 105.977 127.532 1.00 13.83 239 ALA C CA 1
ATOM 5485 C C . ALA C 1 260 ? 134.328 106.298 127.985 1.00 13.83 239 ALA C C 1
ATOM 5486 O O . ALA C 1 260 ? 134.574 107.372 128.527 1.00 13.83 239 ALA C O 1
ATOM 5488 N N . SER C 1 261 ? 135.265 105.383 127.732 1.00 16.16 240 SER C N 1
ATOM 5489 C CA . SER C 1 261 ? 136.636 105.507 128.211 1.00 16.16 240 SER C CA 1
ATOM 5490 C C . SER C 1 261 ? 137.313 106.808 127.813 1.00 16.16 240 SER C C 1
ATOM 5491 O O . SER C 1 261 ? 138.358 107.134 128.372 1.00 16.16 240 SER C O 1
ATOM 5494 N N . TYR C 1 262 ? 136.764 107.554 126.862 1.00 17.13 241 TYR C N 1
ATOM 5495 C CA . TYR C 1 262 ? 137.313 108.852 126.503 1.00 17.13 241 TYR C CA 1
ATOM 5496 C C . TYR C 1 262 ? 136.315 109.975 126.701 1.00 17.13 241 TYR C C 1
ATOM 5497 O O . TYR C 1 262 ? 136.539 111.080 126.208 1.00 17.13 241 TYR C O 1
ATOM 5506 N N . VAL C 1 263 ? 135.225 109.719 127.407 1.00 17.78 242 VAL C N 1
ATOM 5507 C CA . VAL C 1 263 ? 134.194 110.710 127.666 1.00 17.78 242 VAL C CA 1
ATOM 5508 C C . VAL C 1 263 ? 134.456 111.313 129.033 1.00 17.78 242 VAL C C 1
ATOM 5509 O O . VAL C 1 263 ? 134.522 110.597 130.036 1.00 17.78 242 VAL C O 1
ATOM 5513 N N . SER C 1 264 ? 134.612 112.627 129.079 1.00 15.00 243 SER C N 1
ATOM 5514 C CA . SER C 1 264 ? 134.889 113.289 130.338 1.00 15.00 243 SER C CA 1
ATOM 5515 C C . SER C 1 264 ? 134.529 114.756 130.205 1.00 15.00 243 SER C C 1
ATOM 5516 O O . SER C 1 264 ? 134.685 115.344 129.138 1.00 15.00 243 SER C O 1
ATOM 5519 N N . GLY C 1 265 ? 134.028 115.324 131.294 1.00 12.27 244 GLY C N 1
ATOM 5520 C CA . GLY C 1 265 ? 133.549 116.682 131.313 1.00 12.27 244 GLY C CA 1
ATOM 5521 C C . GLY C 1 265 ? 132.163 116.885 130.752 1.00 12.27 244 GLY C C 1
ATOM 5522 O O . GLY C 1 265 ? 131.798 118.019 130.451 1.00 12.27 244 GLY C O 1
ATOM 5523 N N . VAL C 1 266 ? 131.364 115.834 130.620 1.00 12.92 245 VAL C N 1
ATOM 5524 C CA . VAL C 1 266 ? 130.101 115.905 129.891 1.00 12.92 245 VAL C CA 1
ATOM 5525 C C . VAL C 1 266 ? 128.927 115.870 130.860 1.00 12.92 245 VAL C C 1
ATOM 5526 O O . VAL C 1 266 ? 128.831 114.966 131.692 1.00 12.92 245 VAL C O 1
ATOM 5530 N N . ASN C 1 267 ? 128.027 116.840 130.734 1.00 13.59 246 ASN C N 1
ATOM 5531 C CA . ASN C 1 267 ? 126.722 116.816 131.400 1.00 13.59 246 ASN C CA 1
ATOM 5532 C C . ASN C 1 267 ? 125.713 116.250 130.412 1.00 13.59 246 ASN C C 1
ATOM 5533 O O . ASN C 1 267 ? 125.184 116.968 129.568 1.00 13.59 246 ASN C O 1
ATOM 5538 N N . LEU C 1 268 ? 125.449 114.959 130.512 1.00 13.15 247 LEU C N 1
ATOM 5539 C CA . LEU C 1 268 ? 124.637 114.250 129.534 1.00 13.15 247 LEU C CA 1
ATOM 5540 C C . LEU C 1 268 ? 123.162 114.318 129.926 1.00 13.15 247 LEU C C 1
ATOM 5541 O O . LEU C 1 268 ? 122.753 113.740 130.932 1.00 13.15 247 LEU C O 1
ATOM 5546 N N . LEU C 1 269 ? 122.369 114.998 129.110 1.00 13.91 248 LEU C N 1
ATOM 5547 C CA . LEU C 1 269 ? 120.942 115.168 129.350 1.00 13.91 248 LEU C CA 1
ATOM 5548 C C . LEU C 1 269 ? 120.153 113.941 128.936 1.00 13.91 248 LEU C C 1
ATOM 5549 O O . LEU C 1 269 ? 120.367 113.385 127.862 1.00 13.91 248 LEU C O 1
ATOM 5554 N N . VAL C 1 270 ? 119.199 113.550 129.770 1.00 15.56 249 VAL C N 1
ATOM 5555 C CA . VAL C 1 270 ? 118.260 112.504 129.395 1.00 15.56 249 VAL C CA 1
ATOM 5556 C C . VAL C 1 270 ? 116.858 113.076 129.499 1.00 15.56 249 VAL C C 1
ATOM 5557 O O . VAL C 1 270 ? 116.159 112.864 130.490 1.00 15.56 249 VAL C O 1
ATOM 5561 N N . ASP C 1 271 ? 116.446 113.820 128.483 1.00 17.15 250 ASP C N 1
ATOM 5562 C CA . ASP C 1 271 ? 115.254 114.644 128.599 1.00 17.15 250 ASP C CA 1
ATOM 5563 C C . ASP C 1 271 ? 114.366 114.597 127.365 1.00 17.15 250 ASP C C 1
ATOM 5564 O O . ASP C 1 271 ? 113.468 115.433 127.247 1.00 17.15 250 ASP C O 1
ATOM 5569 N N . GLY C 1 272 ? 114.609 113.677 126.432 1.00 18.17 251 GLY C N 1
ATOM 5570 C CA . GLY C 1 272 ? 113.795 113.548 125.240 1.00 18.17 251 GLY C CA 1
ATOM 5571 C C . GLY C 1 272 ? 113.721 114.806 124.408 1.00 18.17 251 GLY C C 1
ATOM 5572 O O . GLY C 1 272 ? 112.820 114.975 123.586 1.00 18.17 251 GLY C O 1
ATOM 5573 N N . GLY C 1 273 ? 114.668 115.694 124.621 1.00 15.54 252 GLY C N 1
ATOM 5574 C CA . GLY C 1 273 ? 114.746 116.930 123.899 1.00 15.54 252 GLY C CA 1
ATOM 5575 C C . GLY C 1 273 ? 114.099 118.092 124.597 1.00 15.54 252 GLY C C 1
ATOM 5576 O O . GLY C 1 273 ? 114.169 119.207 124.082 1.00 15.54 252 GLY C O 1
ATOM 5577 N N . TYR C 1 274 ? 113.499 117.863 125.769 1.00 18.14 253 TYR C N 1
ATOM 5578 C CA . TYR C 1 274 ? 112.719 118.903 126.434 1.00 18.14 253 TYR C CA 1
ATOM 5579 C C . TYR C 1 274 ? 113.489 120.210 126.532 1.00 18.14 253 TYR C C 1
ATOM 5580 O O . TYR C 1 274 ? 112.922 121.287 126.344 1.00 18.14 253 TYR C O 1
ATOM 5589 N N . THR C 1 275 ? 114.789 120.136 126.801 1.00 17.98 254 THR C N 1
ATOM 5590 C CA . THR C 1 275 ? 115.555 121.343 127.060 1.00 17.98 254 THR C CA 1
ATOM 5591 C C . THR C 1 275 ? 115.873 122.148 125.813 1.00 17.98 254 THR C C 1
ATOM 5592 O O . THR C 1 275 ? 116.289 123.301 125.942 1.00 17.98 254 THR C O 1
ATOM 5596 N N . VAL C 1 276 ? 115.681 121.595 124.615 1.00 16.32 255 VAL C N 1
ATOM 5597 C CA . VAL C 1 276 ? 116.128 122.302 123.419 1.00 16.32 255 VAL C CA 1
ATOM 5598 C C . VAL C 1 276 ? 115.045 123.168 122.798 1.00 16.32 255 VAL C C 1
ATOM 5599 O O . VAL C 1 276 ? 115.340 123.914 121.856 1.00 16.32 255 VAL C O 1
ATOM 5603 N N . VAL C 1 277 ? 113.816 123.132 123.314 1.00 17.48 256 VAL C N 1
ATOM 5604 C CA . VAL C 1 277 ? 112.689 123.810 122.685 1.00 17.48 256 VAL C CA 1
ATOM 5605 C C . VAL C 1 277 ? 111.932 124.667 123.690 1.00 17.48 256 VAL C C 1
ATOM 5606 O O . VAL C 1 277 ? 111.690 124.251 124.825 1.00 17.48 256 VAL C O 1
ATOM 5610 N N . ASN C 1 278 ? 111.578 125.874 123.267 1.00 18.45 257 ASN C N 1
ATOM 5611 C CA . ASN C 1 278 ? 110.507 126.656 123.869 1.00 18.45 257 ASN C CA 1
ATOM 5612 C C . ASN C 1 278 ? 109.333 126.662 122.898 1.00 18.45 257 ASN C C 1
ATOM 5613 O O . ASN C 1 278 ? 109.330 127.435 121.933 1.00 18.45 257 ASN C O 1
ATOM 5618 N N . PRO C 1 279 ? 108.311 125.833 123.117 1.00 21.40 258 PRO C N 1
ATOM 5619 C CA . PRO C 1 279 ? 107.234 125.677 122.133 1.00 21.40 258 PRO C CA 1
ATOM 5620 C C . PRO C 1 279 ? 106.157 126.740 122.189 1.00 21.40 258 PRO C C 1
ATOM 5621 O O . PRO C 1 279 ? 105.169 126.624 121.463 1.00 21.40 258 PRO C O 1
ATOM 5625 N N . THR C 1 280 ? 106.338 127.775 123.000 1.00 24.16 259 THR C N 1
ATOM 5626 C CA . THR C 1 280 ? 105.310 128.792 123.179 1.00 24.16 259 THR C CA 1
ATOM 5627 C C . THR C 1 280 ? 104.982 129.505 121.874 1.00 24.16 259 THR C C 1
ATOM 5628 O O . THR C 1 280 ? 103.810 129.711 121.545 1.00 24.16 259 THR C O 1
ATOM 5632 N N . PHE C 1 281 ? 106.004 129.911 121.130 1.00 26.74 260 PHE C N 1
ATOM 5633 C CA . PHE C 1 281 ? 105.772 130.649 119.894 1.00 26.74 260 PHE C CA 1
ATOM 5634 C C . PHE C 1 281 ? 104.964 129.832 118.902 1.00 26.74 260 PHE C C 1
ATOM 5635 O O . PHE C 1 281 ? 104.024 130.342 118.286 1.00 26.74 260 PHE C O 1
ATOM 5643 N N . ILE C 1 282 ? 105.320 128.558 118.735 1.00 27.47 261 ILE C N 1
ATOM 5644 C CA . ILE C 1 282 ? 104.616 127.704 117.796 1.00 27.47 261 ILE C CA 1
ATOM 5645 C C . ILE C 1 282 ? 103.195 127.458 118.263 1.00 27.47 261 ILE C C 1
ATOM 5646 O O . ILE C 1 282 ? 102.272 127.361 117.449 1.00 27.47 261 ILE C O 1
ATOM 5651 N N . ASN C 1 283 ? 102.987 127.370 119.574 1.00 30.27 262 ASN C N 1
ATOM 5652 C CA . ASN C 1 283 ? 101.646 127.160 120.092 1.00 30.27 262 ASN C CA 1
ATOM 5653 C C . ASN C 1 283 ? 100.745 128.359 119.827 1.00 30.27 262 ASN C C 1
ATOM 5654 O O . ASN C 1 283 ? 99.553 128.186 119.574 1.00 30.27 262 ASN C O 1
ATOM 5659 N N . VAL C 1 284 ? 101.292 129.570 119.854 1.00 34.50 263 VAL C N 1
ATOM 5660 C CA . VAL C 1 284 ? 100.478 130.765 119.658 1.00 34.50 263 VAL C CA 1
ATOM 5661 C C . VAL C 1 284 ? 100.165 130.984 118.183 1.00 34.50 263 VAL C C 1
ATOM 5662 O O . VAL C 1 284 ? 99.067 131.424 117.829 1.00 34.50 263 VAL C O 1
ATOM 5666 N N . ILE C 1 285 ? 101.111 130.683 117.296 1.00 36.78 264 ILE C N 1
ATOM 5667 C CA . ILE C 1 285 ? 100.821 130.777 115.871 1.00 36.78 264 ILE C CA 1
ATOM 5668 C C . ILE C 1 285 ? 99.754 129.762 115.488 1.00 36.78 264 ILE C C 1
ATOM 5669 O O . ILE C 1 285 ? 98.847 130.057 114.702 1.00 36.78 264 ILE C O 1
ATOM 5674 N N . THR C 1 286 ? 99.825 128.563 116.067 1.00 38.74 265 THR C N 1
ATOM 5675 C CA . THR C 1 286 ? 98.867 127.514 115.739 1.00 38.74 265 THR C CA 1
ATOM 5676 C C . THR C 1 286 ? 97.501 127.777 116.369 1.00 38.74 265 THR C C 1
ATOM 5677 O O . THR C 1 286 ? 96.465 127.482 115.764 1.00 38.74 265 THR C O 1
ATOM 5681 N N . ALA C 1 287 ? 97.476 128.325 117.584 1.00 42.50 266 ALA C N 1
ATOM 5682 C CA . ALA C 1 287 ? 96.206 128.567 118.260 1.00 42.50 266 ALA C CA 1
ATOM 5683 C C . ALA C 1 287 ? 95.370 129.597 117.510 1.00 42.50 266 ALA C C 1
ATOM 5684 O O . ALA C 1 287 ? 94.206 129.346 117.183 1.00 42.50 266 ALA C O 1
ATOM 5686 N N . GLY C 1 288 ? 95.948 130.764 117.230 1.00 48.70 267 GLY C N 1
ATOM 5687 C CA . GLY C 1 288 ? 95.265 131.784 116.458 1.00 48.70 267 GLY C CA 1
ATOM 5688 C C . GLY C 1 288 ? 95.128 131.488 114.981 1.00 48.70 267 GLY C C 1
ATOM 5689 O O . GLY C 1 288 ? 94.470 132.256 114.273 1.00 48.70 267 GLY C O 1
ATOM 5690 N N . GLN C 1 289 ? 95.730 130.405 114.497 1.00 46.24 268 GLN C N 1
ATOM 5691 C CA . GLN C 1 289 ? 95.618 130.012 113.096 1.00 46.24 268 GLN C CA 1
ATOM 5692 C C . GLN C 1 289 ? 95.544 128.491 112.956 1.00 46.24 268 GLN C C 1
ATOM 5693 O O . GLN C 1 289 ? 96.413 127.865 112.347 1.00 46.24 268 GLN C O 1
ATOM 5699 N N . ARG D 1 29 ? 124.190 160.671 130.939 1.00 18.09 8 ARG D N 1
ATOM 5700 C CA . ARG D 1 29 ? 123.597 160.124 132.152 1.00 18.09 8 ARG D CA 1
ATOM 5701 C C . ARG D 1 29 ? 122.505 159.134 131.798 1.00 18.09 8 ARG D C 1
ATOM 5702 O O . ARG D 1 29 ? 121.375 159.508 131.482 1.00 18.09 8 ARG D O 1
ATOM 5710 N N . ARG D 1 30 ? 122.860 157.856 131.850 1.00 17.11 9 ARG D N 1
ATOM 5711 C CA . ARG D 1 30 ? 122.015 156.794 131.344 1.00 17.11 9 ARG D CA 1
ATOM 5712 C C . ARG D 1 30 ? 121.157 156.144 132.411 1.00 17.11 9 ARG D C 1
ATOM 5713 O O . ARG D 1 30 ? 120.528 155.123 132.130 1.00 17.11 9 ARG D O 1
ATOM 5721 N N . LEU D 1 31 ? 121.109 156.692 133.622 1.00 17.20 10 LEU D N 1
ATOM 5722 C CA . LEU D 1 31 ? 120.265 156.114 134.663 1.00 17.20 10 LEU D CA 1
ATOM 5723 C C . LEU D 1 31 ? 119.704 157.197 135.557 1.00 17.20 10 LEU D C 1
ATOM 5724 O O . LEU D 1 31 ? 119.574 157.006 136.769 1.00 17.20 10 LEU D O 1
ATOM 5729 N N . GLU D 1 32 ? 119.383 158.347 134.984 1.00 18.13 11 GLU D N 1
ATOM 5730 C CA . GLU D 1 32 ? 118.921 159.464 135.791 1.00 18.13 11 GLU D CA 1
ATOM 5731 C C . GLU D 1 32 ? 117.678 159.057 136.561 1.00 18.13 11 GLU D C 1
ATOM 5732 O O . GLU D 1 32 ? 116.735 158.505 135.992 1.00 18.13 11 GLU D O 1
ATOM 5738 N N . GLY D 1 33 ? 117.690 159.298 137.868 1.00 17.55 12 GLY D N 1
ATOM 5739 C CA . GLY D 1 33 ? 116.582 158.926 138.717 1.00 17.55 12 GLY D CA 1
ATOM 5740 C C . GLY D 1 33 ? 116.590 157.502 139.230 1.00 17.55 12 GLY D C 1
ATOM 5741 O O . GLY D 1 33 ? 115.887 157.214 140.201 1.00 17.55 12 GLY D O 1
ATOM 5742 N N . LYS D 1 34 ? 117.362 156.604 138.628 1.00 16.10 13 LYS D N 1
ATOM 5743 C CA . LYS D 1 34 ? 117.356 155.216 139.057 1.00 16.10 13 LYS D CA 1
ATOM 5744 C C . LYS D 1 34 ? 118.007 155.062 140.432 1.00 16.10 13 LYS D C 1
ATOM 5745 O O . LYS D 1 34 ? 118.806 155.885 140.870 1.00 16.10 13 LYS D O 1
ATOM 5751 N N . VAL D 1 35 ? 117.646 153.981 141.114 1.00 15.80 14 VAL D N 1
ATOM 5752 C CA . VAL D 1 35 ? 118.152 153.668 142.446 1.00 15.80 14 VAL D CA 1
ATOM 5753 C C . VAL D 1 35 ? 118.854 152.323 142.379 1.00 15.80 14 VAL D C 1
ATOM 5754 O O . VAL D 1 35 ? 118.272 151.340 141.912 1.00 15.80 14 VAL D O 1
ATOM 5758 N N . ALA D 1 36 ? 120.107 152.284 142.830 1.00 14.86 15 ALA D N 1
ATOM 5759 C CA . ALA D 1 36 ? 120.944 151.101 142.722 1.00 14.86 15 ALA D CA 1
ATOM 5760 C C . ALA D 1 36 ? 121.526 150.703 144.070 1.00 14.86 15 ALA D C 1
ATOM 5761 O O . ALA D 1 36 ? 122.007 151.551 144.820 1.00 14.86 15 ALA D O 1
ATOM 5763 N N . ILE D 1 37 ? 121.508 149.404 144.354 1.00 14.57 16 ILE D N 1
ATOM 5764 C CA . ILE D 1 37 ? 122.202 148.826 145.493 1.00 14.57 16 ILE D CA 1
ATOM 5765 C C . ILE D 1 37 ? 123.375 148.030 144.960 1.00 14.57 16 ILE D C 1
ATOM 5766 O O . ILE D 1 37 ? 123.215 147.233 144.031 1.00 14.57 16 ILE D O 1
ATOM 5771 N N . VAL D 1 38 ? 124.548 148.239 145.537 1.00 14.11 17 VAL D N 1
ATOM 5772 C CA . VAL D 1 38 ? 125.752 147.542 145.110 1.00 14.11 17 VAL D CA 1
ATOM 5773 C C . VAL D 1 38 ? 126.344 146.847 146.328 1.00 14.11 17 VAL D C 1
ATOM 5774 O O . VAL D 1 38 ? 126.986 147.482 147.168 1.00 14.11 17 VAL D O 1
ATOM 5778 N N . THR D 1 39 ? 126.152 145.540 146.420 1.00 13.63 18 THR D N 1
ATOM 5779 C CA . THR D 1 39 ? 126.742 144.786 147.506 1.00 13.63 18 THR D CA 1
ATOM 5780 C C . THR D 1 39 ? 128.170 144.412 147.155 1.00 13.63 18 THR D C 1
ATOM 5781 O O . THR D 1 39 ? 128.457 143.980 146.039 1.00 13.63 18 THR D O 1
ATOM 5785 N N . GLY D 1 40 ? 129.068 144.577 148.114 1.00 13.92 19 GLY D N 1
ATOM 5786 C CA . GLY D 1 40 ? 130.468 144.365 147.826 1.00 13.92 19 GLY D CA 1
ATOM 5787 C C . GLY D 1 40 ? 131.044 145.463 146.973 1.00 13.92 19 GLY D C 1
ATOM 5788 O O . GLY D 1 40 ? 131.859 145.190 146.091 1.00 13.92 19 GLY D O 1
ATOM 5789 N N . GLY D 1 41 ? 130.634 146.700 147.208 1.00 15.20 20 GLY D N 1
ATOM 5790 C CA . GLY D 1 41 ? 130.978 147.794 146.333 1.00 15.20 20 GLY D CA 1
ATOM 5791 C C . GLY D 1 41 ? 131.967 148.795 146.879 1.00 15.20 20 GLY D C 1
ATOM 5792 O O . GLY D 1 41 ? 132.057 149.908 146.364 1.00 15.20 20 GLY D O 1
ATOM 5793 N N . ALA D 1 42 ? 132.714 148.433 147.905 1.00 15.27 21 ALA D N 1
ATOM 5794 C CA . ALA D 1 42 ? 133.715 149.337 148.444 1.00 15.27 21 ALA D CA 1
ATOM 5795 C C . ALA D 1 42 ? 135.093 149.114 147.843 1.00 15.27 21 ALA D C 1
ATOM 5796 O O . ALA D 1 42 ? 135.975 149.956 148.023 1.00 15.27 21 ALA D O 1
ATOM 5798 N N . SER D 1 43 ? 135.301 148.006 147.141 1.00 15.59 22 SER D N 1
ATOM 5799 C CA . SER D 1 43 ? 136.547 147.757 146.440 1.00 15.59 22 SER D CA 1
ATOM 5800 C C . SER D 1 43 ? 136.245 147.102 145.102 1.00 15.59 22 SER D C 1
ATOM 5801 O O . SER D 1 43 ? 135.124 146.667 144.838 1.00 15.59 22 SER D O 1
ATOM 5804 N N . GLY D 1 44 ? 137.263 147.048 144.249 1.00 14.33 23 GLY D N 1
ATOM 5805 C CA . GLY D 1 44 ? 137.223 146.170 143.092 1.00 14.33 23 GLY D CA 1
ATOM 5806 C C . GLY D 1 44 ? 136.174 146.550 142.070 1.00 14.33 23 GLY D C 1
ATOM 5807 O O . GLY D 1 44 ? 135.918 147.724 141.812 1.00 14.33 23 GLY D O 1
ATOM 5808 N N . ILE D 1 45 ? 135.562 145.530 141.475 1.00 14.71 24 ILE D N 1
ATOM 5809 C CA . ILE D 1 45 ? 134.515 145.741 140.481 1.00 14.71 24 ILE D CA 1
ATOM 5810 C C . ILE D 1 45 ? 133.371 146.553 141.068 1.00 14.71 24 ILE D C 1
ATOM 5811 O O . ILE D 1 45 ? 132.839 147.459 140.421 1.00 14.71 24 ILE D O 1
ATOM 5816 N N . GLY D 1 46 ? 132.987 146.252 142.305 1.00 13.81 25 GLY D N 1
ATOM 5817 C CA . GLY D 1 46 ? 131.887 146.959 142.919 1.00 13.81 25 GLY D CA 1
ATOM 5818 C C . GLY D 1 46 ? 132.143 148.444 143.061 1.00 13.81 25 GLY D C 1
ATOM 5819 O O . GLY D 1 46 ? 131.244 149.255 142.845 1.00 13.81 25 GLY D O 1
ATOM 5820 N N . ALA D 1 47 ? 133.379 148.821 143.384 1.00 14.60 26 ALA D N 1
ATOM 5821 C CA . ALA D 1 47 ? 133.691 150.226 143.606 1.00 14.60 26 ALA D CA 1
ATOM 5822 C C . ALA D 1 47 ? 133.710 151.020 142.317 1.00 14.60 26 ALA D C 1
ATOM 5823 O O . ALA D 1 47 ? 133.371 152.204 142.317 1.00 14.60 26 ALA D O 1
ATOM 5825 N N . SER D 1 48 ? 134.129 150.404 141.222 1.00 16.16 27 SER D N 1
ATOM 5826 C CA . SER D 1 48 ? 134.128 151.118 139.962 1.00 16.16 27 SER D CA 1
ATOM 5827 C C . SER D 1 48 ? 132.732 151.211 139.382 1.00 16.16 27 SER D C 1
ATOM 5828 O O . SER D 1 48 ? 132.398 152.209 138.743 1.00 16.16 27 SER D O 1
ATOM 5831 N N . THR D 1 49 ? 131.898 150.213 139.632 1.00 15.45 28 THR D N 1
ATOM 5832 C CA . THR D 1 49 ? 130.502 150.314 139.238 1.00 15.45 28 THR D CA 1
ATOM 5833 C C . THR D 1 49 ? 129.790 151.411 140.009 1.00 15.45 28 THR D C 1
ATOM 5834 O O . THR D 1 49 ? 128.962 152.130 139.446 1.00 15.45 28 THR D O 1
ATOM 5838 N N . VAL D 1 50 ? 130.098 151.553 141.296 1.00 15.43 29 VAL D N 1
ATOM 5839 C CA . VAL D 1 50 ? 129.526 152.628 142.097 1.00 15.43 29 VAL D CA 1
ATOM 5840 C C . VAL D 1 50 ? 129.891 153.988 141.513 1.00 15.43 29 VAL D C 1
ATOM 5841 O O . VAL D 1 50 ? 129.031 154.861 141.345 1.00 15.43 29 VAL D O 1
ATOM 5845 N N . ARG D 1 51 ? 131.184 154.192 141.218 1.00 16.30 30 ARG D N 1
ATOM 5846 C CA . ARG D 1 51 ? 131.625 155.444 140.614 1.00 16.30 30 ARG D CA 1
ATOM 5847 C C . ARG D 1 51 ? 130.941 155.681 139.278 1.00 16.30 30 ARG D C 1
ATOM 5848 O O . ARG D 1 51 ? 130.506 156.797 138.986 1.00 16.30 30 ARG D O 1
ATOM 5856 N N . LEU D 1 52 ? 130.836 154.639 138.458 1.00 16.15 31 LEU D N 1
ATOM 5857 C CA . LEU D 1 52 ? 130.229 154.772 137.143 1.00 16.15 31 LEU D CA 1
ATOM 5858 C C . LEU D 1 52 ? 128.743 155.052 137.261 1.00 16.15 31 LEU D C 1
ATOM 5859 O O . LEU D 1 52 ? 128.242 156.036 136.719 1.00 16.15 31 LEU D O 1
ATOM 5864 N N . PHE D 1 53 ? 128.028 154.194 137.980 1.00 15.23 32 PHE D N 1
ATOM 5865 C CA . PHE D 1 53 ? 126.636 154.410 138.346 1.00 15.23 32 PHE D CA 1
ATOM 5866 C C . PHE D 1 53 ? 126.401 155.840 138.803 1.00 15.23 32 PHE D C 1
ATOM 5867 O O . PHE D 1 53 ? 125.335 156.408 138.556 1.00 15.23 32 PHE D O 1
ATOM 5875 N N . HIS D 1 54 ? 127.384 156.430 139.465 1.00 16.23 33 HIS D N 1
ATOM 5876 C CA . HIS D 1 54 ? 127.240 157.786 139.974 1.00 16.23 33 HIS D CA 1
ATOM 5877 C C . HIS D 1 54 ? 127.414 158.831 138.876 1.00 16.23 33 HIS D C 1
ATOM 5878 O O . HIS D 1 54 ? 126.630 159.778 138.793 1.00 16.23 33 HIS D O 1
ATOM 5885 N N . ASP D 1 55 ? 128.433 158.673 138.033 1.00 17.91 34 ASP D N 1
ATOM 5886 C CA . ASP D 1 55 ? 128.644 159.592 136.922 1.00 17.91 34 ASP D CA 1
ATOM 5887 C C . ASP D 1 55 ? 127.440 159.651 135.999 1.00 17.91 34 ASP D C 1
ATOM 5888 O O . ASP D 1 55 ? 127.154 160.704 135.428 1.00 17.91 34 ASP D O 1
ATOM 5893 N N . HIS D 1 56 ? 126.726 158.548 135.842 1.00 15.42 35 HIS D N 1
ATOM 5894 C CA . HIS D 1 56 ? 125.554 158.504 134.983 1.00 15.42 35 HIS D CA 1
ATOM 5895 C C . HIS D 1 56 ? 124.244 158.805 135.710 1.00 15.42 35 HIS D C 1
ATOM 5896 O O . HIS D 1 56 ? 123.180 158.528 135.163 1.00 15.42 35 HIS D O 1
ATOM 5903 N N . GLY D 1 57 ? 124.301 159.353 136.916 1.00 14.93 36 GLY D N 1
ATOM 5904 C CA . GLY D 1 57 ? 123.141 159.931 137.556 1.00 14.93 36 GLY D CA 1
ATOM 5905 C C . GLY D 1 57 ? 122.310 159.029 138.436 1.00 14.93 36 GLY D C 1
ATOM 5906 O O . GLY D 1 57 ? 121.196 159.418 138.802 1.00 14.93 36 GLY D O 1
ATOM 5907 N N . ALA D 1 58 ? 122.795 157.843 138.788 1.00 14.78 37 ALA D N 1
ATOM 5908 C CA . ALA D 1 58 ? 122.025 156.984 139.670 1.00 14.78 37 ALA D CA 1
ATOM 5909 C C . ALA D 1 58 ? 122.202 157.387 141.131 1.00 14.78 37 ALA D C 1
ATOM 5910 O O . ALA D 1 58 ? 123.213 157.966 141.527 1.00 14.78 37 ALA D O 1
ATOM 5912 N N . LYS D 1 59 ? 121.176 157.105 141.920 1.00 17.80 38 LYS D N 1
ATOM 5913 C CA . LYS D 1 59 ? 121.323 157.017 143.366 1.00 17.80 38 LYS D CA 1
ATOM 5914 C C . LYS D 1 59 ? 121.809 155.618 143.714 1.00 17.80 38 LYS D C 1
ATOM 5915 O O . LYS D 1 59 ? 121.290 154.629 143.195 1.00 17.80 38 LYS D O 1
ATOM 5921 N N . VAL D 1 60 ? 122.845 155.534 144.542 1.00 15.27 39 VAL D N 1
ATOM 5922 C CA . VAL D 1 60 ? 123.508 154.270 144.820 1.00 15.27 39 VAL D CA 1
ATOM 5923 C C . VAL D 1 60 ? 123.667 154.116 146.321 1.00 15.27 39 VAL D C 1
ATOM 5924 O O . VAL D 1 60 ? 124.088 155.053 147.002 1.00 15.27 39 VAL D O 1
ATOM 5928 N N . VAL D 1 61 ? 123.344 152.930 146.824 1.00 14.86 40 VAL D N 1
ATOM 5929 C CA . VAL D 1 61 ? 123.605 152.529 148.199 1.00 14.86 40 VAL D CA 1
ATOM 5930 C C . VAL D 1 61 ? 124.714 151.496 148.163 1.00 14.86 40 VAL D C 1
ATOM 5931 O O . VAL D 1 61 ? 124.572 150.457 147.509 1.00 14.86 40 VAL D O 1
ATOM 5935 N N . ILE D 1 62 ? 125.805 151.770 148.867 1.00 15.36 41 ILE D N 1
ATOM 5936 C CA . ILE D 1 62 ? 126.924 150.841 148.969 1.00 15.36 41 ILE D CA 1
ATOM 5937 C C . ILE D 1 62 ? 126.687 149.934 150.162 1.00 15.36 41 ILE D C 1
ATOM 5938 O O . ILE D 1 62 ? 126.390 150.414 151.259 1.00 15.36 41 ILE D O 1
ATOM 5943 N N . ALA D 1 63 ? 126.801 148.629 149.949 1.00 14.77 42 ALA D N 1
ATOM 5944 C CA . ALA D 1 63 ? 126.605 147.631 150.995 1.00 14.77 42 ALA D CA 1
ATOM 5945 C C . ALA D 1 63 ? 127.854 146.773 151.098 1.00 14.77 42 ALA D C 1
ATOM 5946 O O . ALA D 1 63 ? 128.164 146.022 150.172 1.00 14.77 42 ALA D O 1
ATOM 5948 N N . ASP D 1 64 ? 128.563 146.864 152.217 1.00 17.00 43 ASP D N 1
ATOM 5949 C CA . ASP D 1 64 ? 129.805 146.121 152.355 1.00 17.00 43 ASP D CA 1
ATOM 5950 C C . ASP D 1 64 ? 130.147 145.932 153.826 1.00 17.00 43 ASP D C 1
ATOM 5951 O O . ASP D 1 64 ? 129.601 146.592 154.706 1.00 17.00 43 ASP D O 1
ATOM 5956 N N . ILE D 1 65 ? 131.078 145.011 154.072 1.00 18.86 44 ILE D N 1
ATOM 5957 C CA . ILE D 1 65 ? 131.679 144.821 155.390 1.00 18.86 44 ILE D CA 1
ATOM 5958 C C . ILE D 1 65 ? 132.976 145.596 155.554 1.00 18.86 44 ILE D C 1
ATOM 5959 O O . ILE D 1 65 ? 133.479 145.710 156.681 1.00 18.86 44 ILE D O 1
ATOM 5964 N N . GLN D 1 66 ? 133.533 146.122 154.475 1.00 19.73 45 GLN D N 1
ATOM 5965 C CA . GLN D 1 66 ? 134.690 147.006 154.526 1.00 19.73 45 GLN D CA 1
ATOM 5966 C C . GLN D 1 66 ? 134.200 148.402 154.877 1.00 19.73 45 GLN D C 1
ATOM 5967 O O . GLN D 1 66 ? 134.028 149.258 154.016 1.00 19.73 45 GLN D O 1
ATOM 5973 N N . ASP D 1 67 ? 134.000 148.636 156.174 1.00 19.70 46 ASP D N 1
ATOM 5974 C CA . ASP D 1 67 ? 133.319 149.846 156.620 1.00 19.70 46 ASP D CA 1
ATOM 5975 C C . ASP D 1 67 ? 134.150 151.090 156.366 1.00 19.70 46 ASP D C 1
ATOM 5976 O O . ASP D 1 67 ? 133.603 152.184 156.206 1.00 19.70 46 ASP D O 1
ATOM 5981 N N . ASP D 1 68 ? 135.473 150.943 156.309 1.00 19.76 47 ASP D N 1
ATOM 5982 C CA . ASP D 1 68 ? 136.348 152.100 156.169 1.00 19.76 47 ASP D CA 1
ATOM 5983 C C . ASP D 1 68 ? 136.417 152.569 154.721 1.00 19.76 47 ASP D C 1
ATOM 5984 O O . ASP D 1 68 ? 136.261 153.760 154.434 1.00 19.76 47 ASP D O 1
ATOM 5989 N N . LEU D 1 69 ? 136.649 151.642 153.791 1.00 18.88 48 LEU D N 1
ATOM 5990 C CA . LEU D 1 69 ? 136.587 151.978 152.374 1.00 18.88 48 LEU D CA 1
ATOM 5991 C C . LEU D 1 69 ? 135.186 152.413 151.982 1.00 18.88 48 LEU D C 1
ATOM 5992 O O . LEU D 1 69 ? 135.003 153.445 151.328 1.00 18.88 48 LEU D O 1
ATOM 5997 N N . GLY D 1 70 ? 134.181 151.641 152.398 1.00 17.48 49 GLY D N 1
ATOM 5998 C CA . GLY D 1 70 ? 132.812 151.931 152.004 1.00 17.48 49 GLY D CA 1
ATOM 5999 C C . GLY D 1 70 ? 132.374 153.330 152.371 1.00 17.48 49 GLY D C 1
ATOM 6000 O O . GLY D 1 70 ? 131.752 154.028 151.571 1.00 17.48 49 GLY D O 1
ATOM 6001 N N . GLN D 1 71 ? 132.689 153.763 153.584 1.00 18.47 50 GLN D N 1
ATOM 6002 C CA . GLN D 1 71 ? 132.208 155.069 154.010 1.00 18.47 50 GLN D CA 1
ATOM 6003 C C . GLN D 1 71 ? 133.017 156.194 153.378 1.00 18.47 50 GLN D C 1
ATOM 6004 O O . GLN D 1 71 ? 132.459 157.235 153.024 1.00 18.47 50 GLN D O 1
ATOM 6010 N N . THR D 1 72 ? 134.328 155.992 153.219 1.00 19.88 51 THR D N 1
ATOM 6011 C CA . THR D 1 72 ? 135.167 156.979 152.546 1.00 19.88 51 THR D CA 1
ATOM 6012 C C . THR D 1 72 ? 134.732 157.183 151.101 1.00 19.88 51 THR D C 1
ATOM 6013 O O . THR D 1 72 ? 134.682 158.314 150.614 1.00 19.88 51 THR D O 1
ATOM 6017 N N . LEU D 1 73 ? 134.445 156.096 150.395 1.00 17.49 52 LEU D N 1
ATOM 6018 C CA . LEU D 1 73 ? 133.995 156.196 149.013 1.00 17.49 52 LEU D CA 1
ATOM 6019 C C . LEU D 1 73 ? 132.657 156.909 148.927 1.00 17.49 52 LEU D C 1
ATOM 6020 O O . LEU D 1 73 ? 132.455 157.778 148.077 1.00 17.49 52 LEU D O 1
ATOM 6025 N N . ALA D 1 74 ? 131.730 156.556 149.812 1.00 19.05 53 ALA D N 1
ATOM 6026 C CA . ALA D 1 74 ? 130.424 157.188 149.796 1.00 19.05 53 ALA D CA 1
ATOM 6027 C C . ALA D 1 74 ? 130.524 158.663 150.126 1.00 19.05 53 ALA D C 1
ATOM 6028 O O . ALA D 1 74 ? 129.732 159.464 149.621 1.00 19.05 53 ALA D O 1
ATOM 6030 N N . ASP D 1 75 ? 131.490 159.050 150.956 1.00 20.24 54 ASP D N 1
ATOM 6031 C CA . ASP D 1 75 ? 131.615 160.459 151.303 1.00 20.24 54 ASP D CA 1
ATOM 6032 C C . ASP D 1 75 ? 132.258 161.270 150.191 1.00 20.24 54 ASP D C 1
ATOM 6033 O O . ASP D 1 75 ? 131.939 162.449 150.027 1.00 20.24 54 ASP D O 1
ATOM 6038 N N . ARG D 1 76 ? 133.160 160.664 149.425 1.00 19.63 55 ARG D N 1
ATOM 6039 C CA . ARG D 1 76 ? 133.829 161.388 148.354 1.00 19.63 55 ARG D CA 1
ATOM 6040 C C . ARG D 1 76 ? 132.887 161.680 147.193 1.00 19.63 55 ARG D C 1
ATOM 6041 O O . ARG D 1 76 ? 133.048 162.693 146.511 1.00 19.63 55 ARG D O 1
ATOM 6049 N N . LEU D 1 77 ? 131.892 160.831 146.976 1.00 17.53 56 LEU D N 1
ATOM 6050 C CA . LEU D 1 77 ? 131.082 160.878 145.769 1.00 17.53 56 LEU D CA 1
ATOM 6051 C C . LEU D 1 77 ? 129.876 161.807 145.854 1.00 17.53 56 LEU D C 1
ATOM 6052 O O . LEU D 1 77 ? 129.403 162.268 144.815 1.00 17.53 56 LEU D O 1
ATOM 6057 N N . GLY D 1 78 ? 129.371 162.104 147.029 1.00 18.77 57 GLY D N 1
ATOM 6058 C CA . GLY D 1 78 ? 128.323 163.089 147.152 1.00 18.77 57 GLY D CA 1
ATOM 6059 C C . GLY D 1 78 ? 127.087 162.541 147.825 1.00 18.77 57 GLY D C 1
ATOM 6060 O O . GLY D 1 78 ? 127.085 161.455 148.407 1.00 18.77 57 GLY D O 1
ATOM 6061 N N A ARG D 1 79 ? 126.007 163.320 147.729 0.50 19.83 58 ARG D N 1
ATOM 6062 N N B ARG D 1 79 ? 126.002 163.309 147.723 0.50 19.83 58 ARG D N 1
ATOM 6063 C CA A ARG D 1 79 ? 124.810 163.040 148.512 0.50 19.83 58 ARG D CA 1
ATOM 6064 C CA B ARG D 1 79 ? 124.827 163.018 148.534 0.50 19.83 58 ARG D CA 1
ATOM 6065 C C A ARG D 1 79 ? 124.053 161.822 148.006 0.50 19.83 58 ARG D C 1
ATOM 6066 C C B ARG D 1 79 ? 124.027 161.835 148.006 0.50 19.83 58 ARG D C 1
ATOM 6067 O O A ARG D 1 79 ? 123.452 161.105 148.808 0.50 19.83 58 ARG D O 1
ATOM 6068 O O B ARG D 1 79 ? 123.368 161.153 148.792 0.50 19.83 58 ARG D O 1
ATOM 6083 N N . ASN D 1 80 ? 124.075 161.554 146.706 1.00 19.27 59 ASN D N 1
ATOM 6084 C CA . ASN D 1 80 ? 123.310 160.431 146.168 1.00 19.27 59 ASN D CA 1
ATOM 6085 C C . ASN D 1 80 ? 123.977 159.096 146.396 1.00 19.27 59 ASN D C 1
ATOM 6086 O O . ASN D 1 80 ? 123.498 158.087 145.883 1.00 19.27 59 ASN D O 1
ATOM 6091 N N . ILE D 1 81 ? 125.086 159.060 147.113 1.00 18.87 60 ILE D N 1
ATOM 6092 C CA . ILE D 1 81 ? 125.834 157.838 147.317 1.00 18.87 60 ILE D CA 1
ATOM 6093 C C . ILE D 1 81 ? 126.062 157.712 148.806 1.00 18.87 60 ILE D C 1
ATOM 6094 O O . ILE D 1 81 ? 126.801 158.506 149.398 1.00 18.87 60 ILE D O 1
ATOM 6099 N N A SER D 1 82 ? 125.424 156.727 149.413 0.47 17.73 61 SER D N 1
ATOM 6100 N N B SER D 1 82 ? 125.424 156.727 149.413 0.53 17.73 61 SER D N 1
ATOM 6101 C CA A SER D 1 82 ? 125.502 156.492 150.841 0.47 17.73 61 SER D CA 1
ATOM 6102 C CA B SER D 1 82 ? 125.502 156.492 150.841 0.53 17.73 61 SER D CA 1
ATOM 6103 C C A SER D 1 82 ? 125.890 155.050 151.098 0.47 17.73 61 SER D C 1
ATOM 6104 C C B SER D 1 82 ? 125.890 155.050 151.098 0.53 17.73 61 SER D C 1
ATOM 6105 O O A SER D 1 82 ? 125.648 154.171 150.271 0.47 17.73 61 SER D O 1
ATOM 6106 O O B SER D 1 82 ? 125.648 154.171 150.271 0.53 17.73 61 SER D O 1
ATOM 6111 N N . TYR D 1 83 ? 126.511 154.823 152.250 1.00 17.38 62 TYR D N 1
ATOM 6112 C CA . TYR D 1 83 ? 127.027 153.523 152.629 1.00 17.38 62 TYR D CA 1
ATOM 6113 C C . TYR D 1 83 ? 126.191 152.925 153.744 1.00 17.38 62 TYR D C 1
ATOM 6114 O O . TYR D 1 83 ? 125.742 153.634 154.643 1.00 17.38 62 TYR D O 1
ATOM 6123 N N . THR D 1 84 ? 126.002 151.615 153.684 1.00 17.10 63 THR D N 1
ATOM 6124 C CA . THR D 1 84 ? 125.287 150.878 154.710 1.00 17.10 63 THR D CA 1
ATOM 6125 C C . THR D 1 84 ? 126.005 149.566 154.940 1.00 17.10 63 THR D C 1
ATOM 6126 O O . THR D 1 84 ? 126.193 148.795 154.000 1.00 17.10 63 THR D O 1
ATOM 6130 N N . HIS D 1 85 ? 126.390 149.311 156.184 1.00 18.77 64 HIS D N 1
ATOM 6131 C CA . HIS D 1 85 ? 127.055 148.062 156.525 1.00 18.77 64 HIS D CA 1
ATOM 6132 C C . HIS D 1 85 ? 126.097 146.896 156.366 1.00 18.77 64 HIS D C 1
ATOM 6133 O O . HIS D 1 85 ? 125.049 146.856 157.013 1.00 18.77 64 HIS D O 1
ATOM 6140 N N . CYS D 1 86 ? 126.449 145.938 155.523 1.00 17.03 65 CYS D N 1
ATOM 6141 C CA . CYS D 1 86 ? 125.610 144.767 155.350 1.00 17.03 65 CYS D CA 1
ATOM 6142 C C . CYS D 1 86 ? 126.471 143.542 155.131 1.00 17.03 65 CYS D C 1
ATOM 6143 O O . CYS D 1 86 ? 127.203 143.463 154.145 1.00 17.03 65 CYS D O 1
ATOM 6146 N N . ASP D 1 87 ? 126.374 142.591 156.042 1.00 18.57 66 ASP D N 1
ATOM 6147 C CA . ASP D 1 87 ? 126.881 141.255 155.785 1.00 18.57 66 ASP D CA 1
ATOM 6148 C C . ASP D 1 87 ? 125.817 140.481 155.023 1.00 18.57 66 ASP D C 1
ATOM 6149 O O . ASP D 1 87 ? 124.704 140.298 155.524 1.00 18.57 66 ASP D O 1
ATOM 6154 N N . VAL D 1 88 ? 126.144 140.034 153.813 1.00 17.01 67 VAL D N 1
ATOM 6155 C CA . VAL D 1 88 ? 125.142 139.441 152.934 1.00 17.01 67 VAL D CA 1
ATOM 6156 C C . VAL D 1 88 ? 124.929 137.971 153.265 1.00 17.01 67 VAL D C 1
ATOM 6157 O O . VAL D 1 88 ? 124.204 137.267 152.561 1.00 17.01 67 VAL D O 1
ATOM 6161 N N . THR D 1 89 ? 125.556 137.493 154.323 1.00 16.94 68 THR D N 1
ATOM 6162 C CA . THR D 1 89 ? 125.191 136.189 154.841 1.00 16.94 68 THR D CA 1
ATOM 6163 C C . THR D 1 89 ? 124.071 136.276 155.862 1.00 16.94 68 THR D C 1
ATOM 6164 O O . THR D 1 89 ? 123.516 135.244 156.243 1.00 16.94 68 THR D O 1
ATOM 6168 N N . ASP D 1 90 ? 123.718 137.482 156.291 1.00 17.65 69 ASP D N 1
ATOM 6169 C CA . ASP D 1 90 ? 122.747 137.720 157.350 1.00 17.65 69 ASP D CA 1
ATOM 6170 C C . ASP D 1 90 ? 121.484 138.310 156.733 1.00 17.65 69 ASP D C 1
ATOM 6171 O O . ASP D 1 90 ? 121.486 139.463 156.300 1.00 17.65 69 ASP D O 1
ATOM 6176 N N . GLU D 1 91 ? 120.394 137.539 156.731 1.00 18.63 70 GLU D N 1
ATOM 6177 C CA . GLU D 1 91 ? 119.187 138.009 156.059 1.00 18.63 70 GLU D CA 1
ATOM 6178 C C . GLU D 1 91 ? 118.584 139.231 156.741 1.00 18.63 70 GLU D C 1
ATOM 6179 O O . GLU D 1 91 ? 117.959 140.055 156.068 1.00 18.63 70 GLU D O 1
ATOM 6185 N N . ASP D 1 92 ? 118.769 139.387 158.051 1.00 18.20 71 ASP D N 1
ATOM 6186 C CA . ASP D 1 92 ? 118.231 140.569 158.716 1.00 18.20 71 ASP D CA 1
ATOM 6187 C C . ASP D 1 92 ? 118.868 141.841 158.175 1.00 18.20 71 ASP D C 1
ATOM 6188 O O . ASP D 1 92 ? 118.179 142.832 157.923 1.00 18.20 71 ASP D O 1
ATOM 6193 N N . GLN D 1 93 ? 120.186 141.821 157.981 1.00 17.23 72 GLN D N 1
ATOM 6194 C CA . GLN D 1 93 ? 120.888 142.980 157.451 1.00 17.23 72 GLN D CA 1
ATOM 6195 C C . GLN D 1 93 ? 120.510 143.246 156.003 1.00 17.23 72 GLN D C 1
ATOM 6196 O O . GLN D 1 93 ? 120.363 144.402 155.601 1.00 17.23 72 GLN D O 1
ATOM 6202 N N . VAL D 1 94 ? 120.350 142.193 155.205 1.00 15.73 73 VAL D N 1
ATOM 6203 C CA . VAL D 1 94 ? 119.959 142.371 153.810 1.00 15.73 73 VAL D CA 1
ATOM 6204 C C . VAL D 1 94 ? 118.576 142.996 153.732 1.00 15.73 73 VAL D C 1
ATOM 6205 O O . VAL D 1 94 ? 118.343 143.941 152.975 1.00 15.73 73 VAL D O 1
ATOM 6209 N N A ARG D 1 95 ? 117.636 142.476 154.521 0.50 16.79 74 ARG D N 1
ATOM 6210 N N B ARG D 1 95 ? 117.640 142.471 154.523 0.50 16.79 74 ARG D N 1
ATOM 6211 C CA A ARG D 1 95 ? 116.291 143.029 154.535 0.50 16.79 74 ARG D CA 1
ATOM 6212 C CA B ARG D 1 95 ? 116.289 143.009 154.564 0.50 16.79 74 ARG D CA 1
ATOM 6213 C C A ARG D 1 95 ? 116.302 144.471 155.001 0.50 16.79 74 ARG D C 1
ATOM 6214 C C B ARG D 1 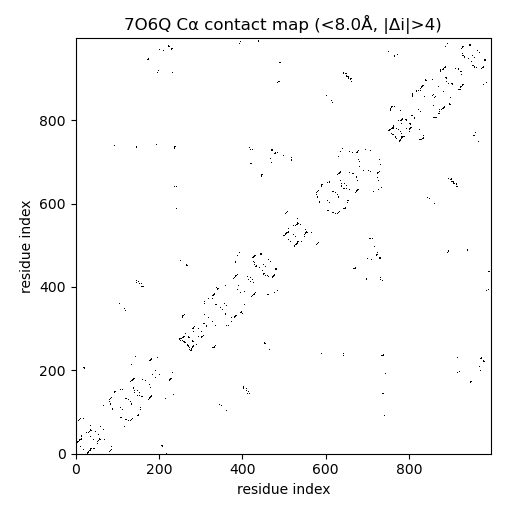95 ? 116.295 144.457 155.012 0.50 16.79 74 ARG D C 1
ATOM 6215 O O A ARG D 1 95 ? 115.581 145.309 154.453 0.50 16.79 74 ARG D O 1
ATOM 6216 O O B ARG D 1 95 ? 115.564 145.284 154.462 0.50 16.79 74 ARG D O 1
ATOM 6231 N N . ALA D 1 96 ? 117.144 144.792 155.983 1.00 16.17 75 ALA D N 1
ATOM 6232 C CA . ALA D 1 96 ? 117.243 146.175 156.432 1.00 16.17 75 ALA D CA 1
ATOM 6233 C C . ALA D 1 96 ? 117.815 147.068 155.340 1.00 16.17 75 ALA D C 1
ATOM 6234 O O . ALA D 1 96 ? 117.369 148.201 155.159 1.00 16.17 75 ALA D O 1
ATOM 6236 N N . LEU D 1 97 ? 118.795 146.563 154.597 1.00 16.04 76 LEU D N 1
ATOM 6237 C CA . LEU D 1 97 ? 119.409 147.337 153.528 1.00 16.04 76 LEU D CA 1
ATOM 6238 C C . LEU D 1 97 ? 118.393 147.706 152.455 1.00 16.04 76 LEU D C 1
ATOM 6239 O O . LEU D 1 97 ? 118.324 148.855 152.021 1.00 16.04 76 LEU D O 1
ATOM 6244 N N . VAL D 1 98 ? 117.580 146.744 152.028 1.00 16.39 77 VAL D N 1
ATOM 6245 C CA . VAL D 1 98 ? 116.585 147.032 151.003 1.00 16.39 77 VAL D CA 1
ATOM 6246 C C . VAL D 1 98 ? 115.467 147.901 151.557 1.00 16.39 77 VAL D C 1
ATOM 6247 O O . VAL D 1 98 ? 114.971 148.798 150.872 1.00 16.39 77 VAL D O 1
ATOM 6251 N N . ASP D 1 99 ? 115.054 147.661 152.798 1.00 18.78 78 ASP D N 1
ATOM 6252 C CA . ASP D 1 99 ? 113.982 148.455 153.378 1.00 18.78 78 ASP D CA 1
ATOM 6253 C C . ASP D 1 99 ? 114.381 149.913 153.527 1.00 18.78 78 ASP D C 1
ATOM 6254 O O . ASP D 1 99 ? 113.538 150.806 153.381 1.00 18.78 78 ASP D O 1
ATOM 6259 N N . ALA D 1 100 ? 115.661 150.174 153.800 1.00 17.06 79 ALA D N 1
ATOM 6260 C CA . ALA D 1 100 ? 116.103 151.534 154.057 1.00 17.06 79 ALA D CA 1
ATOM 6261 C C . ALA D 1 100 ? 116.289 152.312 152.765 1.00 17.06 79 ALA D C 1
ATOM 6262 O O . ALA D 1 100 ? 116.000 153.509 152.714 1.00 17.06 79 ALA D O 1
ATOM 6264 N N . ALA D 1 101 ? 116.762 151.653 151.711 1.00 15.59 80 ALA D N 1
ATOM 6265 C CA . ALA D 1 101 ? 116.813 152.302 150.410 1.00 15.59 80 ALA D CA 1
ATOM 6266 C C . ALA D 1 101 ? 115.414 152.615 149.892 1.00 15.59 80 ALA D C 1
ATOM 6267 O O . ALA D 1 101 ? 115.191 153.657 149.276 1.00 15.59 80 ALA D O 1
ATOM 6269 N N . VAL D 1 102 ? 114.447 151.745 150.164 1.00 17.08 81 VAL D N 1
ATOM 6270 C CA . VAL D 1 102 ? 113.073 152.054 149.789 1.00 17.08 81 VAL D CA 1
ATOM 6271 C C . VAL D 1 102 ? 112.491 153.132 150.689 1.00 17.08 81 VAL D C 1
ATOM 6272 O O . VAL D 1 102 ? 111.628 153.903 150.261 1.00 17.08 81 VAL D O 1
ATOM 6276 N N . ALA D 1 103 ? 112.957 153.233 151.932 1.00 17.95 82 ALA D N 1
ATOM 6277 C CA . ALA D 1 103 ? 112.499 154.330 152.776 1.00 17.95 82 ALA D CA 1
ATOM 6278 C C . ALA D 1 103 ? 113.070 155.659 152.316 1.00 17.95 82 ALA D C 1
ATOM 6279 O O . ALA D 1 103 ? 112.404 156.692 152.424 1.00 17.95 82 ALA D O 1
ATOM 6281 N N . LYS D 1 104 ? 114.278 155.642 151.767 1.00 18.25 83 LYS D N 1
ATOM 6282 C CA . LYS D 1 104 ? 115.051 156.839 151.477 1.00 18.25 83 LYS D CA 1
ATOM 6283 C C . LYS D 1 104 ? 114.899 157.336 150.047 1.00 18.25 83 LYS D C 1
ATOM 6284 O O . LYS D 1 104 ? 114.842 158.545 149.829 1.00 18.25 83 LYS D O 1
ATOM 6290 N N . HIS D 1 105 ? 114.838 156.441 149.064 1.00 17.08 84 HIS D N 1
ATOM 6291 C CA . HIS D 1 105 ? 114.742 156.841 147.670 1.00 17.08 84 HIS D CA 1
ATOM 6292 C C . HIS D 1 105 ? 113.468 156.366 146.986 1.00 17.08 84 HIS D C 1
ATOM 6293 O O . HIS D 1 105 ? 113.292 156.637 145.796 1.00 17.08 84 HIS D O 1
ATOM 6300 N N . GLY D 1 106 ? 112.591 155.652 147.683 1.00 17.22 85 GLY D N 1
ATOM 6301 C CA . GLY D 1 106 ? 111.281 155.312 147.168 1.00 17.22 85 GLY D CA 1
ATOM 6302 C C . GLY D 1 106 ? 111.171 154.020 146.386 1.00 17.22 85 GLY D C 1
ATOM 6303 O O . GLY D 1 106 ? 110.076 153.697 145.919 1.00 17.22 85 GLY D O 1
ATOM 6304 N N . GLY D 1 107 ? 112.251 153.284 146.209 1.00 16.76 86 GLY D N 1
ATOM 6305 C CA . GLY D 1 107 ? 112.205 152.070 145.424 1.00 16.76 86 GLY D CA 1
ATOM 6306 C C . GLY D 1 107 ? 113.595 151.662 145.020 1.00 16.76 86 GLY D C 1
ATOM 6307 O O . GLY D 1 107 ? 114.557 152.400 145.197 1.00 16.76 86 GLY D O 1
ATOM 6308 N N . VAL D 1 108 ? 113.695 150.453 144.478 1.00 16.48 87 VAL D N 1
ATOM 6309 C CA . VAL D 1 108 ? 114.975 149.910 144.041 1.00 16.48 87 VAL D CA 1
ATOM 6310 C C . VAL D 1 108 ? 114.850 149.481 142.589 1.00 16.48 87 VAL D C 1
ATOM 6311 O O . VAL D 1 108 ? 114.117 148.540 142.277 1.00 16.48 87 VAL D O 1
ATOM 6315 N N . ASP D 1 109 ? 115.577 150.155 141.705 1.00 15.68 88 ASP D N 1
ATOM 6316 C CA . ASP D 1 109 ? 115.571 149.806 140.294 1.00 15.68 88 ASP D CA 1
ATOM 6317 C C . ASP D 1 109 ? 116.648 148.799 139.941 1.00 15.68 88 ASP D C 1
ATOM 6318 O O . ASP D 1 109 ? 116.402 147.905 139.133 1.00 15.68 88 ASP D O 1
ATOM 6323 N N . ILE D 1 110 ? 117.835 148.913 140.538 1.00 14.47 89 ILE D N 1
ATOM 6324 C CA . ILE D 1 110 ? 118.957 148.045 140.208 1.00 14.47 89 ILE D CA 1
ATOM 6325 C C . ILE D 1 110 ? 119.516 147.402 141.469 1.00 14.47 89 ILE D C 1
ATOM 6326 O O . ILE D 1 110 ? 119.926 148.105 142.396 1.00 14.47 89 ILE D O 1
ATOM 6331 N N . MET D 1 111 ? 119.588 146.082 141.478 1.00 15.36 90 MET D N 1
ATOM 6332 C CA . MET D 1 111 ? 120.359 145.356 142.472 1.00 15.36 90 MET D CA 1
ATOM 6333 C C . MET D 1 111 ? 121.580 144.756 141.788 1.00 15.36 90 MET D C 1
ATOM 6334 O O . MET D 1 111 ? 121.437 143.921 140.892 1.00 15.36 90 MET D O 1
ATOM 6339 N N . PHE D 1 112 ? 122.771 145.197 142.183 1.00 15.00 91 PHE D N 1
ATOM 6340 C CA . PHE D 1 112 ? 124.033 144.626 141.705 1.00 15.00 91 PHE D CA 1
ATOM 6341 C C . PHE D 1 112 ? 124.631 143.777 142.823 1.00 15.00 91 PHE D C 1
ATOM 6342 O O . PHE D 1 112 ? 125.323 144.288 143.701 1.00 15.00 91 PHE D O 1
ATOM 6350 N N . SER D 1 113 ? 124.373 142.477 142.775 1.00 14.94 92 SER D N 1
ATOM 6351 C CA . SER D 1 113 ? 124.886 141.544 143.771 1.00 14.94 92 SER D CA 1
ATOM 6352 C C . SER D 1 113 ? 126.318 141.191 143.398 1.00 14.94 92 SER D C 1
ATOM 6353 O O . SER D 1 113 ? 126.572 140.293 142.602 1.00 14.94 92 SER D O 1
ATOM 6356 N N . ASN D 1 114 ? 127.270 141.908 143.989 1.00 14.10 93 ASN D N 1
ATOM 6357 C CA . ASN D 1 114 ? 128.680 141.783 143.655 1.00 14.10 93 ASN D CA 1
ATOM 6358 C C . ASN D 1 114 ? 129.534 141.228 144.789 1.00 14.10 93 ASN D C 1
ATOM 6359 O O . ASN D 1 114 ? 130.716 140.963 144.577 1.00 14.10 93 ASN D O 1
ATOM 6364 N N . ALA D 1 115 ? 128.981 141.034 145.980 1.00 13.10 94 ALA D N 1
ATOM 6365 C CA . ALA D 1 115 ? 129.777 140.535 147.097 1.00 13.10 94 ALA D CA 1
ATOM 6366 C C . ALA D 1 115 ? 130.230 139.100 146.860 1.00 13.10 94 ALA D C 1
ATOM 6367 O O . ALA D 1 115 ? 129.482 138.275 146.335 1.00 13.10 94 ALA D O 1
ATOM 6369 N N . GLY D 1 116 ? 131.464 138.808 147.251 1.00 13.80 95 GLY D N 1
ATOM 6370 C CA . GLY D 1 116 ? 132.007 137.472 147.109 1.00 13.80 95 GLY D CA 1
ATOM 6371 C C . GLY D 1 116 ? 133.482 137.451 147.438 1.00 13.80 95 GLY D C 1
ATOM 6372 O O . GLY D 1 116 ? 134.132 138.490 147.567 1.00 13.80 95 GLY D O 1
ATOM 6373 N N . ILE D 1 117 ? 134.005 136.232 147.578 1.00 14.20 96 ILE D N 1
ATOM 6374 C CA . ILE D 1 117 ? 135.419 135.999 147.845 1.00 14.20 96 ILE D CA 1
ATOM 6375 C C . ILE D 1 117 ? 135.982 135.064 146.782 1.00 14.20 96 ILE D C 1
ATOM 6376 O O . ILE D 1 117 ? 135.280 134.196 146.259 1.00 14.20 96 ILE D O 1
ATOM 6381 N N . VAL D 1 118 ? 137.271 135.226 146.484 1.00 15.32 97 VAL D N 1
ATOM 6382 C CA . VAL D 1 118 ? 137.869 134.607 145.311 1.00 15.32 97 VAL D CA 1
ATOM 6383 C C . VAL D 1 118 ? 138.782 133.455 145.702 1.00 15.32 97 VAL D C 1
ATOM 6384 O O . VAL D 1 118 ? 139.284 133.364 146.823 1.00 15.32 97 VAL D O 1
ATOM 6388 N N . GLU D 1 119 ? 139.013 132.578 144.731 1.00 17.66 98 GLU D N 1
ATOM 6389 C CA . GLU D 1 119 ? 139.850 131.398 144.901 1.00 17.66 98 GLU D CA 1
ATOM 6390 C C . GLU D 1 119 ? 140.538 131.091 143.583 1.00 17.66 98 GLU D C 1
ATOM 6391 O O . GLU D 1 119 ? 139.867 130.743 142.610 1.00 17.66 98 GLU D O 1
ATOM 6397 N N . GLY D 1 120 ? 141.860 131.188 143.554 1.00 16.51 99 GLY D N 1
ATOM 6398 C CA . GLY D 1 120 ? 142.611 130.791 142.391 1.00 16.51 99 GLY D CA 1
ATOM 6399 C C . GLY D 1 120 ? 142.617 129.288 142.217 1.00 16.51 99 GLY D C 1
ATOM 6400 O O . GLY D 1 120 ? 142.168 128.542 143.089 1.00 16.51 99 GLY D O 1
ATOM 6401 N N . PRO D 1 121 ? 143.148 128.815 141.091 1.00 18.38 100 PRO D N 1
ATOM 6402 C CA . PRO D 1 121 ? 143.090 127.381 140.796 1.00 18.38 100 PRO D CA 1
ATOM 6403 C C . PRO D 1 121 ? 143.758 126.572 141.889 1.00 18.38 100 PRO D C 1
ATOM 6404 O O . PRO D 1 121 ? 144.823 126.929 142.392 1.00 18.38 100 PRO D O 1
ATOM 6408 N N . ASN D 1 122 ? 143.106 125.487 142.275 1.00 16.68 101 ASN D N 1
ATOM 6409 C CA . ASN D 1 122 ? 143.602 124.663 143.355 1.00 16.68 101 ASN D CA 1
ATOM 6410 C C . ASN D 1 122 ? 143.262 123.214 143.052 1.00 16.68 101 ASN D C 1
ATOM 6411 O O . ASN D 1 122 ? 142.892 122.859 141.932 1.00 16.68 101 ASN D O 1
ATOM 6416 N N . SER D 1 123 ? 143.412 122.377 144.058 1.00 17.43 102 SER D N 1
ATOM 6417 C CA . SER D 1 123 ? 143.173 120.952 143.961 1.00 17.43 102 SER D CA 1
ATOM 6418 C C . SER D 1 123 ? 141.904 120.605 144.724 1.00 17.43 102 SER D C 1
ATOM 6419 O O . SER D 1 123 ? 141.528 121.303 145.668 1.00 17.43 102 SER D O 1
ATOM 6422 N N . ILE D 1 124 ? 141.238 119.523 144.308 1.00 16.39 103 ILE D N 1
ATOM 6423 C CA . ILE D 1 124 ? 140.133 118.984 145.090 1.00 16.39 103 ILE D CA 1
ATOM 6424 C C . ILE D 1 124 ? 140.640 118.482 146.428 1.00 16.39 103 ILE D C 1
ATOM 6425 O O . ILE D 1 124 ? 139.868 118.347 147.380 1.00 16.39 103 ILE D O 1
ATOM 6430 N N A PHE D 1 125 ? 141.937 118.206 146.526 0.50 17.50 104 PHE D N 1
ATOM 6431 N N B PHE D 1 125 ? 141.937 118.206 146.526 0.50 17.50 104 PHE D N 1
ATOM 6432 C CA A PHE D 1 125 ? 142.527 117.823 147.799 0.50 17.50 104 PHE D CA 1
ATOM 6433 C CA B PHE D 1 125 ? 142.527 117.823 147.799 0.50 17.50 104 PHE D CA 1
ATOM 6434 C C A PHE D 1 125 ? 142.620 119.012 148.743 0.50 17.50 104 PHE D C 1
ATOM 6435 C C B PHE D 1 125 ? 142.620 119.012 148.743 0.50 17.50 104 PHE D C 1
ATOM 6436 O O A PHE D 1 125 ? 142.609 118.835 149.963 0.50 17.50 104 PHE D O 1
ATOM 6437 O O B PHE D 1 125 ? 142.609 118.835 149.963 0.50 17.50 104 PHE D O 1
ATOM 6452 N N . ASP D 1 126 ? 142.708 120.224 148.198 1.00 19.12 105 ASP D N 1
ATOM 6453 C CA . ASP D 1 126 ? 142.792 121.423 149.010 1.00 19.12 105 ASP D CA 1
ATOM 6454 C C . ASP D 1 126 ? 141.478 121.795 149.674 1.00 19.12 105 ASP D C 1
ATOM 6455 O O . ASP D 1 126 ? 141.481 122.662 150.551 1.00 19.12 105 ASP D O 1
ATOM 6460 N N . VAL D 1 127 ? 140.368 121.177 149.288 1.00 16.58 106 VAL D N 1
ATOM 6461 C CA . VAL D 1 127 ? 139.051 121.667 149.676 1.00 16.58 106 VAL D CA 1
ATOM 6462 C C . VAL D 1 127 ? 138.730 121.231 151.099 1.00 16.58 106 VAL D C 1
ATOM 6463 O O . VAL D 1 127 ? 138.646 120.036 151.392 1.00 16.58 106 VAL D O 1
ATOM 6467 N N . ASP D 1 128 ? 138.534 122.206 151.979 1.00 19.44 107 ASP D N 1
ATOM 6468 C CA . ASP D 1 128 ? 138.134 121.975 153.358 1.00 19.44 107 ASP D CA 1
ATOM 6469 C C . ASP D 1 128 ? 136.656 122.309 153.506 1.00 19.44 107 ASP D C 1
ATOM 6470 O O . ASP D 1 128 ? 136.211 123.368 153.058 1.00 19.44 107 ASP D O 1
ATOM 6475 N N . LYS D 1 129 ? 135.903 121.409 154.139 1.00 17.78 108 LYS D N 1
ATOM 6476 C CA . LYS D 1 129 ? 134.455 121.578 154.214 1.00 17.78 108 LYS D CA 1
ATOM 6477 C C . LYS D 1 129 ? 134.068 122.899 154.865 1.00 17.78 108 LYS D C 1
ATOM 6478 O O . LYS D 1 129 ? 133.154 123.583 154.395 1.00 17.78 108 LYS D O 1
ATOM 6484 N N . ASP D 1 130 ? 134.745 123.276 155.947 1.00 18.31 109 ASP D N 1
ATOM 6485 C CA . ASP D 1 130 ? 134.414 124.530 156.609 1.00 18.31 109 ASP D CA 1
ATOM 6486 C C . ASP D 1 130 ? 134.631 125.711 155.678 1.00 18.31 109 ASP D C 1
ATOM 6487 O O . ASP D 1 130 ? 133.818 126.638 155.639 1.00 18.31 109 ASP D O 1
ATOM 6492 N N A GLU D 1 131 ? 135.721 125.693 154.915 0.50 17.46 110 GLU D N 1
ATOM 6493 N N B GLU D 1 131 ? 135.728 125.689 154.918 0.50 17.46 110 GLU D N 1
ATOM 6494 C CA A GLU D 1 131 ? 135.986 126.788 153.999 0.50 17.46 110 GLU D CA 1
ATOM 6495 C CA B GLU D 1 131 ? 136.015 126.764 153.979 0.50 17.46 110 GLU D CA 1
ATOM 6496 C C A GLU D 1 131 ? 135.057 126.749 152.797 0.50 17.46 110 GLU D C 1
ATOM 6497 C C B GLU D 1 131 ? 135.047 126.746 152.810 0.50 17.46 110 GLU D C 1
ATOM 6498 O O A GLU D 1 131 ? 134.673 127.804 152.287 0.50 17.46 110 GLU D O 1
ATOM 6499 O O B GLU D 1 131 ? 134.634 127.805 152.328 0.50 17.46 110 GLU D O 1
ATOM 6510 N N . LEU D 1 132 ? 134.676 125.558 152.341 1.00 15.38 111 LEU D N 1
ATOM 6511 C CA . LEU D 1 132 ? 133.697 125.457 151.268 1.00 15.38 111 LEU D CA 1
ATOM 6512 C C . LEU D 1 132 ? 132.369 126.082 151.678 1.00 15.38 111 LEU D C 1
ATOM 6513 O O . LEU D 1 132 ? 131.783 126.863 150.928 1.00 15.38 111 LEU D O 1
ATOM 6518 N N . GLU D 1 133 ? 131.892 125.758 152.879 1.00 17.98 112 GLU D N 1
ATOM 6519 C CA . GLU D 1 133 ? 130.627 126.303 153.349 1.00 17.98 112 GLU D CA 1
ATOM 6520 C C . GLU D 1 133 ? 130.722 127.796 153.617 1.00 17.98 112 GLU D C 1
ATOM 6521 O O . GLU D 1 133 ? 129.732 128.512 153.474 1.00 17.98 112 GLU D O 1
ATOM 6527 N N . ARG D 1 134 ? 131.893 128.277 154.008 1.00 16.61 113 ARG D N 1
ATOM 6528 C CA . ARG D 1 134 ? 132.057 129.709 154.195 1.00 16.61 113 ARG D CA 1
ATOM 6529 C C . ARG D 1 134 ? 131.989 130.444 152.865 1.00 16.61 113 ARG D C 1
ATOM 6530 O O . ARG D 1 134 ? 131.400 131.523 152.774 1.00 16.61 113 ARG D O 1
ATOM 6538 N N . LEU D 1 135 ? 132.573 129.861 151.823 1.00 15.50 114 LEU D N 1
ATOM 6539 C CA . LEU D 1 135 ? 132.547 130.476 150.507 1.00 15.50 114 LEU D CA 1
ATOM 6540 C C . LEU D 1 135 ? 131.156 130.391 149.887 1.00 15.50 114 LEU D C 1
ATOM 6541 O O . LEU D 1 135 ? 130.666 131.363 149.309 1.00 15.50 114 LEU D O 1
ATOM 6546 N N . MET D 1 136 ? 130.506 129.235 149.998 1.00 17.29 115 MET D N 1
ATOM 6547 C CA . MET D 1 136 ? 129.133 129.104 149.516 1.00 17.29 115 MET D CA 1
ATOM 6548 C C . MET D 1 136 ? 128.209 130.120 150.171 1.00 17.29 115 MET D C 1
ATOM 6549 O O . MET D 1 136 ? 127.302 130.648 149.526 1.00 17.29 115 MET D O 1
ATOM 6554 N N . GLY D 1 137 ? 128.438 130.418 151.448 1.00 14.60 116 GLY D N 1
ATOM 6555 C CA . GLY D 1 137 ? 127.566 131.332 152.158 1.00 14.60 116 GLY D CA 1
ATOM 6556 C C . GLY D 1 137 ? 127.690 132.765 151.680 1.00 14.60 116 GLY D C 1
ATOM 6557 O O . GLY D 1 137 ? 126.703 133.497 151.639 1.00 14.60 116 GLY D O 1
ATOM 6558 N N . ILE D 1 138 ? 128.895 133.182 151.305 1.00 14.43 117 ILE D N 1
ATOM 6559 C CA . ILE D 1 138 ? 129.098 134.552 150.855 1.00 14.43 117 ILE D CA 1
ATOM 6560 C C . ILE D 1 138 ? 128.754 134.689 149.385 1.00 14.43 117 ILE D C 1
ATOM 6561 O O . ILE D 1 138 ? 128.057 135.622 148.980 1.00 14.43 117 ILE D O 1
ATOM 6566 N N . ASN D 1 139 ? 129.245 133.768 148.563 1.00 13.88 118 ASN D N 1
ATOM 6567 C CA . ASN D 1 139 ? 129.073 133.913 147.128 1.00 13.88 118 ASN D CA 1
ATOM 6568 C C . ASN D 1 139 ? 127.649 133.586 146.708 1.00 13.88 118 ASN D C 1
ATOM 6569 O O . ASN D 1 139 ? 126.988 134.397 146.056 1.00 13.88 118 ASN D O 1
ATOM 6574 N N . LEU D 1 140 ? 127.143 132.432 147.118 1.00 13.72 119 LEU D N 1
ATOM 6575 C CA . LEU D 1 140 ? 125.887 131.917 146.601 1.00 13.72 119 LEU D CA 1
ATOM 6576 C C . LEU D 1 140 ? 124.691 132.304 147.463 1.00 13.72 119 LEU D C 1
ATOM 6577 O O . LEU D 1 140 ? 123.738 132.894 146.961 1.00 13.72 119 LEU D O 1
ATOM 6582 N N . VAL D 1 141 ? 124.733 132.008 148.760 1.00 14.11 120 VAL D N 1
ATOM 6583 C CA . VAL D 1 141 ? 123.612 132.333 149.630 1.00 14.11 120 VAL D CA 1
ATOM 6584 C C . VAL D 1 141 ? 123.433 133.846 149.753 1.00 14.11 120 VAL D C 1
ATOM 6585 O O . VAL D 1 141 ? 122.306 134.331 149.863 1.00 14.11 120 VAL D O 1
ATOM 6589 N N . GLY D 1 142 ? 124.514 134.615 149.694 1.00 12.77 121 GLY D N 1
ATOM 6590 C CA . GLY D 1 142 ? 124.377 136.058 149.650 1.00 12.77 121 GLY D CA 1
ATOM 6591 C C . GLY D 1 142 ? 123.638 136.552 148.423 1.00 12.77 121 GLY D C 1
ATOM 6592 O O . GLY D 1 142 ? 122.935 137.556 148.482 1.00 12.77 121 GLY D O 1
ATOM 6593 N N . ALA D 1 143 ? 123.779 135.847 147.301 1.00 12.42 122 ALA D N 1
ATOM 6594 C CA . ALA D 1 143 ? 123.087 136.239 146.080 1.00 12.42 122 ALA D CA 1
ATOM 6595 C C . ALA D 1 143 ? 121.598 135.925 146.156 1.00 12.42 122 ALA D C 1
ATOM 6596 O O . ALA D 1 143 ? 120.772 136.713 145.694 1.00 12.42 122 ALA D O 1
ATOM 6598 N N . PHE D 1 144 ? 121.240 134.785 146.739 1.00 13.33 123 PHE D N 1
ATOM 6599 C CA . PHE D 1 144 ? 119.834 134.470 146.979 1.00 13.33 123 PHE D CA 1
ATOM 6600 C C . PHE D 1 144 ? 119.155 135.555 147.795 1.00 13.33 123 PHE D C 1
ATOM 6601 O O . PHE D 1 144 ? 118.055 135.999 147.459 1.00 13.33 123 PHE D O 1
ATOM 6609 N N . LEU D 1 145 ? 119.793 135.990 148.874 1.00 13.60 124 LEU D N 1
ATOM 6610 C CA . LEU D 1 145 ? 119.163 136.957 149.759 1.00 13.60 124 LEU D CA 1
ATOM 6611 C C . LEU D 1 145 ? 119.066 138.319 149.095 1.00 13.60 124 LEU D C 1
ATOM 6612 O O . LEU D 1 145 ? 118.042 138.997 149.209 1.00 13.60 124 LEU D O 1
ATOM 6617 N N . ALA D 1 146 ? 120.125 138.732 148.401 1.00 12.82 125 ALA D N 1
ATOM 6618 C CA . ALA D 1 146 ? 120.071 139.948 147.599 1.00 12.82 125 ALA D CA 1
ATOM 6619 C C . ALA D 1 146 ? 118.917 139.893 146.606 1.00 12.82 125 ALA D C 1
ATOM 6620 O O . ALA D 1 146 ? 118.117 140.826 146.511 1.00 12.82 125 ALA D O 1
ATOM 6622 N N . ALA D 1 147 ? 118.802 138.784 145.882 1.00 13.18 126 ALA D N 1
ATOM 6623 C CA . ALA D 1 147 ? 117.721 138.627 144.916 1.00 13.18 126 ALA D CA 1
ATOM 6624 C C . ALA D 1 147 ? 116.360 138.627 145.600 1.00 13.18 126 ALA D C 1
ATOM 6625 O O . ALA D 1 147 ? 115.452 139.353 145.197 1.00 13.18 126 ALA D O 1
ATOM 6627 N N . LYS D 1 148 ? 116.215 137.823 146.650 1.00 15.48 127 LYS D N 1
ATOM 6628 C CA . LYS D 1 148 ? 114.925 137.650 147.304 1.00 15.48 127 LYS D CA 1
ATOM 6629 C C . LYS D 1 148 ? 114.371 138.964 147.825 1.00 15.48 127 LYS D C 1
ATOM 6630 O O . LYS D 1 148 ? 113.157 139.179 147.802 1.00 15.48 127 LYS D O 1
ATOM 6636 N N . HIS D 1 149 ? 115.231 139.851 148.304 1.00 15.20 128 HIS D N 1
ATOM 6637 C CA . HIS D 1 149 ? 114.747 141.093 148.884 1.00 15.20 128 HIS D CA 1
ATOM 6638 C C . HIS D 1 149 ? 114.619 142.212 147.867 1.00 15.20 128 HIS D C 1
ATOM 6639 O O . HIS D 1 149 ? 113.734 143.057 148.008 1.00 15.20 128 HIS D O 1
ATOM 6646 N N . ALA D 1 150 ? 115.434 142.216 146.816 1.00 13.96 129 ALA D N 1
ATOM 6647 C CA . ALA D 1 150 ? 115.178 143.134 145.713 1.00 13.96 129 ALA D CA 1
ATOM 6648 C C . ALA D 1 150 ? 113.854 142.803 145.028 1.00 13.96 129 ALA D C 1
ATOM 6649 O O . ALA D 1 150 ? 113.023 143.685 144.810 1.00 13.96 129 ALA D O 1
ATOM 6651 N N . ALA D 1 151 ? 113.647 141.534 144.678 1.00 13.98 130 ALA D N 1
ATOM 6652 C CA . ALA D 1 151 ? 112.380 141.109 144.088 1.00 13.98 130 ALA D CA 1
ATOM 6653 C C . ALA D 1 151 ? 111.192 141.527 144.947 1.00 13.98 130 ALA D C 1
ATOM 6654 O O . ALA D 1 151 ? 110.146 141.912 144.427 1.00 13.98 130 ALA D O 1
ATOM 6656 N N . ARG D 1 152 ? 111.354 141.481 146.266 1.00 15.79 131 ARG D N 1
ATOM 6657 C CA . ARG D 1 152 ? 110.274 141.829 147.173 1.00 15.79 131 ARG D CA 1
ATOM 6658 C C . ARG D 1 152 ? 109.838 143.269 146.999 1.00 15.79 131 ARG D C 1
ATOM 6659 O O . ARG D 1 152 ? 108.657 143.579 147.172 1.00 15.79 131 ARG D O 1
ATOM 6667 N N . VAL D 1 153 ? 110.757 144.159 146.643 1.00 15.50 132 VAL D N 1
ATOM 6668 C CA . VAL D 1 153 ? 110.389 145.550 146.430 1.00 15.50 132 VAL D CA 1
ATOM 6669 C C . VAL D 1 153 ? 110.129 145.866 144.962 1.00 15.50 132 VAL D C 1
ATOM 6670 O O . VAL D 1 153 ? 109.394 146.817 144.675 1.00 15.50 132 VAL D O 1
ATOM 6674 N N . MET D 1 154 ? 110.666 145.082 144.032 1.00 14.36 133 MET D N 1
ATOM 6675 C CA . MET D 1 154 ? 110.515 145.409 142.620 1.00 14.36 133 MET D CA 1
ATOM 6676 C C . MET D 1 154 ? 109.213 144.883 142.026 1.00 14.36 133 MET D C 1
ATOM 6677 O O . MET D 1 154 ? 108.579 145.574 141.227 1.00 14.36 133 MET D O 1
ATOM 6682 N N . VAL D 1 155 ? 108.802 143.681 142.404 1.00 14.48 134 VAL D N 1
ATOM 6683 C CA . VAL D 1 155 ? 107.608 143.044 141.853 1.00 14.48 134 VAL D CA 1
ATOM 6684 C C . VAL D 1 155 ? 106.380 143.945 141.960 1.00 14.48 134 VAL D C 1
ATOM 6685 O O . VAL D 1 155 ? 105.719 144.164 140.943 1.00 14.48 134 VAL D O 1
ATOM 6689 N N . PRO D 1 156 ? 106.031 144.504 143.136 1.00 14.42 135 PRO D N 1
ATOM 6690 C CA . PRO D 1 156 ? 104.916 145.457 143.181 1.00 14.42 135 PRO D CA 1
ATOM 6691 C C . PRO D 1 156 ? 105.134 146.745 142.399 1.00 14.42 135 PRO D C 1
ATOM 6692 O O . PRO D 1 156 ? 104.164 147.453 142.111 1.00 14.42 135 PRO D O 1
ATOM 6696 N N . ALA D 1 157 ? 106.372 147.077 142.046 1.00 14.54 136 ALA D N 1
ATOM 6697 C CA . ALA D 1 157 ? 106.610 148.250 141.214 1.00 14.54 136 ALA D CA 1
ATOM 6698 C C . ALA D 1 157 ? 106.573 147.923 139.734 1.00 14.54 136 ALA D C 1
ATOM 6699 O O . ALA D 1 157 ? 106.434 148.827 138.909 1.00 14.54 136 ALA D O 1
ATOM 6701 N N A LYS D 1 158 ? 106.716 146.646 139.394 0.50 14.73 137 LYS D N 1
ATOM 6702 N N B LYS D 1 158 ? 106.693 146.649 139.394 0.50 14.73 137 LYS D N 1
ATOM 6703 C CA A LYS D 1 158 ? 106.626 146.114 138.043 0.50 14.73 137 LYS D CA 1
ATOM 6704 C CA B LYS D 1 158 ? 106.635 146.071 138.062 0.50 14.73 137 LYS D CA 1
ATOM 6705 C C A LYS D 1 158 ? 107.801 146.527 137.168 0.50 14.73 137 LYS D C 1
ATOM 6706 C C B LYS D 1 158 ? 107.797 146.511 137.190 0.50 14.73 137 LYS D C 1
ATOM 6707 O O A LYS D 1 158 ? 107.690 146.518 135.941 0.50 14.73 137 LYS D O 1
ATOM 6708 O O B LYS D 1 158 ? 107.665 146.511 135.970 0.50 14.73 137 LYS D O 1
ATOM 6719 N N . LYS D 1 159 ? 108.931 146.869 137.773 1.00 13.73 138 LYS D N 1
ATOM 6720 C CA . LYS D 1 159 ? 110.137 147.168 137.036 1.00 13.73 138 LYS D CA 1
ATOM 6721 C C . LYS D 1 159 ? 111.334 146.807 137.896 1.00 13.73 138 LYS D C 1
ATOM 6722 O O . LYS D 1 159 ? 111.234 146.708 139.115 1.00 13.73 138 LYS D O 1
ATOM 6728 N N . GLY D 1 160 ? 112.467 146.603 137.256 1.00 12.59 139 GLY D N 1
ATOM 6729 C CA . GLY D 1 160 ? 113.723 146.516 137.970 1.00 12.59 139 GLY D CA 1
ATOM 6730 C C . GLY D 1 160 ? 114.718 145.654 137.229 1.00 12.59 139 GLY D C 1
ATOM 6731 O O . GLY D 1 160 ? 114.379 144.928 136.306 1.00 12.59 139 GLY D O 1
ATOM 6732 N N . CYS D 1 161 ? 115.965 145.734 137.684 1.00 16.15 140 CYS D N 1
ATOM 6733 C CA . CYS D 1 161 ? 117.050 144.920 137.160 1.00 16.15 140 CYS D CA 1
ATOM 6734 C C . CYS D 1 161 ? 117.857 144.307 138.297 1.00 16.15 140 CYS D C 1
ATOM 6735 O O . CYS D 1 161 ? 118.260 145.010 139.225 1.00 16.15 140 CYS D O 1
ATOM 6738 N N . ILE D 1 162 ? 118.113 143.004 138.214 1.00 13.25 141 ILE D N 1
ATOM 6739 C CA . ILE D 1 162 ? 119.059 142.340 139.099 1.00 13.25 141 ILE D CA 1
ATOM 6740 C C . ILE D 1 162 ? 120.252 141.886 138.266 1.00 13.25 141 ILE D C 1
ATOM 6741 O O . ILE D 1 162 ? 120.080 141.186 137.263 1.00 13.25 141 ILE D O 1
ATOM 6746 N N . ILE D 1 163 ? 121.458 142.282 138.667 1.00 14.10 142 ILE D N 1
ATOM 6747 C CA . ILE D 1 163 ? 122.691 141.851 138.013 1.00 14.10 142 ILE D CA 1
ATOM 6748 C C . ILE D 1 163 ? 123.566 141.130 139.027 1.00 14.10 142 ILE D C 1
ATOM 6749 O O . ILE D 1 163 ? 123.775 141.626 140.136 1.00 14.10 142 ILE D O 1
ATOM 6754 N N . PHE D 1 164 ? 124.083 139.969 138.650 1.00 13.67 143 PHE D N 1
ATOM 6755 C CA . PHE D 1 164 ? 125.048 139.248 139.463 1.00 13.67 143 PHE D CA 1
ATOM 6756 C C . PHE D 1 164 ? 126.432 139.284 138.823 1.00 13.67 143 PHE D C 1
ATOM 6757 O O . PHE D 1 164 ? 126.569 139.299 137.600 1.00 13.67 143 PHE D O 1
ATOM 6765 N N . THR D 1 165 ? 127.458 139.289 139.662 1.00 13.20 144 THR D N 1
ATOM 6766 C CA . THR D 1 165 ? 128.825 139.057 139.215 1.00 13.20 144 THR D CA 1
ATOM 6767 C C . THR D 1 165 ? 129.119 137.568 139.324 1.00 13.20 144 THR D C 1
ATOM 6768 O O . THR D 1 165 ? 129.224 137.030 140.425 1.00 13.20 144 THR D O 1
ATOM 6772 N N . ALA D 1 166 ? 129.232 136.903 138.186 1.00 12.37 145 ALA D N 1
ATOM 6773 C CA . ALA D 1 166 ? 129.648 135.511 138.119 1.00 12.37 145 ALA D CA 1
ATOM 6774 C C . ALA D 1 166 ? 131.154 135.481 137.835 1.00 12.37 145 ALA D C 1
ATOM 6775 O O . ALA D 1 166 ? 131.878 136.234 138.488 1.00 12.37 145 ALA D O 1
ATOM 6777 N N . SER D 1 167 ? 131.648 134.691 136.894 1.00 13.13 146 SER D N 1
ATOM 6778 C CA . SER D 1 167 ? 133.059 134.720 136.548 1.00 13.13 146 SER D CA 1
ATOM 6779 C C . SER D 1 167 ? 133.234 133.964 135.249 1.00 13.13 146 SER D C 1
ATOM 6780 O O . SER D 1 167 ? 132.434 133.086 134.922 1.00 13.13 146 SER D O 1
ATOM 6783 N N . ALA D 1 168 ? 134.295 134.300 134.520 1.00 13.36 147 ALA D N 1
ATOM 6784 C CA . ALA D 1 168 ? 134.599 133.561 133.305 1.00 13.36 147 ALA D CA 1
ATOM 6785 C C . ALA D 1 168 ? 134.751 132.073 133.562 1.00 13.36 147 ALA D C 1
ATOM 6786 O O . ALA D 1 168 ? 134.678 131.282 132.623 1.00 13.36 147 ALA D O 1
ATOM 6788 N N . CYS D 1 169 ? 134.966 131.674 134.812 1.00 13.73 148 CYS D N 1
ATOM 6789 C CA . CYS D 1 169 ? 135.074 130.261 135.128 1.00 13.73 148 CYS D CA 1
ATOM 6790 C C . CYS D 1 169 ? 133.770 129.520 134.878 1.00 13.73 148 CYS D C 1
ATOM 6791 O O . CYS D 1 169 ? 133.790 128.296 134.738 1.00 13.73 148 CYS D O 1
ATOM 6794 N N . THR D 1 170 ? 132.642 130.229 134.809 1.00 13.83 149 THR D N 1
ATOM 6795 C CA . THR D 1 170 ? 131.377 129.578 134.488 1.00 13.83 149 THR D CA 1
ATOM 6796 C C . THR D 1 170 ? 131.321 129.096 133.052 1.00 13.83 149 THR D C 1
ATOM 6797 O O . THR D 1 170 ? 130.369 128.408 132.686 1.00 13.83 149 THR D O 1
ATOM 6801 N N . GLU D 1 171 ? 132.311 129.429 132.241 1.00 16.73 150 GLU D N 1
ATOM 6802 C CA . GLU D 1 171 ? 132.341 129.034 130.848 1.00 16.73 150 GLU D CA 1
ATOM 6803 C C . GLU D 1 171 ? 133.537 128.183 130.481 1.00 16.73 150 GLU D C 1
ATOM 6804 O O . GLU D 1 171 ? 133.438 127.395 129.544 1.00 16.73 150 GLU D O 1
ATOM 6810 N N . ILE D 1 172 ? 134.653 128.304 131.193 1.00 15.10 151 ILE D N 1
ATOM 6811 C CA . ILE D 1 172 ? 135.837 127.505 130.916 1.00 15.10 151 ILE D CA 1
ATOM 6812 C C . ILE D 1 172 ? 136.521 127.156 132.230 1.00 15.10 151 ILE D C 1
ATOM 6813 O O . ILE D 1 172 ? 136.532 127.951 133.173 1.00 15.10 151 ILE D O 1
ATOM 6818 N N . ALA D 1 173 ? 137.068 125.951 132.296 1.00 15.57 152 ALA D N 1
ATOM 6819 C CA . ALA D 1 173 ? 137.808 125.516 133.462 1.00 15.57 152 ALA D CA 1
ATOM 6820 C C . ALA D 1 173 ? 139.236 126.059 133.444 1.00 15.57 152 ALA D C 1
ATOM 6821 O O . ALA D 1 173 ? 139.706 126.632 132.463 1.00 15.57 152 ALA D O 1
ATOM 6823 N N . GLY D 1 174 ? 139.922 125.872 134.569 1.00 19.22 153 GLY D N 1
ATOM 6824 C CA . GLY D 1 174 ? 141.325 126.200 134.678 1.00 19.22 153 GLY D CA 1
ATOM 6825 C C . GLY D 1 174 ? 141.657 127.628 135.030 1.00 19.22 153 GLY D C 1
ATOM 6826 O O . GLY D 1 174 ? 142.793 128.050 134.805 1.00 19.22 153 GLY D O 1
ATOM 6827 N N . ILE D 1 175 ? 140.722 128.399 135.574 1.00 16.80 154 ILE D N 1
ATOM 6828 C CA . ILE D 1 175 ? 141.074 129.760 135.959 1.00 16.80 154 ILE D CA 1
ATOM 6829 C C . ILE D 1 175 ? 140.548 130.118 137.339 1.00 16.80 154 ILE D C 1
ATOM 6830 O O . ILE D 1 175 ? 140.598 131.285 137.735 1.00 16.80 154 ILE D O 1
ATOM 6835 N N . ALA D 1 176 ? 140.036 129.138 138.076 1.00 15.28 155 ALA D N 1
ATOM 6836 C CA . ALA D 1 176 ? 139.482 129.433 139.389 1.00 15.28 155 ALA D CA 1
ATOM 6837 C C . ALA D 1 176 ? 139.408 128.162 140.217 1.00 15.28 155 ALA D C 1
ATOM 6838 O O . ALA D 1 176 ? 139.398 127.050 139.689 1.00 15.28 155 ALA D O 1
ATOM 6840 N N . GLY D 1 177 ? 139.358 128.350 141.530 1.00 15.00 156 GLY D N 1
ATOM 6841 C CA . GLY D 1 177 ? 139.309 127.223 142.431 1.00 15.00 156 GLY D CA 1
ATOM 6842 C C . GLY D 1 177 ? 137.998 126.473 142.346 1.00 15.00 156 GLY D C 1
ATOM 6843 O O . GLY D 1 177 ? 136.977 126.999 141.912 1.00 15.00 156 GLY D O 1
ATOM 6844 N N . HIS D 1 178 ? 138.044 125.213 142.785 1.00 15.47 157 HIS D N 1
ATOM 6845 C CA . HIS D 1 178 ? 136.880 124.340 142.692 1.00 15.47 157 HIS D CA 1
ATOM 6846 C C . HIS D 1 178 ? 135.677 124.925 143.417 1.00 15.47 157 HIS D C 1
ATOM 6847 O O . HIS D 1 178 ? 134.591 125.039 142.844 1.00 15.47 157 HIS D O 1
ATOM 6854 N N . SER D 1 179 ? 135.849 125.290 144.686 1.00 15.24 158 SER D N 1
ATOM 6855 C CA . SER D 1 179 ? 134.742 125.853 145.450 1.00 15.24 158 SER D CA 1
ATOM 6856 C C . SER D 1 179 ? 134.215 127.111 144.784 1.00 15.24 158 SER D C 1
ATOM 6857 O O . SER D 1 179 ? 133.004 127.296 144.650 1.00 15.24 158 SER D O 1
ATOM 6860 N N . TYR D 1 180 ? 135.114 127.984 144.350 1.00 14.72 159 TYR D N 1
ATOM 6861 C CA . TYR D 1 180 ? 134.685 129.222 143.714 1.00 14.72 159 TYR D CA 1
ATOM 6862 C C . TYR D 1 180 ? 133.906 128.948 142.439 1.00 14.72 159 TYR D C 1
ATOM 6863 O O . TYR D 1 180 ? 132.899 129.605 142.170 1.00 14.72 159 TYR D O 1
ATOM 6872 N N . THR D 1 181 ? 134.348 127.971 141.646 1.00 13.72 160 THR D N 1
ATOM 6873 C CA . THR D 1 181 ? 133.670 127.690 140.388 1.00 13.72 160 THR D CA 1
ATOM 6874 C C . THR D 1 181 ? 132.247 127.204 140.631 1.00 13.72 160 THR D C 1
ATOM 6875 O O . THR D 1 181 ? 131.303 127.666 139.987 1.00 13.72 160 THR D O 1
ATOM 6879 N N . ALA D 1 182 ? 132.079 126.275 141.572 1.00 12.69 161 ALA D N 1
ATOM 6880 C CA . ALA D 1 182 ? 130.753 125.752 141.876 1.00 12.69 161 ALA D CA 1
ATOM 6881 C C . ALA D 1 182 ? 129.814 126.858 142.332 1.00 12.69 161 ALA D C 1
ATOM 6882 O O . ALA D 1 182 ? 128.671 126.939 141.879 1.00 12.69 161 ALA D O 1
ATOM 6884 N N . SER D 1 183 ? 130.280 127.724 143.226 1.00 13.35 162 SER D N 1
ATOM 6885 C CA . SER D 1 183 ? 129.434 128.820 143.673 1.00 13.35 162 SER D CA 1
ATOM 6886 C C . SER D 1 183 ? 129.080 129.759 142.533 1.00 13.35 162 SER D C 1
ATOM 6887 O O . SER D 1 183 ? 127.982 130.315 142.514 1.00 13.35 162 SER D O 1
ATOM 6890 N N . LYS D 1 184 ? 129.979 129.946 141.572 1.00 14.50 163 LYS D N 1
ATOM 6891 C CA . LYS D 1 184 ? 129.669 130.851 140.474 1.00 14.50 163 LYS D CA 1
ATOM 6892 C C . LYS D 1 184 ? 128.750 130.215 139.443 1.00 14.50 163 LYS D C 1
ATOM 6893 O O . LYS D 1 184 ? 127.981 130.926 138.795 1.00 14.50 163 LYS D O 1
ATOM 6899 N N . TYR D 1 185 ? 128.802 128.893 139.281 1.00 15.00 164 TYR D N 1
ATOM 6900 C CA . TYR D 1 185 ? 127.794 128.231 138.467 1.00 15.00 164 TYR D CA 1
ATOM 6901 C C . TYR D 1 185 ? 126.421 128.358 139.109 1.00 15.00 164 TYR D C 1
ATOM 6902 O O . TYR D 1 185 ? 125.434 128.662 138.434 1.00 15.00 164 TYR D O 1
ATOM 6911 N N . GLY D 1 186 ? 126.341 128.115 140.414 1.00 11.55 165 GLY D N 1
ATOM 6912 C CA . GLY D 1 186 ? 125.084 128.297 141.114 1.00 11.55 165 GLY D CA 1
ATOM 6913 C C . GLY D 1 186 ? 124.471 129.656 140.863 1.00 11.55 165 GLY D C 1
ATOM 6914 O O . GLY D 1 186 ? 123.255 129.782 140.738 1.00 11.55 165 GLY D O 1
ATOM 6915 N N . ILE D 1 187 ? 125.300 130.690 140.763 1.00 12.90 166 ILE D N 1
ATOM 6916 C CA . ILE D 1 187 ? 124.759 132.020 140.521 1.00 12.90 166 ILE D CA 1
ATOM 6917 C C . ILE D 1 187 ? 124.137 132.105 139.135 1.00 12.90 166 ILE D C 1
ATOM 6918 O O . ILE D 1 187 ? 123.078 132.714 138.959 1.00 12.90 166 ILE D O 1
ATOM 6923 N N . VAL D 1 188 ? 124.766 131.487 138.134 1.00 11.48 167 VAL D N 1
ATOM 6924 C CA . VAL D 1 188 ? 124.190 131.494 136.791 1.00 11.48 167 VAL D CA 1
ATOM 6925 C C . VAL D 1 188 ? 122.818 130.840 136.808 1.00 11.48 167 VAL D C 1
ATOM 6926 O O . VAL D 1 188 ? 121.842 131.391 136.293 1.00 11.48 167 VAL D O 1
ATOM 6930 N N . GLY D 1 189 ? 122.725 129.665 137.432 1.00 8.69 168 GLY D N 1
ATOM 6931 C CA . GLY D 1 189 ? 121.448 128.985 137.541 1.00 8.69 168 GLY D CA 1
ATOM 6932 C C . GLY D 1 189 ? 120.402 129.797 138.277 1.00 8.69 168 GLY D C 1
ATOM 6933 O O . GLY D 1 189 ? 119.254 129.884 137.851 1.00 8.69 168 GLY D O 1
ATOM 6934 N N . LEU D 1 190 ? 120.782 130.393 139.399 1.00 10.82 169 LEU D N 1
ATOM 6935 C CA . LEU D 1 190 ? 119.854 131.277 140.085 1.00 10.82 169 LEU D CA 1
ATOM 6936 C C . LEU D 1 190 ? 119.427 132.431 139.186 1.00 10.82 169 LEU D C 1
ATOM 6937 O O . LEU D 1 190 ? 118.253 132.804 139.168 1.00 10.82 169 LEU D O 1
ATOM 6942 N N . MET D 1 191 ? 120.354 132.978 138.406 1.00 13.12 170 MET D N 1
ATOM 6943 C CA . MET D 1 191 ? 120.023 134.108 137.545 1.00 13.12 170 MET D CA 1
ATOM 6944 C C . MET D 1 191 ? 119.036 133.726 136.455 1.00 13.12 170 MET D C 1
ATOM 6945 O O . MET D 1 191 ? 118.195 134.545 136.070 1.00 13.12 170 MET D O 1
ATOM 6950 N N . LYS D 1 192 ? 119.133 132.502 135.932 1.00 12.60 171 LYS D N 1
ATOM 6951 C CA . LYS D 1 192 ? 118.260 132.117 134.835 1.00 12.60 171 LYS D CA 1
ATOM 6952 C C . LYS D 1 192 ? 116.867 131.775 135.342 1.00 12.60 171 LYS D C 1
ATOM 6953 O O . LYS D 1 192 ? 115.872 132.057 134.674 1.00 12.60 171 LYS D O 1
ATOM 6959 N N A SER D 1 193 ? 116.780 131.181 136.528 0.33 13.84 172 SER D N 1
ATOM 6960 N N B SER D 1 193 ? 116.780 131.180 136.530 0.67 13.84 172 SER D N 1
ATOM 6961 C CA A SER D 1 193 ? 115.478 130.971 137.143 0.33 13.84 172 SER D CA 1
ATOM 6962 C CA B SER D 1 193 ? 115.481 130.978 137.158 0.67 13.84 172 SER D CA 1
ATOM 6963 C C A SER D 1 193 ? 114.826 132.298 137.506 0.33 13.84 172 SER D C 1
ATOM 6964 C C B SER D 1 193 ? 114.828 132.306 137.497 0.67 13.84 172 SER D C 1
ATOM 6965 O O A SER D 1 193 ? 113.621 132.470 137.313 0.33 13.84 172 SER D O 1
ATOM 6966 O O B SER D 1 193 ? 113.627 132.483 137.288 0.67 13.84 172 SER D O 1
ATOM 6971 N N . LEU D 1 194 ? 115.599 133.248 138.028 1.00 12.56 173 LEU D N 1
ATOM 6972 C CA . LEU D 1 194 ? 115.046 134.568 138.290 1.00 12.56 173 LEU D CA 1
ATOM 6973 C C . LEU D 1 194 ? 114.520 135.208 137.015 1.00 12.56 173 LEU D C 1
ATOM 6974 O O . LEU D 1 194 ? 113.491 135.884 137.034 1.00 12.56 173 LEU D O 1
ATOM 6979 N N . ALA D 1 195 ? 115.208 134.989 135.897 1.00 12.73 174 ALA D N 1
ATOM 6980 C CA . ALA D 1 195 ? 114.817 135.630 134.650 1.00 12.73 174 ALA D CA 1
ATOM 6981 C C . ALA D 1 195 ? 113.444 135.171 134.202 1.00 12.73 174 ALA D C 1
ATOM 6982 O O . ALA D 1 195 ? 112.706 135.936 133.587 1.00 12.73 174 ALA D O 1
ATOM 6984 N N . VAL D 1 196 ? 113.094 133.933 134.526 1.00 14.16 175 VAL D N 1
ATOM 6985 C CA . VAL D 1 196 ? 111.794 133.389 134.176 1.00 14.16 175 VAL D CA 1
ATOM 6986 C C . VAL D 1 196 ? 110.728 133.883 135.138 1.00 14.16 175 VAL D C 1
ATOM 6987 O O . VAL D 1 196 ? 109.719 134.460 134.726 1.00 14.16 175 VAL D O 1
ATOM 6991 N N . GLU D 1 197 ? 110.933 133.644 136.433 1.00 15.75 176 GLU D N 1
ATOM 6992 C CA . GLU D 1 197 ? 109.944 134.040 137.426 1.00 15.75 176 GLU D CA 1
ATOM 6993 C C . GLU D 1 197 ? 109.655 135.531 137.354 1.00 15.75 176 GLU D C 1
ATOM 6994 O O . GLU D 1 197 ? 108.495 135.949 137.335 1.00 15.75 176 GLU D O 1
ATOM 7000 N N . LEU D 1 198 ? 110.695 136.347 137.313 1.00 14.53 177 LEU D N 1
ATOM 7001 C CA . LEU D 1 198 ? 110.497 137.787 137.381 1.00 14.53 177 LEU D CA 1
ATOM 7002 C C . LEU D 1 198 ? 110.166 138.412 136.039 1.00 14.53 177 LEU D C 1
ATOM 7003 O O . LEU D 1 198 ? 109.719 139.559 136.011 1.00 14.53 177 LEU D O 1
ATOM 7008 N N . GLY D 1 199 ? 110.376 137.701 134.934 1.00 14.45 178 GLY D N 1
ATOM 7009 C CA . GLY D 1 199 ? 109.983 138.246 133.649 1.00 14.45 178 GLY D CA 1
ATOM 7010 C C . GLY D 1 199 ? 108.513 138.595 133.611 1.00 14.45 178 GLY D C 1
ATOM 7011 O O . GLY D 1 199 ? 108.118 139.600 133.027 1.00 14.45 178 GLY D O 1
ATOM 7012 N N . SER D 1 200 ? 107.695 137.793 134.287 1.00 15.60 179 SER D N 1
ATOM 7013 C CA . SER D 1 200 ? 106.259 138.006 134.345 1.00 15.60 179 SER D CA 1
ATOM 7014 C C . SER D 1 200 ? 105.892 139.343 134.944 1.00 15.60 179 SER D C 1
ATOM 7015 O O . SER D 1 200 ? 104.790 139.831 134.685 1.00 15.60 179 SER D O 1
ATOM 7018 N N . HIS D 1 201 ? 106.790 139.955 135.723 1.00 16.46 180 HIS D N 1
ATOM 7019 C CA . HIS D 1 201 ? 106.539 141.237 136.362 1.00 16.46 180 HIS D CA 1
ATOM 7020 C C . HIS D 1 201 ? 107.376 142.372 135.778 1.00 16.46 180 HIS D C 1
ATOM 7021 O O . HIS D 1 201 ? 107.470 143.429 136.388 1.00 16.46 180 HIS D O 1
ATOM 7028 N N . GLY D 1 202 ? 107.997 142.168 134.627 1.00 16.32 181 GLY D N 1
ATOM 7029 C CA . GLY D 1 202 ? 108.795 143.189 133.997 1.00 16.32 181 GLY D CA 1
ATOM 7030 C C . GLY D 1 202 ? 110.231 143.263 134.447 1.00 16.32 181 GLY D C 1
ATOM 7031 O O . GLY D 1 202 ? 110.940 144.180 134.028 1.00 16.32 181 GLY D O 1
ATOM 7032 N N . ILE D 1 203 ? 110.689 142.336 135.266 1.00 15.00 182 ILE D N 1
ATOM 7033 C CA . ILE D 1 203 ? 111.976 142.444 135.931 1.00 15.00 182 ILE D CA 1
ATOM 7034 C C . ILE D 1 203 ? 113.006 141.602 135.196 1.00 15.00 182 ILE D C 1
ATOM 7035 O O . ILE D 1 203 ? 112.745 140.442 134.859 1.00 15.00 182 ILE D O 1
ATOM 7040 N N . ARG D 1 204 ? 114.188 142.170 134.975 1.00 15.00 183 ARG D N 1
ATOM 7041 C CA . ARG D 1 204 ? 115.272 141.481 134.296 1.00 15.00 183 ARG D CA 1
ATOM 7042 C C . ARG D 1 204 ? 116.331 140.996 135.274 1.00 15.00 183 ARG D C 1
ATOM 7043 O O . ARG D 1 204 ? 116.623 141.644 136.279 1.00 15.00 183 ARG D O 1
ATOM 7051 N N . ALA D 1 205 ? 116.928 139.857 134.946 1.00 14.16 184 ALA D N 1
ATOM 7052 C CA . ALA D 1 205 ? 118.080 139.349 135.669 1.00 14.16 184 ALA D CA 1
ATOM 7053 C C . ALA D 1 205 ? 119.172 138.952 134.685 1.00 14.16 184 ALA D C 1
ATOM 7054 O O . ALA D 1 205 ? 118.887 138.348 133.652 1.00 14.16 184 ALA D O 1
ATOM 7056 N N . ASN D 1 206 ? 120.417 139.284 135.006 1.00 15.00 185 ASN D N 1
ATOM 7057 C CA . ASN D 1 206 ? 121.557 138.926 134.172 1.00 15.00 185 ASN D CA 1
ATOM 7058 C C . ASN D 1 206 ? 122.808 138.808 135.032 1.00 15.00 185 ASN D C 1
ATOM 7059 O O . ASN D 1 206 ? 122.859 139.284 136.160 1.00 15.00 185 ASN D O 1
ATOM 7064 N N . CYS D 1 207 ? 123.825 138.180 134.463 1.00 14.48 186 CYS D N 1
ATOM 7065 C CA . CYS D 1 207 ? 125.132 137.992 135.073 1.00 14.48 186 CYS D CA 1
ATOM 7066 C C . CYS D 1 207 ? 126.185 138.632 134.186 1.00 14.48 186 CYS D C 1
ATOM 7067 O O . CYS D 1 207 ? 126.008 138.741 132.975 1.00 14.48 186 CYS D O 1
ATOM 7070 N N . VAL D 1 208 ? 127.294 139.032 134.785 1.00 13.15 187 VAL D N 1
ATOM 7071 C CA . VAL D 1 208 ? 128.470 139.436 134.033 1.00 13.15 187 VAL D CA 1
ATOM 7072 C C . VAL D 1 208 ? 129.647 138.627 134.549 1.00 13.15 187 VAL D C 1
ATOM 7073 O O . VAL D 1 208 ? 129.896 138.594 135.755 1.00 13.15 187 VAL D O 1
ATOM 7077 N N . SER D 1 209 ? 130.363 137.970 133.636 1.00 13.23 188 SER D N 1
ATOM 7078 C CA . SER D 1 209 ? 131.441 137.041 133.966 1.00 13.23 188 SER D CA 1
ATOM 7079 C C . SER D 1 209 ? 132.783 137.569 133.473 1.00 13.23 188 SER D C 1
ATOM 7080 O O . SER D 1 209 ? 133.176 137.313 132.329 1.00 13.23 188 SER D O 1
ATOM 7083 N N . PRO D 1 210 ? 133.534 138.280 134.296 1.00 15.19 189 PRO D N 1
ATOM 7084 C CA . PRO D 1 210 ? 134.817 138.827 133.849 1.00 15.19 189 PRO D CA 1
ATOM 7085 C C . PRO D 1 210 ? 135.938 137.804 133.955 1.00 15.19 189 PRO D C 1
ATOM 7086 O O . PRO D 1 210 ? 135.802 136.744 134.561 1.00 15.19 189 PRO D O 1
ATOM 7090 N N . PHE D 1 211 ? 137.062 138.142 133.331 1.00 21.45 190 PHE D N 1
ATOM 7091 C CA . PHE D 1 211 ? 138.238 137.284 133.321 1.00 21.45 190 PHE D CA 1
ATOM 7092 C C . PHE D 1 211 ? 139.495 138.116 133.476 1.00 21.45 190 PHE D C 1
ATOM 7093 O O . PHE D 1 211 ? 139.804 138.933 132.608 1.00 21.45 190 PHE D O 1
ATOM 7101 N N . GLY D 1 212 ? 140.241 137.868 134.543 1.00 27.96 191 GLY D N 1
ATOM 7102 C CA . GLY D 1 212 ? 141.518 138.531 134.718 1.00 27.96 191 GLY D CA 1
ATOM 7103 C C . GLY D 1 212 ? 141.400 139.993 135.083 1.00 27.96 191 GLY D C 1
ATOM 7104 O O . GLY D 1 212 ? 142.135 140.825 134.539 1.00 27.96 191 GLY D O 1
ATOM 7105 N N . VAL D 1 213 ? 140.502 140.322 135.999 1.00 28.84 192 VAL D N 1
ATOM 7106 C CA . VAL D 1 213 ? 140.244 141.701 136.372 1.00 28.84 192 VAL D CA 1
ATOM 7107 C C . VAL D 1 213 ? 141.395 142.301 137.175 1.00 28.84 192 VAL D C 1
ATOM 7108 O O . VAL D 1 213 ? 142.412 141.649 137.415 1.00 28.84 192 VAL D O 1
ATOM 7112 N N . LYS D 1 225 ? 150.470 144.015 140.877 1.00 68.18 204 LYS D N 1
ATOM 7113 C CA . LYS D 1 225 ? 150.064 144.866 139.765 1.00 68.18 204 LYS D CA 1
ATOM 7114 C C . LYS D 1 225 ? 150.868 144.564 138.505 1.00 68.18 204 LYS D C 1
ATOM 7115 O O . LYS D 1 225 ? 150.344 143.997 137.546 1.00 68.18 204 LYS D O 1
ATOM 7121 N N . LEU D 1 226 ? 152.147 144.950 138.517 1.00 68.48 205 LEU D N 1
ATOM 7122 C CA . LEU D 1 226 ? 152.994 144.750 137.345 1.00 68.48 205 LEU D CA 1
ATOM 7123 C C . LEU D 1 226 ? 153.227 143.268 137.071 1.00 68.48 205 LEU D C 1
ATOM 7124 O O . LEU D 1 226 ? 153.202 142.835 135.913 1.00 68.48 205 LEU D O 1
ATOM 7129 N N . MET D 1 227 ? 153.450 142.474 138.121 1.00 65.22 206 MET D N 1
ATOM 7130 C CA . MET D 1 227 ? 153.599 141.032 137.943 1.00 65.22 206 MET D CA 1
ATOM 7131 C C . MET D 1 227 ? 152.352 140.409 137.331 1.00 65.22 206 MET D C 1
ATOM 7132 O O . MET D 1 227 ? 152.426 139.337 136.719 1.00 65.22 206 MET D O 1
ATOM 7137 N N . PHE D 1 228 ? 151.202 141.071 137.471 1.00 56.94 207 PHE D N 1
ATOM 7138 C CA . PHE D 1 228 ? 149.947 140.538 136.961 1.00 56.94 207 PHE D CA 1
ATOM 7139 C C . PHE D 1 228 ? 149.616 141.008 135.552 1.00 56.94 207 PHE D C 1
ATOM 7140 O O . PHE D 1 228 ? 148.801 140.369 134.880 1.00 56.94 207 PHE D O 1
ATOM 7148 N N . GLU D 1 229 ? 150.202 142.113 135.090 1.00 54.25 208 GLU D N 1
ATOM 7149 C CA . GLU D 1 229 ? 149.938 142.551 133.725 1.00 54.25 208 GLU D CA 1
ATOM 7150 C C . GLU D 1 229 ? 150.622 141.640 132.718 1.00 54.25 208 GLU D C 1
ATOM 7151 O O . GLU D 1 229 ? 150.013 141.228 131.725 1.00 54.25 208 GLU D O 1
ATOM 7157 N N . GLY D 1 230 ? 151.897 141.326 132.957 1.00 50.93 209 GLY D N 1
ATOM 7158 C CA . GLY D 1 230 ? 152.654 140.544 131.998 1.00 50.93 209 GLY D CA 1
ATOM 7159 C C . GLY D 1 230 ? 152.088 139.158 131.785 1.00 50.93 209 GLY D C 1
ATOM 7160 O O . GLY D 1 230 ? 152.142 138.627 130.673 1.00 50.93 209 GLY D O 1
ATOM 7161 N N . ILE D 1 231 ? 151.533 138.555 132.834 1.00 45.02 210 ILE D N 1
ATOM 7162 C CA . ILE D 1 231 ? 150.897 137.256 132.671 1.00 45.02 210 ILE D CA 1
ATOM 7163 C C . ILE D 1 231 ? 149.622 137.389 131.849 1.00 45.02 210 ILE D C 1
ATOM 7164 O O . ILE D 1 231 ? 149.390 136.618 130.913 1.00 45.02 210 ILE D O 1
ATOM 7169 N N . MET D 1 232 ? 148.794 138.387 132.158 1.00 42.86 211 MET D N 1
ATOM 7170 C CA . MET D 1 232 ? 147.575 138.578 131.382 1.00 42.86 211 MET D CA 1
ATOM 7171 C C . MET D 1 232 ? 147.886 138.919 129.934 1.00 42.86 211 MET D C 1
ATOM 7172 O O . MET D 1 232 ? 147.109 138.579 129.039 1.00 42.86 211 MET D O 1
ATOM 7177 N N . SER D 1 233 ? 149.020 139.574 129.684 1.00 42.63 212 SER D N 1
ATOM 7178 C CA . SER D 1 233 ? 149.451 139.810 128.315 1.00 42.63 212 SER D CA 1
ATOM 7179 C C . SER D 1 233 ? 149.822 138.511 127.623 1.00 42.63 212 SER D C 1
ATOM 7180 O O . SER D 1 233 ? 149.615 138.370 126.414 1.00 42.63 212 SER D O 1
ATOM 7183 N N . LYS D 1 234 ? 150.370 137.556 128.368 1.00 38.36 213 LYS D N 1
ATOM 7184 C CA . LYS D 1 234 ? 150.675 136.248 127.809 1.00 38.36 213 LYS D CA 1
ATOM 7185 C C . LYS D 1 234 ? 149.444 135.366 127.709 1.00 38.36 213 LYS D C 1
ATOM 7186 O O . LYS D 1 234 ? 149.358 134.538 126.802 1.00 38.36 213 LYS D O 1
ATOM 7192 N N . VAL D 1 235 ? 148.488 135.537 128.610 1.00 31.00 214 VAL D N 1
ATOM 7193 C CA . VAL D 1 235 ? 147.385 134.595 128.721 1.00 31.00 214 VAL D CA 1
ATOM 7194 C C . VAL D 1 235 ? 146.185 134.983 127.857 1.00 31.00 214 VAL D C 1
ATOM 7195 O O . VAL D 1 235 ? 145.506 134.102 127.322 1.00 31.00 214 VAL D O 1
ATOM 7199 N N . GLY D 1 236 ? 145.935 136.277 127.678 1.00 26.64 215 GLY D N 1
ATOM 7200 C CA . GLY D 1 236 ? 144.727 136.713 127.001 1.00 26.64 215 GLY D CA 1
ATOM 7201 C C . GLY D 1 236 ? 144.684 136.290 125.543 1.00 26.64 215 GLY D C 1
ATOM 7202 O O . GLY D 1 236 ? 145.698 136.260 124.849 1.00 26.64 215 GLY D O 1
ATOM 7203 N N . ASN D 1 237 ? 143.483 135.950 125.084 1.00 19.43 216 ASN D N 1
ATOM 7204 C CA . ASN D 1 237 ? 143.266 135.644 123.677 1.00 19.43 216 ASN D CA 1
ATOM 7205 C C . ASN D 1 237 ? 143.274 136.911 122.832 1.00 19.43 216 ASN D C 1
ATOM 7206 O O . ASN D 1 237 ? 143.883 136.939 121.761 1.00 19.43 216 ASN D O 1
ATOM 7211 N N . LEU D 1 238 ? 142.629 137.964 123.303 1.00 19.00 217 LEU D N 1
ATOM 7212 C CA . LEU D 1 238 ? 142.621 139.245 122.617 1.00 19.00 217 LEU D CA 1
ATOM 7213 C C . LEU D 1 238 ? 143.792 140.093 123.094 1.00 19.00 217 LEU D C 1
ATOM 7214 O O . LEU D 1 238 ? 143.931 140.345 124.292 1.00 19.00 217 LEU D O 1
ATOM 7219 N N . LYS D 1 239 ? 144.613 140.547 122.155 1.00 18.51 218 LYS D N 1
ATOM 7220 C CA . LYS D 1 239 ? 145.882 141.189 122.451 1.00 18.51 218 LYS D CA 1
ATOM 7221 C C . LYS D 1 239 ? 145.787 142.699 122.304 1.00 18.51 218 LYS D C 1
ATOM 7222 O O . LYS D 1 239 ? 144.924 143.226 121.601 1.00 18.51 218 LYS D O 1
ATOM 7228 N N . GLY D 1 240 ? 146.698 143.393 122.970 1.00 19.95 219 GLY D N 1
ATOM 7229 C CA . GLY D 1 240 ? 146.695 144.838 122.931 1.00 19.95 219 GLY D CA 1
ATOM 7230 C C . GLY D 1 240 ? 145.606 145.464 123.761 1.00 19.95 219 GLY D C 1
ATOM 7231 O O . GLY D 1 240 ? 145.168 146.575 123.459 1.00 19.95 219 GLY D O 1
ATOM 7232 N N . LYS D 1 241 ? 145.158 144.777 124.807 1.00 20.63 220 LYS D N 1
ATOM 7233 C CA . LYS D 1 241 ? 144.064 145.253 125.638 1.00 20.63 220 LYS D CA 1
ATOM 7234 C C . LYS D 1 241 ? 144.037 144.486 126.955 1.00 20.63 220 LYS D C 1
ATOM 7235 O O . LYS D 1 241 ? 143.931 143.256 126.961 1.00 20.63 220 LYS D O 1
ATOM 7241 N N . ILE D 1 242 ? 144.155 145.202 128.071 1.00 21.58 221 ILE D N 1
ATOM 7242 C CA . ILE D 1 242 ? 144.175 144.616 129.407 1.00 21.58 221 ILE D CA 1
ATOM 7243 C C . ILE D 1 242 ? 142.847 144.907 130.084 1.00 21.58 221 ILE D C 1
ATOM 7244 O O . ILE D 1 242 ? 142.398 146.056 130.103 1.00 21.58 221 ILE D O 1
ATOM 7249 N N . LEU D 1 243 ? 142.224 143.876 130.643 1.00 19.42 222 LEU D N 1
ATOM 7250 C CA . LEU D 1 243 ? 140.949 144.064 131.317 1.00 19.42 222 LEU D CA 1
ATOM 7251 C C . LEU D 1 243 ? 141.158 144.748 132.658 1.00 19.42 222 LEU D C 1
ATOM 7252 O O . LEU D 1 243 ? 141.964 144.305 133.476 1.00 19.42 222 LEU D O 1
ATOM 7257 N N . THR D 1 244 ? 140.437 145.830 132.876 1.00 19.30 223 THR D N 1
ATOM 7258 C CA . THR D 1 244 ? 140.433 146.517 134.151 1.00 19.30 223 THR D CA 1
ATOM 7259 C C . THR D 1 244 ? 139.062 146.401 134.798 1.00 19.30 223 THR D C 1
ATOM 7260 O O . THR D 1 244 ? 138.099 145.911 134.207 1.00 19.30 223 THR D O 1
ATOM 7264 N N . ALA D 1 245 ? 138.986 146.853 136.044 1.00 16.89 224 ALA D N 1
ATOM 7265 C CA . ALA D 1 245 ? 137.697 146.883 136.714 1.00 16.89 224 ALA D CA 1
ATOM 7266 C C . ALA D 1 245 ? 136.769 147.883 136.052 1.00 16.89 224 ALA D C 1
ATOM 7267 O O . ALA D 1 245 ? 135.564 147.647 135.959 1.00 16.89 224 ALA D O 1
ATOM 7269 N N . GLU D 1 246 ? 137.318 149.000 135.575 1.00 19.95 225 GLU D N 1
ATOM 7270 C CA . GLU D 1 246 ? 136.503 150.007 134.910 1.00 19.95 225 GLU D CA 1
ATOM 7271 C C . GLU D 1 246 ? 135.788 149.433 133.695 1.00 19.95 225 GLU D C 1
ATOM 7272 O O . GLU D 1 246 ? 134.643 149.801 133.409 1.00 19.95 225 GLU D O 1
ATOM 7278 N N . ASP D 1 247 ? 136.432 148.514 132.984 1.00 19.81 226 ASP D N 1
ATOM 7279 C CA . ASP D 1 247 ? 135.790 147.898 131.832 1.00 19.81 226 ASP D CA 1
ATOM 7280 C C . ASP D 1 247 ? 134.571 147.089 132.244 1.00 19.81 226 ASP D C 1
ATOM 7281 O O . ASP D 1 247 ? 133.522 147.168 131.598 1.00 19.81 226 ASP D O 1
ATOM 7286 N N . VAL D 1 248 ? 134.685 146.308 133.317 1.00 15.71 227 VAL D N 1
ATOM 7287 C CA . VAL D 1 248 ? 133.539 145.537 133.788 1.00 15.71 227 VAL D CA 1
ATOM 7288 C C . VAL D 1 248 ? 132.401 146.464 134.187 1.00 15.71 227 VAL D C 1
ATOM 7289 O O . VAL D 1 248 ? 131.248 146.255 133.807 1.00 15.71 227 VAL D O 1
ATOM 7293 N N . ALA D 1 249 ? 132.715 147.515 134.939 1.00 15.52 228 ALA D N 1
ATOM 7294 C CA . ALA D 1 249 ? 131.696 148.474 135.334 1.00 15.52 228 ALA D CA 1
ATOM 7295 C C . ALA D 1 249 ? 130.897 148.967 134.132 1.00 15.52 228 ALA D C 1
ATOM 7296 O O . ALA D 1 249 ? 129.680 149.139 134.214 1.00 15.52 228 ALA D O 1
ATOM 7298 N N . VAL D 1 250 ? 131.561 149.139 132.993 1.00 15.78 229 VAL D N 1
ATOM 7299 C CA . VAL D 1 250 ? 130.877 149.590 131.790 1.00 15.78 229 VAL D CA 1
ATOM 7300 C C . VAL D 1 250 ? 129.901 148.533 131.289 1.00 15.78 229 VAL D C 1
ATOM 7301 O O . VAL D 1 250 ? 128.806 148.854 130.812 1.00 15.78 229 VAL D O 1
ATOM 7305 N N . THR D 1 251 ? 130.266 147.260 131.400 1.00 15.38 230 THR D N 1
ATOM 7306 C CA . THR D 1 251 ? 129.357 146.209 130.977 1.00 15.38 230 THR D CA 1
ATOM 7307 C C . THR D 1 251 ? 128.159 146.088 131.917 1.00 15.38 230 THR D C 1
ATOM 7308 O O . THR D 1 251 ? 127.038 145.855 131.458 1.00 15.38 230 THR D O 1
ATOM 7312 N N . VAL D 1 252 ? 128.359 146.292 133.217 1.00 14.82 231 VAL D N 1
ATOM 7313 C CA . VAL D 1 252 ? 127.228 146.328 134.134 1.00 14.82 231 VAL D CA 1
ATOM 7314 C C . VAL D 1 252 ? 126.334 147.515 133.819 1.00 14.82 231 VAL D C 1
ATOM 7315 O O . VAL D 1 252 ? 125.111 147.427 133.917 1.00 14.82 231 VAL D O 1
ATOM 7319 N N . LEU D 1 253 ? 126.928 148.639 133.428 1.00 15.34 232 LEU D N 1
ATOM 7320 C CA . LEU D 1 253 ? 126.144 149.799 133.037 1.00 15.34 232 LEU D CA 1
ATOM 7321 C C . LEU D 1 253 ? 125.210 149.467 131.887 1.00 15.34 232 LEU D C 1
ATOM 7322 O O . LEU D 1 253 ? 124.031 149.827 131.908 1.00 15.34 232 LEU D O 1
ATOM 7327 N N . TYR D 1 254 ? 125.725 148.776 130.873 1.00 15.26 233 TYR D N 1
ATOM 7328 C CA . TYR D 1 254 ? 124.890 148.324 129.770 1.00 15.26 233 TYR D CA 1
ATOM 7329 C C . TYR D 1 254 ? 123.722 147.481 130.270 1.00 15.26 233 TYR D C 1
ATOM 7330 O O . TYR D 1 254 ? 122.559 147.825 130.047 1.00 15.26 233 TYR D O 1
ATOM 7339 N N . LEU D 1 255 ? 124.014 146.393 130.989 1.00 15.00 234 LEU D N 1
ATOM 7340 C CA . LEU D 1 255 ? 122.946 145.484 131.400 1.00 15.00 234 LEU D CA 1
ATOM 7341 C C . LEU D 1 255 ? 121.942 146.161 132.323 1.00 15.00 234 LEU D C 1
ATOM 7342 O O . LEU D 1 255 ? 120.754 145.854 132.268 1.00 15.00 234 LEU D O 1
ATOM 7347 N N . ALA D 1 256 ? 122.389 147.108 133.140 1.00 14.22 235 ALA D N 1
ATOM 7348 C CA . ALA D 1 256 ? 121.497 147.789 134.066 1.00 14.22 235 ALA D CA 1
ATOM 7349 C C . ALA D 1 256 ? 120.593 148.805 133.387 1.00 14.22 235 ALA D C 1
ATOM 7350 O O . ALA D 1 256 ? 119.527 149.112 133.918 1.00 14.22 235 ALA D O 1
ATOM 7352 N N . SER D 1 257 ? 120.992 149.332 132.241 1.00 15.21 236 SER D N 1
ATOM 7353 C CA . SER D 1 257 ? 120.328 150.470 131.639 1.00 15.21 236 SER D CA 1
ATOM 7354 C C . SER D 1 257 ? 119.179 150.022 130.743 1.00 15.21 236 SER D C 1
ATOM 7355 O O . SER D 1 257 ? 118.918 148.832 130.560 1.00 15.21 236 SER D O 1
ATOM 7358 N N A GLU D 1 258 ? 118.478 150.995 130.174 0.50 16.97 237 GLU D N 1
ATOM 7359 N N B GLU D 1 258 ? 118.478 150.995 130.178 0.50 16.97 237 GLU D N 1
ATOM 7360 C CA A GLU D 1 258 ? 117.424 150.719 129.212 0.50 16.97 237 GLU D CA 1
ATOM 7361 C CA B GLU D 1 258 ? 117.422 150.716 129.220 0.50 16.97 237 GLU D CA 1
ATOM 7362 C C A GLU D 1 258 ? 117.955 150.463 127.813 0.50 16.97 237 GLU D C 1
ATOM 7363 C C B GLU D 1 258 ? 117.953 150.473 127.815 0.50 16.97 237 GLU D C 1
ATOM 7364 O O A GLU D 1 258 ? 117.160 150.346 126.884 0.50 16.97 237 GLU D O 1
ATOM 7365 O O B GLU D 1 258 ? 117.158 150.375 126.884 0.50 16.97 237 GLU D O 1
ATOM 7376 N N . GLU D 1 259 ? 119.271 150.392 127.643 1.00 18.21 238 GLU D N 1
ATOM 7377 C CA . GLU D 1 259 ? 119.856 149.911 126.403 1.00 18.21 238 GLU D CA 1
ATOM 7378 C C . GLU D 1 259 ? 119.853 148.395 126.337 1.00 18.21 238 GLU D C 1
ATOM 7379 O O . GLU D 1 259 ? 120.125 147.825 125.280 1.00 18.21 238 GLU D O 1
ATOM 7385 N N . ALA D 1 260 ? 119.575 147.744 127.458 1.00 14.02 239 ALA D N 1
ATOM 7386 C CA . ALA D 1 260 ? 119.376 146.310 127.532 1.00 14.02 239 ALA D CA 1
ATOM 7387 C C . ALA D 1 260 ? 117.960 145.989 127.984 1.00 14.02 239 ALA D C 1
ATOM 7388 O O . ALA D 1 260 ? 117.715 144.916 128.527 1.00 14.02 239 ALA D O 1
ATOM 7390 N N . SER D 1 261 ? 117.022 146.903 127.730 1.00 15.86 240 SER D N 1
ATOM 7391 C CA . SER D 1 261 ? 115.652 146.779 128.210 1.00 15.86 240 SER D CA 1
ATOM 7392 C C . SER D 1 261 ? 114.975 145.477 127.812 1.00 15.86 240 SER D C 1
ATOM 7393 O O . SER D 1 261 ? 113.932 145.150 128.373 1.00 15.86 240 SER D O 1
ATOM 7396 N N . TYR D 1 262 ? 115.521 144.734 126.856 1.00 17.09 241 TYR D N 1
ATOM 7397 C CA . TYR D 1 262 ? 114.972 143.435 126.498 1.00 17.09 241 TYR D CA 1
ATOM 7398 C C . TYR D 1 262 ? 115.971 142.313 126.697 1.00 17.09 241 TYR D C 1
ATOM 7399 O O . TYR D 1 262 ? 115.748 141.207 126.205 1.00 17.09 241 TYR D O 1
ATOM 7408 N N . VAL D 1 263 ? 117.060 142.569 127.404 1.00 15.00 242 VAL D N 1
ATOM 7409 C CA . VAL D 1 263 ? 118.092 141.579 127.664 1.00 15.00 242 VAL D CA 1
ATOM 7410 C C . VAL D 1 263 ? 117.831 140.976 129.032 1.00 15.00 242 VAL D C 1
ATOM 7411 O O . VAL D 1 263 ? 117.765 141.692 130.034 1.00 15.00 242 VAL D O 1
ATOM 7415 N N . SER D 1 264 ? 117.676 139.662 129.077 1.00 15.00 243 SER D N 1
ATOM 7416 C CA . SER D 1 264 ? 117.400 139.001 130.337 1.00 15.00 243 SER D CA 1
ATOM 7417 C C . SER D 1 264 ? 117.759 137.533 130.204 1.00 15.00 243 SER D C 1
ATOM 7418 O O . SER D 1 264 ? 117.603 136.945 129.138 1.00 15.00 243 SER D O 1
ATOM 7421 N N . GLY D 1 265 ? 118.260 136.965 131.294 1.00 12.50 244 GLY D N 1
ATOM 7422 C CA . GLY D 1 265 ? 118.739 135.607 131.313 1.00 12.50 244 GLY D CA 1
ATOM 7423 C C . GLY D 1 265 ? 120.125 135.404 130.752 1.00 12.50 244 GLY D C 1
ATOM 7424 O O . GLY D 1 265 ? 120.490 134.270 130.451 1.00 12.50 244 GLY D O 1
ATOM 7425 N N . VAL D 1 266 ? 120.924 136.455 130.620 1.00 12.96 245 VAL D N 1
ATOM 7426 C CA . VAL D 1 266 ? 122.187 136.383 129.891 1.00 12.96 245 VAL D CA 1
ATOM 7427 C C . VAL D 1 266 ? 123.361 136.418 130.860 1.00 12.96 245 VAL D C 1
ATOM 7428 O O . VAL D 1 266 ? 123.457 137.322 131.692 1.00 12.96 245 VAL D O 1
ATOM 7432 N N . ASN D 1 267 ? 124.261 135.448 130.734 1.00 13.12 246 ASN D N 1
ATOM 7433 C CA . ASN D 1 267 ? 125.566 135.472 131.400 1.00 13.12 246 ASN D CA 1
ATOM 7434 C C . ASN D 1 267 ? 126.575 136.038 130.412 1.00 13.12 246 ASN D C 1
ATOM 7435 O O . ASN D 1 267 ? 127.104 135.319 129.569 1.00 13.12 246 ASN D O 1
ATOM 7440 N N . LEU D 1 268 ? 126.839 137.329 130.512 1.00 13.13 247 LEU D N 1
ATOM 7441 C CA . LEU D 1 268 ? 127.651 138.038 129.534 1.00 13.13 247 LEU D CA 1
ATOM 7442 C C . LEU D 1 268 ? 129.126 137.970 129.926 1.00 13.13 247 LEU D C 1
ATOM 7443 O O . LEU D 1 268 ? 129.535 138.548 130.931 1.00 13.13 247 LEU D O 1
ATOM 7448 N N . LEU D 1 269 ? 129.919 137.289 129.111 1.00 14.10 248 LEU D N 1
ATOM 7449 C CA . LEU D 1 269 ? 131.346 137.120 129.351 1.00 14.10 248 LEU D CA 1
ATOM 7450 C C . LEU D 1 269 ? 132.134 138.347 128.936 1.00 14.10 248 LEU D C 1
ATOM 7451 O O . LEU D 1 269 ? 131.920 138.902 127.863 1.00 14.10 248 LEU D O 1
ATOM 7456 N N . VAL D 1 270 ? 133.089 138.737 129.770 1.00 15.98 249 VAL D N 1
ATOM 7457 C CA . VAL D 1 270 ? 134.027 139.783 129.394 1.00 15.98 249 VAL D CA 1
ATOM 7458 C C . VAL D 1 270 ? 135.429 139.210 129.499 1.00 15.98 249 VAL D C 1
ATOM 7459 O O . VAL D 1 270 ? 136.129 139.423 130.490 1.00 15.98 249 VAL D O 1
ATOM 7463 N N . ASP D 1 271 ? 135.841 138.467 128.482 1.00 17.66 250 ASP D N 1
ATOM 7464 C CA . ASP D 1 271 ? 137.033 137.643 128.599 1.00 17.66 250 ASP D CA 1
ATOM 7465 C C . ASP D 1 271 ? 137.922 137.691 127.365 1.00 17.66 250 ASP D C 1
ATOM 7466 O O . ASP D 1 271 ? 138.821 136.856 127.247 1.00 17.66 250 ASP D O 1
ATOM 7471 N N . GLY D 1 272 ? 137.679 138.610 126.432 1.00 17.96 251 GLY D N 1
ATOM 7472 C CA . GLY D 1 272 ? 138.493 138.740 125.241 1.00 17.96 251 GLY D CA 1
ATOM 7473 C C . GLY D 1 272 ? 138.568 137.481 124.408 1.00 17.96 251 GLY D C 1
ATOM 7474 O O . GLY D 1 272 ? 139.468 137.313 123.586 1.00 17.96 251 GLY D O 1
ATOM 7475 N N . GLY D 1 273 ? 137.620 136.594 124.621 1.00 15.36 252 GLY D N 1
ATOM 7476 C CA . GLY D 1 273 ? 137.542 135.358 123.899 1.00 15.36 252 GLY D CA 1
ATOM 7477 C C . GLY D 1 273 ? 138.190 134.196 124.597 1.00 15.36 252 GLY D C 1
ATOM 7478 O O . GLY D 1 273 ? 138.119 133.081 124.082 1.00 15.36 252 GLY D O 1
ATOM 7479 N N . TYR D 1 274 ? 138.789 134.425 125.769 1.00 18.14 253 TYR D N 1
ATOM 7480 C CA . TYR D 1 274 ? 139.569 133.385 126.434 1.00 18.14 253 TYR D CA 1
ATOM 7481 C C . TYR D 1 274 ? 138.799 132.078 126.532 1.00 18.14 253 TYR D C 1
ATOM 7482 O O . TYR D 1 274 ? 139.365 131.001 126.344 1.00 18.14 253 TYR D O 1
ATOM 7491 N N . THR D 1 275 ? 137.500 132.152 126.801 1.00 17.93 254 THR D N 1
ATOM 7492 C CA . THR D 1 275 ? 136.733 130.945 127.061 1.00 17.93 254 THR D CA 1
ATOM 7493 C C . THR D 1 275 ? 136.415 130.140 125.814 1.00 17.93 254 THR D C 1
ATOM 7494 O O . THR D 1 275 ? 135.999 128.988 125.942 1.00 17.93 254 THR D O 1
ATOM 7498 N N . VAL D 1 276 ? 136.607 130.693 124.616 1.00 16.40 255 VAL D N 1
ATOM 7499 C CA . VAL D 1 276 ? 136.160 129.986 123.420 1.00 16.40 255 VAL D CA 1
ATOM 7500 C C . VAL D 1 276 ? 137.243 129.119 122.799 1.00 16.40 255 VAL D C 1
ATOM 7501 O O . VAL D 1 276 ? 136.947 128.372 121.858 1.00 16.40 255 VAL D O 1
ATOM 7505 N N . VAL D 1 277 ? 138.472 129.156 123.314 1.00 16.88 256 VAL D N 1
ATOM 7506 C CA . VAL D 1 277 ? 139.598 128.478 122.685 1.00 16.88 256 VAL D CA 1
ATOM 7507 C C . VAL D 1 277 ? 140.355 127.621 123.690 1.00 16.88 256 VAL D C 1
ATOM 7508 O O . VAL D 1 277 ? 140.598 128.036 124.825 1.00 16.88 256 VAL D O 1
ATOM 7512 N N . ASN D 1 278 ? 140.709 126.414 123.267 1.00 18.17 257 ASN D N 1
ATOM 7513 C CA . ASN D 1 278 ? 141.780 125.632 123.869 1.00 18.17 257 ASN D CA 1
ATOM 7514 C C . ASN D 1 278 ? 142.955 125.626 122.898 1.00 18.17 257 ASN D C 1
ATOM 7515 O O . ASN D 1 278 ? 142.957 124.854 121.932 1.00 18.17 257 ASN D O 1
ATOM 7520 N N . PRO D 1 279 ? 143.977 126.454 123.117 1.00 20.61 258 PRO D N 1
ATOM 7521 C CA . PRO D 1 279 ? 145.055 126.610 122.133 1.00 20.61 258 PRO D CA 1
ATOM 7522 C C . PRO D 1 279 ? 146.132 125.548 122.189 1.00 20.61 258 PRO D C 1
ATOM 7523 O O . PRO D 1 279 ? 147.119 125.664 121.464 1.00 20.61 258 PRO D O 1
ATOM 7527 N N . THR D 1 280 ? 145.951 124.513 123.001 1.00 23.50 259 THR D N 1
ATOM 7528 C CA . THR D 1 280 ? 146.978 123.495 123.179 1.00 23.50 259 THR D CA 1
ATOM 7529 C C . THR D 1 280 ? 147.306 122.782 121.875 1.00 23.50 259 THR D C 1
ATOM 7530 O O . THR D 1 280 ? 148.478 122.577 121.545 1.00 23.50 259 THR D O 1
ATOM 7534 N N . PHE D 1 281 ? 146.284 122.377 121.130 1.00 26.29 260 PHE D N 1
ATOM 7535 C CA . PHE D 1 281 ? 146.515 121.640 119.894 1.00 26.29 260 PHE D CA 1
ATOM 7536 C C . PHE D 1 281 ? 147.324 122.457 118.903 1.00 26.29 260 PHE D C 1
ATOM 7537 O O . PHE D 1 281 ? 148.266 121.947 118.288 1.00 26.29 260 PHE D O 1
ATOM 7545 N N . ILE D 1 282 ? 146.967 123.731 118.734 1.00 26.43 261 ILE D N 1
ATOM 7546 C CA . ILE D 1 282 ? 147.671 124.584 117.796 1.00 26.43 261 ILE D CA 1
ATOM 7547 C C . ILE D 1 282 ? 149.093 124.830 118.262 1.00 26.43 261 ILE D C 1
ATOM 7548 O O . ILE D 1 282 ? 150.014 124.936 117.447 1.00 26.43 261 ILE D O 1
ATOM 7553 N N . ASN D 1 283 ? 149.304 124.904 119.573 1.00 28.93 262 ASN D N 1
ATOM 7554 C CA . ASN D 1 283 ? 150.646 125.115 120.087 1.00 28.93 262 ASN D CA 1
ATOM 7555 C C . ASN D 1 283 ? 151.546 123.915 119.824 1.00 28.93 262 ASN D C 1
ATOM 7556 O O . ASN D 1 283 ? 152.739 124.088 119.574 1.00 28.93 262 ASN D O 1
ATOM 7561 N N . VAL D 1 284 ? 150.999 122.703 119.850 1.00 33.89 263 VAL D N 1
ATOM 7562 C CA . VAL D 1 284 ? 151.812 121.510 119.641 1.00 33.89 263 VAL D CA 1
ATOM 7563 C C . VAL D 1 284 ? 152.128 121.309 118.164 1.00 33.89 263 VAL D C 1
ATOM 7564 O O . VAL D 1 284 ? 153.229 120.878 117.806 1.00 33.89 263 VAL D O 1
ATOM 7568 N N . ILE D 1 285 ? 151.180 121.610 117.280 1.00 36.46 264 ILE D N 1
ATOM 7569 C CA . ILE D 1 285 ? 151.469 121.526 115.853 1.00 36.46 264 ILE D CA 1
ATOM 7570 C C . ILE D 1 285 ? 152.540 122.540 115.479 1.00 36.46 264 ILE D C 1
ATOM 7571 O O . ILE D 1 285 ? 153.449 122.245 114.695 1.00 36.46 264 ILE D O 1
ATOM 7576 N N . THR D 1 286 ? 152.471 123.737 116.063 1.00 38.41 265 THR D N 1
ATOM 7577 C CA . THR D 1 286 ? 153.432 124.784 115.741 1.00 38.41 265 THR D CA 1
ATOM 7578 C C . THR D 1 286 ? 154.797 124.515 116.371 1.00 38.41 265 THR D C 1
ATOM 7579 O O . THR D 1 286 ? 155.834 124.810 115.768 1.00 38.41 265 THR D O 1
ATOM 7583 N N . ALA D 1 287 ? 154.819 123.963 117.585 1.00 42.68 266 ALA D N 1
ATOM 7584 C CA . ALA D 1 287 ? 156.088 123.714 118.260 1.00 42.68 266 ALA D CA 1
ATOM 7585 C C . ALA D 1 287 ? 156.922 122.687 117.504 1.00 42.68 266 ALA D C 1
ATOM 7586 O O . ALA D 1 287 ? 158.089 122.937 117.182 1.00 42.68 266 ALA D O 1
ATOM 7588 N N . GLY D 1 288 ? 156.341 121.525 117.212 1.00 49.96 267 GLY D N 1
ATOM 7589 C CA . GLY D 1 288 ? 157.023 120.507 116.436 1.00 49.96 267 GLY D CA 1
ATOM 7590 C C . GLY D 1 288 ? 157.150 120.802 114.958 1.00 49.96 267 GLY D C 1
ATOM 7591 O O . GLY D 1 288 ? 157.805 120.035 114.247 1.00 49.96 267 GLY D O 1
ATOM 7592 N N . GLN D 1 289 ? 156.543 121.883 114.477 1.00 47.61 268 GLN D N 1
ATOM 7593 C CA . GLN D 1 289 ? 156.645 122.273 113.074 1.00 47.61 268 GLN D CA 1
ATOM 7594 C C . GLN D 1 289 ? 156.719 123.794 112.931 1.00 47.61 268 GLN D C 1
ATOM 7595 O O . GLN D 1 289 ? 155.835 124.422 112.347 1.00 47.61 268 GLN D O 1
#

InterPro domains:
  IPR002347 Short-chain dehydrogenase/reductase SDR [PF13561] (22-255)
  IPR002347 Short-chain dehydrogenase/reductase SDR [PR00080] (86-97)
  IPR002347 Short-chain dehydrogenase/reductase SDR [PR00080] (140-148)
  IPR002347 Short-chain dehydrogenase/reductase SDR [PR00080] (160-179)
  IPR002347 Short-chain dehydrogenase/reductase SDR [PR00081] (15-32)
  IPR002347 Short-chain dehydrogenase/reductase SDR [PR00081] (86-97)
  IPR002347 Short-chain dehydrogenase/reductase SDR [PR00081] (134-150)
  IPR002347 Short-chain dehydrogenase/reductase SDR [PR00081] (160-179)
  IPR002347 Short-chain dehydrogenase/reductase SDR [PR00081] (181-198)
  IPR002347 Short-chain dehydrogenase/reductase SDR [PR00081] (218-238)
  IPR020904 Short-chain dehydrogenase/reductase, conserved site [PS00061] (147-175)
  IPR036291 NAD(P)-binding domain superfamily [SSF51735] (12-257)

Solvent-accessible surface area: 33342 Å² total; per-residue (Å²): 171,58,3,111,54,56,7,0,0,0,3,13,0,6,49,48,20,0,2,8,0,0,81,32,0,50,85,34,8,1,71,0,6,0,0,11,111,73,66,114,83,0,78,87,11,2,108,150,21,37,223,47,5,25,29,50,88,2,45,10,35,50,21,100,57,3,96,57,3,0,63,52,3,49,89,116,41,66,19,8,19,3,0,0,11,22,22,38,45,124,43,46,56,49,28,0,88,89,7,61,42,103,101,1,70,148,3,7,12,33,2,0,4,2,3,1,1,2,0,33,0,0,0,80,23,0,20,101,50,111,109,13,5,0,0,0,14,1,15,0,3,9,90,4,9,11,23,13,0,7,3,24,6,0,0,8,22,0,5,10,0,0,0,48,11,0,0,29,37,0,0,64,55,22,0,13,0,0,0,0,0,12,10,20,81,209,107,103,30,27,18,59,126,6,4,20,7,77,88,66,83,10,60,20,101,26,0,1,31,1,0,1,1,0,6,1,111,38,1,17,10,1,1,2,14,23,1,15,2,1,0,0,0,14,14,6,3,28,25,24,61,86,28,53,93,89,69,148,171,59,2,109,55,54,6,0,0,0,3,13,0,7,48,48,20,0,2,13,0,0,83,33,0,51,87,34,8,1,66,0,5,0,0,10,111,73,65,116,86,0,78,87,10,2,106,149,20,39,214,45,5,25,30,49,86,2,47,12,37,50,23,99,57,2,90,58,3,0,63,53,3,47,91,116,40,67,20,8,24,2,0,0,10,23,22,38,46,124,46,49,56,48,27,0,87,92,6,59,41,101,101,1,71,150,2,8,13,32,2,0,4,2,2,0,0,2,0,36,3,0,0,86,23,1,26,99,47,143,111,13,4,0,0,1,14,1,15,0,2,8,89,4,10,11,24,12,0,7,3,24,5,0,0,8,22,0,4,11,0,0,0,48,10,0,0,28,36,0,0,64,66,21,0,12,0,0,0,0,0,11,10,20,81,167,95,98,34,13,18,65,131,5,4,19,6,76,86,58,74,9,48,19,101,30,0,2,32,1,0,1,1,0,6,1,114,37,1,17,10,1,1,2,14,24,1,19,2,1,0,0,0,10,16,5,3,30,26,22,58,87,37,59,87,93,70,176,172,60,2,110,57,46,6,0,0,0,3,13,0,6,47,47,20,0,2,12,0,0,90,32,0,49,87,34,7,1,71,0,5,0,1,10,111,73,67,115,84,0,78,84,8,2,105,150,25,38,224,45,5,29,29,48,86,2,46,11,39,50,25,105,56,3,100,57,2,0,63,53,2,48,89,116,39,66,20,10,21,1,0,0,10,21,21,38,43,128,35,45,57,49,27,0,83,97,8,80,41,105,69,2,72,127,2,6,13,33,2,0,4,3,2,0,0,2,0,30,0,0,0,77,24,0,26,100,55,149,122,14,4,0,0,0,14,1,16,0,3,9,86,4,10,11,24,14,0,8,5,24,7,0,0,9,23,0,4,10,0,0,0,60,11,0,0,29,36,0,0,64,70,22,0,12,0,0,0,0,0,10,11,17,78,115,193,139,121,91,65,37,26,23,61,150,5,3,20,6,77,88,58,76,11,53,17,101,31,0,1,31,1,0,1,1,0,4,1,114,36,1,19,9,0,1,5,17,26,1,21,2,1,0,0,0,8,13,5,2,28,26,23,62,85,19,56,90,91,68,166,169,56,1,107,55,54,6,0,0,0,3,13,0,7,48,47,21,0,2,14,0,0,89,32,0,50,86,33,8,1,67,0,5,0,0,12,110,74,67,116,84,0,77,87,12,3,104,151,21,38,218,45,5,27,29,48,86,2,46,12,36,49,28,94,56,2,91,58,3,0,61,52,2,49,91,115,40,65,21,9,26,3,0,0,10,23,21,38,43,125,40,47,57,48,27,0,84,95,8,80,42,101,63,1,70,128,0,7,13,33,1,0,3,2,2,0,0,2,0,32,2,0,0,80,24,0,22,102,49,120,116,13,4,0,0,1,14,1,15,0,3,9,87,4,8,13,24,12,0,8,3,25,5,0,0,9,20,0,5,10,0,0,0,50,12,0,0,26,38,0,0,67,56,23,0,12,0,0,0,0,0,11,9,19,82,222,150,177,88,76,38,19,20,59,151,6,3,20,5,74,87,58,83,9,64,25,123,30,0,2,31,1,0,2,0,0,7,2,114,38,1,15,9,1,1,2,18,26,0,22,2,1,0,0,0,10,13,6,2,28,25,25,62,86,23,54,92,90,68,142

Secondary structure (DSSP, 8-state):
-TTTT-EEEEET-SSHHHHHHHHHHHHTT-EEEEEES-HHHHHHHHHHH-TTEEEEE--TT-HHHHHHHHHHHHHHHS--SEEEE-------S--GGG--HHHHHHHHIIIIIHHHHHHHHHHHHHGGGT-EEEEEE--GGGTSBSSS-HHHHHHHHHHHHHHHHHHHHHHTTTEEEEEEEES---HHHHHHHH-SS-S----HHHHHHHHHHHHSGGGTT--S-EEEESTTGGGB-THHHHHHHH--/-TTTT-EEEEET-SSHHHHHHHHHHHHTT-EEEEEES-HHHHHHHHHHH-TTEEEEE--TT-HHHHHHHHHHHHHHHS--SEEEE-------S--GGG--HHHHHHHHIIIIIHHHHHHHHHHHHHGGGT-EEEEEE--GGGTSBSSS-HHHHHHHHHHHHHHHHHHHHHHTTTEEEEEEEES---HHHHHHHH-SS-S----HHHHHHHHHHHHSGGGTT--S-EEEESTTGGGB-THHHHHHHHH-/-TTTT-EEEEET-SSHHHHHHHHHHHHTT-EEEEEES-HHHHHHHHHHH-TTEEEEE--TT-HHHHHHHHHHHHHHHS--SEEEE-------S--GGG--HHHHHHHHIIIIIHHHHHHHHHHHHHGGGT-EEEEEE--GGGTSBSSS-HHHHHHHHHHHHHHHHHHHHHHTTTEEEEEEEES---HHHHHHHHHHH-SS-S----HHHHHHHHHHHHSGGGTT--S-EEEESTTGGGB-THHHHHHHH--/-TTTT-EEEEET-SSHHHHHHHHHHHHTT-EEEEEES-HHHHHHHHHHH-TTEEEEE--TT-HHHHHHHHHHHHHHHS--SEEEE-------S--GGG--HHHHHHHHIIIIIHHHHHHHHHHHHHGGGT-EEEEEE--GGGTSBSSS-HHHHHHHHHHHHHHHHHHHHHHTTTEEEEEEEES---HHHHHHHHHH-SS-S----HHHHHHHHHHHHSGGGTT--S-EEEESTTGGGB-THHHHHHHH--

Nearest PDB structures (foldseek):
  7o6q-assembly1_B  TM=1.004E+00  e=5.611E-52  Salvia rosmarinus
  6zzt-assembly1_B  TM=9.996E-01  e=2.383E-48  Salvia rosmarinus
  6zzt-assembly1_D  TM=9.961E-01  e=2.861E-48  Salvia rosmarinus
  6zz0-assembly1_D  TM=9.955E-01  e=6.817E-47  Salvia rosmarinus
  6zz0-assembly1_A  TM=9.981E-01  e=1.624E-45  Salvia rosmarinus

Organism: Rosmarinus officinalis (NCBI:txid39367)

B-factor: mean 18.39, std 8.2, range [8.69, 68.48]

Sequence (997 aa):
RRLEGKVAIVTGGASGIGASTVRLFHDHGAKVVIADIQDDLGQTLADRLGRRNISSYTHCDVTDEDDQVRRALVDAAVAKHGGVDIMFSNAGIVEEGPNSIFFDVDKDELERLMGINLVGAFLAAKHAARVMVPAKKKGCIIFTASACTEIAGIAGHSYTASKYGIVGLMKSLAVELGSSHGIRANCVSPFGVMFEGIMSKVGNLKGKILTAEEDVAVTVLYLASEEEASYVSGVNLLVDGGYTVVNPTFINVITAGQRRLEGKVAIVTGGASGIGASTVRLFHDHGAKVVIADIQDDLGQTLADRLGRRNISYTHCDVTDEDQVRRALVDAAVAKHGGVDIMFSNAGIVEGPNSIFFDVDKDEELERLMGINLVGAFLAAKHAARVMVPAKKGCIIFTASACTEIAGIAGHSYTASKYGIVGLMKSLAVELGSSHGIRANCVSPFGVMFEGIMSKVGNLKGKILTAEEDVAVTVLYLASEEEASYVSGVNLLVDGGYTVVNPTFINVITAGQRRLEGKVAIVTGGASGIGASTVRLFHDHGAKVVIADIQDDLGQTLADRLGRRNISYTHCDVTDEDDQVRRALVDAAVAKHGGVDIMFSNAGIVEGPNSIFFDVDKDEELERLMGINLVGAFLAAKHAARVMVPAKKGCIIFTASACTEIAGIAGHSYTASKYGIVGLMKSLAVELGSSHGIRANCVVSPFGVSKLMFEGIMSKVGNLKGKILTAEEDVAVTVLYLASEEEASYVSGVNLLVDGGYTVVNPTFINVITAGQRRLEGKVAIVTGGASGIGASTVRLFHDHGAKVVIADIQDDLGQTLADRLGRRNISSYTHCDVTDEDQVRRALVDAAVAKHGGVDIMFSNAGIVEGPNSIFFDVDKDEELERLMGINLVGAFLAAKHAARVMVPAKKKGCIIFTASACTEIAGIAGHSYTASKYGIVGLMKSSLAVELGSHGIRANCVSPFGVKLMFEGIMSKVGNLKGKILTAEDVAVTVLYLASEEEASYVSGVNLLVDGGYTVVNPTFINVITAGQ